Protein AF-A0A1F8PSK8-F1 (afdb_monomer)

Solvent-accessible surface area (backbone atoms only — not comparable to full-atom values): 48547 Å² total; per-residue (Å²): 132,86,89,84,78,88,79,88,79,93,86,86,87,85,88,88,84,89,90,83,85,91,83,87,84,87,80,81,82,81,74,79,75,78,76,75,76,75,81,70,73,77,84,75,81,82,51,70,58,50,46,31,70,36,35,39,18,54,42,9,36,85,89,38,63,72,39,28,37,42,29,35,32,22,82,41,92,57,64,46,73,41,59,57,14,35,42,34,26,76,86,60,42,30,61,46,47,34,57,41,99,82,25,51,35,47,94,50,47,62,32,44,44,69,25,57,43,38,34,23,38,80,38,84,38,46,39,58,76,50,85,46,27,27,45,43,64,60,60,67,60,83,64,31,53,26,40,39,34,24,43,70,84,69,46,72,26,31,52,42,50,83,84,46,48,62,57,66,35,34,39,81,90,62,13,19,13,21,25,38,43,58,102,61,82,78,50,62,85,38,40,38,46,34,72,76,64,53,58,36,49,27,25,65,81,76,74,48,73,33,29,26,32,73,86,51,76,42,63,70,49,76,55,72,50,42,47,28,69,37,35,39,19,58,48,12,36,92,76,36,58,77,45,26,39,41,28,36,31,24,47,37,87,56,67,47,68,29,62,58,57,23,34,41,33,33,81,61,91,32,32,70,41,79,45,62,58,67,30,46,37,70,27,55,43,37,35,21,34,82,44,85,36,48,69,82,53,85,55,74,42,73,43,65,64,52,66,56,86,69,33,54,32,40,37,36,22,44,59,91,64,51,74,29,29,44,41,47,80,84,63,47,56,58,64,33,36,36,84,89,76,15,10,16,19,24,40,27,53,84,53,75,80,58,89,78,64,56,70,52,70,76,47,62,57,30,37,35,49,38,85,57,69,81,82,41,95,63,49,27,34,83,71,71,45,72,45,24,58,41,89,84,51,79,38,60,51,43,78,46,95,65,69,64,54,38,75,67,58,56,74,58,54,44,34,69,36,35,39,23,54,44,10,38,84,76,37,64,70,40,27,37,41,29,34,32,23,80,43,94,56,64,45,74,31,48,64,19,32,42,32,39,79,78,49,82,69,40,61,42,79,40,65,58,69,30,44,45,69,27,57,45,36,36,21,30,43,80,54,46,34,37,76,71,96,52,94,87,58,78,82,73,87,68,68,68,62,64,56,74,37,69,44,75,61,75,62,54,79,71,31,46,24,38,35,37,26,36,53,58,72,40,74,23,31,41,42,44,72,86,52,49,60,58,64,34,38,43,41,91,93,68,21,17,20,19,22,29,46,61,100,63,74,66,49,67,81,30,40,28,51,46,74,78,90,85,80,67,97,60,96,69,83,71,98,64,92,70,78,76,56,36,24,65,69,76,39,75,55,35,61,46,87,87,51,81,40,62,50,69,73,62,74,87,79,86,87,83,91,87,87,88,86,85,90,89,85,88,88,82,88,86,89,77,87,79,71,90,81,82,82,93,73,84,45,49,41,77,46,37,35,31,49,27,52,70,44,42,69,73,69,82,74,57,69,47,72,44,30,14,34,44,27,35,31,25,70,28,95,54,74,43,70,38,53,59,16,30,40,35,40,38,94,96,45,84,38,66,67,26,69,43,63,85,44,74,30,44,55,75,32,69,51,68,44,34,12,71,76,43,56,44,67,53,46,29,67,32,41,32,50,34,35,28,37,64,88,70,47,74,62,32,74,50,77,49,67,59,51,86,50,64,57,36,10,43,29,37,48,66,74,52,95,94,41,80,30,54,82,37,79,68,23,28,72,40,89,87,59,75,74,35,72,68,83,82,79,65,81,80,69,87,82,58,99,62,80,74,70,73,63,86,64,60,80,72,49,60,63,73,57,44,48,34,39,54,69,28,98,53,98,78,63,51,11,59,70,50,44,73,74,69,58,94,66,86,60,73,79,73,80,86,66,97,57,100,63,93,77,83,63,129

Secondary structure (DSSP, 8-state):
--------------S--S---------------------PPPPPPPPTTSSEEEEE-TT--SS-TT--EEEEE--SSS-EE-TT-EEEETTS-SEEETTSSSS-BSS-SEEPTT-EEEEEESSTTSBTTS--SEEE--PPPTT---EEEE-TTS-EEEEESTT-SS-SS-BTTTTBPEEE-SSSSS-GGGEEE--SSS---BBTTSSSBPSS-TTS--TT-PPTTSEEEEEE-TT--SS-TT--EEEEEE-SSS-EEGGGT-EEEESSS--EEE--SEE-TT-EEEEEESS--STTS--SEEE-----TT---EEEE-TTS-EEEEESTT-SS-SS-BTTTTBPEEE-BS-TTSSS--BPPS-GGGEEE---TTTS---B-TTSPBPBS-TTS--HHHHS---PPPPPPPTTSSEEEEEETT--SS-TT--EEEEE--SSS-EE-TT-EEEESS-SS-EEE--SEE-TT-EEEEESSTTSB--S--TTS--S-------SEE------TT---EEEE-TTS-EEEEESTT-SS-SS-B-TTT-B-EEE-SS---SGGGEEE--------S-PPPSS-PPPPBBTTSPBPBS-TTS--GGGS-PPPP-----------------------------EEEEEEESS-SS-SS-SS--SGGG-EEEEEE-SSS-EE-TT-EEESSTTSSSPPEEPPS-EEPTT-EEEEEHHHH-----TT-EEEEEE-TTS-EEEEEEES---STT-EEEEES-BTTB--EEEEEEBP-TTS--BS---PPPPPTT-S-------S-TTS-HHHHHHHHS-SSSSS--HHHHHHH-SSS--------SSS-----

pLDDT: mean 76.09, std 20.98, range [25.62, 98.69]

Nearest PDB structures (foldseek):
  4q1z-assembly1_A  TM=2.954E-01  e=3.735E-03  Bacteroides thetaiotaomicron VPI-5482
  4pyg-assembly3_E  TM=1.800E-01  e=1.018E-02  Homo sapiens
  1evu-assembly1_A  TM=1.815E-01  e=2.059E-01  Homo sapiens
  1qrk-assembly1_A  TM=1.398E-01  e=1.319E-01  Homo sapiens
  6ske-assembly2_C  TM=8.033E-02  e=1.648E-01  Gallus gallus

Structure (mmCIF, N/CA/C/O backbone):
data_AF-A0A1F8PSK8-F1
#
_entry.id   AF-A0A1F8PSK8-F1
#
loop_
_atom_site.group_PDB
_atom_site.id
_atom_site.type_symbol
_atom_site.label_atom_id
_atom_site.label_alt_id
_atom_site.label_comp_id
_atom_site.label_asym_id
_atom_site.label_entity_id
_atom_site.label_seq_id
_atom_site.pdbx_PDB_ins_code
_atom_site.Cartn_x
_atom_site.Cartn_y
_atom_site.Cartn_z
_atom_site.occupancy
_atom_site.B_iso_or_equiv
_atom_site.auth_seq_id
_atom_site.auth_comp_id
_atom_site.auth_asym_id
_atom_site.auth_atom_id
_atom_site.pdbx_PDB_model_num
ATOM 1 N N . MET A 1 1 ? -89.802 -16.773 18.879 1.00 33.41 1 MET A N 1
ATOM 2 C CA . MET A 1 1 ? -89.998 -18.147 18.362 1.00 33.41 1 MET A CA 1
ATOM 3 C C . MET A 1 1 ? -90.081 -18.072 16.840 1.00 33.41 1 MET A C 1
ATOM 5 O O . MET A 1 1 ? -90.849 -17.255 16.369 1.00 33.41 1 MET A O 1
ATOM 9 N N . MET A 1 2 ? -89.276 -18.882 16.134 1.00 33.81 2 MET A N 1
ATOM 10 C CA . MET A 1 2 ? -89.286 -19.180 14.677 1.00 33.81 2 MET A CA 1
ATOM 11 C C . MET A 1 2 ? -89.126 -17.989 13.701 1.00 33.81 2 MET A C 1
ATOM 13 O O . MET A 1 2 ? -90.008 -17.162 13.557 1.00 33.81 2 MET A O 1
ATOM 17 N N . ARG A 1 3 ? -87.930 -17.737 13.145 1.00 35.72 3 ARG A N 1
ATOM 18 C CA . ARG A 1 3 ? -87.272 -18.337 11.951 1.00 35.72 3 ARG A CA 1
ATOM 19 C C . ARG A 1 3 ? -87.993 -18.143 10.596 1.00 35.72 3 ARG A C 1
ATOM 21 O O . ARG A 1 3 ? -88.970 -18.822 10.323 1.00 35.72 3 ARG A O 1
ATOM 28 N N . ARG A 1 4 ? -87.257 -17.426 9.725 1.00 37.47 4 ARG A N 1
ATOM 29 C CA . ARG A 1 4 ? -86.918 -17.678 8.300 1.00 37.47 4 ARG A CA 1
ATOM 30 C C . ARG A 1 4 ? -87.667 -16.948 7.170 1.00 37.47 4 ARG A C 1
ATOM 32 O O . ARG A 1 4 ? -88.879 -17.019 7.065 1.00 37.47 4 ARG A O 1
ATOM 39 N N . SER A 1 5 ? -86.810 -16.477 6.243 1.00 38.12 5 SER A N 1
ATOM 40 C CA . SER A 1 5 ? -86.961 -16.387 4.775 1.00 38.12 5 SER A CA 1
ATOM 41 C C . SER A 1 5 ? -87.825 -15.235 4.251 1.00 38.12 5 SER A C 1
ATOM 43 O O . SER A 1 5 ? -89.044 -15.308 4.293 1.00 38.12 5 SER A O 1
ATOM 45 N N . THR A 1 6 ? -87.219 -14.106 3.844 1.00 37.94 6 THR A N 1
ATOM 46 C CA . THR A 1 6 ? -86.912 -13.736 2.431 1.00 37.94 6 THR A CA 1
ATOM 47 C C . THR A 1 6 ? -88.056 -14.084 1.470 1.00 37.94 6 THR A C 1
ATOM 49 O O . THR A 1 6 ? -88.417 -15.248 1.351 1.00 37.94 6 THR A O 1
ATOM 52 N N . ALA A 1 7 ? -88.635 -13.155 0.716 1.00 36.84 7 ALA A N 1
ATOM 53 C CA . ALA A 1 7 ? -87.967 -12.186 -0.139 1.00 36.84 7 ALA A CA 1
ATOM 54 C C . ALA A 1 7 ? -89.005 -11.225 -0.752 1.00 36.84 7 ALA A C 1
ATOM 56 O O . ALA A 1 7 ? -90.159 -11.617 -0.904 1.00 36.84 7 ALA A O 1
ATOM 57 N N . ASN A 1 8 ? -88.510 -10.090 -1.266 1.00 38.22 8 ASN A N 1
ATOM 58 C CA .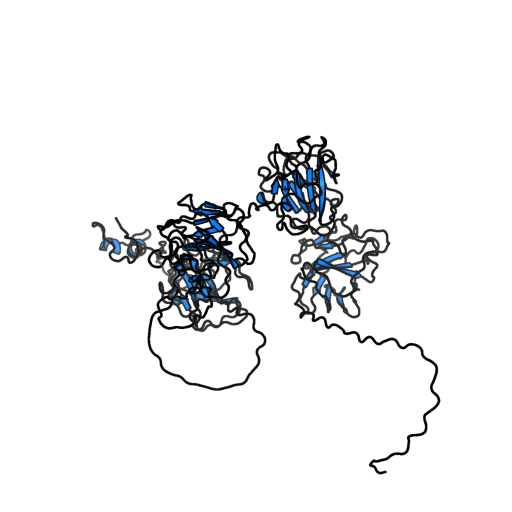 ASN A 1 8 ? -89.034 -9.409 -2.459 1.00 38.22 8 ASN A CA 1
ATOM 59 C C . ASN A 1 8 ? -90.385 -8.677 -2.280 1.00 38.22 8 ASN A C 1
ATOM 61 O O . ASN A 1 8 ? -91.294 -9.138 -1.619 1.00 38.22 8 ASN A O 1
ATOM 65 N N . LEU A 1 9 ? -90.638 -7.516 -2.871 1.00 29.12 9 LEU A N 1
ATOM 66 C CA . LEU A 1 9 ? -89.969 -6.794 -3.941 1.00 29.12 9 LEU A CA 1
ATOM 67 C C . LEU A 1 9 ? -90.618 -5.397 -3.960 1.00 29.12 9 LEU A C 1
ATOM 69 O O . LEU A 1 9 ? -91.837 -5.299 -3.876 1.00 29.12 9 LEU A O 1
ATOM 73 N N . ARG A 1 10 ? -89.816 -4.353 -4.194 1.00 32.28 10 ARG A N 1
ATOM 74 C CA . ARG A 1 10 ? -90.230 -3.110 -4.878 1.00 32.28 10 ARG A CA 1
ATOM 75 C C . ARG A 1 10 ? -91.394 -2.317 -4.262 1.00 32.28 10 ARG A C 1
ATOM 77 O O . ARG A 1 10 ? -92.487 -2.307 -4.811 1.00 32.28 10 ARG A O 1
ATOM 84 N N . ALA A 1 11 ? -91.097 -1.530 -3.228 1.00 31.05 11 ALA A N 1
ATOM 85 C CA . ALA A 1 11 ? -91.768 -0.246 -2.979 1.00 31.05 11 ALA A CA 1
ATOM 86 C C . ALA A 1 11 ? -91.039 0.552 -1.883 1.00 31.05 11 ALA A C 1
ATOM 88 O O . ALA A 1 11 ? -91.518 0.626 -0.761 1.00 31.05 11 ALA A O 1
ATOM 89 N N . LEU A 1 12 ? -89.868 1.126 -2.175 1.00 33.44 12 LEU A N 1
ATOM 90 C CA . LEU A 1 12 ? -89.319 2.238 -1.379 1.00 33.44 12 LEU A CA 1
ATOM 91 C C . LEU A 1 12 ? -88.273 3.002 -2.200 1.00 33.44 12 LEU A C 1
ATOM 93 O O . LEU A 1 12 ? -87.102 3.112 -1.864 1.00 33.44 12 LEU A O 1
ATOM 97 N N . LEU A 1 13 ? -88.736 3.510 -3.338 1.00 33.25 13 LEU A N 1
ATOM 98 C CA . LEU A 1 13 ? -88.098 4.597 -4.063 1.00 33.25 13 LEU A CA 1
ATOM 99 C C . LEU A 1 13 ? -89.127 5.725 -4.034 1.00 33.25 13 LEU A C 1
ATOM 101 O O . LEU A 1 13 ? -90.083 5.622 -4.793 1.00 33.25 13 LEU A O 1
ATOM 105 N N . SER A 1 14 ? -89.018 6.675 -3.092 1.00 33.19 14 SER A N 1
ATOM 106 C CA . SER A 1 14 ? -89.624 8.036 -3.108 1.00 33.19 14 SER A CA 1
ATOM 107 C C . SER A 1 14 ? -89.708 8.679 -1.708 1.00 33.19 14 SER A C 1
ATOM 109 O O . SER A 1 14 ? -90.763 9.172 -1.337 1.00 33.19 14 SER A O 1
ATOM 111 N N . VAL A 1 15 ? -88.631 8.711 -0.913 1.00 34.66 15 VAL A N 1
ATOM 112 C CA . VAL A 1 15 ? -88.474 9.740 0.144 1.00 34.66 15 VAL A CA 1
ATOM 113 C C . VAL A 1 15 ? -86.984 10.032 0.338 1.00 34.66 15 VAL A C 1
ATOM 115 O O . VAL A 1 15 ? -86.399 9.587 1.312 1.00 34.66 15 VAL A O 1
ATOM 118 N N . LEU A 1 16 ? -86.343 10.705 -0.622 1.00 33.16 16 LEU A N 1
ATOM 119 C CA . LEU A 1 16 ? -85.142 11.526 -0.386 1.00 33.16 16 LEU A CA 1
ATOM 120 C C . LEU A 1 16 ? -84.756 12.236 -1.687 1.00 33.16 16 LEU A C 1
ATOM 122 O O . LEU A 1 16 ? -83.937 11.764 -2.470 1.00 33.16 16 LEU A O 1
ATOM 126 N N . LEU A 1 17 ? -85.390 13.374 -1.945 1.00 38.16 17 LEU A N 1
ATOM 127 C CA . LEU A 1 17 ? -84.880 14.354 -2.894 1.00 38.16 17 LEU A CA 1
ATOM 128 C C . LEU A 1 17 ? -85.332 15.733 -2.420 1.00 38.16 17 LEU A C 1
ATOM 130 O O . LEU A 1 17 ? -86.509 15.934 -2.140 1.00 38.16 17 LEU A O 1
ATOM 134 N N . VAL A 1 18 ? -84.361 16.647 -2.358 1.00 36.28 18 VAL A N 1
ATOM 135 C CA . VAL A 1 18 ? -84.417 18.037 -1.868 1.00 36.28 18 VAL A CA 1
ATOM 136 C C . VAL A 1 18 ? -84.127 18.223 -0.371 1.00 36.28 18 VAL A C 1
ATOM 138 O O . VAL A 1 18 ? -85.015 18.511 0.415 1.00 36.28 18 VAL A O 1
ATOM 141 N N . THR A 1 19 ? -82.843 18.128 -0.014 1.00 35.94 19 THR A N 1
ATOM 142 C CA . THR A 1 19 ? -82.083 19.224 0.632 1.00 35.94 19 THR A CA 1
ATOM 143 C C . THR A 1 19 ? -80.595 18.888 0.536 1.00 35.94 19 THR A C 1
ATOM 145 O O . THR A 1 19 ? -80.012 18.287 1.433 1.00 35.94 19 THR A O 1
ATOM 148 N N . GLY A 1 20 ? -79.986 19.238 -0.593 1.00 36.50 20 GLY A N 1
ATOM 149 C CA . GLY A 1 20 ? -78.540 19.305 -0.739 1.00 36.50 20 GLY A CA 1
ATOM 150 C C . GLY A 1 20 ? -78.194 20.693 -1.245 1.00 36.50 20 GLY A C 1
ATOM 151 O O . GLY A 1 20 ? -78.715 21.064 -2.292 1.00 36.50 20 GLY A O 1
ATOM 152 N N . PHE A 1 21 ? -77.401 21.448 -0.480 1.00 34.59 21 PHE A N 1
ATOM 153 C CA . PHE A 1 21 ? -76.263 22.256 -0.939 1.00 34.59 21 PHE A CA 1
ATOM 154 C C . PHE A 1 21 ? -75.702 23.107 0.220 1.00 34.59 21 PHE A C 1
ATOM 156 O O . PHE A 1 21 ? -76.469 23.686 0.980 1.00 34.59 21 PHE A O 1
ATOM 163 N N . ILE A 1 22 ? -74.366 23.244 0.245 1.00 36.47 22 ILE A N 1
ATOM 164 C CA . ILE A 1 22 ? -73.530 24.174 1.042 1.00 36.47 22 ILE A CA 1
ATOM 165 C C . ILE A 1 22 ? -73.074 23.651 2.420 1.00 36.47 22 ILE A C 1
ATOM 167 O O . ILE A 1 22 ? -73.759 23.821 3.416 1.00 36.47 22 ILE A O 1
ATOM 171 N N . THR A 1 23 ? -71.882 23.042 2.464 1.00 35.53 23 THR A N 1
ATOM 172 C CA . THR A 1 23 ? -70.634 23.633 3.010 1.00 35.53 23 THR A CA 1
ATOM 173 C C . THR A 1 23 ? -69.494 22.643 2.763 1.00 35.53 23 THR A C 1
ATOM 175 O O . THR A 1 23 ? -69.469 21.562 3.347 1.00 35.53 23 THR A O 1
ATOM 178 N N . GLY A 1 24 ? -68.569 22.994 1.869 1.00 35.69 24 GLY A N 1
ATOM 179 C CA . GLY A 1 24 ? -67.269 22.335 1.781 1.00 35.69 24 GLY A CA 1
ATOM 180 C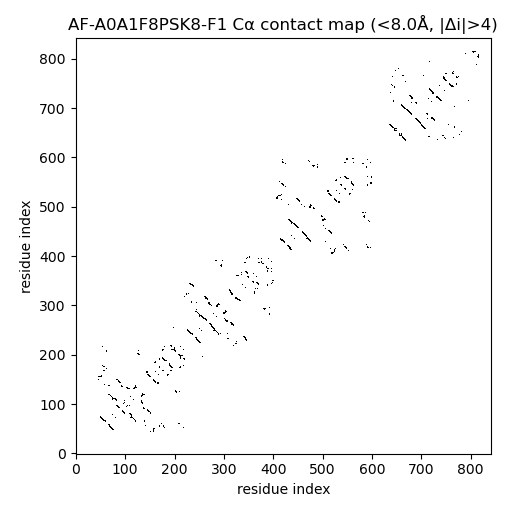 C . GLY A 1 24 ? -66.313 22.887 2.835 1.00 35.69 24 GLY A C 1
ATOM 181 O O . GLY A 1 24 ? -66.507 24.012 3.283 1.00 35.69 24 GLY A O 1
ATOM 182 N N . LEU A 1 25 ? -65.303 22.092 3.195 1.00 33.94 25 LEU A N 1
ATOM 183 C CA . LEU A 1 25 ? -63.917 22.506 3.455 1.00 33.94 25 LEU A CA 1
ATOM 184 C C . LEU A 1 25 ? -63.077 21.263 3.822 1.00 33.94 25 LEU A C 1
ATOM 186 O O . LEU A 1 25 ? -63.309 20.608 4.831 1.00 33.94 25 LEU A O 1
ATOM 190 N N . THR A 1 26 ? -62.137 20.957 2.921 1.00 36.19 26 THR A N 1
ATOM 191 C CA . THR A 1 26 ? -60.803 20.355 3.132 1.00 36.19 26 THR A CA 1
ATOM 192 C C . THR A 1 26 ? -60.673 19.073 3.968 1.00 36.19 26 THR A C 1
ATOM 194 O O . THR A 1 26 ? -60.478 19.124 5.179 1.00 36.19 26 THR A O 1
ATOM 197 N N . LEU A 1 27 ? -60.598 17.928 3.280 1.00 32.88 27 LEU A N 1
ATOM 198 C CA . LEU A 1 27 ? -59.838 16.760 3.741 1.00 32.88 27 LEU A CA 1
ATOM 199 C C . LEU A 1 27 ? -58.523 16.691 2.940 1.00 32.88 27 LEU A C 1
ATOM 201 O O . LEU A 1 27 ? -58.575 16.849 1.717 1.00 32.88 27 LEU A O 1
ATOM 205 N N . PRO A 1 28 ? -57.360 16.488 3.587 1.00 33.03 28 PRO A N 1
ATOM 206 C CA . PRO A 1 28 ? -56.088 16.336 2.896 1.00 33.03 28 PRO A CA 1
ATOM 207 C C . PRO A 1 28 ? -56.059 15.007 2.138 1.00 33.03 28 PRO A C 1
ATOM 209 O O . PRO A 1 28 ? -56.533 13.978 2.622 1.00 33.03 28 PRO A O 1
ATOM 212 N N . SER A 1 29 ? -55.494 15.044 0.934 1.00 32.69 29 SER A N 1
ATOM 213 C CA . SER A 1 29 ? -55.169 13.866 0.140 1.00 32.69 29 SER A CA 1
ATOM 214 C C . SER A 1 29 ? -54.306 12.918 0.972 1.00 32.69 29 SER A C 1
ATOM 216 O O . SER A 1 29 ? -53.172 13.247 1.312 1.00 32.69 29 SER A O 1
ATOM 218 N N . ILE A 1 30 ? -54.830 11.733 1.285 1.00 34.25 30 ILE A N 1
ATOM 219 C CA . ILE A 1 30 ? -54.016 10.616 1.762 1.00 34.25 30 ILE A CA 1
ATOM 220 C C . ILE A 1 30 ? -53.155 10.194 0.570 1.00 34.25 30 ILE A C 1
ATOM 222 O O . ILE A 1 30 ? -53.587 9.424 -0.288 1.00 34.25 30 ILE A O 1
ATOM 226 N N . ALA A 1 31 ? -51.953 10.762 0.478 1.00 34.44 31 ALA A N 1
ATOM 227 C CA . ALA A 1 31 ? -50.897 10.210 -0.345 1.00 34.44 31 ALA A CA 1
ATOM 228 C C . ALA A 1 31 ? -50.521 8.868 0.284 1.00 34.44 31 ALA A C 1
ATOM 230 O O . ALA A 1 31 ? -49.928 8.805 1.361 1.00 34.44 31 ALA A O 1
ATOM 231 N N . LEU A 1 32 ? -50.939 7.788 -0.369 1.00 33.00 32 LEU A N 1
ATOM 232 C CA . LEU A 1 32 ? -50.473 6.448 -0.069 1.00 33.00 32 LEU A CA 1
ATOM 233 C C . LEU A 1 32 ? -48.963 6.445 -0.351 1.00 33.00 32 LEU A C 1
ATOM 235 O O . LEU A 1 32 ? -48.543 6.375 -1.505 1.00 33.00 32 LEU A O 1
ATOM 239 N N . SER A 1 33 ? -48.159 6.623 0.698 1.00 36.22 33 SER A N 1
ATOM 240 C CA . SER A 1 33 ? -46.708 6.479 0.635 1.00 36.22 33 SER A CA 1
ATOM 241 C C . SER A 1 33 ? -46.405 5.082 0.101 1.00 36.22 33 SER A C 1
ATOM 243 O O . SER A 1 33 ? -46.656 4.076 0.770 1.00 36.22 33 SER A O 1
ATOM 245 N N . MET A 1 34 ? -45.904 5.009 -1.133 1.00 38.56 34 MET A N 1
ATOM 246 C CA . MET A 1 34 ? -45.166 3.841 -1.582 1.00 38.56 34 MET A CA 1
ATOM 247 C C . MET A 1 34 ? -43.894 3.797 -0.740 1.00 38.56 34 MET A C 1
ATOM 249 O O . MET A 1 34 ? -42.892 4.418 -1.088 1.00 38.56 34 MET A O 1
ATOM 253 N N . ALA A 1 35 ? -43.937 3.078 0.379 1.00 34.81 35 ALA A N 1
ATOM 254 C CA . ALA A 1 35 ? -42.728 2.652 1.053 1.00 34.81 35 ALA A CA 1
ATOM 255 C C . ALA A 1 35 ? -41.935 1.806 0.047 1.00 34.81 35 ALA A C 1
ATOM 257 O O . ALA A 1 35 ? -42.251 0.637 -0.192 1.00 34.81 35 ALA A O 1
ATOM 258 N N . ARG A 1 36 ? -40.932 2.417 -0.595 1.00 37.81 36 ARG A N 1
ATOM 259 C CA . ARG A 1 36 ? -39.851 1.687 -1.253 1.00 37.81 36 ARG A CA 1
ATOM 260 C C . ARG A 1 36 ? -39.277 0.765 -0.182 1.00 37.81 36 ARG A C 1
ATOM 262 O O . ARG A 1 36 ? -38.598 1.225 0.729 1.00 37.81 36 ARG A O 1
ATOM 269 N N . ARG A 1 37 ? -39.569 -0.534 -0.270 1.00 33.94 37 ARG A N 1
ATOM 270 C CA . ARG A 1 37 ? -38.751 -1.544 0.397 1.00 33.94 37 ARG A CA 1
ATOM 271 C C . ARG A 1 37 ? -37.370 -1.436 -0.231 1.00 33.94 37 ARG A C 1
ATOM 273 O O . ARG A 1 37 ? -37.157 -1.927 -1.335 1.00 33.94 37 ARG A O 1
ATOM 280 N N . VAL A 1 38 ? -36.466 -0.747 0.454 1.00 34.47 38 VAL A N 1
ATOM 281 C CA . VAL A 1 38 ? -35.038 -0.953 0.250 1.00 34.47 38 VAL A CA 1
ATOM 282 C C . VAL A 1 38 ? -34.804 -2.413 0.611 1.00 34.47 38 VAL A C 1
ATOM 284 O O . VAL A 1 38 ? -35.067 -2.835 1.738 1.00 34.47 38 VAL A O 1
ATOM 287 N N . VAL A 1 39 ? -34.425 -3.215 -0.378 1.00 29.31 39 VAL A N 1
ATOM 288 C CA . VAL A 1 39 ? -33.888 -4.547 -0.126 1.00 29.31 39 VAL A CA 1
ATOM 289 C C . VAL A 1 39 ? -32.521 -4.293 0.496 1.00 29.31 39 VAL A C 1
ATOM 291 O O . VAL A 1 39 ? -31.577 -3.977 -0.218 1.00 29.31 39 VAL A O 1
ATOM 294 N N . ARG A 1 40 ? -32.442 -4.315 1.829 1.00 38.94 40 ARG A N 1
ATOM 295 C CA . ARG A 1 40 ? -31.151 -4.392 2.513 1.00 38.94 40 ARG A CA 1
ATOM 296 C C . ARG A 1 40 ? -30.583 -5.784 2.239 1.00 38.94 40 ARG A C 1
ATOM 298 O O . ARG A 1 40 ? -31.338 -6.763 2.255 1.00 38.94 40 ARG A O 1
ATOM 305 N N . ALA A 1 41 ? -29.291 -5.855 1.930 1.00 35.00 41 ALA A N 1
ATOM 306 C CA . ALA A 1 41 ? -28.560 -7.115 1.955 1.00 35.00 41 ALA A CA 1
ATOM 307 C C . ALA A 1 41 ? -28.788 -7.798 3.318 1.00 35.00 41 ALA A C 1
ATOM 309 O O . ALA A 1 41 ? -29.070 -7.120 4.309 1.00 35.00 41 ALA A O 1
ATOM 310 N N . ALA A 1 42 ? -28.729 -9.133 3.365 1.00 36.28 42 ALA A N 1
ATOM 311 C CA . ALA A 1 42 ? -28.680 -9.825 4.653 1.00 36.28 42 ALA A CA 1
ATOM 312 C C . ALA A 1 42 ? -27.508 -9.245 5.475 1.00 36.28 42 ALA A C 1
ATOM 314 O O . ALA A 1 42 ? -26.496 -8.918 4.851 1.00 36.28 42 ALA A O 1
ATOM 315 N N . PRO A 1 43 ? -27.636 -9.075 6.808 1.00 44.28 43 PRO A N 1
ATOM 316 C CA . PRO A 1 43 ? -26.543 -8.553 7.616 1.00 44.28 43 PRO A CA 1
ATOM 317 C C . PRO A 1 43 ? -25.316 -9.432 7.380 1.00 44.28 43 PRO A C 1
ATOM 319 O O . PRO A 1 43 ? -25.367 -10.647 7.581 1.00 44.28 43 PRO A O 1
ATOM 322 N N . GLN A 1 44 ? -24.250 -8.831 6.866 1.00 51.00 44 GLN A N 1
ATOM 323 C CA . GLN A 1 44 ? -22.929 -9.427 6.937 1.00 51.00 44 GLN A CA 1
ATOM 324 C C . GLN A 1 44 ? -22.570 -9.430 8.423 1.00 51.00 44 GLN A C 1
ATOM 326 O O . GLN A 1 44 ? -22.665 -8.384 9.063 1.00 51.00 44 GLN A O 1
ATOM 331 N N . HIS A 1 45 ? -22.260 -10.600 8.988 1.00 63.28 45 HIS A N 1
ATOM 332 C CA . HIS A 1 45 ? -21.741 -10.656 10.353 1.00 63.28 45 HIS A CA 1
ATOM 333 C C . HIS A 1 45 ? -20.469 -9.813 10.406 1.00 63.28 45 HIS A C 1
ATOM 335 O O . HIS A 1 45 ? -19.597 -9.986 9.549 1.00 63.28 45 HIS A O 1
ATOM 341 N N . ALA A 1 46 ? -20.400 -8.899 11.371 1.00 74.88 46 ALA A N 1
ATOM 342 C CA . ALA A 1 46 ? -19.201 -8.114 11.586 1.00 74.88 46 ALA A CA 1
ATOM 343 C C . ALA A 1 46 ? -18.073 -9.029 12.067 1.00 74.88 46 ALA A C 1
ATOM 345 O O . ALA A 1 46 ? -18.275 -9.930 12.883 1.00 74.88 46 ALA A O 1
ATOM 346 N N . SER A 1 47 ? -16.890 -8.820 11.512 1.00 85.94 47 SER A N 1
ATOM 347 C CA . SER A 1 47 ? -15.649 -9.450 11.939 1.00 85.94 47 SER A CA 1
ATOM 348 C C . SER A 1 47 ? -14.994 -8.620 13.040 1.00 85.94 47 SER A C 1
ATOM 350 O O . SER A 1 47 ? -15.323 -7.449 13.240 1.00 85.94 47 SER A O 1
ATOM 352 N N . ALA A 1 48 ? -14.054 -9.224 13.769 1.00 86.56 48 ALA A N 1
ATOM 353 C CA . ALA A 1 48 ? -13.243 -8.480 14.726 1.00 86.56 48 ALA A CA 1
ATOM 354 C C . ALA A 1 48 ? -12.582 -7.268 14.042 1.00 86.56 48 ALA A C 1
ATOM 356 O O . ALA A 1 48 ? -12.074 -7.396 12.928 1.00 86.56 48 ALA A O 1
ATOM 357 N N . LEU A 1 49 ? -12.576 -6.122 14.728 1.00 89.81 49 LEU A N 1
ATOM 358 C CA . LEU A 1 49 ? -12.073 -4.824 14.258 1.00 89.81 49 LEU A CA 1
ATOM 359 C C . LEU A 1 49 ? -12.852 -4.159 13.102 1.00 89.81 49 LEU A C 1
ATOM 361 O O . LEU A 1 49 ? -12.432 -3.097 12.648 1.00 89.81 49 LEU A O 1
ATOM 365 N N . ASP A 1 50 ? -14.003 -4.695 12.671 1.00 91.25 50 ASP A N 1
ATOM 366 C CA . ASP A 1 50 ? -14.885 -3.995 11.712 1.00 91.25 50 ASP A CA 1
ATOM 367 C C . ASP A 1 50 ? -15.420 -2.669 12.287 1.00 91.25 50 ASP A C 1
ATOM 369 O O . ASP A 1 50 ? -15.678 -1.718 11.551 1.00 91.25 50 ASP A O 1
ATOM 373 N N . VAL A 1 51 ? -15.575 -2.601 13.613 1.00 96.12 51 VAL A N 1
ATOM 374 C CA . VAL A 1 51 ? -15.819 -1.372 14.376 1.00 96.12 51 VAL A CA 1
ATOM 375 C C . VAL A 1 51 ? -14.903 -1.401 15.588 1.00 96.12 51 VAL A C 1
ATOM 377 O O . VAL A 1 51 ? -14.901 -2.381 16.329 1.00 96.12 51 VAL A O 1
ATOM 380 N N . ILE A 1 52 ? -14.145 -0.335 15.807 1.00 96.31 52 ILE A N 1
ATOM 381 C CA . ILE A 1 52 ? -13.211 -0.242 16.930 1.00 96.31 52 ILE A CA 1
ATOM 382 C C . ILE A 1 52 ? -13.687 0.780 17.954 1.00 96.31 52 ILE A C 1
ATOM 384 O O . ILE A 1 52 ? -14.293 1.792 17.597 1.00 96.31 52 ILE A O 1
ATOM 388 N N . ILE A 1 53 ? -13.376 0.537 19.223 1.00 98.06 53 ILE A N 1
ATOM 389 C CA . ILE A 1 53 ? -13.395 1.556 20.266 1.00 98.06 53 ILE A CA 1
ATOM 390 C C . ILE A 1 53 ? -12.216 2.485 19.961 1.00 98.06 53 ILE A C 1
ATOM 392 O O . ILE A 1 53 ? -11.051 2.077 20.018 1.00 98.06 53 ILE A O 1
ATOM 396 N N . ASN A 1 54 ? -12.543 3.706 19.547 1.00 96.81 54 ASN A N 1
ATOM 397 C CA . ASN A 1 54 ? -11.607 4.670 18.981 1.00 96.81 54 ASN A CA 1
ATOM 398 C C . ASN A 1 54 ? -11.054 5.626 20.033 1.00 96.81 54 ASN A C 1
ATOM 400 O O . ASN A 1 54 ? -9.863 5.925 20.036 1.00 96.81 54 ASN A O 1
ATOM 404 N N . GLU A 1 55 ? -11.913 6.105 20.925 1.00 97.62 55 GLU A N 1
ATOM 405 C CA . GLU A 1 55 ? -11.539 7.100 21.920 1.00 97.62 55 GLU A CA 1
ATOM 406 C C . GLU A 1 55 ? -12.401 6.939 23.175 1.00 97.62 55 GLU A C 1
ATOM 408 O O . GLU A 1 55 ? -13.591 6.626 23.093 1.00 97.62 55 GLU A O 1
ATOM 413 N N . VAL A 1 56 ? -11.792 7.097 24.350 1.00 98.00 56 VAL A N 1
ATOM 414 C CA . VAL A 1 56 ? -12.453 6.955 25.653 1.00 98.00 56 VAL A CA 1
ATOM 415 C C . VAL A 1 56 ? -12.015 8.099 26.563 1.00 98.00 56 VAL A C 1
ATOM 417 O O . VAL A 1 56 ? -10.869 8.149 27.015 1.00 98.00 56 VAL A O 1
ATOM 420 N N . ALA A 1 57 ? -12.929 9.008 26.886 1.00 97.62 57 ALA A N 1
ATOM 421 C CA . ALA A 1 57 ? -12.699 10.088 27.842 1.00 97.62 57 ALA A CA 1
ATOM 422 C C . ALA A 1 57 ? -13.164 9.692 29.246 1.00 97.62 57 ALA A C 1
ATOM 424 O O . ALA A 1 57 ? -14.065 10.294 29.828 1.00 97.62 57 ALA A O 1
ATOM 425 N N . TRP A 1 58 ? -12.515 8.670 29.803 1.00 97.06 58 TRP A N 1
ATOM 426 C CA . TRP A 1 58 ? -12.810 8.137 31.138 1.00 97.06 58 TRP A CA 1
ATOM 427 C C . TRP A 1 58 ? -12.582 9.151 32.270 1.00 97.06 58 TRP A C 1
ATOM 429 O O . TRP A 1 58 ? -13.108 8.986 33.361 1.00 97.06 58 TRP A O 1
ATOM 439 N N . ALA A 1 59 ? -11.786 10.199 32.032 1.00 96.19 59 ALA A N 1
ATOM 440 C CA . ALA A 1 59 ? -11.510 11.261 33.003 1.00 96.19 59 ALA A CA 1
ATOM 441 C C . ALA A 1 59 ? -12.538 12.413 32.962 1.00 96.19 59 ALA A C 1
ATOM 443 O O . ALA A 1 59 ? -12.411 13.375 33.727 1.00 96.19 59 ALA A O 1
ATOM 444 N N . GLY A 1 60 ? -13.510 12.339 32.052 1.00 94.81 60 GLY A N 1
ATOM 445 C CA . GLY A 1 60 ? -14.487 13.383 31.780 1.00 94.81 60 GLY A CA 1
ATOM 446 C C . GLY A 1 60 ? -13.908 14.585 31.025 1.00 94.81 60 GLY A C 1
ATOM 447 O O . GLY A 1 60 ? -13.039 14.440 30.164 1.00 94.81 60 GLY A O 1
ATOM 448 N N . THR A 1 61 ? -14.355 15.791 31.379 1.00 94.31 61 THR A N 1
ATOM 449 C CA . THR A 1 61 ? -13.827 17.068 30.872 1.00 94.31 61 THR A CA 1
ATOM 450 C C . THR A 1 61 ? -13.238 17.917 31.999 1.00 94.31 61 THR A C 1
ATOM 452 O O . THR A 1 61 ? -13.459 17.672 33.188 1.00 94.31 61 THR A O 1
ATOM 455 N N . ALA A 1 62 ? -12.520 18.987 31.646 1.00 89.88 62 ALA A N 1
ATOM 456 C CA . ALA A 1 62 ? -12.044 19.968 32.624 1.00 89.88 62 ALA A CA 1
ATOM 457 C C . ALA A 1 62 ? -13.176 20.672 33.398 1.00 89.88 62 ALA A C 1
ATOM 459 O O . ALA A 1 62 ? -12.938 21.213 34.482 1.00 89.88 62 ALA A O 1
ATOM 460 N N . THR A 1 63 ? -14.399 20.669 32.860 1.00 91.06 63 THR A N 1
ATOM 461 C CA . THR A 1 63 ? -15.583 21.231 33.514 1.00 91.06 63 THR A CA 1
ATOM 462 C C . THR A 1 63 ? -16.155 20.256 34.546 1.00 91.06 63 THR A C 1
ATOM 464 O O . THR A 1 63 ? -16.523 20.678 35.647 1.00 91.06 63 THR A O 1
ATOM 467 N N . SER A 1 64 ? -16.200 18.958 34.232 1.00 93.12 64 SER A N 1
ATOM 468 C CA . SER A 1 64 ? -16.717 17.928 35.129 1.00 93.12 64 SER A CA 1
ATOM 469 C C . SER A 1 64 ? -16.164 16.539 34.794 1.00 93.12 64 SER A C 1
ATOM 471 O O . SER A 1 64 ? -16.157 16.101 33.650 1.00 93.12 64 SER A O 1
ATOM 473 N N . GLY A 1 65 ? -15.756 15.803 35.833 1.00 92.19 65 GLY A N 1
ATOM 474 C CA . GLY A 1 65 ? -15.322 14.408 35.698 1.00 92.19 65 GLY A CA 1
ATOM 475 C C . GLY A 1 65 ? -16.462 13.418 35.433 1.00 92.19 65 GLY A C 1
ATOM 476 O O . GLY A 1 65 ? -16.192 12.240 35.276 1.00 92.19 65 GLY A O 1
ATOM 477 N N . ALA A 1 66 ? -17.720 13.873 35.431 1.00 93.25 66 ALA A N 1
ATOM 478 C CA . ALA A 1 66 ? -18.864 13.067 35.003 1.00 93.25 66 ALA A CA 1
ATOM 479 C C . ALA A 1 66 ? -19.168 13.229 33.503 1.00 93.25 66 ALA A C 1
ATOM 481 O O . ALA A 1 66 ? -20.000 12.495 32.978 1.00 93.25 66 ALA A O 1
ATOM 482 N N . ASP A 1 67 ? -18.502 14.172 32.830 1.00 95.12 67 ASP A N 1
ATOM 483 C CA . ASP A 1 67 ? -18.683 14.471 31.407 1.00 95.12 67 ASP A CA 1
ATOM 484 C C . ASP A 1 67 ? -17.874 13.455 30.577 1.00 95.12 67 ASP A C 1
ATOM 486 O O . ASP A 1 67 ? -16.913 13.795 29.884 1.00 95.12 67 ASP A O 1
ATOM 490 N N . GLU A 1 68 ? -18.210 12.178 30.731 1.00 96.94 68 GLU A N 1
ATOM 491 C CA . GLU A 1 68 ? -17.537 11.045 30.098 1.00 96.94 68 GLU A CA 1
ATOM 492 C C . GLU A 1 68 ? -18.145 10.737 28.732 1.00 96.94 68 GLU A C 1
ATOM 494 O O . GLU A 1 68 ? -19.362 10.787 28.528 1.00 96.94 68 GLU A O 1
ATOM 499 N N . TRP A 1 69 ? -17.301 10.317 27.798 1.00 97.94 69 TRP A N 1
ATOM 500 C CA . TRP A 1 69 ? -17.743 9.934 26.466 1.00 97.94 69 TRP A CA 1
ATOM 501 C C . TRP A 1 69 ? -16.875 8.826 25.877 1.00 97.94 69 TRP A C 1
ATOM 503 O O . TRP A 1 69 ? -15.732 8.602 26.283 1.00 97.94 69 TRP A O 1
ATOM 513 N N . ILE A 1 70 ? -17.468 8.100 24.935 1.00 98.69 70 ILE A N 1
ATOM 514 C CA . ILE A 1 70 ? -16.855 6.979 24.227 1.00 98.69 70 ILE A CA 1
ATOM 515 C C . ILE A 1 70 ? -17.117 7.186 22.743 1.00 98.69 70 ILE A C 1
ATOM 517 O O . ILE A 1 70 ? -18.224 7.546 22.348 1.00 98.69 70 ILE A O 1
ATOM 521 N N . GLU A 1 71 ? -16.131 6.920 21.905 1.00 98.50 71 GLU A N 1
ATOM 522 C CA . GLU A 1 71 ? -16.285 6.965 20.462 1.00 98.50 71 GLU A CA 1
ATOM 523 C C . GLU A 1 71 ? -15.946 5.626 19.821 1.00 98.50 71 GLU A C 1
ATOM 525 O O . GLU A 1 71 ? -14.967 4.967 20.177 1.00 98.50 71 GLU A O 1
ATOM 530 N N . LEU A 1 72 ? -16.752 5.250 18.831 1.00 98.56 72 LEU A N 1
ATOM 531 C CA . LEU A 1 72 ? -16.477 4.137 17.936 1.00 98.56 72 LEU A CA 1
ATOM 532 C C . LEU A 1 72 ? -16.067 4.648 16.552 1.00 98.56 72 LEU A C 1
ATOM 534 O O . LEU A 1 72 ? -16.563 5.680 16.098 1.00 98.56 72 LEU A O 1
ATOM 538 N N . PHE A 1 73 ? -15.227 3.889 15.855 1.00 96.50 73 PHE A N 1
ATOM 539 C CA . PHE A 1 73 ? -14.791 4.177 14.489 1.00 96.50 73 PHE A CA 1
ATOM 540 C C . PHE A 1 73 ? -14.987 2.966 13.577 1.00 96.50 73 PHE A C 1
ATOM 542 O O . PHE A 1 73 ? -14.761 1.827 13.983 1.00 96.50 73 PHE A O 1
ATOM 549 N N . ASN A 1 74 ? -15.394 3.220 12.333 1.00 95.25 74 ASN A N 1
ATOM 550 C CA . ASN A 1 74 ? -15.496 2.212 11.283 1.00 95.25 74 ASN A CA 1
ATOM 551 C C . ASN A 1 74 ? -14.349 2.387 10.278 1.00 95.25 74 ASN A C 1
ATOM 553 O O . ASN A 1 74 ? -14.462 3.232 9.385 1.00 95.25 74 ASN A O 1
ATOM 557 N N . PRO A 1 75 ? -13.271 1.589 10.383 1.00 87.25 75 PRO A N 1
ATOM 558 C CA . PRO A 1 75 ? -12.149 1.657 9.450 1.00 87.25 75 PRO A CA 1
ATOM 559 C C . PRO A 1 75 ? -12.468 1.097 8.056 1.00 87.25 75 PRO A C 1
ATOM 561 O O . PRO A 1 75 ? -11.665 1.244 7.136 1.00 87.25 75 PRO A O 1
ATOM 564 N N . GLY A 1 76 ? -13.608 0.424 7.885 1.00 84.88 76 GLY A N 1
ATOM 565 C CA . GLY A 1 76 ? -13.995 -0.213 6.635 1.00 84.88 76 GLY A CA 1
ATOM 566 C C . GLY A 1 76 ? -14.476 0.763 5.559 1.00 84.88 76 GLY A C 1
ATOM 567 O O . GLY A 1 76 ? -14.786 1.930 5.799 1.00 84.88 76 GLY A O 1
ATOM 568 N N . SER A 1 77 ? -14.612 0.241 4.340 1.00 83.06 77 SER A N 1
ATOM 569 C CA . SER A 1 77 ? -15.093 0.976 3.160 1.00 83.06 77 SER A CA 1
ATOM 570 C C . SER A 1 77 ? -16.619 0.966 2.994 1.00 83.06 77 SER A C 1
ATOM 572 O O . SER A 1 77 ? -17.156 1.544 2.046 1.00 83.06 77 SER A O 1
ATOM 574 N N . THR A 1 78 ? -17.349 0.338 3.920 1.00 88.75 78 THR A N 1
ATOM 575 C CA . THR A 1 78 ? -18.815 0.245 3.902 1.00 88.75 78 THR A CA 1
ATOM 576 C C . THR A 1 78 ? -19.417 0.679 5.229 1.00 88.75 78 THR A C 1
ATOM 578 O O . THR A 1 78 ? -18.829 0.450 6.278 1.00 88.75 78 THR A O 1
ATOM 581 N N . SER A 1 79 ? -20.614 1.267 5.201 1.00 91.44 79 SER A N 1
ATOM 582 C CA . SER A 1 79 ? -21.345 1.631 6.421 1.00 91.44 79 SER A CA 1
ATOM 583 C C . SER A 1 79 ? -21.785 0.404 7.225 1.00 91.44 79 SER A C 1
ATOM 585 O O . SER A 1 79 ? -22.274 -0.557 6.624 1.00 91.44 79 SER A O 1
ATOM 587 N N . ILE A 1 80 ? -21.732 0.483 8.555 1.00 94.56 80 ILE A N 1
ATOM 588 C CA . ILE A 1 80 ? -22.131 -0.587 9.482 1.00 94.56 80 ILE A CA 1
ATOM 589 C C . ILE A 1 80 ? -23.323 -0.124 10.329 1.00 94.56 80 ILE A C 1
ATOM 591 O O . ILE A 1 80 ? -23.346 1.000 10.820 1.00 94.56 80 ILE A O 1
ATOM 595 N N . ASP A 1 81 ? -24.333 -0.984 10.479 1.00 96.00 81 ASP A N 1
ATOM 596 C CA . ASP A 1 81 ? -25.519 -0.744 11.312 1.00 96.00 81 ASP A CA 1
ATOM 597 C C . ASP A 1 81 ? -25.330 -1.426 12.674 1.00 96.00 81 ASP A C 1
ATOM 599 O O . ASP A 1 81 ? -25.279 -2.652 12.754 1.00 96.00 81 ASP A O 1
ATOM 603 N N . LEU A 1 82 ? -25.229 -0.627 13.737 1.00 96.62 82 LEU A N 1
ATOM 604 C CA . LEU A 1 82 ? -24.987 -1.072 15.110 1.00 96.62 82 LEU A CA 1
ATOM 605 C C . LEU A 1 82 ? -26.272 -1.500 15.834 1.00 96.62 82 LEU A C 1
ATOM 607 O O . LEU A 1 82 ? -26.247 -1.763 17.031 1.00 96.62 82 LEU A O 1
ATOM 611 N N . THR A 1 83 ? -27.433 -1.534 15.173 1.00 95.62 83 THR A N 1
ATOM 612 C CA . THR A 1 83 ? -28.698 -1.870 15.847 1.00 95.62 83 THR A CA 1
ATOM 613 C C . THR A 1 83 ? -28.614 -3.235 16.552 1.00 95.62 83 THR A C 1
ATOM 615 O O . THR A 1 83 ? -28.348 -4.253 15.919 1.00 95.62 83 THR A O 1
ATOM 618 N N . ASN A 1 84 ? -28.923 -3.267 17.854 1.00 95.06 84 ASN A N 1
ATOM 619 C CA . ASN A 1 84 ? -28.802 -4.414 18.774 1.00 95.06 84 ASN A CA 1
ATOM 620 C C . ASN A 1 84 ? -27.379 -4.866 19.132 1.00 95.06 84 ASN A C 1
ATOM 622 O O . ASN A 1 84 ? -27.246 -5.853 19.855 1.00 95.06 84 ASN A O 1
ATOM 626 N N . TRP A 1 85 ? -26.338 -4.161 18.694 1.00 97.75 85 TRP A N 1
ATOM 627 C CA . TRP A 1 85 ? -24.994 -4.365 19.232 1.00 97.75 85 TRP A CA 1
ATOM 628 C C . TRP A 1 85 ? -24.960 -3.983 20.713 1.00 97.75 85 TRP A C 1
ATOM 630 O O . TRP A 1 85 ? -25.878 -3.320 21.220 1.00 97.75 85 TRP A O 1
ATOM 640 N N . GLN A 1 86 ? -23.901 -4.381 21.413 1.00 98.00 86 GLN A N 1
ATOM 641 C CA . GLN A 1 86 ? -23.749 -4.102 22.836 1.00 98.00 86 GLN A CA 1
ATOM 642 C C . GLN A 1 86 ? -22.330 -3.654 23.188 1.00 98.00 86 GLN A C 1
ATOM 644 O O . GLN A 1 86 ? -21.379 -4.359 22.889 1.00 98.00 86 GLN A O 1
ATOM 649 N N . LEU A 1 87 ? -22.183 -2.523 23.877 1.00 98.31 87 LEU A N 1
ATOM 650 C CA . LEU A 1 87 ? -20.940 -2.124 24.543 1.00 98.31 87 LEU A CA 1
ATOM 651 C C . LEU A 1 87 ? -21.117 -2.323 26.048 1.00 98.31 87 LEU A C 1
ATOM 653 O O . LEU A 1 87 ? -22.049 -1.774 26.637 1.00 98.31 87 LEU A O 1
ATOM 657 N N . ILE A 1 88 ? -20.256 -3.121 26.671 1.00 96.88 88 ILE A N 1
ATOM 658 C CA . ILE A 1 88 ? -20.366 -3.450 28.095 1.00 96.88 88 ILE A CA 1
ATOM 659 C C . ILE A 1 88 ? -19.022 -3.302 28.803 1.00 96.88 88 ILE A C 1
ATOM 661 O O . ILE A 1 88 ? -17.995 -3.747 28.287 1.00 96.88 88 ILE A O 1
ATOM 665 N N . SER A 1 89 ? -19.049 -2.703 29.993 1.00 96.81 89 SER A N 1
ATOM 666 C CA . SER A 1 89 ? -17.927 -2.739 30.927 1.00 96.81 89 SER A CA 1
ATOM 667 C C . SER A 1 89 ? -17.878 -4.050 31.719 1.00 96.81 89 SER A C 1
ATOM 669 O O . SER A 1 89 ? -18.907 -4.655 32.034 1.00 96.81 89 SER A O 1
ATOM 671 N N . SER A 1 90 ? -16.673 -4.476 32.100 1.00 93.62 90 SER A N 1
ATOM 672 C CA . SER A 1 90 ? -16.418 -5.603 33.005 1.00 93.62 90 SER A CA 1
ATOM 673 C C . SER A 1 90 ? -17.145 -5.538 34.355 1.00 93.62 90 SER A C 1
ATOM 675 O O . SER A 1 90 ? -17.401 -6.592 34.943 1.00 93.62 90 SER A O 1
ATOM 677 N N . ASP A 1 91 ? -17.512 -4.353 34.845 1.00 91.81 91 ASP A N 1
ATOM 678 C CA . ASP A 1 91 ? -18.287 -4.180 36.083 1.00 91.81 91 ASP A CA 1
ATOM 679 C C . ASP A 1 91 ? -19.813 -4.061 35.840 1.00 91.81 91 ASP A C 1
ATOM 681 O O . ASP A 1 91 ? -20.599 -3.924 36.782 1.00 91.81 91 ASP A O 1
ATOM 685 N N . ALA A 1 92 ? -20.228 -4.195 34.573 1.00 89.56 92 ALA A N 1
ATOM 686 C CA . ALA A 1 92 ? -21.575 -4.024 34.037 1.00 89.56 92 ALA A CA 1
ATOM 687 C C . ALA A 1 92 ? -22.123 -2.579 34.004 1.00 89.56 92 ALA A C 1
ATOM 689 O O . ALA A 1 92 ? -23.324 -2.405 33.764 1.00 89.56 92 ALA A O 1
ATOM 690 N N . SER A 1 93 ? -21.279 -1.560 34.181 1.00 93.56 93 SER A N 1
ATOM 691 C CA . SER A 1 93 ? -21.599 -0.139 34.024 1.00 93.56 93 SER A CA 1
ATOM 692 C C . SER A 1 93 ? -20.460 0.586 33.282 1.00 93.56 93 SER A C 1
ATOM 694 O O . SER A 1 93 ? -19.395 0.726 33.846 1.00 93.56 93 SER A O 1
ATOM 696 N N . PRO A 1 94 ? -20.660 1.096 32.055 1.00 95.75 94 PRO A N 1
ATOM 697 C CA . PRO A 1 94 ? -21.911 1.134 31.311 1.00 95.75 94 PRO A CA 1
ATOM 698 C C . PRO A 1 94 ? -22.280 -0.215 30.666 1.00 95.75 94 PRO A C 1
ATOM 700 O O . PRO A 1 94 ? -21.444 -1.081 30.408 1.00 95.75 94 PRO A O 1
ATOM 703 N N . ASN A 1 95 ? -23.574 -0.387 30.385 1.00 96.31 95 ASN A N 1
ATOM 704 C CA . ASN A 1 95 ? -24.120 -1.501 29.605 1.00 96.31 95 ASN A CA 1
ATOM 705 C C . ASN A 1 95 ? -25.083 -0.948 28.548 1.00 96.31 95 ASN A C 1
ATOM 707 O O . ASN A 1 95 ? -26.258 -0.673 28.812 1.00 96.31 95 ASN A O 1
ATOM 711 N N . ILE A 1 96 ? -24.554 -0.757 27.348 1.00 97.62 96 ILE A N 1
ATOM 712 C CA . ILE A 1 96 ? -25.180 -0.006 26.269 1.00 97.62 96 ILE A CA 1
ATOM 713 C C . ILE A 1 96 ? -25.610 -0.988 25.193 1.00 97.62 96 ILE A C 1
ATOM 715 O O . ILE A 1 96 ? -24.778 -1.575 24.519 1.00 97.62 96 ILE A O 1
ATOM 719 N N . VAL A 1 97 ? -26.917 -1.148 25.003 1.00 97.38 97 VAL A N 1
ATOM 720 C CA . VAL A 1 97 ? -27.470 -1.852 23.836 1.00 97.38 97 VAL A CA 1
ATOM 721 C C . VAL A 1 97 ? -27.953 -0.817 22.830 1.00 97.38 97 VAL A C 1
ATOM 723 O O . VAL A 1 97 ? -28.878 -0.061 23.139 1.00 97.38 97 VAL A O 1
ATOM 726 N N . PHE A 1 98 ? -27.340 -0.782 21.651 1.00 97.56 98 PHE A N 1
ATOM 727 C CA . PHE A 1 98 ? -27.567 0.241 20.630 1.00 97.56 98 PHE A CA 1
ATOM 728 C C . PHE A 1 98 ? -28.957 0.107 19.990 1.00 97.56 98 PHE A C 1
ATOM 730 O O . PHE A 1 98 ? -29.368 -0.975 19.561 1.00 97.56 98 PHE A O 1
ATOM 737 N N . GLY A 1 99 ? -29.696 1.217 19.907 1.00 92.50 99 GLY A N 1
ATOM 738 C CA . GLY A 1 99 ? -30.988 1.281 19.215 1.00 92.50 99 GLY A CA 1
ATOM 739 C C . GLY A 1 99 ? -32.175 0.724 20.003 1.00 92.50 99 GLY A C 1
ATOM 740 O O . GLY A 1 99 ? -33.253 0.530 19.434 1.00 92.50 99 GLY A O 1
ATOM 741 N N . ASN A 1 100 ? -32.011 0.465 21.305 1.00 91.75 100 ASN A N 1
ATOM 742 C CA . ASN A 1 100 ? -33.117 0.064 22.173 1.00 91.75 100 ASN A CA 1
ATOM 743 C C . ASN A 1 100 ? -33.898 1.290 22.709 1.00 91.75 100 ASN A C 1
ATOM 745 O O . ASN A 1 100 ? -33.608 2.437 22.386 1.00 91.75 100 ASN A O 1
ATOM 749 N N . LEU A 1 101 ? -34.923 1.052 23.539 1.00 88.56 101 LEU A N 1
ATOM 750 C CA . LEU A 1 101 ? -35.770 2.126 24.087 1.00 88.56 101 LEU A CA 1
ATOM 751 C C . LEU A 1 101 ? -35.059 3.066 25.078 1.00 88.56 101 LEU A C 1
ATOM 753 O O . LEU A 1 101 ? -35.602 4.131 25.363 1.00 88.56 101 LEU A O 1
ATOM 757 N N . LEU A 1 102 ? -33.921 2.656 25.644 1.00 88.88 102 LEU A N 1
ATOM 758 C CA . LEU A 1 102 ? -33.148 3.438 26.614 1.00 88.88 102 LEU A CA 1
ATOM 759 C C . LEU A 1 102 ? -31.978 4.179 25.951 1.00 88.88 102 LEU A C 1
ATOM 761 O O . LEU A 1 102 ? -31.687 5.297 26.350 1.00 88.88 102 LEU A O 1
ATOM 765 N N . ASN A 1 103 ? -31.377 3.593 24.914 1.00 92.81 103 ASN A N 1
ATOM 766 C CA . ASN A 1 103 ? -30.192 4.092 24.223 1.00 92.81 103 ASN A CA 1
ATOM 767 C C . ASN A 1 103 ? -30.534 4.307 22.738 1.00 92.81 103 ASN A C 1
ATOM 769 O O . ASN A 1 103 ? -30.217 3.496 21.859 1.00 92.81 103 ASN A O 1
ATOM 773 N N . VAL A 1 104 ? -31.278 5.380 22.475 1.00 94.12 104 VAL A N 1
ATOM 774 C CA . VAL A 1 104 ? -31.762 5.722 21.133 1.00 94.12 104 VAL A CA 1
ATOM 775 C C . VAL A 1 104 ? -30.647 6.407 20.346 1.00 94.12 104 VAL A C 1
ATOM 777 O O . VAL A 1 104 ? -30.058 7.369 20.830 1.00 94.12 104 VAL A O 1
ATOM 780 N N . CYS A 1 105 ? -30.391 5.938 19.125 1.00 95.06 105 CYS A N 1
ATOM 781 C CA . CYS A 1 105 ? -29.400 6.540 18.235 1.00 95.06 105 CYS A CA 1
ATOM 782 C C . CYS A 1 105 ? -29.972 7.736 17.452 1.00 95.06 105 CYS A C 1
ATOM 784 O O . CYS A 1 105 ? -31.136 7.718 17.037 1.00 95.06 105 CYS A O 1
ATOM 786 N N . THR A 1 106 ? -29.134 8.732 17.173 1.00 92.94 106 THR A N 1
ATOM 787 C CA . THR A 1 106 ? -29.453 9.948 16.417 1.00 92.94 106 THR A CA 1
ATOM 788 C C . THR A 1 106 ? -28.456 10.168 15.264 1.00 92.94 106 THR A C 1
ATOM 790 O O . THR A 1 106 ? -27.254 10.297 15.506 1.00 92.94 106 THR A O 1
ATOM 793 N N . PRO A 1 107 ? -28.911 10.262 13.993 1.00 92.06 107 PRO A N 1
ATOM 794 C CA . PRO A 1 107 ? -30.280 10.040 13.502 1.00 92.06 107 PRO A CA 1
ATOM 795 C C . PRO A 1 107 ? -30.688 8.556 13.432 1.00 92.06 107 PRO A C 1
ATOM 797 O O . PRO A 1 107 ? -31.881 8.256 13.424 1.00 92.06 107 PRO A O 1
ATOM 800 N N . ASP A 1 108 ? -29.717 7.648 13.363 1.00 94.75 108 ASP A N 1
ATOM 801 C CA . ASP A 1 108 ? -29.877 6.195 13.403 1.00 94.75 108 ASP A CA 1
ATOM 802 C C . ASP A 1 108 ? -28.582 5.547 13.931 1.00 94.75 108 ASP A C 1
ATOM 804 O O . ASP A 1 108 ? -27.624 6.250 14.252 1.00 94.75 108 ASP A O 1
ATOM 808 N N . CYS A 1 109 ? -28.564 4.221 14.087 1.00 95.94 109 CYS A N 1
ATOM 809 C CA . CYS A 1 109 ? -27.409 3.491 14.621 1.00 95.94 109 CYS A CA 1
ATOM 810 C C . CYS A 1 109 ? -26.375 3.129 13.540 1.00 95.94 109 CYS A C 1
ATOM 812 O O . CYS A 1 109 ? -25.663 2.141 13.690 1.00 95.94 109 CYS A O 1
ATOM 814 N N . THR A 1 110 ? -26.309 3.869 12.430 1.00 95.94 110 THR A N 1
ATOM 815 C CA . THR A 1 110 ? -25.377 3.575 11.336 1.00 95.94 110 THR A CA 1
ATOM 816 C C . THR A 1 110 ? -24.110 4.406 11.470 1.00 95.94 110 THR A C 1
ATOM 818 O O . THR A 1 110 ? -24.170 5.632 11.560 1.00 95.94 110 THR A O 1
ATOM 821 N N . ILE A 1 111 ? -22.955 3.754 11.385 1.00 96.06 111 ILE A N 1
ATOM 822 C CA . ILE A 1 111 ? -21.659 4.411 11.236 1.00 96.06 111 ILE A CA 1
ATOM 823 C C . ILE A 1 111 ? -21.239 4.334 9.751 1.00 96.06 111 ILE A C 1
ATOM 825 O O . ILE A 1 111 ? -21.169 3.238 9.182 1.00 96.06 111 ILE A O 1
ATOM 829 N N . PRO A 1 112 ? -21.038 5.462 9.044 1.00 92.62 112 PRO A N 1
ATOM 830 C CA . PRO A 1 112 ? -20.540 5.448 7.666 1.00 92.62 112 PRO A CA 1
ATOM 831 C C . PRO A 1 112 ? -19.155 4.794 7.544 1.00 92.62 112 PRO A C 1
ATOM 833 O O . PRO A 1 112 ? -18.458 4.626 8.540 1.00 92.62 112 PRO A O 1
ATOM 836 N N . ALA A 1 113 ? -18.755 4.442 6.320 1.00 85.38 113 ALA A N 1
ATOM 837 C CA . ALA A 1 113 ? -17.376 4.051 6.016 1.00 85.38 113 ALA A CA 1
ATOM 838 C C . ALA A 1 113 ? -16.408 5.183 6.396 1.00 85.38 113 ALA A C 1
ATOM 840 O O . ALA A 1 113 ? -16.675 6.333 6.036 1.00 85.38 113 ALA A O 1
ATOM 841 N N . GLY A 1 114 ? -15.339 4.882 7.137 1.00 84.69 114 GLY A N 1
ATOM 842 C CA . GLY A 1 114 ? -14.432 5.896 7.692 1.00 84.69 114 GLY A CA 1
ATOM 843 C C . GLY A 1 114 ? -15.107 6.879 8.660 1.00 84.69 114 GLY A C 1
ATOM 844 O O . GLY A 1 114 ? -14.595 7.975 8.875 1.00 84.69 114 GLY A O 1
ATOM 845 N N . GLY A 1 115 ? -16.292 6.543 9.180 1.00 92.31 115 GLY A N 1
ATOM 846 C CA . GLY A 1 115 ? -17.088 7.405 10.050 1.00 92.31 115 GLY A CA 1
ATOM 847 C C . GLY A 1 115 ? -16.884 7.124 11.539 1.00 92.31 115 GLY A C 1
ATOM 848 O O . GLY A 1 115 ? -16.424 6.050 11.923 1.00 92.31 115 GLY A O 1
ATOM 849 N N . TYR A 1 116 ? -17.311 8.084 12.362 1.00 96.56 116 TYR A N 1
ATOM 850 C CA . TYR A 1 116 ? -17.263 8.039 13.827 1.00 96.56 116 TYR A CA 1
ATOM 851 C C . TYR A 1 116 ? -18.672 7.982 14.430 1.00 96.56 116 TYR A C 1
ATOM 853 O O . TYR A 1 116 ? -19.620 8.539 13.863 1.00 96.56 116 TYR A O 1
ATOM 861 N N . PHE A 1 117 ? -18.809 7.338 15.587 1.00 98.25 117 PHE A N 1
ATOM 862 C CA . PHE A 1 117 ? -20.053 7.245 16.347 1.00 98.25 117 PHE A CA 1
ATOM 863 C C . PHE A 1 117 ? -19.790 7.628 17.804 1.00 98.25 117 PHE A C 1
ATOM 865 O O . PHE A 1 117 ? -19.174 6.868 18.547 1.00 98.25 117 PHE A O 1
ATOM 872 N N . LEU A 1 118 ? -20.261 8.814 18.194 1.00 98.50 118 LEU A N 1
ATOM 873 C CA . LEU A 1 118 ? -19.995 9.421 19.500 1.00 98.50 118 LEU A CA 1
ATOM 874 C C . LEU A 1 118 ? -21.090 9.066 20.514 1.00 98.50 118 LEU A C 1
ATOM 876 O O . LEU A 1 118 ? -22.279 9.227 20.225 1.00 98.50 118 LEU A O 1
ATOM 880 N N . LEU A 1 119 ? -20.689 8.621 21.700 1.00 98.44 119 LEU A N 1
ATOM 881 C CA . LEU A 1 119 ? -21.556 8.323 22.832 1.00 98.44 119 LEU A CA 1
ATOM 882 C C . LEU A 1 119 ? -21.237 9.280 23.983 1.00 98.44 119 LEU A C 1
ATOM 884 O O . LEU A 1 119 ? -20.107 9.284 24.463 1.00 98.44 119 LEU A O 1
ATOM 888 N N . GLU A 1 120 ? -22.230 10.018 24.474 1.00 97.94 120 GLU A N 1
ATOM 889 C CA . GLU A 1 120 ? -22.085 10.892 25.648 1.00 97.94 120 GLU A CA 1
ATOM 890 C C . GLU A 1 120 ? -22.886 10.369 26.837 1.00 97.94 120 GLU A C 1
ATOM 892 O O . GLU A 1 120 ? -23.969 9.786 26.683 1.00 97.94 120 GLU A O 1
ATOM 897 N N . ARG A 1 121 ? -22.342 10.554 28.039 1.00 97.00 121 ARG A N 1
ATOM 898 C CA . ARG A 1 121 ? -22.990 10.131 29.273 1.00 97.00 121 ARG A CA 1
ATOM 899 C C . ARG A 1 121 ? -24.048 11.142 29.715 1.00 97.00 121 ARG A C 1
ATOM 901 O O . ARG A 1 121 ? -23.777 12.327 29.841 1.00 97.00 121 ARG A O 1
ATOM 908 N N . ASP A 1 122 ? -25.236 10.639 30.044 1.00 94.44 122 ASP A N 1
ATOM 909 C CA . ASP A 1 122 ? -26.366 11.303 30.711 1.00 94.44 122 ASP A CA 1
ATOM 910 C C . ASP A 1 122 ? -26.976 12.549 30.009 1.00 94.44 122 ASP A C 1
ATOM 912 O O . ASP A 1 122 ? -28.123 12.903 30.309 1.00 94.44 122 ASP A O 1
ATOM 916 N N . GLY A 1 123 ? -26.301 13.160 29.031 1.00 92.69 123 GLY A N 1
ATOM 917 C CA . GLY A 1 123 ? -26.769 14.312 28.257 1.00 92.69 123 GLY A CA 1
ATOM 918 C C . GLY A 1 123 ? -25.967 14.544 26.971 1.00 92.69 123 GLY A C 1
ATOM 919 O O . GLY A 1 123 ? -24.859 14.045 26.838 1.00 92.69 123 GLY A O 1
ATOM 920 N N . ASP A 1 124 ? -26.567 15.278 26.025 1.00 94.06 124 ASP A N 1
ATOM 921 C CA . ASP A 1 124 ? -25.937 15.757 24.772 1.00 94.06 124 ASP A CA 1
ATOM 922 C C . ASP A 1 124 ? -25.342 17.161 24.995 1.00 94.06 124 ASP A C 1
ATOM 924 O O . ASP A 1 124 ? -25.700 18.137 24.328 1.00 94.06 124 ASP A O 1
ATOM 928 N N . ASP A 1 125 ? -24.589 17.301 26.083 1.00 92.62 125 ASP A N 1
ATOM 929 C CA . ASP A 1 125 ? -24.009 18.556 26.562 1.00 92.62 125 ASP A CA 1
ATOM 930 C C . ASP A 1 125 ? -22.574 18.409 27.082 1.00 92.62 125 ASP A C 1
ATOM 932 O O . ASP A 1 125 ? -21.960 19.424 27.419 1.00 92.62 125 ASP A O 1
ATOM 936 N N . THR A 1 126 ? -22.015 17.191 27.076 1.00 93.19 126 THR A N 1
ATOM 937 C CA . THR A 1 126 ? -20.606 16.941 27.415 1.00 93.19 126 THR A CA 1
ATOM 938 C C . THR A 1 126 ? -19.718 17.697 26.430 1.00 93.19 126 THR A C 1
ATOM 940 O O . THR A 1 126 ? -18.839 18.464 26.843 1.00 93.19 126 THR A O 1
ATOM 943 N N . ILE A 1 127 ? -19.985 17.538 25.128 1.00 95.69 127 ILE A N 1
ATOM 944 C CA . ILE A 1 127 ? -19.331 18.278 24.049 1.00 95.69 127 ILE A CA 1
ATOM 945 C C . ILE A 1 127 ? -20.379 19.173 23.379 1.00 95.69 127 ILE A C 1
ATOM 947 O O . ILE A 1 127 ? -21.054 18.821 22.418 1.00 95.69 127 ILE A O 1
ATOM 951 N N . SER A 1 128 ? -20.510 20.387 23.905 1.00 94.19 128 SER A N 1
ATOM 952 C CA . SER A 1 128 ? -21.612 21.316 23.618 1.00 94.19 128 SER A CA 1
ATOM 953 C C . SER A 1 128 ? -21.810 21.717 22.146 1.00 94.19 128 SER A C 1
ATOM 955 O O . SER A 1 128 ? -22.888 22.187 21.773 1.00 94.19 128 SER A O 1
ATOM 957 N N . ASP A 1 129 ? -20.780 21.582 21.314 1.00 94.12 129 ASP A N 1
ATOM 958 C CA . ASP A 1 129 ? -20.755 21.950 19.895 1.00 94.12 129 ASP A CA 1
ATOM 959 C C . ASP A 1 129 ? -20.568 20.749 18.947 1.00 94.12 129 ASP A C 1
ATOM 961 O O . ASP A 1 129 ? -20.505 20.939 17.727 1.00 94.12 129 ASP A O 1
ATOM 965 N N . VAL A 1 130 ? -20.545 19.518 19.473 1.00 95.56 130 VAL A N 1
ATOM 966 C CA . VAL A 1 130 ? -20.465 18.277 18.693 1.00 95.56 130 VAL A CA 1
ATOM 967 C C . VAL A 1 130 ? -21.546 17.312 19.167 1.00 95.56 130 VAL A C 1
ATOM 969 O O . VAL A 1 130 ? -21.360 16.583 20.124 1.00 95.56 130 VAL A O 1
ATOM 972 N N . ASN A 1 131 ? -22.665 17.251 18.445 1.00 95.38 131 ASN A N 1
ATOM 973 C CA . ASN A 1 131 ? -23.780 16.385 18.839 1.00 95.38 131 ASN A CA 1
ATOM 974 C C . ASN A 1 131 ? -23.361 14.909 18.946 1.00 95.38 131 ASN A C 1
ATOM 976 O O . ASN A 1 131 ? -22.790 14.356 17.993 1.00 95.38 131 ASN A O 1
ATOM 980 N N . ALA A 1 132 ? -23.776 14.236 20.010 1.00 97.25 132 ALA A N 1
ATOM 981 C CA . ALA A 1 132 ? -23.664 12.800 20.181 1.00 97.25 132 ALA A CA 1
ATOM 982 C C . ALA A 1 132 ? -24.546 12.025 19.185 1.00 97.25 132 ALA A C 1
ATOM 984 O O . ALA A 1 132 ? -25.585 12.482 18.692 1.00 97.25 132 ALA A O 1
ATOM 985 N N . ASN A 1 133 ? -24.122 10.803 18.873 1.00 98.19 133 ASN A N 1
ATOM 986 C CA . ASN A 1 133 ? -24.938 9.833 18.149 1.00 98.19 133 ASN A CA 1
ATOM 987 C C . ASN A 1 133 ? -25.803 8.985 19.080 1.00 98.19 133 ASN A C 1
ATOM 989 O O . ASN A 1 133 ? -26.776 8.396 18.614 1.00 98.19 133 ASN A O 1
ATOM 993 N N . LEU A 1 134 ? -25.459 8.889 20.362 1.00 97.94 134 LEU A N 1
ATOM 994 C CA . LEU A 1 134 ? -26.228 8.164 21.364 1.00 97.94 134 LEU A CA 1
ATOM 995 C C . LEU A 1 134 ? -25.916 8.720 22.753 1.00 97.94 134 LEU A C 1
ATOM 997 O O . LEU A 1 134 ? -24.760 8.972 23.073 1.00 97.94 134 LEU A O 1
ATOM 1001 N N . ILE A 1 135 ? -26.946 8.848 23.586 1.00 97.50 135 ILE A N 1
ATOM 1002 C CA . ILE A 1 135 ? -26.780 9.156 25.009 1.00 97.50 135 ILE A CA 1
ATOM 1003 C C . ILE A 1 135 ? -26.893 7.861 25.802 1.00 97.50 135 ILE A C 1
ATOM 1005 O O . ILE A 1 135 ? -27.831 7.086 25.583 1.00 97.50 135 ILE A O 1
ATOM 1009 N N . TYR A 1 136 ? -25.940 7.618 26.697 1.00 96.31 136 TYR A N 1
ATOM 1010 C CA . TYR A 1 136 ? -25.909 6.437 27.555 1.00 96.31 136 TYR A CA 1
ATOM 1011 C C . TYR A 1 136 ? -25.902 6.812 29.037 1.00 96.31 136 TYR A C 1
ATOM 1013 O O . TYR A 1 136 ? -25.713 7.966 29.401 1.00 96.31 136 TYR A O 1
ATOM 1021 N N . SER A 1 137 ? -26.106 5.818 29.899 1.00 94.62 137 SER A N 1
ATOM 1022 C CA . SER A 1 137 ? -25.953 5.963 31.348 1.00 94.62 137 SER A CA 1
ATOM 1023 C C . SER A 1 137 ? -25.031 4.880 31.901 1.00 94.62 137 SER A C 1
ATOM 1025 O O . SER A 1 137 ? -24.936 3.782 31.344 1.00 94.62 137 SER A O 1
ATOM 1027 N N . GLY A 1 138 ? -24.412 5.184 33.039 1.00 93.62 138 GLY A N 1
ATOM 1028 C CA . GLY A 1 138 ? -23.344 4.386 33.644 1.00 93.62 138 GLY A CA 1
ATOM 1029 C C . GLY A 1 138 ? -22.042 5.176 33.638 1.00 93.62 138 GLY A C 1
ATOM 1030 O O . GLY A 1 138 ? -21.792 5.921 32.698 1.00 93.62 138 GLY A O 1
ATOM 1031 N N . GLU A 1 139 ? -21.273 5.065 34.716 1.00 93.88 139 GLU A N 1
ATOM 1032 C CA . GLU A 1 139 ? -19.980 5.744 34.860 1.00 93.88 139 GLU A CA 1
ATOM 1033 C C . GLU A 1 139 ? -18.833 4.864 34.380 1.00 93.88 139 GLU A C 1
ATOM 1035 O O . GLU A 1 139 ? -18.962 3.643 34.453 1.00 93.88 139 GLU A O 1
ATOM 1040 N N . LEU A 1 140 ? -17.744 5.488 33.930 1.00 95.75 140 LEU A N 1
ATOM 1041 C CA . LEU A 1 140 ? -16.458 4.823 33.758 1.00 95.75 140 LEU A CA 1
ATOM 1042 C C . LEU A 1 140 ? -15.635 4.971 35.046 1.00 95.75 140 LEU A C 1
ATOM 1044 O O . LEU A 1 140 ? -15.661 5.999 35.729 1.00 95.75 140 LEU A O 1
ATOM 1048 N N . ILE A 1 141 ? -14.882 3.942 35.424 1.00 92.75 141 ILE A N 1
ATOM 1049 C CA . ILE A 1 141 ? -14.038 4.009 36.619 1.00 92.75 141 ILE A CA 1
ATOM 1050 C C . ILE A 1 141 ? -12.646 4.547 36.286 1.00 92.75 141 ILE A C 1
ATOM 1052 O O . ILE A 1 141 ? -11.914 4.029 35.447 1.00 92.75 141 ILE A O 1
ATOM 1056 N N . ASN A 1 142 ? -12.215 5.566 37.033 1.00 93.06 142 ASN A N 1
ATOM 1057 C CA . ASN A 1 142 ? -10.911 6.216 36.840 1.00 93.06 142 ASN A CA 1
ATOM 1058 C C . ASN A 1 142 ? -9.692 5.291 37.038 1.00 93.06 142 ASN A C 1
ATOM 1060 O O . ASN A 1 142 ? -8.587 5.650 36.643 1.00 93.06 142 ASN A O 1
ATOM 1064 N N . THR A 1 143 ? -9.861 4.136 37.689 1.00 92.31 143 THR A N 1
ATOM 1065 C CA . THR A 1 143 ? -8.787 3.150 37.916 1.00 92.31 143 THR A CA 1
ATOM 1066 C C . THR A 1 143 ? -8.668 2.112 36.801 1.00 92.31 143 THR A C 1
ATOM 1068 O O . THR A 1 143 ? -7.900 1.173 36.959 1.00 92.31 143 THR A O 1
ATOM 1071 N N . GLY A 1 144 ? -9.428 2.247 35.712 1.00 93.62 144 GLY A N 1
ATOM 1072 C CA . GLY A 1 144 ? -9.424 1.291 34.610 1.00 93.62 144 GLY A CA 1
ATOM 1073 C C . GLY A 1 144 ? -10.474 0.193 34.743 1.00 93.62 144 GLY A C 1
ATOM 1074 O O . GLY A 1 144 ? -10.768 -0.294 35.834 1.00 93.62 144 GLY A O 1
ATOM 1075 N N . GLU A 1 145 ? -11.036 -0.187 33.601 1.00 95.44 145 GLU A N 1
ATOM 1076 C CA . GLU A 1 145 ? -11.958 -1.310 33.413 1.00 95.44 145 GLU A CA 1
ATOM 1077 C C . GLU A 1 145 ? -11.819 -1.859 31.992 1.00 95.44 145 GLU A C 1
ATOM 1079 O O . GLU A 1 145 ? -11.190 -1.223 31.148 1.00 95.44 145 GLU A O 1
ATOM 1084 N N . ILE A 1 146 ? -12.410 -3.023 31.713 1.00 96.75 146 ILE A N 1
ATOM 1085 C CA . ILE A 1 146 ? -12.443 -3.578 30.356 1.00 96.75 146 ILE A CA 1
ATOM 1086 C C . ILE A 1 146 ? -13.742 -3.147 29.684 1.00 96.75 146 ILE A C 1
ATOM 1088 O O . ILE A 1 146 ? -14.817 -3.501 30.169 1.00 96.75 146 ILE A O 1
ATOM 1092 N N . LEU A 1 147 ? -13.655 -2.483 28.533 1.00 97.94 147 LEU A N 1
ATOM 1093 C CA . LEU A 1 147 ? -14.804 -2.281 27.646 1.00 97.94 147 LEU A CA 1
ATOM 1094 C C . LEU A 1 147 ? -14.778 -3.337 26.547 1.00 97.94 147 LEU A C 1
ATOM 1096 O O . LEU A 1 147 ? -13.742 -3.562 25.928 1.00 97.94 147 LEU A O 1
ATOM 1100 N N . THR A 1 148 ? -15.909 -3.995 26.297 1.00 98.12 148 THR A N 1
ATOM 1101 C CA . THR A 1 148 ? -16.056 -4.959 25.197 1.00 98.12 148 THR A CA 1
ATOM 1102 C C . THR A 1 148 ? -17.237 -4.577 24.319 1.00 98.12 148 THR A C 1
ATOM 1104 O O . THR A 1 148 ? -18.363 -4.444 24.808 1.00 98.12 148 THR A O 1
ATOM 1107 N N . LEU A 1 149 ? -16.980 -4.415 23.022 1.00 98.31 149 LEU A N 1
ATOM 1108 C CA . LEU A 1 149 ? -17.994 -4.216 21.994 1.00 98.31 149 LEU A CA 1
ATOM 1109 C C . LEU A 1 149 ? -18.383 -5.573 21.404 1.00 98.31 149 LEU A C 1
ATOM 1111 O O . LEU A 1 149 ? -17.523 -6.327 20.958 1.00 98.31 149 LEU A O 1
ATOM 1115 N N . PHE A 1 150 ? -19.674 -5.866 21.375 1.00 97.44 150 PHE A N 1
ATOM 1116 C CA . PHE A 1 150 ? -20.264 -7.072 20.814 1.00 97.44 150 PHE A CA 1
ATOM 1117 C C . PHE A 1 150 ? -21.188 -6.733 19.646 1.00 97.44 150 PHE A C 1
ATOM 1119 O O . PHE A 1 150 ? -21.923 -5.743 19.706 1.00 97.44 150 PHE A O 1
ATOM 1126 N N . ASP A 1 151 ? -21.205 -7.591 18.627 1.00 95.25 151 ASP A N 1
ATOM 1127 C CA . ASP A 1 151 ? -22.213 -7.534 17.568 1.00 95.25 151 ASP A CA 1
ATOM 1128 C C . ASP A 1 151 ? -23.602 -7.998 18.053 1.00 95.25 151 ASP A C 1
ATOM 1130 O O . ASP A 1 151 ? -23.798 -8.430 19.194 1.00 95.25 151 ASP A O 1
ATOM 1134 N N . ASP A 1 152 ? -24.589 -7.939 17.157 1.00 93.25 152 ASP A N 1
ATOM 1135 C CA . ASP A 1 152 ? -25.967 -8.389 17.405 1.00 93.25 152 ASP A CA 1
ATOM 1136 C C . ASP A 1 152 ? -26.100 -9.897 17.708 1.00 93.25 152 ASP A C 1
ATOM 1138 O O . ASP A 1 152 ? -27.150 -10.367 18.159 1.00 93.25 152 ASP A O 1
ATOM 1142 N N . SER A 1 153 ? -25.029 -10.653 17.477 1.00 93.00 153 SER A N 1
ATOM 1143 C CA . SER A 1 153 ? -24.914 -12.094 17.658 1.00 93.00 153 SER A CA 1
ATOM 1144 C C . SER A 1 153 ? -24.071 -12.460 18.886 1.00 93.00 153 SER A C 1
ATOM 1146 O O . SER A 1 153 ? -23.851 -13.645 19.143 1.00 93.00 153 SER A O 1
ATOM 1148 N N . SER A 1 154 ? -23.676 -11.461 19.690 1.00 92.56 154 SER A N 1
ATOM 1149 C CA . SER A 1 154 ? -22.831 -11.596 20.886 1.00 92.56 154 SER A CA 1
ATOM 1150 C C . SER A 1 154 ? -21.393 -12.056 20.609 1.00 92.56 154 SER A C 1
ATOM 1152 O O . SER A 1 154 ? -20.737 -12.591 21.505 1.00 92.56 154 SER A O 1
ATOM 1154 N N . ASN A 1 155 ? -20.880 -11.843 19.397 1.00 93.56 155 ASN A N 1
ATOM 1155 C CA . ASN A 1 155 ? -19.460 -12.011 19.099 1.00 93.56 155 ASN A CA 1
ATOM 1156 C C . ASN A 1 155 ? -18.697 -10.746 19.518 1.00 93.56 155 ASN A C 1
ATOM 1158 O O . ASN A 1 155 ? -19.166 -9.649 19.214 1.00 93.56 155 ASN A O 1
ATOM 1162 N N . PRO A 1 156 ? -17.542 -10.861 20.197 1.00 94.88 156 PRO A N 1
ATOM 1163 C CA . PRO A 1 156 ? -16.717 -9.700 20.508 1.00 94.88 156 PRO A CA 1
ATOM 1164 C C . PRO A 1 156 ? -16.099 -9.141 19.222 1.00 94.88 156 PRO A C 1
ATOM 1166 O O . PRO A 1 156 ? -15.463 -9.873 18.463 1.00 94.88 156 PRO A O 1
ATOM 1169 N N . ILE A 1 157 ? -16.287 -7.845 19.000 1.00 96.31 157 ILE A N 1
ATOM 1170 C CA . ILE A 1 157 ? -15.780 -7.109 17.840 1.00 96.31 157 ILE A CA 1
ATOM 1171 C C . ILE A 1 157 ? -14.509 -6.343 18.197 1.00 96.31 157 ILE A C 1
ATOM 1173 O O . ILE A 1 157 ? -13.542 -6.397 17.439 1.00 96.31 157 ILE A O 1
ATOM 1177 N N . ASP A 1 158 ? -14.478 -5.685 19.356 1.00 97.88 158 ASP A N 1
ATOM 1178 C CA . ASP A 1 158 ? -13.291 -4.983 19.848 1.00 97.88 158 ASP A CA 1
ATOM 1179 C C . ASP A 1 158 ? -13.305 -4.851 21.376 1.00 97.88 158 ASP A C 1
ATOM 1181 O O . ASP A 1 158 ? -14.344 -5.015 22.028 1.00 97.88 158 ASP A O 1
ATOM 1185 N N . LEU A 1 159 ? -12.132 -4.576 21.944 1.00 96.94 159 LEU A N 1
ATOM 1186 C CA . LEU A 1 159 ? -11.927 -4.344 23.366 1.00 96.94 159 LEU A CA 1
ATOM 1187 C C . LEU A 1 159 ? -11.137 -3.049 23.584 1.00 96.94 159 LEU A C 1
ATOM 1189 O O . LEU A 1 159 ? -10.369 -2.625 22.724 1.00 96.94 159 LEU A O 1
ATOM 1193 N N . ALA A 1 160 ? -11.275 -2.468 24.772 1.00 96.62 160 ALA A N 1
ATOM 1194 C CA . ALA A 1 160 ? -10.354 -1.465 25.293 1.00 96.62 160 ALA A CA 1
ATOM 1195 C C . ALA A 1 160 ? -9.874 -1.892 26.681 1.00 96.62 160 ALA A C 1
ATOM 1197 O O . ALA A 1 160 ? -10.688 -2.350 27.488 1.00 96.62 160 ALA A O 1
ATOM 1198 N N . ASN A 1 161 ? -8.571 -1.726 26.940 1.00 95.81 161 ASN A N 1
ATOM 1199 C CA . ASN A 1 161 ? -7.929 -2.047 28.216 1.00 95.81 161 ASN A CA 1
ATOM 1200 C C . ASN A 1 161 ? -8.112 -3.527 28.604 1.00 95.81 161 ASN A C 1
ATOM 1202 O O . ASN A 1 161 ? -8.639 -3.856 29.664 1.00 95.81 161 ASN A O 1
ATOM 1206 N N . SER A 1 162 ? -7.732 -4.442 27.704 1.00 92.44 162 SER A N 1
ATOM 1207 C CA . SER A 1 162 ? -8.082 -5.870 27.801 1.00 92.44 162 SER A CA 1
ATOM 1208 C C . SER A 1 162 ? -7.479 -6.612 29.004 1.00 92.44 162 SER A C 1
ATOM 1210 O O . SER A 1 162 ? -7.972 -7.682 29.371 1.00 92.44 162 SER A O 1
ATOM 1212 N N . ASP A 1 163 ? -6.446 -6.058 29.643 1.00 91.69 163 ASP A N 1
ATOM 1213 C CA . ASP A 1 163 ? -5.840 -6.608 30.859 1.00 91.69 163 ASP A CA 1
ATOM 1214 C C . ASP A 1 163 ? -6.611 -6.244 32.145 1.00 91.69 163 ASP A C 1
ATOM 1216 O O . ASP A 1 163 ? -6.382 -6.862 33.190 1.00 91.69 163 ASP A O 1
ATOM 1220 N N . GLY A 1 164 ? -7.545 -5.286 32.063 1.00 90.31 164 GLY A N 1
ATOM 1221 C CA . GLY A 1 164 ? -8.332 -4.772 33.183 1.00 90.31 164 GLY A CA 1
ATOM 1222 C C . GLY A 1 164 ? -7.510 -4.026 34.238 1.00 90.31 164 GLY A C 1
ATOM 1223 O O . GLY A 1 164 ? -7.977 -3.892 35.371 1.00 90.31 164 GLY A O 1
ATOM 1224 N N . GLY A 1 165 ? -6.284 -3.609 33.906 1.00 92.94 165 GLY A N 1
ATOM 1225 C CA . GLY A 1 165 ? -5.436 -2.775 34.754 1.00 92.94 165 GLY A CA 1
ATOM 1226 C C . GLY A 1 165 ? -5.843 -1.300 34.719 1.00 92.94 165 GLY A C 1
ATOM 1227 O O . GLY A 1 165 ? -6.929 -0.956 34.252 1.00 92.94 165 GLY A O 1
ATOM 1228 N N . ASP A 1 166 ? -4.952 -0.428 35.207 1.00 96.06 166 ASP A N 1
ATOM 1229 C CA . ASP A 1 166 ? -5.094 1.024 35.038 1.00 96.06 166 ASP A CA 1
ATOM 1230 C C . ASP A 1 166 ? -5.225 1.367 33.544 1.00 96.06 166 ASP A C 1
ATOM 1232 O O . ASP A 1 166 ? -4.550 0.755 32.714 1.00 96.06 166 ASP A O 1
ATOM 1236 N N . TRP A 1 167 ? -6.038 2.375 33.201 1.00 96.50 167 TRP A N 1
ATOM 1237 C CA . TRP A 1 167 ? -6.173 2.825 31.812 1.00 96.50 167 TRP A CA 1
ATOM 1238 C C . TRP A 1 167 ? -4.792 3.084 31.178 1.00 96.50 167 TRP A C 1
ATOM 1240 O O . TRP A 1 167 ? -3.991 3.835 31.747 1.00 96.50 167 TRP A O 1
ATOM 1250 N N . PRO A 1 168 ? -4.492 2.518 29.992 1.00 95.31 168 PRO A N 1
ATOM 1251 C CA . PRO A 1 168 ? -3.162 2.611 29.388 1.00 95.31 168 PRO A CA 1
ATOM 1252 C C . PRO A 1 168 ? -2.813 4.028 28.912 1.00 95.31 168 PRO A C 1
ATOM 1254 O O . PRO A 1 168 ? -1.643 4.331 28.671 1.00 95.31 168 PRO A O 1
ATOM 1257 N N . ALA A 1 169 ? -3.818 4.895 28.766 1.00 95.75 169 ALA A N 1
ATOM 1258 C CA . ALA A 1 169 ? -3.675 6.283 28.357 1.00 95.75 169 ALA A CA 1
ATOM 1259 C C . ALA A 1 169 ? -4.872 7.134 28.825 1.00 95.75 169 ALA A C 1
ATOM 1261 O O . ALA A 1 169 ? -5.764 6.654 29.521 1.00 95.75 169 ALA A O 1
ATOM 1262 N N . GLY A 1 170 ? -4.876 8.415 28.458 1.00 94.88 170 GLY A N 1
ATOM 1263 C CA . GLY A 1 170 ? -5.728 9.454 29.038 1.00 94.88 170 GLY A CA 1
ATOM 1264 C C . GLY A 1 170 ? -5.098 10.066 30.292 1.00 94.88 170 GLY A C 1
ATOM 1265 O O . GLY A 1 170 ? -3.979 9.712 30.676 1.00 94.88 170 GLY A O 1
ATOM 1266 N N . GLY A 1 171 ? -5.756 11.034 30.932 1.00 93.19 171 GLY A N 1
ATOM 1267 C CA . GLY A 1 171 ? -5.201 11.582 32.171 1.00 93.19 171 GLY A CA 1
ATOM 1268 C C . GLY A 1 171 ? -6.004 12.672 32.865 1.00 93.19 171 GLY A C 1
ATOM 1269 O O . GLY A 1 171 ? -6.665 13.490 32.243 1.00 93.19 171 GLY A O 1
ATOM 1270 N N . LEU A 1 172 ? -5.847 12.744 34.189 1.00 91.19 172 LEU A N 1
ATOM 1271 C CA . LEU A 1 172 ? -6.596 13.645 35.075 1.00 91.19 172 LEU A CA 1
ATOM 1272 C C . LEU A 1 172 ? -6.097 15.102 35.099 1.00 91.19 172 LEU A C 1
ATOM 1274 O O . LEU A 1 172 ? -6.751 15.952 35.696 1.00 91.19 172 LEU A O 1
ATOM 1278 N N . SER A 1 173 ? -4.928 15.414 34.529 1.00 84.38 173 SER A N 1
ATOM 1279 C CA . SER A 1 173 ? -4.348 16.766 34.615 1.00 84.38 173 SER A CA 1
ATOM 1280 C C . SER A 1 173 ? -5.024 17.779 33.691 1.00 84.38 173 SER A C 1
ATOM 1282 O O . SER A 1 173 ? -5.204 18.919 34.104 1.00 84.38 173 SER A O 1
ATOM 1284 N N . ASN A 1 174 ? -5.405 17.357 32.481 1.00 84.88 174 ASN A N 1
ATOM 1285 C CA . ASN A 1 174 ? -6.197 18.152 31.532 1.00 84.88 174 ASN A CA 1
ATOM 1286 C C . ASN A 1 174 ? -7.428 17.388 31.019 1.00 84.88 174 ASN A C 1
ATOM 1288 O O . ASN A 1 174 ? -8.038 17.818 30.045 1.00 84.88 174 ASN A O 1
ATOM 1292 N N . GLN A 1 175 ? -7.753 16.245 31.637 1.00 94.25 175 GLN A N 1
ATOM 1293 C CA . GLN A 1 175 ? -8.816 15.352 31.171 1.00 94.25 175 GLN A CA 1
ATOM 1294 C C . GLN A 1 175 ? -8.585 14.933 29.714 1.00 94.25 175 GLN A C 1
ATOM 1296 O O . GLN A 1 175 ? -9.487 14.966 28.885 1.00 94.25 175 GLN A O 1
ATOM 1301 N N . ASN A 1 176 ? -7.332 14.577 29.406 1.00 94.94 176 ASN A N 1
ATOM 1302 C CA . ASN A 1 176 ? -6.985 14.020 28.108 1.00 94.94 176 ASN A CA 1
ATOM 1303 C C . ASN A 1 176 ? -7.741 12.705 27.933 1.00 94.94 176 ASN A C 1
ATOM 1305 O O . ASN A 1 176 ? -7.674 11.838 28.813 1.00 94.94 176 ASN A O 1
ATOM 1309 N N . SER A 1 177 ? -8.415 12.553 26.804 1.00 97.12 177 SER A N 1
ATOM 1310 C CA . SER A 1 177 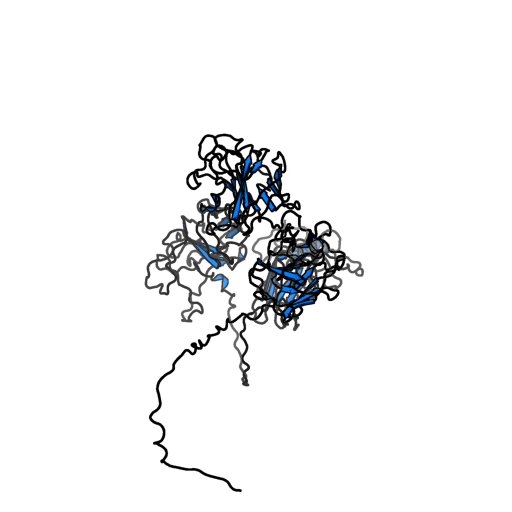? -8.984 11.280 26.393 1.00 97.12 177 SER A CA 1
ATOM 1311 C C . SER A 1 177 ? -7.883 10.259 26.103 1.00 97.12 177 SER A C 1
ATOM 1313 O O . SER A 1 177 ? -6.711 10.587 25.869 1.00 97.12 177 SER A O 1
ATOM 1315 N N . MET A 1 178 ? -8.266 8.991 26.171 1.00 96.94 178 MET A N 1
ATOM 1316 C CA . MET A 1 178 ? -7.477 7.863 25.710 1.00 96.94 178 MET A CA 1
ATOM 1317 C C . MET A 1 178 ? -7.844 7.573 24.252 1.00 96.94 178 MET A C 1
ATOM 1319 O O . MET A 1 178 ? -8.978 7.205 23.971 1.00 96.94 178 MET A O 1
ATOM 1323 N N . GLU A 1 179 ? -6.888 7.699 23.341 1.00 95.56 179 GLU A N 1
ATOM 1324 C CA . GLU A 1 179 ? -7.081 7.611 21.894 1.00 95.56 179 GLU A CA 1
ATOM 1325 C C . GLU A 1 179 ? -6.374 6.381 21.306 1.00 95.56 179 GLU A C 1
ATOM 1327 O O . GLU A 1 179 ? -5.217 6.085 21.629 1.00 95.56 179 GLU A O 1
ATOM 1332 N N . ARG A 1 180 ? -7.068 5.654 20.425 1.00 92.69 180 ARG A N 1
ATOM 1333 C CA . ARG A 1 180 ? -6.532 4.527 19.652 1.00 92.69 180 ARG A CA 1
ATOM 1334 C C . ARG A 1 180 ? -5.587 5.055 18.566 1.00 92.69 180 ARG A C 1
ATOM 1336 O O . ARG A 1 180 ? -5.965 5.942 17.806 1.00 92.69 180 ARG A O 1
ATOM 1343 N N . ILE A 1 181 ? -4.375 4.509 18.458 1.00 85.44 181 ILE A N 1
ATOM 1344 C CA . ILE A 1 181 ? -3.371 4.979 17.474 1.00 85.44 181 ILE A CA 1
ATOM 1345 C C . ILE A 1 181 ? -3.206 4.058 16.258 1.00 85.44 181 ILE A C 1
ATOM 1347 O O . ILE A 1 181 ? -2.573 4.441 15.281 1.00 85.44 181 ILE A O 1
ATOM 1351 N N . ALA A 1 182 ? -3.756 2.840 16.305 1.00 76.69 182 ALA A N 1
ATOM 1352 C CA . ALA A 1 182 ? -3.668 1.875 15.212 1.00 76.69 182 ALA A CA 1
ATOM 1353 C C . ALA A 1 182 ? -4.830 0.867 15.233 1.00 76.69 182 ALA A C 1
ATOM 1355 O O . ALA A 1 182 ? -5.331 0.493 16.298 1.00 76.69 182 ALA A O 1
ATOM 1356 N N . ILE A 1 183 ? -5.207 0.368 14.050 1.00 83.94 183 ILE A N 1
ATOM 1357 C CA . ILE A 1 183 ? -6.201 -0.703 13.872 1.00 83.94 183 ILE A CA 1
ATOM 1358 C C . ILE A 1 183 ? -5.495 -2.051 14.055 1.00 83.94 183 ILE A C 1
ATOM 1360 O O . ILE A 1 183 ? -5.167 -2.760 13.107 1.00 83.94 183 ILE A O 1
ATOM 1364 N N . VAL A 1 184 ? -5.188 -2.370 15.306 1.00 82.50 184 VAL A N 1
ATOM 1365 C CA . VAL A 1 184 ? -4.532 -3.618 15.710 1.00 82.50 184 VAL A CA 1
ATOM 1366 C C . VAL A 1 184 ? -5.323 -4.280 16.828 1.00 82.50 184 VAL A C 1
ATOM 1368 O O . VAL A 1 184 ? -6.117 -3.622 17.508 1.00 82.50 184 VAL A O 1
ATOM 1371 N N . ALA A 1 185 ? -5.091 -5.579 17.033 1.00 83.94 185 ALA A N 1
ATOM 1372 C CA . ALA A 1 185 ? -5.629 -6.291 18.187 1.00 83.94 185 ALA A CA 1
ATOM 1373 C C . ALA A 1 185 ? -5.278 -5.552 19.488 1.00 83.94 185 ALA A C 1
ATOM 1375 O O . ALA A 1 185 ? -4.178 -5.003 19.615 1.00 83.94 185 ALA A O 1
ATOM 1376 N N . GLU A 1 186 ? -6.219 -5.533 20.433 1.00 88.94 186 GLU A N 1
ATOM 1377 C CA . GLU A 1 186 ? -6.090 -4.768 21.672 1.00 88.94 186 GLU A CA 1
ATOM 1378 C C . GLU A 1 186 ? -4.784 -5.109 22.405 1.00 88.94 186 GLU A C 1
ATOM 1380 O O . GLU A 1 186 ? -4.461 -6.278 22.632 1.00 88.94 186 GLU A O 1
ATOM 1385 N N . ASN A 1 187 ? -4.029 -4.061 22.739 1.00 88.81 187 ASN A N 1
ATOM 1386 C CA . ASN A 1 187 ? -2.980 -4.079 23.748 1.00 88.81 187 ASN A CA 1
ATOM 1387 C C . ASN A 1 187 ? -2.726 -2.641 24.238 1.00 88.81 187 ASN A C 1
ATOM 1389 O O . ASN A 1 187 ? -3.027 -1.678 23.529 1.00 88.81 187 ASN A O 1
ATOM 1393 N N . SER A 1 188 ? -2.069 -2.473 25.390 1.00 89.62 188 SER A N 1
ATOM 1394 C CA . SER A 1 188 ? -1.765 -1.148 25.956 1.00 89.62 188 SER A CA 1
ATOM 1395 C C . SER A 1 188 ? -0.950 -0.241 25.020 1.00 89.62 188 SER A C 1
ATOM 1397 O O . SER A 1 188 ? -1.050 0.979 25.111 1.00 89.62 188 SER A O 1
ATOM 1399 N N . ALA A 1 189 ? -0.151 -0.797 24.098 1.00 87.75 189 ALA A N 1
ATOM 1400 C CA . ALA A 1 189 ? 0.628 0.006 23.155 1.00 87.75 189 ALA A CA 1
ATOM 1401 C C . ALA A 1 189 ? -0.230 0.612 22.030 1.00 87.75 189 ALA A C 1
ATOM 1403 O O . ALA A 1 189 ? 0.231 1.567 21.404 1.00 87.75 189 ALA A O 1
ATOM 1404 N N . ALA A 1 190 ? -1.458 0.124 21.821 1.00 88.50 190 ALA A N 1
ATOM 1405 C CA . ALA A 1 190 ? -2.419 0.653 20.853 1.00 88.50 190 ALA A CA 1
ATOM 1406 C C . ALA A 1 190 ? -3.113 1.953 21.308 1.00 88.50 190 ALA A C 1
ATOM 1408 O O . ALA A 1 190 ? -3.886 2.518 20.534 1.00 88.50 190 ALA A O 1
ATOM 1409 N N . TRP A 1 191 ? -2.829 2.438 22.524 1.00 93.19 191 TRP A N 1
ATOM 1410 C CA . TRP A 1 191 ? -3.466 3.615 23.120 1.00 93.19 191 TRP A CA 1
ATOM 1411 C C . TRP A 1 191 ? -2.457 4.706 23.488 1.00 93.19 191 TRP A C 1
ATOM 1413 O O . TRP A 1 191 ? -1.361 4.419 23.979 1.00 93.19 191 TRP A O 1
ATOM 1423 N N . ARG A 1 192 ? -2.823 5.975 23.289 1.00 91.88 192 ARG A N 1
ATOM 1424 C CA . ARG A 1 192 ? -2.078 7.158 23.756 1.00 91.88 192 ARG A CA 1
ATOM 1425 C C . ARG A 1 192 ? -3.040 8.209 24.291 1.00 91.88 192 ARG A C 1
ATOM 1427 O O . ARG A 1 192 ? -4.215 8.209 23.952 1.00 91.88 192 ARG A O 1
ATOM 1434 N N . SER A 1 193 ? -2.562 9.074 25.180 1.00 94.00 193 SER A N 1
ATOM 1435 C CA . SER A 1 193 ? -3.359 10.217 25.630 1.00 94.00 193 SER A CA 1
ATOM 1436 C C . SER A 1 193 ? -3.428 11.253 24.512 1.00 94.00 193 SER A C 1
ATOM 1438 O O . SER A 1 193 ? -2.415 11.450 23.837 1.00 94.00 193 SER A O 1
ATOM 1440 N N . ASN A 1 194 ? -4.562 11.948 24.374 1.00 92.88 194 ASN A N 1
ATOM 1441 C CA . ASN A 1 194 ? -4.670 13.117 23.501 1.00 92.88 194 ASN A CA 1
ATOM 1442 C C . ASN A 1 194 ? -3.466 14.055 23.695 1.00 92.88 194 ASN A C 1
ATOM 1444 O O . ASN A 1 194 ? -3.072 14.348 24.830 1.00 92.88 194 ASN A O 1
ATOM 1448 N N . ASP A 1 195 ? -2.900 14.544 22.597 1.00 86.69 195 ASP A N 1
ATOM 1449 C CA . ASP A 1 195 ? -1.650 15.313 22.573 1.00 86.69 195 ASP A CA 1
ATOM 1450 C C . ASP A 1 195 ? -1.744 16.711 23.220 1.00 86.69 195 ASP A C 1
ATOM 1452 O O . ASP A 1 195 ? -0.733 17.368 23.470 1.00 86.69 195 ASP A O 1
ATOM 1456 N N . GLY A 1 196 ? -2.959 17.177 23.524 1.00 87.62 196 GLY A N 1
ATOM 1457 C CA . GLY A 1 196 ? -3.220 18.490 24.095 1.00 87.62 196 GLY A CA 1
ATOM 1458 C C . GLY A 1 196 ? -3.066 19.656 23.115 1.00 87.62 196 GLY A C 1
ATOM 1459 O O . GLY A 1 196 ? -3.186 20.812 23.543 1.00 87.62 196 GLY A O 1
ATOM 1460 N N . CYS A 1 197 ? -2.885 19.384 21.826 1.00 84.25 197 CYS A N 1
ATOM 1461 C CA . CYS A 1 197 ? -2.774 20.362 20.747 1.00 84.25 197 CYS A CA 1
ATOM 1462 C C . CYS A 1 197 ? -3.866 20.159 19.686 1.00 84.25 197 CYS A C 1
ATOM 1464 O O . CYS A 1 197 ? -4.539 21.121 19.310 1.00 84.25 197 CYS A O 1
ATOM 1466 N N . THR A 1 198 ? -4.076 18.921 19.252 1.00 84.62 198 THR A N 1
ATOM 1467 C CA . THR A 1 198 ? -5.135 18.484 18.347 1.00 84.62 198 THR A CA 1
ATOM 1468 C C . THR A 1 198 ? -6.391 18.217 19.166 1.00 84.62 198 THR A C 1
ATOM 1470 O O . THR A 1 198 ? -6.468 17.261 19.932 1.00 84.62 198 THR A O 1
ATOM 1473 N N . LYS A 1 199 ? -7.364 19.122 19.059 1.00 90.00 199 LYS A N 1
ATOM 1474 C CA . LYS A 1 199 ? -8.578 19.124 19.879 1.00 90.00 199 LYS A CA 1
ATOM 1475 C C . LYS A 1 199 ? -9.785 19.392 19.015 1.00 90.00 199 LYS A C 1
ATOM 1477 O O . LYS A 1 199 ? -9.726 20.276 18.157 1.00 90.00 199 LYS A O 1
ATOM 1482 N N . ASN A 1 200 ? -10.884 18.716 19.314 1.00 92.50 200 ASN A N 1
ATOM 1483 C CA . ASN A 1 200 ? -12.171 19.047 18.739 1.00 92.50 200 ASN A CA 1
ATOM 1484 C C . ASN A 1 200 ? -13.248 19.197 19.809 1.00 92.50 200 ASN A C 1
ATOM 1486 O O . ASN A 1 200 ? -13.419 18.337 20.666 1.00 92.50 200 ASN A O 1
ATOM 1490 N N . GLY A 1 201 ? -14.007 20.280 19.699 1.00 93.12 201 GLY A N 1
ATOM 1491 C CA . GLY A 1 201 ? -15.162 20.546 20.538 1.00 93.12 201 GLY A CA 1
ATOM 1492 C C . GLY A 1 201 ? -14.891 21.392 21.783 1.00 93.12 201 GLY A C 1
ATOM 1493 O O . GLY A 1 201 ? -13.755 21.640 22.207 1.00 93.12 201 GLY A O 1
ATOM 1494 N N . THR A 1 202 ? -15.995 21.843 22.361 1.00 94.88 202 THR A N 1
ATOM 1495 C CA . THR A 1 202 ? -16.089 22.757 23.493 1.00 94.88 202 THR A CA 1
ATOM 1496 C C . THR A 1 202 ? -16.871 22.078 24.611 1.00 94.88 202 THR A C 1
ATOM 1498 O O . THR A 1 202 ? -17.980 21.591 24.392 1.00 94.88 202 THR A O 1
ATOM 1501 N N . ALA A 1 203 ? -16.321 22.076 25.823 1.00 93.38 203 ALA A N 1
ATOM 1502 C CA . ALA A 1 203 ? -16.963 21.500 26.999 1.00 93.38 203 ALA A CA 1
ATOM 1503 C C . ALA A 1 203 ? -18.292 22.194 27.347 1.00 93.38 203 ALA A C 1
ATOM 1505 O O . ALA A 1 203 ? -18.595 23.285 26.857 1.00 93.38 203 ALA A O 1
ATOM 1506 N N . ALA A 1 204 ? -19.057 21.591 28.259 1.00 92.19 204 ALA A N 1
ATOM 1507 C CA . ALA A 1 204 ? -20.370 22.060 28.713 1.00 92.19 204 ALA A CA 1
ATOM 1508 C C . ALA A 1 204 ? -20.417 23.538 29.171 1.00 92.19 204 ALA A C 1
ATOM 1510 O O . ALA A 1 204 ? -21.472 24.175 29.154 1.00 92.19 204 ALA A O 1
ATOM 1511 N N . ASP A 1 205 ? -19.281 24.119 29.578 1.00 91.38 205 ASP A N 1
ATOM 1512 C CA . ASP A 1 205 ? -19.175 25.535 29.965 1.00 91.38 205 ASP A CA 1
ATOM 1513 C C . ASP A 1 205 ? -19.143 26.529 28.783 1.00 91.38 205 ASP A C 1
ATOM 1515 O O . ASP A 1 205 ? -19.099 27.745 29.005 1.00 91.38 205 ASP A O 1
ATOM 1519 N N . LEU A 1 206 ? -19.200 26.029 27.542 1.00 89.62 206 LEU A N 1
ATOM 1520 C CA . LEU A 1 206 ? -19.212 26.789 26.287 1.00 89.62 206 LEU A CA 1
ATOM 1521 C C . LEU A 1 206 ? -17.935 27.603 26.018 1.00 89.62 206 LEU A C 1
ATOM 1523 O O . LEU A 1 206 ? -17.954 28.534 25.206 1.00 89.62 206 LEU A O 1
ATOM 1527 N N . SER A 1 207 ? -16.832 27.305 26.708 1.00 91.00 207 SER A N 1
ATOM 1528 C CA . SER A 1 207 ? -15.583 28.062 26.580 1.00 91.00 207 SER A CA 1
ATOM 1529 C C . SER A 1 207 ? -14.302 27.235 26.671 1.00 91.00 207 SER A C 1
ATOM 1531 O O . SER A 1 207 ? -13.298 27.615 26.064 1.00 91.00 207 SER A O 1
ATOM 1533 N N . SER A 1 208 ? -14.310 26.133 27.418 1.00 91.69 208 SER A N 1
ATOM 1534 C CA . SER A 1 208 ? -13.146 25.281 27.625 1.00 91.69 208 SER A CA 1
ATOM 1535 C C . SER A 1 208 ? -13.018 24.280 26.475 1.00 91.69 208 SER A C 1
ATOM 1537 O O . SER A 1 208 ? -14.009 23.646 26.117 1.00 91.69 208 SER A O 1
ATOM 1539 N N . PRO A 1 209 ? -11.825 24.104 25.883 1.00 93.25 209 PRO A N 1
ATOM 1540 C CA . PRO A 1 209 ? -11.623 23.111 24.834 1.00 93.25 209 PRO A CA 1
ATOM 1541 C C . PRO A 1 209 ? -11.631 21.689 25.409 1.00 93.25 209 PRO A C 1
ATOM 1543 O O . PRO A 1 209 ? -11.126 21.459 26.512 1.00 93.25 209 PRO A O 1
ATOM 1546 N N . ILE A 1 210 ? -12.136 20.734 24.632 1.00 94.94 210 ILE A N 1
ATOM 1547 C CA . ILE A 1 210 ? -12.034 19.302 24.935 1.00 94.94 210 ILE A CA 1
ATOM 1548 C C . ILE A 1 210 ? -10.621 18.813 24.607 1.00 94.94 210 ILE A C 1
ATOM 1550 O O . ILE A 1 210 ? -10.088 19.108 23.541 1.00 94.94 210 ILE A O 1
ATOM 1554 N N . TYR A 1 211 ? -9.991 18.078 25.524 1.00 94.31 211 TYR A N 1
ATOM 1555 C CA . TYR A 1 211 ? -8.687 17.440 25.298 1.00 94.31 211 TYR A CA 1
ATOM 1556 C C . TYR A 1 211 ? -8.884 16.047 24.693 1.00 94.31 211 TYR A C 1
ATOM 1558 O O . TYR A 1 211 ? -8.517 15.039 25.289 1.00 94.31 211 TYR A O 1
ATOM 1566 N N . GLY A 1 212 ? -9.510 16.028 23.522 1.00 94.81 212 GLY A N 1
ATOM 1567 C CA . GLY A 1 212 ? -9.838 14.843 22.740 1.00 94.81 212 GLY A CA 1
ATOM 1568 C C . GLY A 1 212 ? -10.288 15.236 21.336 1.00 94.81 212 GLY A C 1
ATOM 1569 O O . GLY A 1 212 ? -10.373 16.431 21.017 1.00 94.81 212 GLY A O 1
ATOM 1570 N N . THR A 1 213 ? -10.584 14.249 20.500 1.00 94.31 213 THR A N 1
ATOM 1571 C CA . THR A 1 213 ? -10.887 14.428 19.072 1.00 94.31 213 THR A CA 1
ATOM 1572 C C . THR A 1 213 ? -12.239 13.847 18.646 1.00 94.31 213 THR A C 1
ATOM 1574 O O . THR A 1 213 ? -12.325 13.217 17.594 1.00 94.31 213 THR A O 1
ATOM 1577 N N . PRO A 1 214 ? -13.342 14.116 19.372 1.00 95.94 214 PRO A N 1
ATOM 1578 C CA . PRO A 1 214 ? -14.645 13.556 19.032 1.00 95.94 214 PRO A CA 1
ATOM 1579 C C . PRO A 1 214 ? -15.041 13.893 17.589 1.00 95.94 214 PRO A C 1
ATOM 1581 O O . PRO A 1 214 ? -14.977 15.043 17.151 1.00 95.94 214 PRO A O 1
ATOM 1584 N N . LYS A 1 215 ? -15.483 12.885 16.845 1.00 93.69 215 LYS A N 1
ATOM 1585 C CA . LYS A 1 215 ? -15.853 12.888 15.423 1.00 93.69 215 LYS A CA 1
ATOM 1586 C C . LYS A 1 215 ? -14.748 13.336 14.478 1.00 93.69 215 LYS A C 1
ATOM 1588 O O . LYS A 1 215 ? -15.032 13.772 13.357 1.00 93.69 215 LYS A O 1
ATOM 1593 N N . GLN A 1 216 ? -13.506 13.249 14.923 1.00 89.50 216 GLN A N 1
ATOM 1594 C CA . GLN A 1 216 ? -12.324 13.553 14.142 1.00 89.50 216 GLN A CA 1
ATOM 1595 C C . GLN A 1 216 ? -11.291 12.449 14.322 1.00 89.50 216 GLN A C 1
ATOM 1597 O O . GLN A 1 216 ? -11.426 11.537 15.128 1.00 89.50 216 GLN A O 1
ATOM 1602 N N . ARG A 1 217 ? -10.246 12.517 13.505 1.00 86.69 217 ARG A N 1
ATOM 1603 C CA . ARG A 1 217 ? -9.120 11.610 13.642 1.00 86.69 217 ARG A CA 1
ATOM 1604 C C . ARG A 1 217 ? -8.388 11.890 14.957 1.00 86.69 217 ARG A C 1
ATOM 1606 O O . ARG A 1 217 ? -8.101 13.048 15.253 1.00 86.69 217 ARG A O 1
ATOM 1613 N N . ASN A 1 218 ? -8.023 10.813 15.649 1.00 90.25 218 ASN A N 1
ATOM 1614 C CA . ASN A 1 218 ? -7.200 10.843 16.854 1.00 90.25 218 ASN A CA 1
ATOM 1615 C C . ASN A 1 218 ? -5.882 11.595 16.650 1.00 90.25 218 ASN A C 1
ATOM 1617 O O . ASN A 1 218 ? -5.244 11.504 15.597 1.00 90.25 218 ASN A O 1
ATOM 1621 N N . SER A 1 219 ? -5.444 12.295 17.695 1.00 84.81 219 SER A N 1
ATOM 1622 C CA . SER A 1 219 ? -4.313 13.229 17.687 1.00 84.81 219 SER A CA 1
ATOM 1623 C C . SER A 1 219 ? -2.947 12.594 17.408 1.00 84.81 219 SER A C 1
ATOM 1625 O O . SER A 1 219 ? -1.984 13.300 17.117 1.00 84.81 219 SER A O 1
ATOM 1627 N N . GLN A 1 220 ? -2.855 11.265 17.491 1.00 78.19 220 GLN A N 1
ATOM 1628 C CA . GLN A 1 220 ? -1.623 10.487 17.314 1.00 78.19 220 GLN A CA 1
ATOM 1629 C C . GLN A 1 220 ? -1.804 9.298 16.351 1.00 78.19 220 GLN A C 1
ATOM 1631 O O . GLN A 1 220 ? -0.990 8.380 16.339 1.00 78.19 220 GLN A O 1
ATOM 1636 N N . ALA A 1 221 ? -2.877 9.284 15.554 1.00 70.69 221 ALA A N 1
ATOM 1637 C CA . ALA A 1 221 ? -3.148 8.230 14.575 1.00 70.69 221 ALA A CA 1
ATOM 1638 C C . ALA A 1 221 ? -2.710 8.675 13.171 1.00 70.69 221 ALA A C 1
ATOM 1640 O O . ALA A 1 221 ? -3.538 9.001 12.311 1.00 70.69 221 ALA A O 1
ATOM 1641 N N . PHE A 1 222 ? -1.394 8.714 12.952 1.00 77.50 222 PHE A N 1
ATOM 1642 C CA . PHE A 1 222 ? -0.815 8.968 11.635 1.00 77.50 222 PHE A CA 1
ATOM 1643 C C . PHE A 1 222 ? -0.300 7.664 11.026 1.00 77.50 222 PHE A C 1
ATOM 1645 O O . PHE A 1 222 ? 0.412 6.887 11.656 1.00 77.50 222 PHE A O 1
ATOM 1652 N N . SER A 1 223 ? -0.703 7.417 9.790 1.00 79.50 223 SER A N 1
ATOM 1653 C CA . SER A 1 223 ? -0.200 6.372 8.916 1.00 79.50 223 SER A CA 1
ATOM 1654 C C . SER A 1 223 ? 0.873 6.947 8.000 1.00 79.50 223 SER A C 1
ATOM 1656 O O . SER A 1 223 ? 0.909 8.149 7.723 1.00 79.50 223 SER A O 1
ATOM 1658 N N . SER A 1 224 ? 1.739 6.072 7.494 1.00 81.38 224 SER A N 1
ATOM 1659 C CA . SER A 1 224 ? 2.666 6.430 6.422 1.00 81.38 224 SER A CA 1
ATOM 1660 C C . SER A 1 224 ? 1.921 7.115 5.275 1.00 81.38 224 SER A C 1
ATOM 1662 O O . SER A 1 224 ? 0.847 6.649 4.891 1.00 81.38 224 SER A O 1
ATOM 1664 N N . LEU A 1 225 ? 2.519 8.164 4.712 1.00 82.69 225 LEU A N 1
ATOM 1665 C CA . LEU A 1 225 ? 1.988 8.949 3.594 1.00 82.69 225 LEU A CA 1
ATOM 1666 C C . LEU A 1 225 ? 0.742 9.805 3.881 1.00 82.69 225 LEU A C 1
ATOM 1668 O O . LEU A 1 225 ? 0.236 10.417 2.946 1.00 82.69 225 LEU A O 1
ATOM 1672 N N . ASP A 1 226 ? 0.264 9.933 5.128 1.00 86.06 226 ASP A N 1
ATOM 1673 C CA . ASP A 1 226 ? -0.779 10.931 5.456 1.00 86.06 226 ASP A CA 1
ATOM 1674 C C . ASP A 1 226 ? -0.322 12.364 5.123 1.00 86.06 226 ASP A C 1
ATOM 1676 O O . ASP A 1 226 ? -1.101 13.191 4.646 1.00 86.06 226 ASP A O 1
ATOM 1680 N N . ILE A 1 227 ? 0.963 12.645 5.361 1.00 91.88 227 ILE A N 1
ATOM 1681 C CA . ILE A 1 227 ? 1.665 13.805 4.817 1.00 91.88 227 ILE A CA 1
ATOM 1682 C C . ILE A 1 227 ? 2.882 13.296 4.057 1.00 91.88 227 ILE A C 1
ATOM 1684 O O . ILE A 1 227 ? 3.654 12.495 4.582 1.00 91.88 227 ILE A O 1
ATOM 1688 N N . VAL A 1 228 ? 3.060 13.783 2.837 1.00 93.00 228 VAL A N 1
ATOM 1689 C CA . VAL A 1 228 ? 4.143 13.388 1.937 1.00 93.00 228 VAL A CA 1
ATOM 1690 C C . VAL A 1 228 ? 5.055 14.570 1.671 1.00 93.00 228 VAL A C 1
ATOM 1692 O O . VAL A 1 228 ? 4.579 15.689 1.486 1.00 93.00 228 VAL A O 1
ATOM 1695 N N . ILE A 1 229 ? 6.362 14.323 1.632 1.00 96.25 229 ILE A N 1
ATOM 1696 C CA . ILE A 1 229 ? 7.332 15.247 1.051 1.00 96.25 229 ILE A CA 1
ATOM 1697 C C . ILE A 1 229 ? 7.081 15.226 -0.459 1.00 96.25 229 ILE A C 1
ATOM 1699 O O . ILE A 1 229 ? 7.372 14.248 -1.145 1.00 96.25 229 ILE A O 1
ATOM 1703 N N . ASN A 1 230 ? 6.447 16.283 -0.952 1.00 92.56 230 ASN A N 1
ATOM 1704 C CA . ASN A 1 230 ? 5.812 16.327 -2.263 1.00 92.56 230 ASN A CA 1
ATOM 1705 C C . ASN A 1 230 ? 6.736 16.875 -3.353 1.00 92.56 230 ASN A C 1
ATOM 1707 O O . ASN A 1 230 ? 6.764 16.357 -4.467 1.00 92.56 230 ASN A O 1
ATOM 1711 N N . GLU A 1 231 ? 7.502 17.910 -3.021 1.00 93.75 231 GLU A N 1
ATOM 1712 C CA . GLU A 1 231 ? 8.431 18.574 -3.930 1.00 93.75 231 GLU A CA 1
ATOM 1713 C C . GLU A 1 231 ? 9.661 19.046 -3.145 1.00 93.75 231 GLU A C 1
ATOM 1715 O O . GLU A 1 231 ? 9.546 19.530 -2.018 1.00 93.75 231 GLU A O 1
ATOM 1720 N N . VAL A 1 232 ? 10.851 18.895 -3.727 1.00 95.81 232 VAL A N 1
ATOM 1721 C CA . VAL A 1 232 ? 12.128 19.321 -3.145 1.00 95.81 232 VAL A CA 1
ATOM 1722 C C . VAL A 1 232 ? 12.960 20.018 -4.216 1.00 95.81 232 VAL A C 1
ATOM 1724 O O . VAL A 1 232 ? 13.419 19.398 -5.176 1.00 95.81 232 VAL A O 1
ATOM 1727 N N . ALA A 1 233 ? 13.215 21.309 -4.046 1.00 94.50 233 ALA A N 1
ATOM 1728 C CA . ALA A 1 233 ? 14.083 22.083 -4.925 1.00 94.50 233 ALA A CA 1
ATOM 1729 C C . ALA A 1 233 ? 15.465 22.278 -4.311 1.00 94.50 233 ALA A C 1
ATOM 1731 O O . ALA A 1 233 ? 15.875 23.386 -3.973 1.00 94.50 233 ALA A O 1
ATOM 1732 N N . TRP A 1 234 ? 16.187 21.169 -4.180 1.00 94.12 234 TRP A N 1
ATOM 1733 C CA . TRP A 1 234 ? 17.531 21.147 -3.605 1.00 94.12 234 TRP A CA 1
ATOM 1734 C C . TRP A 1 234 ? 18.543 21.980 -4.404 1.00 94.12 234 TRP A C 1
ATOM 1736 O O . TRP A 1 234 ? 19.485 22.496 -3.832 1.00 94.12 234 TRP A O 1
ATOM 1746 N N . ALA A 1 235 ? 18.335 22.157 -5.714 1.00 92.50 235 ALA A N 1
ATOM 1747 C CA . ALA A 1 235 ? 19.228 22.928 -6.586 1.00 92.50 235 ALA A CA 1
ATOM 1748 C C . ALA A 1 235 ? 18.970 24.452 -6.563 1.00 92.50 235 ALA A C 1
ATOM 1750 O O . ALA A 1 235 ? 19.600 25.194 -7.324 1.00 92.50 235 ALA A O 1
ATOM 1751 N N . GLY A 1 236 ? 17.997 24.911 -5.770 1.00 91.62 236 GLY A N 1
ATOM 1752 C CA . GLY A 1 236 ? 17.564 26.302 -5.716 1.00 91.62 236 GLY A CA 1
ATOM 1753 C C . GLY A 1 236 ? 16.880 26.792 -6.997 1.00 91.62 236 GLY A C 1
ATOM 1754 O O . GLY A 1 236 ? 16.134 26.064 -7.654 1.00 91.62 236 GLY A O 1
ATOM 1755 N N . THR A 1 237 ? 17.136 28.048 -7.369 1.00 90.88 237 THR A N 1
ATOM 1756 C CA . THR A 1 237 ? 16.644 28.674 -8.608 1.00 90.88 237 THR A CA 1
ATOM 1757 C C . THR A 1 237 ? 17.796 29.214 -9.455 1.00 90.88 237 THR A C 1
ATOM 1759 O O . THR A 1 237 ? 18.943 29.310 -9.019 1.00 90.88 237 THR A O 1
ATOM 1762 N N . LEU A 1 238 ? 17.499 29.653 -10.680 1.00 88.81 238 LEU A N 1
ATOM 1763 C CA . LEU A 1 238 ? 18.478 30.350 -11.520 1.00 88.81 238 LEU A CA 1
ATOM 1764 C C . LEU A 1 238 ? 18.943 31.695 -10.927 1.00 88.81 238 LEU A C 1
ATOM 1766 O O . LEU A 1 238 ? 19.990 32.208 -11.338 1.00 88.81 238 LEU A O 1
ATOM 1770 N N . ALA A 1 239 ? 18.184 32.286 -9.997 1.00 89.88 239 ALA A N 1
ATOM 1771 C CA . ALA A 1 239 ? 18.603 33.479 -9.269 1.00 89.88 239 ALA A CA 1
ATOM 1772 C C . ALA A 1 239 ? 19.654 33.167 -8.193 1.00 89.88 239 ALA A C 1
ATOM 1774 O O . ALA A 1 239 ? 20.581 33.966 -8.022 1.00 89.88 239 ALA A O 1
ATOM 1775 N N . SER A 1 240 ? 19.515 32.038 -7.491 1.00 91.12 240 SER A N 1
ATOM 1776 C CA . SER A 1 240 ? 20.447 31.583 -6.457 1.00 91.12 240 SER A CA 1
ATOM 1777 C C . SER A 1 240 ? 20.290 30.089 -6.168 1.00 91.12 240 SER A C 1
ATOM 1779 O O . SER A 1 240 ? 19.174 29.603 -6.013 1.00 91.12 240 SER A O 1
ATOM 1781 N N . ASP A 1 241 ? 21.413 29.403 -5.971 1.00 89.94 241 ASP A N 1
ATOM 1782 C CA . ASP A 1 241 ? 21.484 28.063 -5.362 1.00 89.94 241 ASP A CA 1
ATOM 1783 C C . ASP A 1 241 ? 20.888 28.043 -3.944 1.00 89.94 241 ASP A C 1
ATOM 1785 O O . ASP A 1 241 ? 20.184 27.121 -3.567 1.00 89.94 241 ASP A O 1
ATOM 1789 N N . ASP A 1 242 ? 21.059 29.134 -3.198 1.00 90.25 242 ASP A N 1
ATOM 1790 C CA . ASP A 1 242 ? 20.455 29.342 -1.883 1.00 90.25 242 ASP A CA 1
ATOM 1791 C C . ASP A 1 242 ? 18.906 29.384 -1.864 1.00 90.25 242 ASP A C 1
ATOM 1793 O O . ASP A 1 242 ? 18.326 29.399 -0.769 1.00 90.25 242 ASP A O 1
ATOM 1797 N N . ASP A 1 243 ? 18.238 29.463 -3.021 1.00 92.25 243 ASP A N 1
ATOM 1798 C CA . ASP A 1 243 ? 16.781 29.607 -3.153 1.00 92.25 243 ASP A CA 1
ATOM 1799 C C . ASP A 1 243 ? 16.056 28.245 -3.135 1.00 92.25 243 ASP A C 1
ATOM 1801 O O . ASP A 1 243 ? 15.242 27.952 -4.007 1.00 92.25 243 ASP A O 1
ATOM 1805 N N . GLU A 1 244 ? 16.365 27.406 -2.145 1.00 93.88 244 GLU A N 1
ATOM 1806 C CA . GLU A 1 244 ? 15.760 26.080 -1.959 1.00 93.88 244 GLU A CA 1
ATOM 1807 C C . GLU A 1 244 ? 14.354 26.161 -1.337 1.00 93.88 244 GLU A C 1
ATOM 1809 O O . GLU A 1 244 ? 14.063 27.032 -0.500 1.00 93.88 244 GLU A O 1
ATOM 1814 N N . TRP A 1 245 ? 13.499 25.198 -1.686 1.00 95.12 245 TRP A N 1
ATOM 1815 C CA . TRP A 1 245 ? 12.214 24.975 -1.025 1.00 95.12 245 TRP A CA 1
ATOM 1816 C C . TRP A 1 245 ? 11.891 23.489 -0.888 1.00 95.12 245 TRP A C 1
ATOM 1818 O O . TRP A 1 245 ? 12.392 22.642 -1.631 1.00 95.12 245 TRP A O 1
ATOM 1828 N N . ILE A 1 246 ? 11.028 23.195 0.079 1.00 97.25 246 ILE A N 1
ATOM 1829 C CA . ILE A 1 246 ? 10.445 21.877 0.308 1.00 97.25 246 ILE A CA 1
ATOM 1830 C C . ILE A 1 246 ? 8.935 22.061 0.397 1.00 97.25 246 ILE A C 1
ATOM 1832 O O . ILE A 1 246 ? 8.450 22.996 1.031 1.00 97.25 246 ILE A O 1
ATOM 1836 N N . GLU A 1 247 ? 8.175 21.167 -0.206 1.00 96.25 247 GLU A N 1
ATOM 1837 C CA . GLU A 1 247 ? 6.728 21.157 -0.101 1.00 96.25 247 GLU A CA 1
ATOM 1838 C C . GLU A 1 247 ? 6.236 19.875 0.551 1.00 96.25 247 GLU A C 1
ATOM 1840 O O . GLU A 1 247 ? 6.710 18.781 0.246 1.00 96.25 247 GLU A O 1
ATOM 1845 N N . LEU A 1 248 ? 5.245 20.020 1.426 1.00 97.56 248 LEU A N 1
ATOM 1846 C CA . LEU A 1 248 ? 4.494 18.908 1.985 1.00 97.56 248 LEU A CA 1
ATOM 1847 C C . LEU A 1 248 ? 3.089 18.872 1.384 1.00 97.56 248 LEU A C 1
ATOM 1849 O O . LEU A 1 248 ? 2.472 19.916 1.180 1.00 97.56 248 LEU A O 1
ATOM 1853 N N . TYR A 1 249 ? 2.557 17.675 1.174 1.00 93.50 249 TYR A N 1
ATOM 1854 C CA . TYR A 1 249 ? 1.200 17.448 0.689 1.00 93.50 249 TYR A CA 1
ATOM 1855 C C . TYR A 1 249 ? 0.417 16.586 1.680 1.00 93.50 249 TYR A C 1
ATOM 1857 O O . TYR A 1 249 ? 0.912 15.557 2.135 1.00 93.50 249 TYR A O 1
ATOM 1865 N N . ASN A 1 250 ? -0.803 17.000 2.022 1.00 91.94 250 ASN A N 1
ATOM 1866 C CA . ASN A 1 250 ? -1.707 16.232 2.877 1.00 91.94 250 ASN A CA 1
ATOM 1867 C C . ASN A 1 250 ? -2.614 15.349 2.012 1.00 91.94 250 ASN A C 1
ATOM 1869 O O . ASN A 1 250 ? -3.559 15.846 1.400 1.00 91.94 250 ASN A O 1
ATOM 1873 N N . SER A 1 251 ? -2.348 14.042 1.994 1.00 85.31 251 SER A N 1
ATOM 1874 C CA . SER A 1 251 ? -3.100 13.061 1.197 1.00 85.31 251 SER A CA 1
ATOM 1875 C C . SER A 1 251 ? -4.471 12.726 1.785 1.00 85.31 251 SER A C 1
ATOM 1877 O O . SER A 1 251 ? -5.325 12.141 1.119 1.00 85.31 251 SER A O 1
ATOM 1879 N N . THR A 1 252 ? -4.713 13.112 3.036 1.00 82.00 252 THR A N 1
ATOM 1880 C CA . THR A 1 252 ? -5.967 12.828 3.724 1.00 82.00 252 THR A CA 1
ATOM 1881 C C . THR A 1 252 ? -7.055 13.829 3.334 1.00 82.00 252 THR A C 1
ATOM 1883 O O . THR A 1 252 ? -6.795 14.928 2.846 1.00 82.00 252 THR A O 1
ATOM 1886 N N . SER A 1 253 ? -8.315 13.492 3.610 1.00 78.50 253 SER A N 1
ATOM 1887 C CA . SER A 1 253 ? -9.441 14.416 3.425 1.00 78.50 253 SER A CA 1
ATOM 1888 C C . SER A 1 253 ? -9.600 15.438 4.558 1.00 78.50 253 SER A C 1
ATOM 1890 O O . SER A 1 253 ? -10.434 16.339 4.455 1.00 78.50 253 SER A O 1
ATOM 1892 N N . ALA A 1 254 ? -8.864 15.288 5.663 1.00 79.56 254 ALA A N 1
ATOM 1893 C CA . ALA A 1 254 ? -8.984 16.125 6.854 1.00 79.56 254 ALA A CA 1
ATOM 1894 C C . ALA A 1 254 ? -7.806 17.099 6.959 1.00 79.56 254 ALA A C 1
ATOM 1896 O O . ALA A 1 254 ? -6.713 16.825 6.481 1.00 79.56 254 ALA A O 1
ATOM 1897 N N . SER A 1 255 ? -8.014 18.249 7.600 1.00 86.00 255 SER A N 1
ATOM 1898 C CA . SER A 1 255 ? -6.906 19.168 7.876 1.00 86.00 255 SER A CA 1
ATOM 1899 C C . SER A 1 255 ? -5.977 18.578 8.940 1.00 86.00 255 SER A C 1
ATOM 1901 O O . SER A 1 255 ? -6.462 18.120 9.971 1.00 86.00 255 SER A O 1
ATOM 1903 N N . ILE A 1 256 ? -4.660 18.665 8.740 1.00 87.56 256 ILE A N 1
ATOM 1904 C CA . ILE A 1 256 ? -3.653 18.249 9.728 1.00 87.56 256 ILE A CA 1
ATOM 1905 C C . ILE A 1 256 ? -2.982 19.485 10.330 1.00 87.56 256 ILE A C 1
ATOM 1907 O O . ILE A 1 256 ? -2.567 20.390 9.607 1.00 87.56 256 ILE A O 1
ATOM 1911 N N . ASN A 1 257 ? -2.895 19.544 11.660 1.00 87.38 257 ASN A N 1
ATOM 1912 C CA . ASN A 1 257 ? -2.220 20.613 12.396 1.00 87.38 257 ASN A CA 1
ATOM 1913 C C . ASN A 1 257 ? -0.746 20.245 12.624 1.00 87.38 257 ASN A C 1
ATOM 1915 O O . ASN A 1 257 ? -0.437 19.276 13.314 1.00 87.38 257 ASN A O 1
ATOM 1919 N N . LEU A 1 258 ? 0.163 21.039 12.061 1.00 91.06 258 LEU A N 1
ATOM 1920 C CA . LEU A 1 258 ? 1.606 20.831 12.162 1.00 91.06 258 LEU A CA 1
ATOM 1921 C C . LEU A 1 258 ? 2.199 21.387 13.462 1.00 91.06 258 LEU A C 1
ATOM 1923 O O . LEU A 1 258 ? 3.280 20.975 13.868 1.00 91.06 258 LEU A O 1
ATOM 1927 N N . GLY A 1 259 ? 1.492 22.284 14.158 1.00 87.00 259 GLY A N 1
ATOM 1928 C CA . GLY A 1 259 ? 1.965 22.917 15.396 1.00 87.00 259 GLY A CA 1
ATOM 1929 C C . GLY A 1 259 ? 2.089 21.978 16.602 1.00 87.00 259 GLY A C 1
ATOM 1930 O O . GLY A 1 259 ? 2.492 22.422 17.675 1.00 87.00 259 GLY A O 1
ATOM 1931 N N . CYS A 1 260 ? 1.748 20.701 16.437 1.00 82.44 260 CYS A N 1
ATOM 1932 C CA . CYS A 1 260 ? 1.685 19.696 17.495 1.00 82.44 260 CYS A CA 1
ATOM 1933 C C . CYS A 1 260 ? 3.005 18.926 17.695 1.00 82.44 260 CYS A C 1
ATOM 1935 O O . CYS A 1 260 ? 2.989 17.859 18.290 1.00 82.44 260 CYS A O 1
ATOM 1937 N N . GLY A 1 261 ? 4.145 19.440 17.214 1.00 86.81 261 GLY A N 1
ATOM 1938 C CA . GLY A 1 261 ? 5.458 18.790 17.372 1.00 86.81 261 GLY A CA 1
ATOM 1939 C C . GLY A 1 261 ? 5.954 18.022 16.145 1.00 86.81 261 GLY A C 1
ATOM 1940 O O . GLY A 1 261 ? 6.882 17.226 16.264 1.00 86.81 261 GLY A O 1
ATOM 1941 N N . TRP A 1 262 ? 5.368 18.271 14.972 1.00 93.06 262 TRP A N 1
ATOM 1942 C CA . TRP A 1 262 ? 5.869 17.739 13.708 1.00 93.06 262 TRP A CA 1
ATOM 1943 C C . TRP A 1 262 ? 7.261 18.284 13.390 1.00 93.06 262 TRP A C 1
ATOM 1945 O O . TRP A 1 262 ? 7.528 19.479 13.567 1.00 93.06 262 TRP A O 1
ATOM 1955 N N . THR A 1 263 ? 8.137 17.422 12.876 1.00 96.00 263 THR A N 1
ATOM 1956 C CA . THR A 1 263 ? 9.477 17.830 12.441 1.00 96.00 263 THR A CA 1
ATOM 1957 C C . THR A 1 263 ? 9.811 17.310 11.052 1.00 96.00 263 THR A C 1
ATOM 1959 O O . THR A 1 263 ? 9.412 16.212 10.678 1.00 96.00 263 THR A O 1
ATOM 1962 N N . LEU A 1 264 ? 10.552 18.103 10.282 1.00 97.56 264 LEU A N 1
ATOM 1963 C CA . LEU A 1 264 ? 11.198 17.675 9.046 1.00 97.56 264 LEU A CA 1
ATOM 1964 C C . LEU A 1 264 ? 12.705 17.781 9.260 1.00 97.56 264 LEU A C 1
ATOM 1966 O O . LEU A 1 264 ? 13.220 18.880 9.470 1.00 97.56 264 LEU A O 1
ATOM 1970 N N . VAL A 1 265 ? 13.387 16.638 9.260 1.00 95.75 265 VAL A N 1
ATOM 1971 C CA . VAL A 1 265 ? 14.805 16.554 9.622 1.00 95.75 265 VAL A CA 1
ATOM 1972 C C . VAL A 1 265 ? 15.619 15.867 8.538 1.00 95.75 265 VAL A C 1
ATOM 1974 O O . VAL A 1 265 ? 15.224 14.814 8.039 1.00 95.75 265 VAL A O 1
ATOM 1977 N N . ALA A 1 266 ? 16.773 16.436 8.223 1.00 93.56 266 ALA A N 1
ATOM 1978 C CA . ALA A 1 266 ? 17.842 15.756 7.513 1.00 93.56 266 ALA A CA 1
ATOM 1979 C C . ALA A 1 266 ? 18.631 14.842 8.460 1.00 93.56 266 ALA A C 1
ATOM 1981 O O . ALA A 1 266 ? 18.790 15.156 9.643 1.00 93.56 266 ALA A O 1
ATOM 1982 N N . ASP A 1 267 ? 19.149 13.721 7.954 1.00 86.50 267 ASP A N 1
ATOM 1983 C CA . ASP A 1 267 ? 20.038 12.849 8.742 1.00 86.50 267 ASP A CA 1
ATOM 1984 C C . ASP A 1 267 ? 21.383 13.504 9.073 1.00 86.50 267 ASP A C 1
ATOM 1986 O O . ASP A 1 267 ? 21.907 13.333 10.177 1.00 86.50 267 ASP A O 1
ATOM 1990 N N . GLU A 1 268 ? 21.942 14.247 8.121 1.00 80.88 268 GLU A N 1
ATOM 1991 C CA . GLU A 1 268 ? 23.239 14.915 8.213 1.00 80.88 268 GLU A CA 1
ATOM 1992 C C . GLU A 1 268 ? 23.110 16.332 7.627 1.00 80.88 268 GLU A C 1
ATOM 1994 O O . GLU A 1 268 ? 22.203 16.592 6.849 1.00 80.88 268 GLU A O 1
ATOM 1999 N N . GLY A 1 269 ? 23.949 17.283 8.051 1.00 72.75 269 GLY A N 1
ATOM 2000 C CA . GLY A 1 269 ? 23.997 18.634 7.452 1.00 72.75 269 GLY A CA 1
ATOM 2001 C C . GLY A 1 269 ? 22.859 19.611 7.814 1.00 72.75 269 GLY A C 1
ATOM 2002 O O . GLY A 1 269 ? 23.093 20.822 7.840 1.00 72.75 269 GLY A O 1
ATOM 2003 N N . GLY A 1 270 ? 21.682 19.112 8.216 1.00 83.81 270 GLY A N 1
ATOM 2004 C CA . GLY A 1 270 ? 20.440 19.899 8.315 1.00 83.81 270 GLY A CA 1
ATOM 2005 C C . GLY A 1 270 ? 19.729 19.971 6.952 1.00 83.81 270 GLY A C 1
ATOM 2006 O O . GLY A 1 270 ? 20.361 19.644 5.966 1.00 83.81 270 GLY A O 1
ATOM 2007 N N . PRO A 1 271 ? 18.455 20.402 6.873 1.00 90.69 271 PRO A N 1
ATOM 2008 C CA . PRO A 1 271 ? 17.742 21.190 7.875 1.00 90.69 271 PRO A CA 1
ATOM 2009 C C . PRO A 1 271 ? 17.099 20.364 9.003 1.00 90.69 271 PRO A C 1
ATOM 2011 O O . PRO A 1 271 ? 16.748 19.204 8.835 1.00 90.69 271 PRO A O 1
ATOM 2014 N N . ASP A 1 272 ? 16.917 20.994 10.166 1.00 94.75 272 ASP A N 1
ATOM 2015 C CA . ASP A 1 272 ? 16.103 20.491 11.285 1.00 94.75 272 ASP A CA 1
ATOM 2016 C C . ASP A 1 272 ? 14.983 21.510 11.530 1.00 94.75 272 ASP A C 1
ATOM 2018 O O . ASP A 1 272 ? 15.219 22.620 12.022 1.00 94.75 272 ASP A O 1
ATOM 2022 N N . ILE A 1 273 ? 13.777 21.178 11.071 1.00 96.31 273 ILE A N 1
ATOM 2023 C CA . ILE A 1 273 ? 12.645 22.098 10.985 1.00 96.31 273 ILE A CA 1
ATOM 2024 C C . ILE A 1 273 ? 11.547 21.623 11.926 1.00 96.31 273 ILE A C 1
ATOM 2026 O O . ILE A 1 273 ? 10.943 20.577 11.714 1.00 96.31 273 ILE A O 1
ATOM 2030 N N . SER A 1 274 ? 11.215 22.438 12.927 1.00 95.94 274 SER A N 1
ATOM 2031 C CA . SER A 1 274 ? 9.948 22.302 13.654 1.00 95.94 274 SER A CA 1
ATOM 2032 C C . SER A 1 274 ? 8.833 22.963 12.851 1.00 95.94 274 SER A C 1
ATOM 2034 O O . SER A 1 274 ? 8.905 24.163 12.570 1.00 95.94 274 SER A O 1
ATOM 2036 N N . LEU A 1 275 ? 7.818 22.196 12.468 1.00 96.56 275 LEU A N 1
ATOM 2037 C CA . LEU A 1 275 ? 6.714 22.680 11.643 1.00 96.56 275 LEU A CA 1
ATOM 2038 C C . LEU A 1 275 ? 5.634 23.352 12.508 1.00 96.56 275 LEU A C 1
ATOM 2040 O O . LEU A 1 275 ? 5.458 23.024 13.682 1.00 96.56 275 LEU A O 1
ATOM 2044 N N . PHE A 1 276 ? 4.908 24.316 11.942 1.00 93.50 276 PHE A N 1
ATOM 2045 C CA . PHE A 1 276 ? 3.740 24.931 12.578 1.00 93.50 276 PHE A CA 1
ATOM 2046 C C . PHE A 1 276 ? 2.681 25.338 11.551 1.00 93.50 276 PHE A C 1
ATOM 2048 O O . PHE A 1 276 ? 2.951 25.435 10.362 1.00 93.50 276 PHE A O 1
ATOM 2055 N N . GLY A 1 277 ? 1.456 25.602 12.010 1.00 91.88 277 GLY A N 1
ATOM 2056 C CA . GLY A 1 277 ? 0.324 25.895 11.127 1.00 91.88 277 GLY A CA 1
ATOM 2057 C C . GLY A 1 277 ? -0.481 24.639 10.807 1.00 91.88 277 GLY A C 1
ATOM 2058 O O . GLY A 1 277 ? -0.537 23.720 11.619 1.00 91.88 277 GLY A O 1
ATOM 2059 N N . SER A 1 278 ? -1.146 24.603 9.657 1.00 91.31 278 SER A N 1
ATOM 2060 C CA . SER A 1 278 ? -2.017 23.488 9.280 1.00 91.31 278 SER A CA 1
ATOM 2061 C C . SER A 1 278 ? -2.067 23.297 7.773 1.00 91.31 278 SER A C 1
ATOM 2063 O O . SER A 1 278 ? -2.100 24.287 7.043 1.00 91.31 278 SER A O 1
ATOM 2065 N N . ILE A 1 279 ? -2.186 22.049 7.331 1.00 93.75 279 ILE A N 1
ATOM 2066 C CA . ILE A 1 279 ? -2.401 21.688 5.929 1.00 93.75 279 ILE A CA 1
ATOM 2067 C C . ILE A 1 279 ? -3.851 21.208 5.769 1.00 93.75 279 ILE A C 1
ATOM 2069 O O . ILE A 1 279 ? -4.206 20.200 6.385 1.00 93.75 279 ILE A O 1
ATOM 2073 N N . PRO A 1 280 ? -4.713 21.878 4.982 1.00 90.19 280 PRO A N 1
ATOM 2074 C CA . PRO A 1 280 ? -6.035 21.349 4.635 1.00 90.19 280 PRO A CA 1
ATOM 2075 C C . PRO A 1 280 ? -5.939 19.967 3.968 1.00 90.19 280 PRO A C 1
ATOM 2077 O O . PRO A 1 280 ? -4.910 19.647 3.382 1.00 90.19 280 PRO A O 1
ATOM 2080 N N . GLY A 1 281 ? -7.000 19.158 4.037 1.00 85.19 281 GLY A N 1
ATOM 2081 C CA . GLY A 1 281 ? -7.042 17.877 3.322 1.00 85.19 281 GLY A CA 1
ATOM 2082 C C . GLY A 1 281 ? -6.930 18.075 1.808 1.00 85.19 281 GLY A C 1
ATOM 2083 O O . GLY A 1 281 ? -7.612 18.947 1.262 1.00 85.19 281 GLY A O 1
ATOM 2084 N N . GLY A 1 282 ? -6.049 17.323 1.147 1.00 83.50 282 GLY A N 1
ATOM 2085 C CA . GLY A 1 282 ? -5.679 17.531 -0.257 1.00 83.50 282 GLY A CA 1
ATOM 2086 C C . GLY A 1 282 ? -4.929 18.843 -0.528 1.00 83.50 282 GLY A C 1
ATOM 2087 O O . GLY A 1 282 ? -4.892 19.295 -1.669 1.00 83.50 282 GLY A O 1
ATOM 2088 N N . GLY A 1 283 ? -4.409 19.507 0.510 1.00 89.94 283 GLY A N 1
ATOM 2089 C CA . GLY A 1 283 ? -3.692 20.779 0.416 1.00 89.94 283 GLY A CA 1
ATOM 2090 C C . GLY A 1 283 ? -2.168 20.636 0.471 1.00 89.94 283 GLY A C 1
ATOM 2091 O O . GLY A 1 283 ? -1.640 19.586 0.834 1.00 89.94 283 GLY A O 1
ATOM 2092 N N . TYR A 1 284 ? -1.480 21.740 0.168 1.00 93.88 284 TYR A N 1
ATOM 2093 C CA . TYR A 1 284 ? -0.018 21.855 0.148 1.00 93.88 284 TYR A CA 1
ATOM 2094 C C . TYR A 1 284 ? 0.492 22.780 1.258 1.00 93.88 284 TYR A C 1
ATOM 2096 O O . TYR A 1 284 ? -0.218 23.697 1.683 1.00 93.88 284 TYR A O 1
ATOM 2104 N N . PHE A 1 285 ? 1.727 22.556 1.704 1.00 97.38 285 PHE A N 1
ATOM 2105 C CA . PHE A 1 285 ? 2.428 23.376 2.687 1.00 97.38 285 PHE A CA 1
ATOM 2106 C C . PHE A 1 285 ? 3.857 23.661 2.220 1.00 97.38 285 PHE A C 1
ATOM 2108 O O . PHE A 1 285 ? 4.699 22.763 2.187 1.00 97.38 285 PHE A O 1
ATOM 2115 N N . LEU A 1 286 ? 4.123 24.918 1.866 1.00 97.38 286 LEU A N 1
ATOM 2116 C CA . LEU A 1 286 ? 5.374 25.354 1.252 1.00 97.38 286 LEU A CA 1
ATOM 2117 C C . LEU A 1 286 ? 6.355 25.893 2.301 1.00 97.38 286 LEU A C 1
ATOM 2119 O O . LEU A 1 286 ? 6.070 26.876 2.996 1.00 97.38 286 LEU A O 1
ATOM 2123 N N . LEU A 1 287 ? 7.530 25.271 2.370 1.00 97.88 287 LEU A N 1
ATOM 2124 C CA . LEU A 1 287 ? 8.672 25.669 3.186 1.00 97.88 287 LEU A CA 1
ATOM 2125 C C . LEU A 1 287 ? 9.729 26.325 2.299 1.00 97.88 287 LEU A C 1
ATOM 2127 O O . LEU A 1 287 ? 10.279 25.672 1.420 1.00 97.88 287 LEU A O 1
ATOM 2131 N N . GLU A 1 288 ? 10.076 27.582 2.566 1.00 96.75 288 GLU A N 1
ATOM 2132 C CA . GLU A 1 288 ? 11.127 28.284 1.814 1.00 96.75 288 GLU A CA 1
ATOM 2133 C C . GLU A 1 288 ? 12.314 28.654 2.703 1.00 96.75 288 GLU A C 1
ATOM 2135 O O . GLU A 1 288 ? 12.166 29.045 3.870 1.00 96.75 288 GLU A O 1
ATOM 2140 N N . ARG A 1 289 ? 13.522 28.530 2.155 1.00 95.38 289 ARG A N 1
ATOM 2141 C CA . ARG A 1 289 ? 14.755 28.735 2.909 1.00 95.38 289 ARG A CA 1
ATOM 2142 C C . ARG A 1 289 ? 15.093 30.217 3.042 1.00 95.38 289 ARG A C 1
ATOM 2144 O O . ARG A 1 289 ? 15.179 30.944 2.054 1.00 95.38 289 ARG A O 1
ATOM 2151 N N . LEU A 1 290 ? 15.366 30.660 4.272 1.00 94.06 290 LEU A N 1
ATOM 2152 C CA . LEU A 1 290 ? 15.803 32.010 4.685 1.00 94.06 290 LEU A CA 1
ATOM 2153 C C . LEU A 1 290 ? 14.819 33.166 4.424 1.00 94.06 290 LEU A C 1
ATOM 2155 O O . LEU A 1 290 ? 14.783 34.117 5.210 1.00 94.06 290 LEU A O 1
ATOM 2159 N N . ARG A 1 291 ? 14.059 33.135 3.329 1.00 91.94 291 ARG A N 1
ATOM 2160 C CA . ARG A 1 291 ? 13.135 34.181 2.874 1.00 91.94 291 ARG A CA 1
ATOM 2161 C C . ARG A 1 291 ? 12.182 33.613 1.822 1.00 91.94 291 ARG A C 1
ATOM 2163 O O . ARG A 1 291 ? 12.386 32.512 1.343 1.00 91.94 291 ARG A O 1
ATOM 2170 N N . GLN A 1 292 ? 11.184 34.404 1.439 1.00 89.38 292 GLN A N 1
ATOM 2171 C CA . GLN A 1 292 ? 10.369 34.103 0.266 1.00 89.38 292 GLN A CA 1
ATOM 2172 C C . GLN A 1 292 ? 11.199 34.314 -1.015 1.00 89.38 292 GLN A C 1
ATOM 2174 O O . GLN A 1 292 ? 11.705 35.415 -1.268 1.00 89.38 292 GLN A O 1
ATOM 2179 N N . GLN A 1 293 ? 11.335 33.244 -1.782 1.00 86.69 293 GLN A N 1
ATOM 2180 C CA . GLN A 1 293 ? 12.062 33.069 -3.033 1.00 86.69 293 GLN A CA 1
ATOM 2181 C C . GLN A 1 293 ? 11.107 32.951 -4.216 1.00 86.69 293 GLN A C 1
ATOM 2183 O O . GLN A 1 293 ? 11.330 33.604 -5.238 1.00 86.69 293 GLN A O 1
ATOM 2188 N N . VAL A 1 294 ? 10.016 32.196 -4.053 1.00 88.75 294 VAL A N 1
ATOM 2189 C CA . VAL A 1 294 ? 8.921 32.135 -5.023 1.00 88.75 294 VAL A CA 1
ATOM 2190 C C . VAL A 1 294 ? 8.050 33.373 -4.822 1.00 88.75 294 VAL A C 1
ATOM 2192 O O . VAL A 1 294 ? 7.245 33.492 -3.900 1.00 88.75 294 VAL A O 1
ATOM 2195 N N . THR A 1 295 ? 8.272 34.384 -5.652 1.00 86.06 295 THR A N 1
ATOM 2196 C CA . THR A 1 295 ? 7.766 35.743 -5.400 1.00 86.06 295 THR A CA 1
ATOM 2197 C C . THR A 1 295 ? 6.247 35.874 -5.498 1.00 86.06 295 THR A C 1
ATOM 2199 O O . THR A 1 295 ? 5.666 36.769 -4.879 1.00 86.06 295 THR A O 1
ATOM 2202 N N . ASP A 1 296 ? 5.597 34.998 -6.262 1.00 87.88 296 ASP A N 1
ATOM 2203 C CA . ASP A 1 296 ? 4.159 35.003 -6.525 1.00 87.88 296 ASP A CA 1
ATOM 2204 C C . ASP A 1 296 ? 3.371 33.938 -5.745 1.00 87.88 296 ASP A C 1
ATOM 2206 O O . ASP A 1 296 ? 2.140 34.002 -5.723 1.00 87.88 296 ASP A O 1
ATOM 2210 N N . VAL A 1 297 ? 4.057 33.035 -5.036 1.00 90.12 297 VAL A N 1
ATOM 2211 C CA . VAL A 1 297 ? 3.456 32.007 -4.173 1.00 90.12 297 VAL A CA 1
ATOM 2212 C C . VAL A 1 297 ? 3.971 32.198 -2.744 1.00 90.12 297 VAL A C 1
ATOM 2214 O O . VAL A 1 297 ? 5.159 32.040 -2.500 1.00 90.12 297 VAL A O 1
ATOM 2217 N N . PRO A 1 298 ? 3.125 32.579 -1.771 1.00 92.81 298 PRO A N 1
ATOM 2218 C CA . PRO A 1 298 ? 3.585 32.752 -0.396 1.00 92.81 298 PRO A CA 1
ATOM 2219 C C . PRO A 1 298 ? 3.947 31.418 0.271 1.00 92.81 298 PRO A C 1
ATOM 2221 O O . PRO A 1 298 ? 3.086 30.535 0.353 1.00 92.81 298 PRO A O 1
ATOM 2224 N N . ALA A 1 299 ? 5.154 31.323 0.836 1.00 95.25 299 ALA A N 1
ATOM 2225 C CA . ALA A 1 299 ? 5.520 30.283 1.798 1.00 95.25 299 ALA A CA 1
ATOM 2226 C C . ALA A 1 299 ? 4.538 30.225 2.979 1.00 95.25 299 ALA A C 1
ATOM 2228 O O . ALA A 1 299 ? 4.108 31.264 3.495 1.00 95.25 299 ALA A O 1
ATOM 2229 N N . ASP A 1 300 ? 4.240 29.017 3.456 1.00 97.62 300 ASP A N 1
ATOM 2230 C CA . ASP A 1 300 ? 3.534 28.820 4.726 1.00 97.62 300 ASP A CA 1
ATOM 2231 C C . ASP A 1 300 ? 4.487 28.948 5.916 1.00 97.62 300 ASP A C 1
ATOM 2233 O O . ASP A 1 300 ? 4.099 29.433 6.982 1.00 97.62 300 ASP A O 1
ATOM 2237 N N . GLN A 1 301 ? 5.756 28.581 5.723 1.00 97.44 301 GLN A N 1
ATOM 2238 C CA . GLN A 1 301 ? 6.787 28.709 6.742 1.00 97.44 301 GLN A CA 1
ATOM 2239 C C . GLN A 1 301 ? 8.167 28.971 6.123 1.00 97.44 301 GLN A C 1
ATOM 2241 O O . GLN A 1 301 ? 8.545 28.394 5.110 1.00 97.44 301 GLN A O 1
ATOM 2246 N N . ILE A 1 302 ? 8.944 29.847 6.767 1.00 96.38 302 ILE A N 1
ATOM 2247 C CA . ILE A 1 302 ? 10.348 30.094 6.418 1.00 96.38 302 ILE A CA 1
ATOM 2248 C C . ILE A 1 302 ? 11.244 29.278 7.348 1.00 96.38 302 ILE A C 1
ATOM 2250 O O . ILE A 1 302 ? 11.051 29.319 8.567 1.00 96.38 302 ILE A O 1
ATOM 2254 N N . TYR A 1 303 ? 12.232 28.572 6.794 1.00 95.19 303 TYR A N 1
ATOM 2255 C CA . TYR A 1 303 ? 13.168 27.744 7.562 1.00 95.19 303 TYR A CA 1
ATOM 2256 C C . TYR A 1 303 ? 14.638 28.155 7.380 1.00 95.19 303 TYR A C 1
ATOM 2258 O O . TYR A 1 303 ? 14.983 29.026 6.579 1.00 95.19 303 TYR A O 1
ATOM 2266 N N . SER A 1 304 ? 15.516 27.536 8.173 1.00 92.69 304 SER A N 1
ATOM 2267 C CA . SER A 1 304 ? 16.974 27.681 8.109 1.00 92.69 304 SER A CA 1
ATOM 2268 C C . SER A 1 304 ? 17.655 26.314 8.062 1.00 92.69 304 SER A C 1
ATOM 2270 O O . SER A 1 304 ? 17.125 25.354 8.612 1.00 92.69 304 SER A O 1
ATOM 2272 N N . GLY A 1 305 ? 18.847 26.255 7.475 1.00 90.81 305 GLY A N 1
ATOM 2273 C CA . GLY A 1 305 ? 19.504 25.013 7.049 1.00 90.81 305 GLY A CA 1
ATOM 2274 C C . GLY A 1 305 ? 19.751 25.077 5.542 1.00 90.81 305 GLY A C 1
ATOM 2275 O O . GLY A 1 305 ? 19.313 26.039 4.913 1.00 90.81 305 GLY A O 1
ATOM 2276 N N . SER A 1 306 ? 20.488 24.136 4.975 1.00 90.12 306 SER A N 1
ATOM 2277 C CA . SER A 1 306 ? 20.726 24.004 3.528 1.00 90.12 306 SER A CA 1
ATOM 2278 C C . SER A 1 306 ? 20.557 22.551 3.153 1.00 90.12 306 SER A C 1
ATOM 2280 O O . SER A 1 306 ? 20.923 21.712 3.969 1.00 90.12 306 SER A O 1
ATOM 2282 N N . LEU A 1 307 ? 20.073 22.288 1.950 1.00 92.12 307 LEU A N 1
ATOM 2283 C CA . LEU A 1 307 ? 20.109 20.961 1.365 1.00 92.12 307 LEU A CA 1
ATOM 2284 C C . LEU A 1 307 ? 21.495 20.722 0.741 1.00 92.12 307 LEU A C 1
ATOM 2286 O O . LEU A 1 307 ? 22.128 21.630 0.204 1.00 92.12 307 LEU A O 1
ATOM 2290 N N . GLU A 1 308 ? 22.017 19.507 0.845 1.00 88.94 308 GLU A N 1
ATOM 2291 C CA . GLU A 1 308 ? 23.282 19.123 0.234 1.00 88.94 308 GLU A CA 1
ATOM 2292 C C . GLU A 1 308 ? 23.068 18.729 -1.234 1.00 88.94 308 GLU A C 1
ATOM 2294 O O . GLU A 1 308 ? 22.372 17.763 -1.540 1.00 88.94 308 GLU A O 1
ATOM 2299 N N . ASP A 1 309 ? 23.751 19.406 -2.164 1.00 85.31 309 ASP A N 1
ATOM 2300 C CA . ASP A 1 309 ? 23.712 19.091 -3.607 1.00 85.31 309 ASP A CA 1
ATOM 2301 C C . ASP A 1 309 ? 24.066 17.628 -3.933 1.00 85.31 309 ASP A C 1
ATOM 2303 O O . ASP A 1 309 ? 23.686 17.095 -4.978 1.00 85.31 309 ASP A O 1
ATOM 2307 N N . ALA A 1 310 ? 24.848 16.980 -3.064 1.00 85.12 310 ALA A N 1
ATOM 2308 C CA . ALA A 1 310 ? 25.289 15.602 -3.239 1.00 85.12 310 ALA A CA 1
ATOM 2309 C C . ALA A 1 310 ? 24.207 14.563 -2.907 1.00 85.12 310 ALA A C 1
ATOM 2311 O O . ALA A 1 310 ? 24.429 13.394 -3.217 1.00 85.12 310 ALA A O 1
ATOM 2312 N N . GLY A 1 311 ? 23.073 14.976 -2.332 1.00 87.94 311 GLY A N 1
ATOM 2313 C CA . GLY A 1 311 ? 22.039 14.099 -1.789 1.00 87.94 311 GLY A CA 1
ATOM 2314 C C . GLY A 1 311 ? 22.099 14.002 -0.268 1.00 87.94 311 GLY A C 1
ATOM 2315 O O . GLY A 1 311 ? 23.173 13.935 0.322 1.00 87.94 311 GLY A O 1
ATOM 2316 N N . GLU A 1 312 ? 20.929 13.939 0.358 1.00 91.31 312 GLU A N 1
ATOM 2317 C CA . GLU A 1 312 ? 20.752 13.626 1.779 1.00 91.31 312 GLU A CA 1
ATOM 2318 C C . GLU A 1 312 ? 19.406 12.918 1.984 1.00 91.31 312 GLU A C 1
ATOM 2320 O O . GLU A 1 312 ? 18.610 12.834 1.050 1.00 91.31 312 GLU A O 1
ATOM 2325 N N . VAL A 1 313 ? 19.126 12.443 3.200 1.00 94.00 313 VAL A N 1
ATOM 2326 C CA . VAL A 1 313 ? 17.818 11.863 3.535 1.00 94.00 313 VAL A CA 1
ATOM 2327 C C . VAL A 1 313 ? 16.993 12.842 4.357 1.00 94.00 313 VAL A C 1
ATOM 2329 O O . VAL A 1 313 ? 17.379 13.166 5.482 1.00 94.00 313 VAL A O 1
ATOM 2332 N N . LEU A 1 314 ? 15.815 13.220 3.859 1.00 96.62 314 LEU A N 1
ATOM 2333 C CA . LEU A 1 314 ? 14.817 13.959 4.638 1.00 96.62 314 LEU A CA 1
ATOM 2334 C C . LEU A 1 314 ? 13.829 12.988 5.287 1.00 96.62 314 LEU A C 1
ATOM 2336 O O . LEU A 1 314 ? 13.352 12.053 4.645 1.00 96.62 314 LEU A O 1
ATOM 2340 N N . ARG A 1 315 ? 13.489 13.218 6.558 1.00 96.25 315 ARG A N 1
ATOM 2341 C CA . ARG A 1 315 ? 12.461 12.476 7.302 1.00 96.25 315 ARG A CA 1
ATOM 2342 C C . ARG A 1 315 ? 11.430 13.430 7.860 1.00 96.25 315 ARG A C 1
ATOM 2344 O O . ARG A 1 315 ? 11.745 14.243 8.731 1.00 96.25 315 ARG A O 1
ATOM 2351 N N . LEU A 1 316 ? 10.193 13.268 7.414 1.00 97.19 316 LEU A N 1
ATOM 2352 C CA . LEU A 1 316 ? 9.044 13.891 8.044 1.00 97.19 316 LEU A CA 1
ATOM 2353 C C . LEU A 1 316 ? 8.597 13.014 9.214 1.00 97.19 316 LEU A C 1
ATOM 2355 O O . LEU A 1 316 ? 8.272 11.839 9.030 1.00 97.19 316 LEU A O 1
ATOM 2359 N N . ARG A 1 317 ? 8.593 13.574 10.421 1.00 93.44 317 ARG A N 1
ATOM 2360 C CA . ARG A 1 317 ? 8.227 12.870 11.648 1.00 93.44 317 ARG A CA 1
ATOM 2361 C C . ARG A 1 317 ? 6.969 13.453 12.267 1.00 93.44 317 ARG A C 1
ATOM 2363 O O . ARG A 1 317 ? 6.855 14.671 12.428 1.00 93.44 317 ARG A O 1
ATOM 2370 N N . ALA A 1 318 ? 6.066 12.561 12.654 1.00 88.69 318 ALA A N 1
ATOM 2371 C CA . ALA A 1 318 ? 4.906 12.890 13.466 1.00 88.69 318 ALA A CA 1
ATOM 2372 C C . ALA A 1 318 ? 5.325 13.283 14.899 1.00 88.69 318 ALA A C 1
ATOM 2374 O O . ALA A 1 318 ? 6.471 13.045 15.301 1.00 88.69 318 ALA A O 1
ATOM 2375 N N . PRO A 1 319 ? 4.410 13.865 15.697 1.00 84.88 319 PRO A N 1
ATOM 2376 C CA . PRO A 1 319 ? 4.679 14.261 17.081 1.00 84.88 319 PRO A CA 1
ATOM 2377 C C . PRO A 1 319 ? 5.200 13.148 18.000 1.00 84.88 319 PRO A C 1
ATOM 2379 O O . PRO A 1 319 ? 5.968 13.421 18.923 1.00 84.88 319 PRO A O 1
ATOM 2382 N N . ASP A 1 320 ? 4.812 11.894 17.757 1.00 77.69 320 ASP A N 1
ATOM 2383 C CA . ASP A 1 320 ? 5.299 10.724 18.499 1.00 77.69 320 ASP A CA 1
ATOM 2384 C C . ASP A 1 320 ? 6.718 10.278 18.088 1.00 77.69 320 ASP A C 1
ATOM 2386 O O . ASP A 1 320 ? 7.295 9.373 18.698 1.00 77.69 320 ASP A O 1
ATOM 2390 N N . GLY A 1 321 ? 7.299 10.927 17.075 1.00 83.62 321 GLY A N 1
ATOM 2391 C CA . GLY A 1 321 ? 8.617 10.645 16.520 1.00 83.62 321 GLY A CA 1
ATOM 2392 C C . GLY A 1 321 ? 8.634 9.568 15.434 1.00 83.62 321 GLY A C 1
ATOM 2393 O O . GLY A 1 321 ? 9.715 9.291 14.901 1.00 83.62 321 GLY A O 1
ATOM 2394 N N . SER A 1 322 ? 7.487 8.971 15.096 1.00 84.31 322 SER A N 1
ATOM 2395 C CA . SER A 1 322 ? 7.371 8.047 13.967 1.00 84.31 322 SER A CA 1
ATOM 2396 C C . SER A 1 322 ? 7.648 8.771 12.647 1.00 84.31 322 SER A C 1
ATOM 2398 O O . SER A 1 322 ? 7.346 9.953 12.491 1.00 84.31 322 SER A O 1
ATOM 2400 N N . VAL A 1 323 ? 8.281 8.075 11.701 1.00 91.75 323 VAL A N 1
ATOM 2401 C CA . VAL A 1 323 ? 8.557 8.616 10.363 1.00 91.75 323 VAL A CA 1
ATOM 2402 C C . VAL A 1 323 ? 7.333 8.367 9.491 1.00 91.75 323 VAL A C 1
ATOM 2404 O O . VAL A 1 323 ? 6.939 7.217 9.307 1.00 91.75 323 VAL A O 1
ATOM 2407 N N . ILE A 1 324 ? 6.746 9.441 8.969 1.00 90.19 324 ILE A N 1
ATOM 2408 C CA . ILE A 1 324 ? 5.530 9.404 8.146 1.00 90.19 324 ILE A CA 1
ATOM 2409 C C . ILE A 1 324 ? 5.865 9.321 6.661 1.00 90.19 324 ILE A C 1
ATOM 2411 O O . ILE A 1 324 ? 5.195 8.600 5.922 1.00 90.19 324 ILE A O 1
ATOM 2415 N N . ASP A 1 325 ? 6.917 10.018 6.239 1.00 96.06 325 ASP A N 1
ATOM 2416 C CA . ASP A 1 325 ? 7.450 9.935 4.884 1.00 96.06 325 ASP A CA 1
ATOM 2417 C C . ASP A 1 325 ? 8.937 10.305 4.870 1.00 96.06 325 ASP A C 1
ATOM 2419 O O . ASP A 1 325 ? 9.464 10.931 5.803 1.00 96.06 325 ASP A O 1
ATOM 2423 N N . THR A 1 326 ? 9.609 9.901 3.800 1.00 95.50 326 THR A N 1
ATOM 2424 C CA . THR A 1 326 ? 11.004 10.229 3.531 1.00 95.50 326 THR A CA 1
ATOM 2425 C C . THR A 1 326 ? 11.177 10.790 2.128 1.00 95.50 326 THR A C 1
ATOM 2427 O O . THR A 1 326 ? 10.329 10.612 1.255 1.00 95.50 326 THR A O 1
ATOM 2430 N N . ALA A 1 327 ? 12.298 11.468 1.907 1.00 93.62 327 ALA A N 1
ATOM 2431 C CA . ALA A 1 327 ? 12.806 11.726 0.571 1.00 93.62 327 ALA A CA 1
ATOM 2432 C C . ALA A 1 327 ? 14.249 11.240 0.494 1.00 93.62 327 ALA A C 1
ATOM 2434 O O . ALA A 1 327 ? 15.046 11.562 1.380 1.00 93.62 327 ALA A O 1
ATOM 2435 N N . ASN A 1 328 ? 14.557 10.483 -0.565 1.00 90.44 328 ASN A N 1
ATOM 2436 C CA . ASN A 1 328 ? 15.884 9.929 -0.834 1.00 90.44 328 ASN A CA 1
ATOM 2437 C C . ASN A 1 328 ? 16.376 8.959 0.265 1.00 90.44 328 ASN A C 1
ATOM 2439 O O . ASN A 1 328 ? 17.526 8.997 0.694 1.00 90.44 328 ASN A O 1
ATOM 2443 N N . SER A 1 329 ? 15.501 8.070 0.748 1.00 87.50 329 SER A N 1
ATOM 2444 C CA . SER A 1 329 ? 15.802 7.111 1.830 1.00 87.50 329 SER A CA 1
ATOM 2445 C C . SER A 1 329 ? 16.951 6.132 1.570 1.00 87.50 329 SER A C 1
ATOM 2447 O O . SER A 1 329 ? 17.461 5.543 2.526 1.00 87.50 329 SER A O 1
ATOM 2449 N N . ASP A 1 330 ? 17.391 5.960 0.322 1.00 80.94 330 ASP A N 1
ATOM 2450 C CA . ASP A 1 330 ? 18.530 5.105 -0.023 1.00 80.94 330 ASP A CA 1
ATOM 2451 C C . ASP A 1 330 ? 19.895 5.754 0.272 1.00 80.94 330 ASP A C 1
ATOM 2453 O O . ASP A 1 330 ? 20.927 5.090 0.135 1.00 80.94 330 ASP A O 1
ATOM 2457 N N . SER A 1 331 ? 19.911 7.012 0.740 1.00 79.88 331 SER A N 1
ATOM 2458 C CA . SER A 1 331 ? 21.107 7.807 1.063 1.00 79.88 331 SER A CA 1
ATOM 2459 C C . SER A 1 331 ? 22.072 8.011 -0.115 1.00 79.88 331 SER A C 1
ATOM 2461 O O . SER A 1 331 ? 23.251 8.313 0.084 1.00 79.88 331 SER A O 1
ATOM 2463 N N . GLY A 1 332 ? 21.588 7.820 -1.346 1.00 81.44 332 GLY A N 1
ATOM 2464 C CA . GLY A 1 332 ? 22.318 8.118 -2.570 1.00 81.44 332 GLY A CA 1
ATOM 2465 C C . GLY A 1 332 ? 22.298 9.607 -2.919 1.00 81.44 332 GLY A C 1
ATOM 2466 O O . GLY A 1 332 ? 21.874 10.458 -2.136 1.00 81.44 332 GLY A O 1
ATOM 2467 N N . GLY A 1 333 ? 22.757 9.923 -4.132 1.00 87.31 333 GLY A N 1
ATOM 2468 C CA . GLY A 1 333 ? 22.509 11.248 -4.699 1.00 87.31 333 GLY A CA 1
ATOM 2469 C C . GLY A 1 333 ? 21.027 11.453 -4.985 1.00 87.31 333 GLY A C 1
ATOM 2470 O O . GLY A 1 333 ? 20.329 10.475 -5.242 1.00 87.31 333 GLY A O 1
ATOM 2471 N N . TRP A 1 334 ? 20.567 12.709 -4.979 1.00 90.88 334 TRP A N 1
ATOM 2472 C CA . TRP A 1 334 ? 19.162 13.031 -5.237 1.00 90.88 334 TRP A CA 1
ATOM 2473 C C . TRP A 1 334 ? 18.641 12.298 -6.489 1.00 90.88 334 TRP A C 1
ATOM 2475 O O . TRP A 1 334 ? 19.239 12.433 -7.564 1.00 90.88 334 TRP A O 1
ATOM 2485 N N . PRO A 1 335 ? 17.546 11.521 -6.382 1.00 84.94 335 PRO A N 1
ATOM 2486 C CA . PRO A 1 335 ? 17.084 10.657 -7.470 1.00 84.94 335 PRO A CA 1
ATOM 2487 C C . PRO A 1 335 ? 16.502 11.451 -8.646 1.00 84.94 335 PRO A C 1
ATOM 2489 O O . PRO A 1 335 ? 16.430 10.950 -9.768 1.00 84.94 335 PRO A O 1
ATOM 2492 N N . ALA A 1 336 ? 16.117 12.700 -8.394 1.00 89.50 336 ALA A N 1
ATOM 2493 C CA . ALA A 1 336 ? 15.635 13.653 -9.376 1.00 89.50 336 ALA A CA 1
ATOM 2494 C C . ALA A 1 336 ? 15.958 15.090 -8.928 1.00 89.50 336 ALA A C 1
ATOM 2496 O O . ALA A 1 336 ? 16.648 15.321 -7.937 1.00 89.50 336 ALA A O 1
ATOM 2497 N N . GLY A 1 337 ? 15.492 16.068 -9.697 1.00 89.38 337 GLY A N 1
ATOM 2498 C CA . GLY A 1 337 ? 15.979 17.443 -9.673 1.00 89.38 337 GLY A CA 1
ATOM 2499 C C . GLY A 1 337 ? 17.169 17.629 -10.619 1.00 89.38 337 GLY A C 1
ATOM 2500 O O . GLY A 1 337 ? 17.679 16.668 -11.201 1.00 89.38 337 GLY A O 1
ATOM 2501 N N . SER A 1 338 ? 17.573 18.869 -10.891 1.00 85.75 338 SER A N 1
ATOM 2502 C CA . SER A 1 338 ? 18.678 19.104 -11.828 1.00 85.75 338 SER A CA 1
ATOM 2503 C C . SER A 1 338 ? 19.441 20.399 -11.614 1.00 85.75 338 SER A C 1
ATOM 2505 O O . SER A 1 338 ? 18.868 21.467 -11.438 1.00 85.75 338 SER A O 1
ATOM 2507 N N . VAL A 1 339 ? 20.750 20.310 -11.829 1.00 80.62 339 VAL A N 1
ATOM 2508 C CA . VAL A 1 339 ? 21.621 21.437 -12.174 1.00 80.62 339 VAL A CA 1
ATOM 2509 C C . VAL A 1 339 ? 22.075 21.279 -13.637 1.00 80.62 339 VAL A C 1
ATOM 2511 O O . VAL A 1 339 ? 22.328 20.155 -14.075 1.00 80.62 339 VAL A O 1
ATOM 2514 N N . PRO A 1 340 ? 22.179 22.351 -14.447 1.00 75.31 340 PRO A N 1
ATOM 2515 C CA . PRO A 1 340 ? 22.010 23.764 -14.103 1.00 75.31 340 PRO A CA 1
ATOM 2516 C C . PRO A 1 340 ? 20.589 24.300 -14.342 1.00 75.31 340 PRO A C 1
ATOM 2518 O O . PRO A 1 340 ? 20.375 25.500 -14.232 1.00 75.31 340 PRO A O 1
ATOM 2521 N N . SER A 1 341 ? 19.640 23.458 -14.758 1.00 73.06 341 SER A N 1
ATOM 2522 C CA . SER A 1 341 ? 18.267 23.875 -15.072 1.00 73.06 341 SER A CA 1
ATOM 2523 C C . SER A 1 341 ? 17.430 24.242 -13.846 1.00 73.06 341 SER A C 1
ATOM 2525 O O . SER A 1 341 ? 16.370 24.835 -14.031 1.00 73.06 341 SER A O 1
ATOM 2527 N N . THR A 1 342 ? 17.918 23.911 -12.643 1.00 86.00 342 THR A N 1
ATOM 2528 C CA . THR A 1 342 ? 17.272 24.153 -11.342 1.00 86.00 342 THR A CA 1
ATOM 2529 C C . THR A 1 342 ? 15.840 23.622 -11.316 1.00 86.00 342 THR A C 1
ATOM 2531 O O . THR A 1 342 ? 14.925 24.287 -10.840 1.00 86.00 342 THR A O 1
ATOM 2534 N N . GLY A 1 343 ? 15.651 22.446 -11.922 1.00 89.44 343 GLY A N 1
ATOM 2535 C CA . GLY A 1 343 ? 14.396 21.704 -11.859 1.00 89.44 343 GLY A CA 1
ATOM 2536 C C . GLY A 1 343 ? 14.251 21.079 -10.485 1.00 89.44 343 GLY A C 1
ATOM 2537 O O . GLY A 1 343 ? 15.196 20.425 -10.033 1.00 89.44 343 GLY A O 1
ATOM 2538 N N . SER A 1 344 ? 13.105 21.275 -9.840 1.00 92.25 344 SER A N 1
ATOM 2539 C CA . SER A 1 344 ? 12.777 20.615 -8.585 1.00 92.25 344 SER A CA 1
ATOM 2540 C C . SER A 1 344 ? 12.553 19.118 -8.798 1.00 92.25 344 SER A C 1
ATOM 2542 O O . SER A 1 344 ? 12.315 18.630 -9.910 1.00 92.25 344 SER A O 1
ATOM 2544 N N . MET A 1 345 ? 12.720 18.377 -7.712 1.00 92.25 345 MET A N 1
ATOM 2545 C CA . MET A 1 345 ? 12.391 16.969 -7.601 1.00 92.25 345 MET A CA 1
ATOM 2546 C C . MET A 1 345 ? 10.950 16.845 -7.100 1.00 92.25 345 MET A C 1
ATOM 2548 O O . MET A 1 345 ? 10.657 17.264 -5.987 1.00 92.25 345 MET A O 1
ATOM 2552 N N . GLU A 1 346 ? 10.063 16.254 -7.889 1.00 90.12 346 GLU A N 1
ATOM 2553 C CA . GLU A 1 346 ? 8.628 16.167 -7.598 1.00 90.12 346 GLU A CA 1
ATOM 2554 C C . GLU A 1 346 ? 8.170 14.709 -7.490 1.00 90.12 346 GLU A C 1
ATOM 2556 O O . GLU A 1 346 ? 8.560 13.857 -8.297 1.00 90.12 346 GLU A O 1
ATOM 2561 N N . ARG A 1 347 ? 7.355 14.410 -6.474 1.00 86.44 347 ARG A N 1
ATOM 2562 C CA . ARG A 1 347 ? 6.834 13.067 -6.181 1.00 86.44 347 ARG A CA 1
ATOM 2563 C C . ARG A 1 347 ? 5.749 12.667 -7.188 1.00 86.44 347 ARG A C 1
ATOM 2565 O O . ARG A 1 347 ? 4.945 13.504 -7.595 1.00 86.44 347 ARG A O 1
ATOM 2572 N N . MET A 1 348 ? 5.716 11.394 -7.581 1.00 76.94 348 MET A N 1
ATOM 2573 C CA . MET A 1 348 ? 4.715 10.807 -8.485 1.00 76.94 348 MET A CA 1
ATOM 2574 C C . MET A 1 348 ? 3.529 10.155 -7.756 1.00 76.94 348 MET A C 1
ATOM 2576 O O . MET A 1 348 ? 3.609 9.852 -6.566 1.00 76.94 348 MET A O 1
ATOM 2580 N N . ASP A 1 349 ? 2.440 9.940 -8.502 1.00 68.75 349 ASP A N 1
ATOM 2581 C CA . ASP A 1 349 ? 1.180 9.301 -8.081 1.00 68.75 349 ASP A CA 1
ATOM 2582 C C . ASP A 1 349 ? 0.986 7.990 -8.873 1.00 68.75 349 ASP A C 1
ATOM 2584 O O . ASP A 1 349 ? 1.560 7.821 -9.957 1.00 68.75 349 ASP A O 1
ATOM 2588 N N . ASP A 1 350 ? 0.218 7.050 -8.322 1.00 57.50 350 ASP A N 1
ATOM 2589 C CA . ASP A 1 350 ? -0.122 5.776 -8.956 1.00 57.50 350 ASP A CA 1
ATOM 2590 C C . ASP A 1 350 ? -1.219 5.886 -10.037 1.00 57.50 350 ASP A C 1
ATOM 2592 O O . ASP A 1 350 ? -1.308 5.001 -10.897 1.00 57.50 350 ASP A O 1
ATOM 2596 N N . ASP A 1 351 ? -1.991 6.983 -10.069 1.00 50.41 351 ASP A N 1
ATOM 2597 C CA . ASP A 1 351 ? -3.060 7.220 -11.048 1.00 50.41 351 ASP A CA 1
ATOM 2598 C C . ASP A 1 351 ? -3.005 8.635 -11.678 1.00 50.41 351 ASP A C 1
ATOM 2600 O O . ASP A 1 351 ? -3.489 9.609 -11.098 1.00 50.41 351 ASP A O 1
ATOM 2604 N N . PRO A 1 352 ? -2.533 8.782 -12.936 1.00 45.22 352 PRO A N 1
ATOM 2605 C CA . PRO A 1 352 ? -2.498 10.073 -13.633 1.00 45.22 352 PRO A CA 1
ATOM 2606 C C . PRO A 1 352 ? -3.887 10.589 -14.069 1.00 45.22 352 PRO A C 1
ATOM 2608 O O . PRO A 1 352 ? -3.984 11.611 -14.753 1.00 45.22 352 PRO A O 1
ATOM 2611 N N . THR A 1 353 ? -4.976 9.877 -13.752 1.00 40.53 353 THR A N 1
ATOM 2612 C CA . THR A 1 353 ? -6.359 10.229 -14.119 1.00 40.53 353 THR A CA 1
ATOM 2613 C C . THR A 1 353 ? -7.263 10.543 -12.928 1.00 40.53 353 THR A C 1
ATOM 2615 O O . THR A 1 353 ? -8.348 11.107 -13.128 1.00 40.53 353 THR A O 1
ATOM 2618 N N . ALA A 1 354 ? -6.827 10.243 -11.704 1.00 38.62 354 ALA A N 1
ATOM 2619 C CA . ALA A 1 354 ? -7.532 10.629 -10.494 1.00 38.62 354 ALA A CA 1
ATOM 2620 C C . ALA A 1 354 ? -7.275 12.112 -10.194 1.00 38.62 354 ALA A C 1
ATOM 2622 O O . ALA A 1 354 ? -6.144 12.586 -10.126 1.00 38.62 354 ALA A O 1
ATOM 2623 N N . ALA A 1 355 ? -8.348 12.879 -10.004 1.00 40.03 355 ALA A N 1
ATOM 2624 C CA . ALA A 1 355 ? -8.217 14.182 -9.377 1.00 40.03 355 ALA A CA 1
ATOM 2625 C C . ALA A 1 355 ? -7.860 13.948 -7.901 1.00 40.03 355 ALA A C 1
ATOM 2627 O O . ALA A 1 355 ? -8.759 13.670 -7.111 1.00 40.03 355 ALA A O 1
ATOM 2628 N N . ILE A 1 356 ? -6.571 14.115 -7.578 1.00 47.06 356 ILE A N 1
ATOM 2629 C CA . ILE A 1 356 ? -5.967 14.102 -6.237 1.00 47.06 356 ILE A CA 1
ATOM 2630 C C . ILE A 1 356 ? -5.826 12.687 -5.617 1.00 47.06 356 ILE A C 1
ATOM 2632 O O . ILE A 1 356 ? -6.836 12.067 -5.296 1.00 47.06 356 ILE A O 1
ATOM 2636 N N . GLY A 1 357 ? -4.599 12.255 -5.272 1.00 54.88 357 GLY A N 1
ATOM 2637 C CA . GLY A 1 357 ? -4.349 11.902 -3.866 1.00 54.88 357 GLY A CA 1
ATOM 2638 C C . GLY A 1 357 ? -3.637 10.603 -3.477 1.00 54.88 357 GLY A C 1
ATOM 2639 O O . GLY A 1 357 ? -3.675 10.317 -2.282 1.00 54.88 357 GLY A O 1
ATOM 2640 N N . ASN A 1 358 ? -2.962 9.869 -4.365 1.00 64.12 358 ASN A N 1
ATOM 2641 C CA . ASN A 1 358 ? -2.214 8.658 -3.983 1.00 64.12 358 ASN A CA 1
ATOM 2642 C C . ASN A 1 358 ? -0.711 8.780 -4.299 1.00 64.12 358 ASN A C 1
ATOM 2644 O O . ASN A 1 358 ? -0.179 8.087 -5.170 1.00 64.12 358 ASN A O 1
ATOM 2648 N N . PRO A 1 359 ? 0.022 9.647 -3.579 1.00 70.12 359 PRO A N 1
ATOM 2649 C CA . PRO A 1 359 ? 1.465 9.741 -3.748 1.00 70.12 359 PRO A CA 1
ATOM 2650 C C . PRO A 1 359 ? 2.139 8.383 -3.507 1.00 70.12 359 PRO A C 1
ATOM 2652 O O . PRO A 1 359 ? 1.878 7.706 -2.510 1.00 70.12 359 PRO A O 1
ATOM 2655 N N . LEU A 1 360 ? 3.046 7.999 -4.406 1.00 75.12 360 LEU A N 1
ATOM 2656 C CA . LEU A 1 360 ? 3.821 6.767 -4.274 1.00 75.12 360 LEU A CA 1
ATOM 2657 C C . LEU A 1 360 ? 4.733 6.826 -3.036 1.00 75.12 360 LEU A C 1
ATOM 2659 O O . LEU A 1 360 ? 5.221 7.908 -2.705 1.00 75.12 360 LEU A O 1
ATOM 2663 N N . PRO A 1 361 ? 5.050 5.696 -2.377 1.00 77.94 361 PRO A N 1
ATOM 2664 C CA . PRO A 1 361 ? 6.098 5.629 -1.354 1.00 77.94 361 PRO A CA 1
ATOM 2665 C C . PRO A 1 361 ? 7.474 6.079 -1.870 1.00 77.94 361 PRO A C 1
ATOM 2667 O O . PRO A 1 361 ? 7.725 6.076 -3.079 1.00 77.94 361 PRO A O 1
ATOM 2670 N N . ASP A 1 362 ? 8.373 6.456 -0.957 1.00 82.94 362 ASP A N 1
ATOM 2671 C CA . ASP A 1 362 ? 9.692 6.982 -1.312 1.00 82.94 362 ASP A CA 1
ATOM 2672 C C . ASP A 1 362 ? 10.544 5.878 -1.932 1.00 82.94 362 ASP A C 1
ATOM 2674 O O . ASP A 1 362 ? 10.859 4.869 -1.301 1.00 82.94 362 ASP A O 1
ATOM 2678 N N . ALA A 1 363 ? 10.893 6.075 -3.194 1.00 74.94 363 ALA A N 1
ATOM 2679 C CA . ALA A 1 363 ? 11.813 5.245 -3.945 1.00 74.94 363 ALA A CA 1
ATOM 2680 C C . ALA A 1 363 ? 12.432 6.119 -5.039 1.00 74.94 363 ALA A C 1
ATOM 2682 O O . ALA A 1 363 ? 11.762 7.040 -5.511 1.00 74.94 363 ALA A O 1
ATOM 2683 N N . PRO A 1 364 ? 13.648 5.818 -5.530 1.00 74.56 364 PRO A N 1
ATOM 2684 C CA . PRO A 1 364 ? 14.281 6.612 -6.586 1.00 74.56 364 PRO A CA 1
ATOM 2685 C C . PRO A 1 364 ? 13.393 6.799 -7.817 1.00 74.56 364 PRO A C 1
ATOM 2687 O O . PRO A 1 364 ? 13.422 7.827 -8.482 1.00 74.56 364 PRO A O 1
ATOM 2690 N N . LEU A 1 365 ? 12.566 5.794 -8.093 1.00 70.00 365 LEU A N 1
ATOM 2691 C CA . LEU A 1 365 ? 11.670 5.777 -9.233 1.00 70.00 365 LEU A CA 1
ATOM 2692 C C . LEU A 1 365 ? 10.358 6.514 -9.004 1.00 70.00 365 LEU A C 1
ATOM 2694 O O . LEU A 1 365 ? 9.644 6.679 -9.976 1.00 70.00 365 LEU A O 1
ATOM 2698 N N . SER A 1 366 ? 10.051 6.936 -7.776 1.00 74.25 366 SER A N 1
ATOM 2699 C CA . SER A 1 366 ? 8.859 7.709 -7.403 1.00 74.25 366 SER A CA 1
ATOM 2700 C C . SER A 1 366 ? 9.063 9.220 -7.552 1.00 74.25 366 SER A C 1
ATOM 2702 O O . SER A 1 366 ? 8.140 9.983 -7.276 1.00 74.25 366 SER A O 1
ATOM 2704 N N . TRP A 1 367 ? 10.253 9.661 -7.968 1.00 83.88 367 TRP A N 1
ATOM 2705 C CA . TRP A 1 367 ? 10.625 11.067 -8.099 1.00 83.88 367 TRP A CA 1
ATOM 2706 C C . TRP A 1 367 ? 10.946 11.427 -9.551 1.00 83.88 367 TRP A C 1
ATOM 2708 O O . TRP A 1 367 ? 11.599 10.665 -10.265 1.00 83.88 367 TRP A O 1
ATOM 2718 N N . LEU A 1 368 ? 10.524 12.613 -9.987 1.00 84.31 368 LEU A N 1
ATOM 2719 C CA . LEU A 1 368 ? 10.815 13.149 -11.315 1.00 84.31 368 LEU A CA 1
ATOM 2720 C C . LEU A 1 368 ? 11.400 14.552 -11.237 1.00 84.31 368 LEU A C 1
ATOM 2722 O O . LEU A 1 368 ? 11.032 15.358 -10.390 1.00 84.31 368 LEU A O 1
ATOM 2726 N N . THR A 1 369 ? 12.309 14.855 -12.160 1.00 87.12 369 THR A N 1
ATOM 2727 C CA . THR A 1 369 ? 12.800 16.220 -12.349 1.00 87.12 369 THR A CA 1
ATOM 2728 C C . THR A 1 369 ? 11.772 17.007 -13.147 1.00 87.12 369 THR A C 1
ATOM 2730 O O . THR A 1 369 ? 11.447 16.623 -14.275 1.00 87.12 369 THR A O 1
ATOM 2733 N N . ASN A 1 370 ? 11.325 18.147 -12.627 1.00 84.62 370 ASN A N 1
ATOM 2734 C CA . ASN A 1 370 ? 10.564 19.098 -13.423 1.00 84.62 370 ASN A CA 1
ATOM 2735 C C . ASN A 1 370 ? 11.454 19.655 -14.548 1.00 84.62 370 ASN A C 1
ATOM 2737 O O . ASN A 1 370 ? 12.458 20.319 -14.297 1.00 84.62 370 ASN A O 1
ATOM 2741 N N . VAL A 1 371 ? 11.108 19.351 -15.803 1.00 76.44 371 VAL A N 1
ATOM 2742 C CA . VAL A 1 371 ? 11.886 19.761 -16.991 1.00 76.44 371 VAL A CA 1
ATOM 2743 C C . VAL A 1 371 ? 11.128 20.709 -17.925 1.00 76.44 371 VAL A C 1
ATOM 2745 O O . VAL A 1 371 ? 11.665 21.105 -18.965 1.00 76.44 371 VAL A O 1
ATOM 2748 N N . GLN A 1 372 ? 9.878 21.073 -17.613 1.00 68.75 372 GLN A N 1
ATOM 2749 C CA . GLN A 1 372 ? 9.058 21.920 -18.483 1.00 68.75 372 GLN A CA 1
ATOM 2750 C C . GLN A 1 372 ? 8.514 23.173 -17.781 1.00 68.75 372 GLN A C 1
ATOM 2752 O O . GLN A 1 372 ? 7.565 23.085 -17.010 1.00 68.75 372 GLN A O 1
ATOM 2757 N N . PRO A 1 373 ? 8.922 24.379 -18.214 1.00 52.84 373 PRO A N 1
ATOM 2758 C CA . PRO A 1 373 ? 8.285 25.629 -17.788 1.00 52.84 373 PRO A CA 1
ATOM 2759 C C . PRO A 1 373 ? 6.930 25.914 -18.479 1.00 52.84 373 PRO A C 1
ATOM 2761 O O . PRO A 1 373 ? 6.471 27.054 -18.462 1.00 52.84 373 PRO A O 1
ATOM 2764 N N . ALA A 1 374 ? 6.333 24.946 -19.194 1.00 44.31 374 ALA A N 1
ATOM 2765 C CA . ALA A 1 374 ? 5.196 25.177 -20.101 1.00 44.31 374 ALA A CA 1
ATOM 2766 C C . ALA A 1 374 ? 3.821 24.751 -19.549 1.00 44.31 374 ALA A C 1
ATOM 2768 O O . ALA A 1 374 ? 2.810 25.205 -20.088 1.00 44.31 374 ALA A O 1
ATOM 2769 N N . LEU A 1 375 ? 3.781 23.911 -18.507 1.00 48.56 375 LEU A N 1
ATOM 2770 C CA . LEU A 1 375 ? 2.546 23.489 -17.826 1.00 48.56 375 LEU A CA 1
ATOM 2771 C C . LEU A 1 375 ? 2.473 23.941 -16.358 1.00 48.56 375 LEU A C 1
ATOM 2773 O O . LEU A 1 375 ? 1.367 24.041 -15.837 1.00 48.56 375 LEU A O 1
ATOM 2777 N N . SER A 1 376 ? 3.600 24.289 -15.721 1.00 52.53 376 SER A N 1
ATOM 2778 C CA . SER A 1 376 ? 3.582 25.008 -14.442 1.00 52.53 376 SER A CA 1
ATOM 2779 C C . SER A 1 376 ? 3.031 26.422 -14.652 1.00 52.53 376 SER A C 1
ATOM 2781 O O . SER A 1 376 ? 3.175 27.016 -15.727 1.00 52.53 376 SER A O 1
ATOM 2783 N N . LEU A 1 377 ? 2.390 26.992 -13.633 1.00 57.16 377 LEU A N 1
ATOM 2784 C CA . LEU A 1 377 ? 1.691 28.286 -13.664 1.00 57.16 377 LEU A CA 1
ATOM 2785 C C . LEU A 1 377 ? 2.584 29.519 -13.948 1.00 57.16 377 LEU A C 1
ATOM 2787 O O . LEU A 1 377 ? 2.118 30.654 -13.877 1.00 57.16 377 LEU A O 1
ATOM 2791 N N . ASN A 1 378 ? 3.819 29.320 -14.422 1.00 65.00 378 ASN A N 1
ATOM 2792 C CA . ASN A 1 378 ? 4.846 30.334 -14.651 1.00 65.00 378 ASN A CA 1
ATOM 2793 C C . ASN A 1 378 ? 5.206 31.086 -13.364 1.00 65.00 378 ASN A C 1
ATOM 2795 O O . ASN A 1 378 ? 5.203 32.312 -13.385 1.00 65.00 378 ASN A O 1
ATOM 2799 N N . HIS A 1 379 ? 5.512 30.377 -12.277 1.00 85.50 379 HIS A N 1
ATOM 2800 C CA . HIS A 1 379 ? 5.992 31.007 -11.044 1.00 85.50 379 HIS A CA 1
ATOM 2801 C C . HIS A 1 379 ? 7.375 31.636 -11.223 1.00 85.50 379 HIS A C 1
ATOM 2803 O O . HIS A 1 379 ? 8.141 31.226 -12.106 1.00 85.50 379 HIS A O 1
ATOM 2809 N N . TYR A 1 380 ? 7.685 32.645 -10.408 1.00 88.19 380 TYR A N 1
ATOM 2810 C CA . TYR A 1 380 ? 8.874 33.479 -10.582 1.00 88.19 380 TYR A CA 1
ATOM 2811 C C . TYR A 1 380 ? 9.769 33.522 -9.347 1.00 88.19 380 TYR A C 1
ATOM 2813 O O . TYR A 1 380 ? 9.302 33.750 -8.231 1.00 88.19 380 TYR A O 1
ATOM 2821 N N . ASP A 1 381 ? 11.076 33.424 -9.577 1.00 89.38 381 ASP A N 1
ATOM 2822 C CA . ASP A 1 381 ? 12.092 33.666 -8.556 1.00 89.38 381 ASP A CA 1
ATOM 2823 C C . ASP A 1 381 ? 12.280 35.167 -8.253 1.00 89.38 381 ASP A C 1
ATOM 2825 O O . ASP A 1 381 ? 11.688 36.056 -8.879 1.00 89.38 381 ASP A O 1
ATOM 2829 N N . ALA A 1 382 ? 13.169 35.470 -7.304 1.00 87.44 382 ALA A N 1
ATOM 2830 C CA . ALA A 1 382 ? 13.512 36.836 -6.905 1.00 87.44 382 ALA A CA 1
ATOM 2831 C C . ALA A 1 382 ? 14.137 37.693 -8.030 1.00 87.44 382 ALA A C 1
ATOM 2833 O O . ALA A 1 382 ? 14.148 38.925 -7.935 1.00 87.44 382 ALA A O 1
ATOM 2834 N N . ALA A 1 383 ? 14.651 37.076 -9.099 1.00 89.06 383 ALA A N 1
ATOM 2835 C CA . ALA A 1 383 ? 15.157 37.751 -10.293 1.00 89.06 383 ALA A CA 1
ATOM 2836 C C . ALA A 1 383 ? 14.092 37.887 -11.402 1.00 89.06 383 ALA A C 1
ATOM 2838 O O . ALA A 1 383 ? 14.407 38.379 -12.493 1.00 89.06 383 ALA A O 1
ATOM 2839 N N . HIS A 1 384 ? 12.838 37.510 -11.124 1.00 87.00 384 HIS A N 1
ATOM 2840 C CA . HIS A 1 384 ? 11.730 37.406 -12.074 1.00 87.00 384 HIS A CA 1
ATOM 2841 C C . HIS A 1 384 ? 12.004 36.444 -13.241 1.00 87.00 384 HIS A C 1
ATOM 2843 O O . HIS A 1 384 ? 11.510 36.648 -14.357 1.00 87.00 384 HIS A O 1
ATOM 2849 N N . GLN A 1 385 ? 12.801 35.404 -13.013 1.00 86.31 385 GLN A N 1
ATOM 2850 C CA . GLN A 1 385 ? 12.949 34.289 -13.941 1.00 86.31 385 GLN A CA 1
ATOM 2851 C C . GLN A 1 385 ? 11.950 33.198 -13.575 1.00 86.31 385 GLN A C 1
ATOM 2853 O O . GLN A 1 385 ? 11.525 33.091 -12.429 1.00 86.31 385 GLN A O 1
ATOM 2858 N N . LYS A 1 386 ? 11.532 32.413 -14.568 1.00 86.31 386 LYS A N 1
ATOM 2859 C CA . LYS A 1 386 ? 10.599 31.317 -14.314 1.00 86.31 386 LYS A CA 1
ATOM 2860 C C . LYS A 1 386 ? 11.311 30.200 -13.566 1.00 86.31 386 LYS A C 1
ATOM 2862 O O . LYS A 1 386 ? 12.363 29.760 -14.030 1.00 86.31 386 LYS A O 1
ATOM 2867 N N . ILE A 1 387 ? 10.700 29.716 -12.494 1.00 87.19 387 ILE A N 1
ATOM 2868 C CA . ILE A 1 387 ? 11.174 28.520 -11.798 1.00 87.19 387 ILE A CA 1
ATOM 2869 C C . ILE A 1 387 ? 10.717 27.249 -12.525 1.00 87.19 387 ILE A C 1
ATOM 2871 O O . ILE A 1 387 ? 9.718 27.252 -13.253 1.00 87.19 387 ILE A O 1
ATOM 2875 N N . GLN A 1 388 ? 11.464 26.164 -12.331 1.00 86.81 388 GLN A N 1
ATOM 2876 C CA . GLN A 1 388 ? 11.118 24.821 -12.797 1.00 86.81 388 GLN A CA 1
ATOM 2877 C C . GLN A 1 388 ? 10.636 23.987 -11.606 1.00 86.81 388 GLN A C 1
ATOM 2879 O O . GLN A 1 388 ? 11.364 23.137 -11.114 1.00 86.81 388 GLN A O 1
ATOM 2884 N N . GLY A 1 389 ? 9.425 24.287 -11.140 1.00 88.00 389 GLY A N 1
ATOM 2885 C CA . GLY A 1 389 ? 8.739 23.583 -10.057 1.00 88.00 389 GLY A CA 1
ATOM 2886 C C . GLY A 1 389 ? 7.258 23.956 -9.999 1.00 88.00 389 GLY A C 1
ATOM 2887 O O . GLY A 1 389 ? 6.802 24.807 -10.783 1.00 88.00 389 GLY A O 1
ATOM 2888 N N . THR A 1 390 ? 6.513 23.338 -9.086 1.00 88.38 390 THR A N 1
ATOM 2889 C CA . THR A 1 390 ? 5.051 23.476 -8.939 1.00 88.38 390 THR A CA 1
ATOM 2890 C C . THR A 1 390 ? 4.602 23.789 -7.505 1.00 88.38 390 THR A C 1
ATOM 2892 O O . THR A 1 390 ? 3.643 23.189 -7.024 1.00 88.38 390 THR A O 1
ATOM 2895 N N . PRO A 1 391 ? 5.210 24.775 -6.819 1.00 90.69 391 PRO A N 1
ATOM 2896 C CA . PRO A 1 391 ? 4.828 25.093 -5.450 1.00 90.69 391 PRO A CA 1
ATOM 2897 C C . PRO A 1 391 ? 3.341 25.470 -5.343 1.00 90.69 391 PRO A C 1
ATOM 2899 O O . PRO A 1 391 ? 2.854 26.368 -6.033 1.00 90.69 391 PRO A O 1
ATOM 2902 N N . LYS A 1 392 ? 2.657 24.818 -4.403 1.00 89.88 392 LYS A N 1
ATOM 2903 C CA . LYS A 1 392 ? 1.231 24.869 -4.048 1.00 89.88 392 LYS A CA 1
ATOM 2904 C C . LYS A 1 392 ? 0.273 24.398 -5.128 1.00 89.88 392 LYS A C 1
ATOM 2906 O O . LYS A 1 392 ? -0.914 24.733 -5.087 1.00 89.88 392 LYS A O 1
ATOM 2911 N N . GLU A 1 393 ? 0.771 23.619 -6.069 1.00 85.81 393 GLU A N 1
ATOM 2912 C CA . GLU A 1 393 ? 0.014 23.143 -7.209 1.00 85.81 393 GLU A CA 1
ATOM 2913 C C . GLU A 1 393 ? 0.225 21.640 -7.395 1.00 85.81 393 GLU A C 1
ATOM 2915 O O . GLU A 1 393 ? 1.071 21.001 -6.778 1.00 85.81 393 GLU A O 1
ATOM 2920 N N . VAL A 1 394 ? -0.594 21.054 -8.259 1.00 79.88 394 VAL A N 1
ATOM 2921 C CA . VAL A 1 394 ? -0.444 19.656 -8.668 1.00 79.88 394 VAL A CA 1
ATOM 2922 C C . VAL A 1 394 ? 0.939 19.480 -9.306 1.00 79.88 394 VAL A C 1
ATOM 2924 O O . VAL A 1 394 ? 1.235 20.176 -10.282 1.00 79.88 394 VAL A O 1
ATOM 2927 N N . ASN A 1 395 ? 1.743 18.537 -8.791 1.00 81.94 395 ASN A N 1
ATOM 2928 C CA . ASN A 1 395 ? 3.070 18.240 -9.334 1.00 81.94 395 ASN A CA 1
ATOM 2929 C C . ASN A 1 395 ? 3.020 18.061 -10.845 1.00 81.94 395 ASN A C 1
ATOM 2931 O O . ASN A 1 395 ? 2.110 17.425 -11.396 1.00 81.94 395 ASN A O 1
ATOM 2935 N N . TRP A 1 396 ? 4.056 18.549 -11.521 1.00 75.88 396 TRP A N 1
ATOM 2936 C CA . TRP A 1 396 ? 4.267 18.280 -12.930 1.00 75.88 396 TRP A CA 1
ATOM 2937 C C . TRP A 1 396 ? 4.224 16.777 -13.179 1.00 75.88 396 TRP A C 1
ATOM 2939 O O . TRP A 1 396 ? 3.475 16.366 -14.060 1.00 75.88 396 TRP A O 1
ATOM 2949 N N . GLY A 1 397 ? 4.864 15.966 -12.328 1.00 62.97 397 GLY A N 1
ATOM 2950 C CA . GLY A 1 397 ? 4.820 14.498 -12.389 1.00 62.97 397 GLY A CA 1
ATOM 2951 C C . GLY A 1 397 ? 3.416 13.871 -12.487 1.00 62.97 397 GLY A C 1
ATOM 2952 O O . GLY A 1 397 ? 3.289 12.794 -13.063 1.00 62.97 397 GLY A O 1
ATOM 2953 N N . PHE A 1 398 ? 2.357 14.543 -12.014 1.00 65.06 398 PHE A N 1
ATOM 2954 C CA . PHE A 1 398 ? 0.959 14.088 -12.128 1.00 65.06 398 PHE A CA 1
ATOM 2955 C C . PHE A 1 398 ? 0.287 14.498 -13.453 1.00 65.06 398 PHE A C 1
ATOM 2957 O O . PHE A 1 398 ? -0.667 13.874 -13.911 1.00 65.06 398 PHE A O 1
ATOM 2964 N N . SER A 1 399 ? 0.760 15.582 -14.071 1.00 52.69 399 SER A N 1
ATOM 2965 C CA . SER A 1 399 ? 0.133 16.241 -15.230 1.00 52.69 399 SER A CA 1
ATOM 2966 C C . SER A 1 399 ? 0.651 15.765 -16.591 1.00 52.69 399 SER A C 1
ATOM 2968 O O . SER A 1 399 ? 0.095 16.099 -17.643 1.00 52.69 399 SER A O 1
ATOM 2970 N N . VAL A 1 400 ? 1.723 14.982 -16.585 1.00 47.31 400 VAL A N 1
ATOM 2971 C CA . VAL A 1 400 ? 2.382 14.445 -17.772 1.00 47.31 400 VAL A CA 1
ATOM 2972 C C . VAL A 1 400 ? 2.331 12.929 -17.708 1.00 47.31 400 VAL A C 1
ATOM 2974 O O . VAL A 1 400 ? 2.658 12.314 -16.701 1.00 47.31 400 VAL A O 1
ATOM 2977 N N . THR A 1 401 ? 1.887 12.310 -18.803 1.00 40.75 401 THR A N 1
ATOM 2978 C CA . THR A 1 401 ? 1.887 10.853 -18.939 1.00 40.75 401 THR A CA 1
ATOM 2979 C C . THR A 1 401 ? 3.335 10.393 -19.015 1.00 40.75 401 THR A C 1
ATOM 2981 O O . THR A 1 401 ? 3.949 10.386 -20.084 1.00 40.75 401 THR A O 1
ATOM 2984 N N . HIS A 1 402 ? 3.903 10.072 -17.863 1.00 38.94 402 HIS A N 1
ATOM 2985 C CA . HIS A 1 402 ? 5.232 9.515 -17.779 1.00 38.94 402 HIS A CA 1
ATOM 2986 C C . HIS A 1 402 ? 5.171 8.019 -17.941 1.00 38.94 402 HIS A C 1
ATOM 2988 O O . HIS A 1 402 ? 4.282 7.343 -17.426 1.00 38.94 402 HIS A O 1
ATOM 2994 N N . THR A 1 403 ? 6.163 7.496 -18.647 1.00 38.81 403 THR A N 1
ATOM 2995 C CA . THR A 1 403 ? 6.531 6.120 -18.410 1.00 38.81 403 THR A CA 1
ATOM 2996 C C . THR A 1 403 ? 7.051 6.035 -16.985 1.00 38.81 403 THR A C 1
ATOM 2998 O O . THR A 1 403 ? 8.091 6.647 -16.730 1.00 38.81 403 THR A O 1
ATOM 3001 N N . PRO A 1 404 ? 6.368 5.339 -16.061 1.00 33.19 404 PRO A N 1
ATOM 3002 C CA . PRO A 1 404 ? 6.943 5.096 -14.752 1.00 33.19 404 PRO A CA 1
ATOM 3003 C C . PRO A 1 404 ? 8.311 4.456 -14.965 1.00 33.19 404 PRO A C 1
ATOM 3005 O O . PRO A 1 404 ? 8.449 3.526 -15.767 1.00 33.19 404 PRO A O 1
ATOM 3008 N N . THR A 1 405 ? 9.332 4.953 -14.270 1.00 38.56 405 THR A N 1
ATOM 3009 C CA . THR A 1 405 ? 10.486 4.094 -14.043 1.00 38.56 405 THR A CA 1
ATOM 3010 C C . THR A 1 405 ? 9.947 2.999 -13.128 1.00 38.56 405 THR A C 1
ATOM 3012 O O . THR A 1 405 ? 9.365 3.291 -12.087 1.00 38.56 405 THR A O 1
ATOM 3015 N N . PRO A 1 406 ? 9.952 1.744 -13.553 1.00 34.38 406 PRO A N 1
ATOM 3016 C CA . PRO A 1 406 ? 9.019 0.780 -13.014 1.00 34.38 406 PRO A CA 1
ATOM 3017 C C . PRO A 1 406 ? 9.590 0.142 -11.762 1.00 34.38 406 PRO A C 1
ATOM 3019 O O . PRO A 1 406 ? 10.775 -0.171 -11.635 1.00 34.38 406 PRO A O 1
ATOM 3022 N N . THR A 1 407 ? 8.685 -0.151 -10.857 1.00 41.41 407 THR A N 1
ATOM 3023 C CA . THR A 1 407 ? 8.868 -1.245 -9.923 1.00 41.41 407 THR A CA 1
ATOM 3024 C C . THR A 1 407 ? 9.185 -2.519 -10.719 1.00 41.41 407 THR A C 1
ATOM 3026 O O . THR A 1 407 ? 8.480 -2.776 -11.701 1.00 41.41 407 THR A O 1
ATOM 3029 N N . PRO A 1 408 ? 10.209 -3.310 -10.335 1.00 40.78 408 PRO A N 1
ATOM 3030 C CA . PRO A 1 408 ? 10.452 -4.594 -10.966 1.00 40.78 408 PRO A CA 1
ATOM 3031 C C . PRO A 1 408 ? 9.159 -5.399 -10.951 1.00 40.78 408 PRO A C 1
ATOM 3033 O O . PRO A 1 408 ? 8.580 -5.649 -9.889 1.00 40.78 408 PRO A O 1
ATOM 3036 N N . ALA A 1 409 ? 8.660 -5.742 -12.126 1.00 50.94 409 ALA A N 1
ATOM 3037 C CA . ALA A 1 409 ? 7.475 -6.552 -12.231 1.00 50.94 409 ALA A CA 1
ATOM 3038 C C . ALA A 1 409 ? 7.847 -7.938 -11.690 1.00 50.94 409 ALA A C 1
ATOM 3040 O O . ALA A 1 409 ? 8.883 -8.500 -12.053 1.00 50.94 409 ALA A O 1
ATOM 3041 N N . GLY A 1 410 ? 7.038 -8.484 -10.776 1.00 54.38 410 GLY A N 1
ATOM 3042 C CA . GLY A 1 410 ? 7.285 -9.825 -10.243 1.00 54.38 410 GLY A CA 1
ATOM 3043 C C . GLY A 1 410 ? 7.467 -10.828 -11.387 1.00 54.38 410 GLY A C 1
ATOM 3044 O O . GLY A 1 410 ? 6.844 -10.674 -12.444 1.00 54.38 410 GLY A O 1
ATOM 3045 N N . ALA A 1 411 ? 8.327 -11.833 -11.206 1.00 54.44 411 ALA A N 1
ATOM 3046 C CA . ALA A 1 411 ? 8.510 -12.876 -12.215 1.00 54.44 411 ALA A CA 1
ATOM 3047 C C . ALA A 1 411 ? 7.141 -13.446 -12.636 1.00 54.44 411 ALA A C 1
ATOM 3049 O O . ALA A 1 411 ? 6.286 -13.684 -11.782 1.00 54.44 411 ALA A O 1
ATOM 3050 N N . LEU A 1 412 ? 6.933 -13.638 -13.944 1.00 64.06 412 LEU A N 1
ATOM 3051 C CA . LEU A 1 412 ? 5.665 -14.089 -14.549 1.00 64.06 412 LEU A CA 1
ATOM 3052 C C . LEU A 1 412 ? 4.477 -13.115 -14.441 1.00 64.06 412 LEU A C 1
ATOM 3054 O O . LEU A 1 412 ? 3.342 -13.504 -14.709 1.00 64.06 412 LEU A O 1
ATOM 3058 N N . SER A 1 413 ? 4.707 -11.844 -14.104 1.00 78.19 413 SER A N 1
ATOM 3059 C CA . SER A 1 413 ? 3.672 -10.798 -14.210 1.00 78.19 413 SER A CA 1
ATOM 3060 C C . SER A 1 413 ? 3.196 -10.575 -15.652 1.00 78.19 413 SER A C 1
ATOM 3062 O O . SER A 1 413 ? 2.029 -10.260 -15.866 1.00 78.19 413 SER A O 1
ATOM 3064 N N . ILE A 1 414 ? 4.067 -10.804 -16.639 1.00 88.56 414 ILE A N 1
ATOM 3065 C CA . ILE A 1 414 ? 3.728 -10.989 -18.055 1.00 88.56 414 ILE A CA 1
ATOM 3066 C C . ILE A 1 414 ? 4.517 -12.194 -18.567 1.00 88.56 414 ILE A C 1
ATOM 3068 O O . ILE A 1 414 ? 5.702 -12.320 -18.260 1.00 88.56 414 ILE A O 1
ATOM 3072 N N . LEU A 1 415 ? 3.882 -13.060 -19.356 1.00 91.56 415 LEU A N 1
ATOM 3073 C CA . LEU A 1 415 ? 4.524 -14.225 -19.962 1.00 91.56 415 LEU A CA 1
ATOM 3074 C C . LEU A 1 415 ? 4.724 -14.027 -21.457 1.00 91.56 415 LEU A C 1
ATOM 3076 O O . LEU A 1 415 ? 3.838 -13.508 -22.135 1.00 91.56 415 LEU A O 1
ATOM 3080 N N . ILE A 1 416 ? 5.838 -14.533 -21.978 1.00 94.56 416 ILE A N 1
ATOM 3081 C CA . ILE A 1 416 ? 5.947 -14.891 -23.389 1.00 94.56 416 ILE A CA 1
ATOM 3082 C C . ILE A 1 416 ? 5.077 -16.141 -23.576 1.00 94.56 416 ILE A C 1
ATOM 3084 O O . ILE A 1 416 ? 5.362 -17.207 -23.023 1.00 94.56 416 ILE A O 1
ATOM 3088 N N . ASN A 1 417 ? 3.967 -15.969 -24.292 1.00 93.19 417 ASN A N 1
ATOM 3089 C CA . ASN A 1 417 ? 2.852 -16.909 -24.339 1.00 93.19 417 ASN A CA 1
ATOM 3090 C C . ASN A 1 417 ? 2.857 -17.786 -25.594 1.00 93.19 417 ASN A C 1
ATOM 3092 O O . ASN A 1 417 ? 2.602 -18.983 -25.499 1.00 93.19 417 ASN A O 1
ATOM 3096 N N . GLU A 1 418 ? 3.163 -17.223 -26.758 1.00 93.88 418 GLU A N 1
ATOM 3097 C CA . GLU A 1 418 ? 3.213 -17.960 -28.024 1.00 93.88 418 GLU A CA 1
ATOM 3098 C C . GLU A 1 418 ? 4.298 -17.363 -28.930 1.00 93.88 418 GLU A C 1
ATOM 3100 O O . GLU A 1 418 ? 4.498 -16.149 -28.956 1.00 93.88 418 GLU A O 1
ATOM 3105 N N . VAL A 1 419 ? 5.042 -18.214 -29.638 1.00 94.94 419 VAL A N 1
ATOM 3106 C CA . VAL A 1 419 ? 6.155 -17.822 -30.513 1.00 94.94 419 VAL A CA 1
ATOM 3107 C C . VAL A 1 419 ? 6.048 -18.571 -31.842 1.00 94.94 419 VAL A C 1
ATOM 3109 O O . VAL A 1 419 ? 6.170 -19.797 -31.902 1.00 94.94 419 VAL A O 1
ATOM 3112 N N . ALA A 1 420 ? 5.865 -17.829 -32.930 1.00 94.38 420 ALA A N 1
ATOM 3113 C CA . ALA A 1 420 ? 5.858 -18.331 -34.300 1.00 94.38 420 ALA A CA 1
ATOM 3114 C C . ALA A 1 420 ? 7.217 -18.090 -34.968 1.00 94.38 420 ALA A C 1
ATOM 3116 O O . ALA A 1 420 ? 7.337 -17.333 -35.931 1.00 94.38 420 ALA A O 1
ATOM 3117 N N . TRP A 1 421 ? 8.256 -18.734 -34.436 1.00 92.81 421 TRP A N 1
ATOM 3118 C CA . TRP A 1 421 ? 9.645 -18.553 -34.877 1.00 92.81 421 TRP A CA 1
ATOM 3119 C C . TRP A 1 421 ? 9.913 -18.994 -36.322 1.00 92.81 421 TRP A C 1
ATOM 3121 O O . TRP A 1 421 ? 10.937 -18.642 -36.888 1.00 92.81 421 TRP A O 1
ATOM 3131 N N . MET A 1 422 ? 9.006 -19.770 -36.916 1.00 91.25 422 MET A N 1
ATOM 3132 C CA . MET A 1 422 ? 9.109 -20.301 -38.277 1.00 91.25 422 MET A CA 1
ATOM 3133 C C . MET A 1 422 ? 8.317 -19.508 -39.326 1.00 91.25 422 MET A C 1
ATOM 3135 O O . MET A 1 422 ? 8.334 -19.877 -40.505 1.00 91.25 422 MET A O 1
ATOM 3139 N N . GLY A 1 423 ? 7.559 -18.498 -38.900 1.00 90.44 423 GLY A N 1
ATOM 3140 C CA . GLY A 1 423 ? 6.564 -17.815 -39.720 1.00 90.44 423 GLY A CA 1
ATOM 3141 C C . GLY A 1 423 ? 5.299 -18.642 -39.985 1.00 90.44 423 GLY A C 1
ATOM 3142 O O . GLY A 1 423 ? 4.908 -19.494 -39.186 1.00 90.44 423 GLY A O 1
ATOM 3143 N N . THR A 1 424 ? 4.649 -18.390 -41.119 1.00 90.62 424 THR A N 1
ATOM 3144 C CA . THR A 1 424 ? 3.395 -19.032 -41.546 1.00 90.62 424 THR A CA 1
ATOM 3145 C C . THR A 1 424 ? 3.621 -19.971 -42.735 1.00 90.62 424 THR A C 1
ATOM 3147 O O . THR A 1 424 ? 4.720 -20.060 -43.290 1.00 90.62 424 THR A O 1
ATOM 3150 N N . LEU A 1 425 ? 2.564 -20.680 -43.153 1.00 88.50 425 LEU A N 1
ATOM 3151 C CA . LEU A 1 425 ? 2.584 -21.497 -44.371 1.00 88.50 425 LEU A CA 1
ATOM 3152 C C . LEU A 1 425 ? 2.831 -20.653 -45.623 1.00 88.50 425 LEU A C 1
ATOM 3154 O O . LEU A 1 425 ? 3.547 -21.103 -46.524 1.00 88.50 425 LEU A O 1
ATOM 3158 N N . TYR A 1 426 ? 2.263 -19.447 -45.673 1.00 88.94 426 TYR A N 1
ATOM 3159 C CA . TYR A 1 426 ? 2.452 -18.541 -46.794 1.00 88.94 426 TYR A CA 1
ATOM 3160 C C . TYR A 1 426 ? 3.882 -17.994 -46.866 1.00 88.94 426 TYR A C 1
ATOM 3162 O O . TYR A 1 426 ? 4.474 -17.920 -47.949 1.00 88.94 426 TYR A O 1
ATOM 3170 N N . SER A 1 427 ? 4.465 -17.627 -45.721 1.00 89.44 427 SER A N 1
ATOM 3171 C CA . SER A 1 427 ? 5.781 -16.996 -45.671 1.00 89.44 427 SER A CA 1
ATOM 3172 C C . SER A 1 427 ? 6.518 -17.286 -44.365 1.00 89.44 427 SER A C 1
ATOM 3174 O O . SER A 1 427 ? 6.051 -16.992 -43.269 1.00 89.44 427 SER A O 1
ATOM 3176 N N . SER A 1 428 ? 7.766 -17.747 -44.488 1.00 87.69 428 SER A N 1
ATOM 3177 C CA . SER A 1 428 ? 8.669 -17.907 -43.341 1.00 87.69 428 SER A CA 1
ATOM 3178 C C . SER A 1 428 ? 9.088 -16.582 -42.697 1.00 87.69 428 SER A C 1
ATOM 3180 O O . SER A 1 428 ? 9.721 -16.602 -41.655 1.00 87.69 428 SER A O 1
ATOM 3182 N N . ASN A 1 429 ? 8.779 -15.439 -43.321 1.00 87.00 429 ASN A N 1
ATOM 3183 C CA . ASN A 1 429 ? 9.017 -14.116 -42.735 1.00 87.00 429 ASN A CA 1
ATOM 3184 C C . ASN A 1 429 ? 7.818 -13.620 -41.909 1.00 87.00 429 ASN A C 1
ATOM 3186 O O . ASN A 1 429 ? 7.860 -12.508 -41.387 1.00 87.00 429 ASN A O 1
ATOM 3190 N N . ASP A 1 430 ? 6.732 -14.392 -41.827 1.00 90.69 430 ASP A N 1
ATOM 3191 C CA . ASP A 1 430 ? 5.524 -14.015 -41.087 1.00 90.69 430 ASP A CA 1
ATOM 3192 C C . ASP A 1 430 ? 5.618 -14.419 -39.614 1.00 90.69 430 ASP A C 1
ATOM 3194 O O . ASP A 1 430 ? 4.748 -15.089 -39.058 1.00 90.69 430 ASP A O 1
ATOM 3198 N N . GLU A 1 431 ? 6.726 -14.048 -38.988 1.00 92.56 431 GLU A N 1
ATOM 3199 C CA . GLU A 1 431 ? 7.002 -14.354 -37.591 1.00 92.56 431 GLU A CA 1
ATOM 3200 C C . GLU A 1 431 ? 6.184 -13.458 -36.662 1.00 92.56 431 GLU A C 1
ATOM 3202 O O . GLU A 1 431 ? 5.881 -12.298 -36.973 1.00 92.56 431 GLU A O 1
ATOM 3207 N N . TRP A 1 432 ? 5.853 -13.983 -35.487 1.00 93.31 432 TRP A N 1
ATOM 3208 C CA . TRP A 1 432 ? 5.182 -13.221 -34.443 1.00 93.31 432 TRP A CA 1
ATOM 3209 C C . TRP A 1 432 ? 5.413 -13.818 -33.055 1.00 93.31 432 TRP A C 1
ATOM 3211 O O . TRP A 1 432 ? 5.778 -14.985 -32.901 1.00 93.31 432 TRP A O 1
ATOM 3221 N N . ILE A 1 433 ? 5.220 -12.982 -32.040 1.00 95.19 433 ILE A N 1
ATOM 3222 C CA . ILE A 1 433 ? 5.360 -13.299 -30.620 1.00 95.19 433 ILE A CA 1
ATOM 3223 C C . ILE A 1 433 ? 4.141 -12.738 -29.899 1.00 95.19 433 ILE A C 1
ATOM 3225 O O . ILE A 1 433 ? 3.738 -11.605 -30.154 1.00 95.19 433 ILE A O 1
ATOM 3229 N N . GLU A 1 434 ? 3.573 -13.495 -28.975 1.00 94.88 434 GLU A N 1
ATOM 3230 C CA . GLU A 1 434 ? 2.475 -13.050 -28.129 1.00 94.88 434 GLU A CA 1
ATOM 3231 C C . GLU A 1 434 ? 2.871 -13.022 -26.657 1.00 94.88 434 GLU A C 1
ATOM 3233 O O . GLU A 1 434 ? 3.532 -13.931 -26.151 1.00 94.88 434 GLU A O 1
ATOM 3238 N N . LEU A 1 435 ? 2.422 -11.976 -25.965 1.00 96.00 435 LEU A N 1
ATOM 3239 C CA . LEU A 1 435 ? 2.537 -11.816 -24.523 1.00 96.00 435 LEU A CA 1
ATOM 3240 C C . LEU A 1 435 ? 1.173 -12.004 -23.847 1.00 96.00 435 LEU A C 1
ATOM 3242 O O . LEU A 1 435 ? 0.153 -11.589 -24.398 1.00 96.00 435 LEU A O 1
ATOM 3246 N N . TYR A 1 436 ? 1.159 -12.562 -22.635 1.00 92.00 436 TYR A N 1
ATOM 3247 C CA . TYR A 1 436 ? -0.050 -12.786 -21.833 1.00 92.00 436 TYR A CA 1
ATOM 3248 C C . TYR A 1 436 ? 0.075 -12.177 -20.433 1.00 92.00 436 TYR A C 1
ATOM 3250 O O . TYR A 1 436 ? 1.090 -12.364 -19.760 1.00 92.00 436 TYR A O 1
ATOM 3258 N N . ASN A 1 437 ? -0.971 -11.480 -19.982 1.00 90.56 437 ASN A N 1
ATOM 3259 C CA . ASN A 1 437 ? -1.093 -10.972 -18.614 1.00 90.56 437 ASN A CA 1
ATOM 3260 C C . ASN A 1 437 ? -1.995 -11.908 -17.782 1.00 90.56 437 ASN A C 1
ATOM 3262 O O . ASN A 1 437 ? -3.218 -11.826 -17.913 1.00 90.56 437 ASN A O 1
ATOM 3266 N N . PRO A 1 438 ? -1.443 -12.766 -16.903 1.00 81.62 438 PRO A N 1
ATOM 3267 C CA . PRO A 1 438 ? -2.232 -13.660 -16.052 1.00 81.62 438 PRO A CA 1
ATOM 3268 C C . PRO A 1 438 ? -2.877 -12.963 -14.844 1.00 81.62 438 PRO A C 1
ATOM 3270 O O . PRO A 1 438 ? -3.668 -13.583 -14.132 1.00 81.62 438 PRO A O 1
ATOM 3273 N N . GLY A 1 439 ? -2.504 -11.711 -14.571 1.00 74.12 439 GLY A N 1
ATOM 3274 C CA . GLY A 1 439 ? -2.927 -10.959 -13.399 1.00 74.12 439 GLY A CA 1
ATOM 3275 C C . GLY A 1 439 ? -4.374 -10.470 -13.467 1.00 74.12 439 GLY A C 1
ATOM 3276 O O . GLY A 1 439 ? -5.024 -10.459 -14.513 1.00 74.12 439 GLY A O 1
ATOM 3277 N N . ALA A 1 440 ? -4.876 -10.024 -12.314 1.00 69.25 440 ALA A N 1
ATOM 3278 C CA . ALA A 1 440 ? -6.226 -9.478 -12.165 1.00 69.25 440 ALA A CA 1
ATOM 3279 C C . ALA A 1 440 ? -6.340 -7.988 -12.549 1.00 69.25 440 ALA A C 1
ATOM 3281 O O . ALA A 1 440 ? -7.447 -7.449 -12.585 1.00 69.25 440 ALA A O 1
ATOM 3282 N N . THR A 1 441 ? -5.220 -7.323 -12.845 1.00 63.50 441 THR A N 1
ATOM 3283 C CA . THR A 1 441 ? -5.154 -5.902 -13.213 1.00 63.50 441 THR A CA 1
ATOM 3284 C C . THR A 1 441 ? -4.496 -5.713 -14.588 1.00 63.50 441 THR A C 1
ATOM 3286 O O . THR A 1 441 ? -3.645 -6.516 -14.976 1.00 63.50 441 THR A O 1
ATOM 3289 N N . PRO A 1 442 ? -4.888 -4.688 -15.372 1.00 62.91 442 PRO A N 1
ATOM 3290 C CA . PRO A 1 442 ? -4.194 -4.339 -16.612 1.00 62.91 442 PRO A CA 1
ATOM 3291 C C . PRO A 1 442 ? -2.728 -3.951 -16.364 1.00 62.91 442 PRO A C 1
ATOM 3293 O O . PRO A 1 442 ? -2.438 -3.283 -15.375 1.00 62.91 442 PRO A O 1
ATOM 3296 N N . ILE A 1 443 ? -1.824 -4.305 -17.283 1.00 78.44 443 ILE A N 1
ATOM 3297 C CA . ILE A 1 443 ? -0.398 -3.948 -17.218 1.00 78.44 443 ILE A CA 1
ATOM 3298 C C . ILE A 1 443 ? -0.020 -3.056 -18.402 1.00 78.44 443 ILE A C 1
ATOM 3300 O O . ILE A 1 443 ? -0.300 -3.383 -19.556 1.00 78.44 443 ILE A O 1
ATOM 3304 N N . ASN A 1 444 ? 0.626 -1.926 -18.116 1.00 77.94 444 ASN A N 1
ATOM 3305 C CA . ASN A 1 444 ? 1.156 -1.001 -19.115 1.00 77.94 444 ASN A CA 1
ATOM 3306 C C . ASN A 1 444 ? 2.578 -1.422 -19.532 1.00 77.94 444 ASN A C 1
ATOM 3308 O O . ASN A 1 444 ? 3.450 -1.594 -18.684 1.00 77.94 444 ASN A O 1
ATOM 3312 N N . LEU A 1 445 ? 2.805 -1.572 -20.839 1.00 77.69 445 LEU A N 1
ATOM 3313 C CA . LEU A 1 445 ? 4.063 -2.027 -21.441 1.00 77.69 445 LEU A CA 1
ATOM 3314 C C . LEU A 1 445 ? 5.051 -0.897 -21.745 1.00 77.69 445 LEU A C 1
ATOM 3316 O O . LEU A 1 445 ? 6.092 -1.133 -22.355 1.00 77.69 445 LEU A O 1
ATOM 3320 N N . LEU A 1 446 ? 4.735 0.343 -21.385 1.00 77.06 446 LEU A N 1
ATOM 3321 C CA . LEU A 1 446 ? 5.592 1.479 -21.687 1.00 77.06 446 LEU A CA 1
ATOM 3322 C C . LEU A 1 446 ? 6.987 1.293 -21.050 1.00 77.06 446 LEU A C 1
ATOM 3324 O O . LEU A 1 446 ? 7.101 1.000 -19.865 1.00 77.06 446 LEU A O 1
ATOM 3328 N N . SER A 1 447 ? 8.040 1.431 -21.865 1.00 70.81 447 SER A N 1
ATOM 3329 C CA . SER A 1 447 ? 9.459 1.136 -21.561 1.00 70.81 447 SER A CA 1
ATOM 3330 C C . SER A 1 447 ? 9.819 -0.330 -21.260 1.00 70.81 447 SER A C 1
ATOM 3332 O O . SER A 1 447 ? 10.992 -0.624 -21.024 1.00 70.81 447 SER A O 1
ATOM 3334 N N . TRP A 1 448 ? 8.882 -1.277 -21.341 1.00 85.75 448 TRP A N 1
ATOM 3335 C CA . TRP A 1 448 ? 9.245 -2.695 -21.382 1.00 85.75 448 TRP A CA 1
ATOM 3336 C C . TRP A 1 448 ? 10.005 -2.995 -22.675 1.00 85.75 448 TRP A C 1
ATOM 3338 O O . TRP A 1 448 ? 9.805 -2.342 -23.701 1.00 85.75 448 TRP A O 1
ATOM 3348 N N . THR A 1 449 ? 10.895 -3.983 -22.647 1.00 89.19 449 THR A N 1
ATOM 3349 C CA . THR A 1 449 ? 11.674 -4.375 -23.826 1.00 89.19 449 THR A CA 1
ATOM 3350 C C . THR A 1 449 ? 11.685 -5.888 -23.993 1.00 89.19 449 THR A C 1
ATOM 3352 O O . THR A 1 449 ? 11.982 -6.613 -23.046 1.00 89.19 449 THR A O 1
ATOM 3355 N N . LEU A 1 450 ? 11.433 -6.369 -25.209 1.00 92.12 450 LEU A N 1
ATOM 3356 C CA . LEU A 1 450 ? 11.670 -7.763 -25.585 1.00 92.12 450 LEU A CA 1
ATOM 3357 C C . LEU A 1 450 ? 13.031 -7.871 -26.280 1.00 92.12 450 LEU A C 1
ATOM 3359 O O . LEU A 1 450 ? 13.247 -7.220 -27.303 1.00 92.12 450 LEU A O 1
ATOM 3363 N N . LYS A 1 451 ? 13.954 -8.658 -25.717 1.00 87.38 451 LYS A N 1
ATOM 3364 C CA . LYS A 1 451 ? 15.328 -8.810 -26.224 1.00 87.38 451 LYS A CA 1
ATOM 3365 C C . LYS A 1 451 ? 15.659 -10.249 -26.594 1.00 87.38 451 LYS A C 1
ATOM 3367 O O . LYS A 1 451 ? 15.425 -11.141 -25.786 1.00 87.38 451 LYS A O 1
ATOM 3372 N N . SER A 1 452 ? 16.317 -10.447 -27.729 1.00 83.50 452 SER A N 1
ATOM 3373 C CA . SER A 1 452 ? 17.128 -11.633 -27.987 1.00 83.50 452 SER A CA 1
ATOM 3374 C C . SER A 1 452 ? 18.500 -11.488 -27.333 1.00 83.50 452 SER A C 1
ATOM 3376 O O . SER A 1 452 ? 19.074 -10.398 -27.270 1.00 83.50 452 SER A O 1
ATOM 3378 N N . VAL A 1 453 ? 19.034 -12.589 -26.806 1.00 74.38 453 VAL A N 1
ATOM 3379 C CA . VAL A 1 453 ? 20.411 -12.648 -26.282 1.00 74.38 453 VAL A CA 1
ATOM 3380 C C . VAL A 1 453 ? 21.415 -12.995 -27.388 1.00 74.38 453 VAL A C 1
ATOM 3382 O O . VAL A 1 453 ? 22.612 -12.755 -27.225 1.00 74.38 453 VAL A O 1
ATOM 3385 N N . THR A 1 454 ? 20.953 -13.547 -28.512 1.00 66.88 454 THR A N 1
ATOM 3386 C CA . THR A 1 454 ? 21.807 -14.061 -29.594 1.00 66.88 454 THR A CA 1
ATOM 3387 C C . THR A 1 454 ? 21.879 -13.141 -30.808 1.00 66.88 454 THR A C 1
ATOM 3389 O O . THR A 1 454 ? 22.836 -13.250 -31.575 1.00 66.88 454 THR A O 1
ATOM 3392 N N . ASP A 1 455 ? 20.944 -12.199 -30.966 1.00 67.19 455 ASP A N 1
ATOM 3393 C CA . ASP A 1 455 ? 21.041 -11.140 -31.969 1.00 67.19 455 ASP A CA 1
ATOM 3394 C C . ASP A 1 455 ? 20.560 -9.771 -31.464 1.00 67.19 455 ASP A C 1
ATOM 3396 O O . ASP A 1 455 ? 19.892 -9.636 -30.443 1.00 67.19 455 ASP A O 1
ATOM 3400 N N . THR A 1 456 ? 20.964 -8.717 -32.177 1.00 59.28 456 THR A N 1
ATOM 3401 C CA . THR A 1 456 ? 20.570 -7.332 -31.876 1.00 59.28 456 THR A CA 1
ATOM 3402 C C . THR A 1 456 ? 19.319 -6.882 -32.628 1.00 59.28 456 THR A C 1
ATOM 3404 O O . THR A 1 456 ? 18.895 -5.741 -32.449 1.00 59.28 456 THR A O 1
ATOM 3407 N N . ASN A 1 457 ? 18.776 -7.718 -33.518 1.00 62.78 457 ASN A N 1
ATOM 3408 C CA . ASN A 1 457 ? 17.638 -7.363 -34.368 1.00 62.78 457 ASN A CA 1
ATOM 3409 C C . ASN A 1 457 ? 16.328 -7.454 -33.578 1.00 62.78 457 ASN A C 1
ATOM 3411 O O . ASN A 1 457 ? 15.446 -6.613 -33.750 1.00 62.78 457 ASN A O 1
ATOM 3415 N N . THR A 1 458 ? 16.249 -8.392 -32.637 1.00 65.50 458 THR A N 1
ATOM 3416 C CA . THR A 1 458 ? 15.116 -8.570 -31.728 1.00 65.50 458 THR A CA 1
ATOM 3417 C C . THR A 1 458 ? 15.364 -7.788 -30.435 1.00 65.50 458 THR A C 1
ATOM 3419 O O . THR A 1 458 ? 15.545 -8.361 -29.372 1.00 65.50 458 THR A O 1
ATOM 3422 N N . ASN A 1 459 ? 15.440 -6.457 -30.513 1.00 79.00 459 ASN A N 1
ATOM 3423 C CA . ASN A 1 459 ? 15.462 -5.566 -29.343 1.00 79.00 459 ASN A CA 1
ATOM 3424 C C . ASN A 1 459 ? 14.313 -4.563 -29.472 1.00 79.00 459 ASN A C 1
ATOM 3426 O O . ASN A 1 459 ? 14.471 -3.470 -30.018 1.00 79.00 459 ASN A O 1
ATOM 3430 N N . ILE A 1 460 ? 13.136 -4.992 -29.033 1.00 86.00 460 ILE A N 1
ATOM 3431 C CA . ILE A 1 460 ? 11.858 -4.375 -29.369 1.00 86.00 460 ILE A CA 1
ATOM 3432 C C . ILE A 1 460 ? 11.369 -3.570 -28.167 1.00 86.00 460 ILE A C 1
ATOM 3434 O O . ILE A 1 460 ? 10.990 -4.174 -27.158 1.00 86.00 460 ILE A O 1
ATOM 3438 N N . PRO A 1 461 ? 11.353 -2.228 -28.241 1.00 84.38 461 PRO A N 1
ATOM 3439 C CA . PRO A 1 461 ? 10.671 -1.429 -27.237 1.00 84.38 461 PRO A CA 1
ATOM 3440 C C . PRO A 1 461 ? 9.163 -1.676 -27.346 1.00 84.38 461 PRO A C 1
ATOM 3442 O O . PRO A 1 461 ? 8.583 -1.565 -28.429 1.00 84.38 461 PRO A O 1
ATOM 3445 N N . LEU A 1 462 ? 8.535 -2.017 -26.226 1.00 85.06 462 LEU A N 1
ATOM 3446 C CA . LEU A 1 462 ? 7.104 -2.272 -26.148 1.00 85.06 462 LEU A CA 1
ATOM 3447 C C . LEU A 1 462 ? 6.348 -0.992 -25.765 1.00 85.06 462 LEU A C 1
ATOM 3449 O O . LEU A 1 462 ? 6.892 -0.051 -25.182 1.00 85.06 462 LEU A O 1
ATOM 3453 N N . SER A 1 463 ? 5.073 -0.944 -26.142 1.00 79.50 463 SER A N 1
ATOM 3454 C CA . SER A 1 463 ? 4.149 0.131 -25.778 1.00 79.50 463 SER A CA 1
ATOM 3455 C C . SER A 1 463 ? 2.709 -0.373 -25.867 1.00 79.50 463 SER A C 1
ATOM 3457 O O . SER A 1 463 ? 2.440 -1.325 -26.595 1.00 79.50 463 SER A O 1
ATOM 3459 N N . GLY A 1 464 ? 1.789 0.258 -25.138 1.00 77.19 464 GLY A N 1
ATOM 3460 C CA . GLY A 1 464 ? 0.391 -0.174 -25.036 1.00 77.19 464 GLY A CA 1
ATOM 3461 C C . GLY A 1 464 ? 0.078 -0.823 -23.688 1.00 77.19 464 GLY A C 1
ATOM 3462 O O . GLY A 1 464 ? 0.905 -0.815 -22.782 1.00 77.19 464 GLY A O 1
ATOM 3463 N N . THR A 1 465 ? -1.127 -1.372 -23.550 1.00 79.75 465 THR A N 1
ATOM 3464 C CA . THR A 1 465 ? -1.614 -1.960 -22.294 1.00 79.75 465 THR A CA 1
ATOM 3465 C C . THR A 1 465 ? -2.184 -3.343 -22.565 1.00 79.75 465 THR A C 1
ATOM 3467 O O . THR A 1 465 ? -3.009 -3.495 -23.465 1.00 79.75 465 THR A O 1
ATOM 3470 N N . ILE A 1 466 ? -1.798 -4.330 -21.757 1.00 83.75 466 ILE A N 1
ATOM 3471 C CA . ILE A 1 466 ? -2.411 -5.658 -21.748 1.00 83.75 466 ILE A CA 1
ATOM 3472 C C . ILE A 1 466 ? -3.486 -5.684 -20.650 1.00 83.75 466 ILE A C 1
ATOM 3474 O O . ILE A 1 466 ? -3.138 -5.572 -19.472 1.00 83.75 466 ILE A O 1
ATOM 3478 N N . PRO A 1 467 ? -4.786 -5.823 -20.974 1.00 77.00 467 PRO A N 1
ATOM 3479 C CA . PRO A 1 467 ? -5.829 -6.003 -19.962 1.00 77.00 467 PRO A CA 1
ATOM 3480 C C . PRO A 1 467 ? -5.551 -7.203 -19.044 1.00 77.00 467 PRO A C 1
ATOM 3482 O O . PRO A 1 467 ? -4.806 -8.106 -19.415 1.00 77.00 467 PRO A O 1
ATOM 3485 N N . ALA A 1 468 ? -6.178 -7.236 -17.867 1.00 74.69 468 ALA A N 1
ATOM 3486 C CA . ALA A 1 468 ? -6.176 -8.418 -17.001 1.00 74.69 468 ALA A CA 1
ATOM 3487 C C . ALA A 1 468 ? -6.684 -9.651 -17.773 1.00 74.69 468 ALA A C 1
ATOM 3489 O O . ALA A 1 468 ? -7.766 -9.592 -18.366 1.00 74.69 468 ALA A O 1
ATOM 3490 N N . GLY A 1 469 ? -5.910 -10.739 -17.806 1.00 76.94 469 GLY A N 1
ATOM 3491 C CA . GLY A 1 469 ? -6.211 -11.922 -18.625 1.00 76.94 469 GLY A CA 1
ATOM 3492 C C . GLY A 1 469 ? -6.130 -11.691 -20.143 1.00 76.94 469 GLY A C 1
ATOM 3493 O O . GLY A 1 469 ? -6.684 -12.484 -20.905 1.00 76.94 469 GLY A O 1
ATOM 3494 N N . GLY A 1 470 ? -5.528 -10.586 -20.593 1.00 84.12 470 GLY A N 1
ATOM 3495 C CA . GLY A 1 470 ? -5.431 -10.188 -21.999 1.00 84.12 470 GLY A CA 1
ATOM 3496 C C . GLY A 1 470 ? -4.141 -10.638 -22.693 1.00 84.12 470 GLY A C 1
ATOM 3497 O O . GLY A 1 470 ? -3.187 -11.066 -22.043 1.00 84.12 470 GLY A O 1
ATOM 3498 N N . TYR A 1 471 ? -4.115 -10.479 -24.021 1.00 90.44 471 TYR A N 1
ATOM 3499 C CA . TYR A 1 471 ? -3.005 -10.856 -24.909 1.00 90.44 471 TYR A CA 1
ATOM 3500 C C . TYR A 1 471 ? -2.484 -9.648 -25.696 1.00 90.44 471 TYR A C 1
ATOM 3502 O O . TYR A 1 471 ? -3.259 -8.736 -26.001 1.00 90.44 471 TYR A O 1
ATOM 3510 N N . PHE A 1 472 ? -1.200 -9.667 -26.057 1.00 93.12 472 PHE A N 1
ATOM 3511 C CA . PHE A 1 472 ? -0.539 -8.634 -26.858 1.00 93.12 472 PHE A CA 1
ATOM 3512 C C . PHE A 1 472 ? 0.341 -9.265 -27.945 1.00 93.12 472 PHE A C 1
ATOM 3514 O O . PHE A 1 472 ? 1.313 -9.946 -27.624 1.00 93.12 472 PHE A O 1
ATOM 3521 N N . VAL A 1 473 ? 0.016 -9.034 -29.219 1.00 92.62 473 VAL A N 1
ATOM 3522 C CA . VAL A 1 473 ? 0.663 -9.667 -30.383 1.00 92.62 473 VAL A CA 1
ATOM 3523 C C . VAL A 1 473 ? 1.656 -8.717 -31.054 1.00 92.62 473 VAL A C 1
ATOM 3525 O O . VAL A 1 473 ? 1.296 -7.624 -31.496 1.00 92.62 473 VAL A O 1
ATOM 3528 N N . ILE A 1 474 ? 2.899 -9.172 -31.190 1.00 93.75 474 ILE A N 1
ATOM 3529 C CA . ILE A 1 474 ? 4.002 -8.508 -31.887 1.00 93.75 474 ILE A CA 1
ATOM 3530 C C . ILE A 1 474 ? 4.266 -9.280 -33.183 1.00 93.75 474 ILE A C 1
ATOM 3532 O O . ILE A 1 474 ? 4.607 -10.455 -33.118 1.00 93.75 474 ILE A O 1
ATOM 3536 N N . ALA A 1 475 ? 4.138 -8.653 -34.353 1.00 91.50 475 ALA A N 1
ATOM 3537 C CA . ALA A 1 475 ? 4.298 -9.328 -35.648 1.00 91.50 475 ALA A CA 1
ATOM 3538 C C . ALA A 1 475 ? 5.376 -8.687 -36.534 1.00 91.50 475 ALA A C 1
ATOM 3540 O O . ALA A 1 475 ? 5.606 -7.476 -36.474 1.00 91.50 475 ALA A O 1
ATOM 3541 N N . ALA A 1 476 ? 5.990 -9.495 -37.405 1.00 88.38 476 ALA A N 1
ATOM 3542 C CA . ALA A 1 476 ? 7.040 -9.078 -38.336 1.00 88.38 476 ALA A CA 1
ATOM 3543 C C . ALA A 1 476 ? 6.547 -8.032 -39.350 1.00 88.38 476 ALA A C 1
ATOM 3545 O O . ALA A 1 476 ? 7.294 -7.173 -39.822 1.00 88.38 476 ALA A O 1
ATOM 3546 N N . ASN A 1 477 ? 5.265 -8.112 -39.712 1.00 84.12 477 ASN A N 1
ATOM 3547 C CA . ASN A 1 477 ? 4.613 -7.199 -40.636 1.00 84.12 477 ASN A CA 1
ATOM 3548 C C . ASN A 1 477 ? 3.108 -7.080 -40.327 1.00 84.12 477 ASN A C 1
ATOM 3550 O O . ASN A 1 477 ? 2.505 -7.963 -39.724 1.00 84.12 477 ASN A O 1
ATOM 3554 N N . ALA A 1 478 ? 2.488 -5.971 -40.743 1.00 81.31 478 ALA A N 1
ATOM 3555 C CA . ALA A 1 478 ? 1.066 -5.709 -40.482 1.00 81.31 478 ALA A CA 1
ATOM 3556 C C . ALA A 1 478 ? 0.117 -6.682 -41.204 1.00 81.31 478 ALA A C 1
ATOM 3558 O O . ALA A 1 478 ? -1.061 -6.741 -40.871 1.00 81.31 478 ALA A O 1
ATOM 3559 N N . SER A 1 479 ? 0.630 -7.404 -42.201 1.00 82.06 479 SER A N 1
ATOM 3560 C CA . SER A 1 479 ? -0.107 -8.358 -43.022 1.00 82.06 479 SER A CA 1
ATOM 3561 C C . SER A 1 479 ? 0.077 -9.805 -42.573 1.00 82.06 479 SER A C 1
ATOM 3563 O O . SER A 1 479 ? -0.428 -10.677 -43.251 1.00 82.06 479 SER A O 1
ATOM 3565 N N . VAL A 1 480 ? 0.764 -10.113 -41.464 1.00 83.94 480 VAL A N 1
ATOM 3566 C CA . VAL A 1 480 ? 0.920 -11.517 -41.019 1.00 83.94 480 VAL A CA 1
ATOM 3567 C C . VAL A 1 480 ? -0.436 -12.220 -40.937 1.00 83.94 480 VAL A C 1
ATOM 3569 O O . VAL A 1 480 ? -0.559 -13.360 -41.369 1.00 83.94 480 VAL A O 1
ATOM 3572 N N . PHE A 1 481 ? -1.454 -11.503 -40.467 1.00 84.44 481 PHE A N 1
ATOM 3573 C CA . PHE A 1 481 ? -2.830 -11.968 -40.385 1.00 84.44 481 PHE A CA 1
ATOM 3574 C C . PHE A 1 481 ? -3.665 -11.382 -41.524 1.00 84.44 481 PHE A C 1
ATOM 3576 O O . PHE A 1 481 ? -3.535 -10.199 -41.854 1.00 84.44 481 PHE A O 1
ATOM 3583 N N . ASP A 1 482 ? -4.535 -12.204 -42.106 1.00 73.19 482 ASP A N 1
ATOM 3584 C CA . ASP A 1 482 ? -5.488 -11.742 -43.105 1.00 73.19 482 ASP A CA 1
ATOM 3585 C C . ASP A 1 482 ? -6.505 -10.776 -42.486 1.00 73.19 482 ASP A C 1
ATOM 3587 O O . ASP A 1 482 ? -7.023 -10.988 -41.387 1.00 73.19 482 ASP A O 1
ATOM 3591 N N . THR A 1 483 ? -6.790 -9.709 -43.223 1.00 64.69 483 THR A N 1
ATOM 3592 C CA . THR A 1 483 ? -7.769 -8.673 -42.868 1.00 64.69 483 THR A CA 1
ATOM 3593 C C . THR A 1 483 ? -8.882 -8.558 -43.916 1.00 64.69 483 THR A C 1
ATOM 3595 O O . THR A 1 483 ? -9.777 -7.723 -43.776 1.00 64.69 483 THR A O 1
ATOM 3598 N N . ASP A 1 484 ? -8.844 -9.371 -44.982 1.00 60.84 484 ASP A N 1
ATOM 3599 C CA . ASP A 1 484 ? -9.889 -9.445 -46.000 1.00 60.84 484 ASP A CA 1
ATOM 3600 C C . ASP A 1 484 ? -10.872 -10.584 -45.657 1.00 60.84 484 ASP A C 1
ATOM 3602 O O . ASP A 1 484 ? -10.475 -11.725 -45.427 1.00 60.84 484 ASP A O 1
ATOM 3606 N N . PRO A 1 485 ? -12.189 -10.333 -45.604 1.00 54.78 485 PRO A N 1
ATOM 3607 C CA . PRO A 1 485 ? -13.177 -11.390 -45.414 1.00 54.78 485 PRO A CA 1
ATOM 3608 C C . PRO A 1 485 ? -13.312 -12.288 -46.665 1.00 54.78 485 PRO A C 1
ATOM 3610 O O . PRO A 1 485 ? -14.289 -12.177 -47.417 1.00 54.78 485 PRO A O 1
ATOM 3613 N N . VAL A 1 486 ? -12.379 -13.224 -46.880 1.00 52.47 486 VAL A N 1
ATOM 3614 C CA . VAL A 1 486 ? -12.411 -14.204 -47.986 1.00 52.47 486 VAL A CA 1
ATOM 3615 C C . VAL A 1 486 ? -12.806 -15.627 -47.515 1.00 52.47 486 VAL A C 1
ATOM 3617 O O . VAL A 1 486 ? -12.823 -15.989 -46.341 1.00 52.47 486 VAL A O 1
ATOM 3620 N N . VAL A 1 487 ? -13.268 -16.432 -48.480 1.00 48.47 487 VAL A N 1
ATOM 3621 C CA . VAL A 1 487 ? -14.253 -17.536 -48.415 1.00 48.47 487 VAL A CA 1
ATOM 3622 C C . VAL A 1 487 ? -13.877 -18.769 -47.565 1.00 48.47 487 VAL A C 1
ATOM 3624 O O . VAL A 1 487 ? -14.769 -19.563 -47.261 1.00 48.47 487 VAL A O 1
ATOM 3627 N N . ASN A 1 488 ? -12.624 -18.947 -47.137 1.00 52.34 488 ASN A N 1
ATOM 3628 C CA . ASN A 1 488 ? -12.220 -20.105 -46.317 1.00 52.34 488 ASN A CA 1
ATOM 3629 C C . ASN A 1 488 ? -12.193 -19.828 -44.802 1.00 52.34 488 ASN A C 1
ATOM 3631 O O . ASN A 1 488 ? -12.126 -20.778 -44.020 1.00 52.34 488 ASN A O 1
ATOM 3635 N N . CYS A 1 489 ? -12.335 -18.566 -44.390 1.00 56.03 489 CYS A N 1
ATOM 3636 C CA . CYS A 1 489 ? -12.226 -18.120 -43.000 1.00 56.03 489 CYS A CA 1
ATOM 3637 C C . CYS A 1 489 ? -13.575 -17.504 -42.553 1.00 56.03 489 CYS A C 1
ATOM 3639 O O . CYS A 1 489 ? -13.723 -16.300 -42.376 1.00 56.03 489 CYS A O 1
ATOM 3641 N N . VAL A 1 490 ? -14.637 -18.322 -42.452 1.00 45.94 490 VAL A N 1
ATOM 3642 C CA . VAL A 1 490 ? -16.017 -17.834 -42.218 1.00 45.94 490 VAL A CA 1
ATOM 3643 C C . VAL A 1 490 ? -16.440 -17.907 -40.733 1.00 45.94 490 VAL A C 1
ATOM 3645 O O . VAL A 1 490 ? -16.986 -18.922 -40.314 1.00 45.94 490 VAL A O 1
ATOM 3648 N N . VAL A 1 491 ? -16.284 -16.775 -40.013 1.00 46.62 491 VAL A N 1
ATOM 3649 C CA . VAL A 1 491 ? -17.277 -16.072 -39.132 1.00 46.62 491 VAL A CA 1
ATOM 3650 C C . VAL A 1 491 ? -17.735 -16.742 -37.798 1.00 46.62 491 VAL A C 1
ATOM 3652 O O . VAL A 1 491 ? -17.997 -17.943 -37.789 1.00 46.62 491 VAL A O 1
ATOM 3655 N N . PRO A 1 492 ? -17.979 -15.993 -36.676 1.00 45.06 492 PRO A N 1
ATOM 3656 C CA . PRO A 1 492 ? -18.228 -14.543 -36.565 1.00 45.06 492 PRO A CA 1
ATOM 3657 C C . PRO A 1 492 ? -17.274 -13.788 -35.607 1.00 45.06 492 PRO A C 1
ATOM 3659 O O . PRO A 1 492 ? -16.380 -14.385 -35.020 1.00 45.06 492 PRO A O 1
ATOM 3662 N N . PRO A 1 493 ? -17.474 -12.467 -35.447 1.00 41.81 493 PRO A N 1
ATOM 3663 C CA . PRO A 1 493 ? -16.429 -11.458 -35.584 1.00 41.81 493 PRO A CA 1
ATOM 3664 C C . PRO A 1 493 ? -15.436 -11.502 -34.407 1.00 41.81 493 PRO A C 1
ATOM 3666 O O . PRO A 1 493 ? -15.602 -10.783 -33.422 1.00 41.81 493 PRO A O 1
ATOM 3669 N N . ALA A 1 494 ? -14.389 -12.316 -34.492 1.00 43.56 494 ALA A N 1
ATOM 3670 C CA . ALA A 1 494 ? -13.140 -11.828 -33.939 1.00 43.56 494 ALA A CA 1
ATOM 3671 C C . ALA A 1 494 ? -12.773 -10.658 -34.848 1.00 43.56 494 ALA A C 1
ATOM 3673 O O . ALA A 1 494 ? -12.757 -10.820 -36.066 1.00 43.56 494 ALA A O 1
ATOM 3674 N N . ALA A 1 495 ? -12.651 -9.464 -34.273 1.00 45.22 495 ALA A N 1
ATOM 3675 C CA . ALA A 1 495 ? -12.105 -8.318 -34.978 1.00 45.22 495 ALA A CA 1
ATOM 3676 C C . ALA A 1 495 ? -10.886 -8.773 -35.790 1.00 45.22 495 ALA A C 1
ATOM 3678 O O . ALA A 1 495 ? -10.126 -9.599 -35.277 1.00 45.22 495 ALA A O 1
ATOM 3679 N N . ASP A 1 496 ? -10.742 -8.272 -37.021 1.00 55.41 496 ASP A N 1
ATOM 3680 C CA . ASP A 1 496 ? -9.534 -8.453 -37.830 1.00 55.41 496 ASP A CA 1
ATOM 3681 C C . ASP A 1 496 ? -8.323 -8.438 -36.895 1.00 55.41 496 ASP A C 1
ATOM 3683 O O . ASP A 1 496 ? -8.169 -7.495 -36.105 1.00 55.41 496 ASP A O 1
ATOM 3687 N N . LEU A 1 497 ? -7.549 -9.530 -36.879 1.00 65.31 497 LEU A N 1
ATOM 3688 C CA . LEU A 1 497 ? -6.459 -9.673 -35.924 1.00 65.31 497 LEU A CA 1
ATOM 3689 C C . LEU A 1 497 ? -5.328 -8.758 -36.379 1.00 65.31 497 LEU A C 1
ATOM 3691 O O . LEU A 1 497 ? -4.421 -9.146 -37.100 1.00 65.31 497 LEU A O 1
ATOM 3695 N N . ILE A 1 498 ? -5.425 -7.497 -35.981 1.00 76.94 498 ILE A N 1
ATOM 3696 C CA . ILE A 1 498 ? -4.385 -6.505 -36.192 1.00 76.94 498 ILE A CA 1
ATOM 3697 C C . ILE A 1 498 ? -3.347 -6.738 -35.085 1.00 76.94 498 ILE A C 1
ATOM 3699 O O . ILE A 1 498 ? -3.732 -6.767 -33.905 1.00 76.94 498 ILE A O 1
ATOM 3703 N N . PRO A 1 499 ? -2.057 -6.927 -35.422 1.00 85.06 499 PRO A N 1
ATOM 3704 C CA . PRO A 1 499 ? -0.996 -6.972 -34.421 1.00 85.06 499 PRO A CA 1
ATOM 3705 C C . PRO A 1 499 ? -1.041 -5.723 -33.535 1.00 85.06 499 PRO A C 1
ATOM 3707 O O . PRO A 1 499 ? -1.208 -4.613 -34.045 1.00 85.06 499 PRO A O 1
ATOM 3710 N N . ASP A 1 500 ? -0.878 -5.886 -32.222 1.00 88.12 500 ASP A N 1
ATOM 3711 C CA . ASP A 1 500 ? -0.792 -4.749 -31.296 1.00 88.12 500 ASP A CA 1
ATOM 3712 C C . ASP A 1 500 ? 0.496 -3.942 -31.534 1.00 88.12 500 ASP A C 1
ATOM 3714 O O . ASP A 1 500 ? 0.522 -2.725 -31.340 1.00 88.12 500 ASP A O 1
ATOM 3718 N N . LEU A 1 501 ? 1.550 -4.611 -32.018 1.00 88.44 501 LEU A N 1
ATOM 3719 C CA . LEU A 1 501 ? 2.809 -4.001 -32.429 1.00 88.44 501 LEU A CA 1
ATOM 3720 C C . LEU A 1 501 ? 3.352 -4.665 -33.703 1.00 88.44 501 LEU A C 1
ATOM 3722 O O . LEU A 1 501 ? 3.412 -5.887 -33.806 1.00 88.44 501 LEU A O 1
ATOM 3726 N N . VAL A 1 502 ? 3.799 -3.857 -34.666 1.00 87.44 502 VAL A N 1
ATOM 3727 C CA . VAL A 1 502 ? 4.522 -4.334 -35.856 1.00 87.44 502 VAL A CA 1
ATOM 3728 C C . VAL A 1 502 ? 5.981 -3.920 -35.737 1.00 87.44 502 VAL A C 1
ATOM 3730 O O . VAL A 1 502 ? 6.277 -2.734 -35.579 1.00 87.44 502 VAL A O 1
ATOM 3733 N N . TYR A 1 503 ? 6.894 -4.883 -35.821 1.00 85.69 503 TYR A N 1
ATOM 3734 C CA . TYR A 1 503 ? 8.331 -4.650 -35.700 1.00 85.69 503 TYR A CA 1
ATOM 3735 C C . TYR A 1 503 ? 9.109 -5.563 -36.645 1.00 85.69 503 TYR A C 1
ATOM 3737 O O . TYR A 1 503 ? 8.607 -6.605 -37.040 1.00 85.69 503 TYR A O 1
ATOM 3745 N N . ASN A 1 504 ? 10.338 -5.196 -37.007 1.00 79.44 504 ASN A N 1
ATOM 3746 C CA . ASN A 1 504 ? 11.168 -6.006 -37.902 1.00 79.44 504 ASN A CA 1
ATOM 3747 C C . ASN A 1 504 ? 11.760 -7.222 -37.161 1.00 79.44 504 ASN A C 1
ATOM 3749 O O . ASN A 1 504 ? 12.944 -7.220 -36.820 1.00 79.44 504 ASN A O 1
ATOM 3753 N N . LEU A 1 505 ? 10.907 -8.211 -36.881 1.00 81.31 505 LEU A N 1
ATOM 3754 C CA . LEU A 1 505 ? 11.266 -9.505 -36.302 1.00 81.31 505 LEU A CA 1
ATOM 3755 C C . LEU A 1 505 ? 12.124 -10.320 -37.276 1.00 81.31 505 LEU A C 1
ATOM 3757 O O . LEU A 1 505 ? 11.971 -10.215 -38.494 1.00 81.31 505 LEU A O 1
ATOM 3761 N N . SER A 1 506 ? 13.064 -11.075 -36.717 1.00 82.25 506 SER A N 1
ATOM 3762 C CA . SER A 1 506 ? 13.922 -12.001 -37.451 1.00 82.25 506 SER A CA 1
ATOM 3763 C C . SER A 1 506 ? 14.400 -13.074 -36.481 1.00 82.25 506 SER A C 1
ATOM 3765 O O . SER A 1 506 ? 15.519 -12.982 -35.978 1.00 82.25 506 SER A O 1
ATOM 3767 N N . LEU A 1 507 ? 13.550 -14.055 -36.205 1.00 88.56 507 LEU A N 1
ATOM 3768 C CA . LEU A 1 507 ? 13.827 -15.111 -35.251 1.00 88.56 507 LEU A CA 1
ATOM 3769 C C . LEU A 1 507 ? 14.741 -16.186 -35.856 1.00 88.56 507 LEU A C 1
ATOM 3771 O O . LEU A 1 507 ? 14.635 -16.572 -37.024 1.00 88.56 507 LEU A O 1
ATOM 3775 N N . ASN A 1 508 ? 15.685 -16.694 -35.068 1.00 87.19 508 ASN A N 1
ATOM 3776 C CA . ASN A 1 508 ? 16.577 -17.751 -35.529 1.00 87.19 508 ASN A CA 1
ATOM 3777 C C . ASN A 1 508 ? 15.867 -19.108 -35.476 1.00 87.19 508 ASN A C 1
ATOM 3779 O O . ASN A 1 508 ? 15.598 -19.632 -34.401 1.00 87.19 508 ASN A O 1
ATOM 3783 N N . ASN A 1 509 ? 15.648 -19.735 -36.633 1.00 86.31 509 ASN A N 1
ATOM 3784 C CA . ASN A 1 509 ? 15.058 -21.076 -36.730 1.00 86.31 509 ASN A CA 1
ATOM 3785 C C . ASN A 1 509 ? 15.842 -22.175 -35.980 1.00 86.31 509 ASN A C 1
ATOM 3787 O O . ASN A 1 509 ? 15.269 -23.216 -35.663 1.00 86.31 509 ASN A O 1
ATOM 3791 N N . GLU A 1 510 ? 17.137 -21.977 -35.705 1.00 84.25 510 GLU A N 1
ATOM 3792 C CA . GLU A 1 510 ? 17.951 -22.910 -34.908 1.00 84.25 510 GLU A CA 1
ATOM 3793 C C . GLU A 1 510 ? 17.791 -22.722 -33.391 1.00 84.25 510 GLU A C 1
ATOM 3795 O O . GLU A 1 510 ? 18.313 -23.540 -32.640 1.00 84.25 510 GLU A O 1
ATOM 3800 N N . GLY A 1 511 ? 17.063 -21.693 -32.945 1.00 86.94 511 GLY A N 1
ATOM 3801 C CA . GLY A 1 511 ? 16.881 -21.338 -31.539 1.00 86.94 511 GLY A CA 1
ATOM 3802 C C . GLY A 1 511 ? 17.559 -20.023 -31.151 1.00 86.94 511 GLY A C 1
ATOM 3803 O O . GLY A 1 511 ? 18.602 -19.641 -31.686 1.00 86.94 511 GLY A O 1
ATOM 3804 N N . GLU A 1 512 ? 16.954 -19.329 -30.190 1.00 87.94 512 GLU A N 1
ATOM 3805 C CA . GLU A 1 512 ? 17.515 -18.164 -29.500 1.00 87.94 512 GLU A CA 1
ATOM 3806 C C . GLU A 1 512 ? 16.868 -17.974 -28.130 1.00 87.94 512 GLU A C 1
ATOM 3808 O O . GLU A 1 512 ? 15.808 -18.531 -27.864 1.00 87.94 512 GLU A O 1
ATOM 3813 N N . VAL A 1 513 ? 17.483 -17.160 -27.271 1.00 90.12 513 VAL A N 1
ATOM 3814 C CA . VAL A 1 513 ? 16.910 -16.802 -25.968 1.00 90.12 513 VAL A CA 1
ATOM 3815 C C . VAL A 1 513 ? 16.158 -15.487 -26.088 1.00 90.12 513 VAL A C 1
ATOM 3817 O O . VAL A 1 513 ? 16.786 -14.453 -26.325 1.00 90.12 513 VAL A O 1
ATOM 3820 N N . LEU A 1 514 ? 14.857 -15.498 -25.809 1.00 92.81 514 LEU A N 1
ATOM 3821 C CA . LEU A 1 514 ? 14.070 -14.278 -25.640 1.00 92.81 514 LEU A CA 1
ATOM 3822 C C . LEU A 1 514 ? 13.981 -13.908 -24.159 1.00 92.81 514 LEU A C 1
ATOM 3824 O O . LEU A 1 514 ? 13.779 -14.765 -23.301 1.00 92.81 514 LEU A O 1
ATOM 3828 N N . ARG A 1 515 ? 14.120 -12.619 -23.854 1.00 92.81 515 ARG A N 1
ATOM 3829 C CA . ARG A 1 515 ? 13.977 -12.027 -22.521 1.00 92.81 515 ARG A CA 1
ATOM 3830 C C . ARG A 1 515 ? 12.955 -10.911 -22.578 1.00 92.81 515 ARG A C 1
ATOM 3832 O O . ARG A 1 515 ? 13.170 -9.920 -23.278 1.00 92.81 515 ARG A O 1
ATOM 3839 N N . LEU A 1 516 ? 11.886 -11.051 -21.807 1.00 93.19 516 LEU A N 1
ATOM 3840 C CA . LEU A 1 516 ? 10.987 -9.953 -21.507 1.00 93.19 516 LEU A CA 1
ATOM 3841 C C . LEU A 1 516 ? 11.551 -9.197 -20.308 1.00 93.19 516 LEU A C 1
ATOM 3843 O O . LEU A 1 516 ? 11.703 -9.757 -19.223 1.00 93.19 516 LEU A O 1
ATOM 3847 N N . ILE A 1 517 ? 11.918 -7.944 -20.533 1.00 85.19 517 ILE A N 1
ATOM 3848 C CA . ILE A 1 517 ? 12.604 -7.106 -19.558 1.00 85.19 517 ILE A CA 1
ATOM 3849 C C . ILE A 1 517 ? 11.664 -5.965 -19.191 1.00 85.19 517 ILE A C 1
ATOM 3851 O O . ILE A 1 517 ? 11.209 -5.229 -20.074 1.00 85.19 517 ILE A O 1
ATOM 3855 N N . ASP A 1 518 ? 11.369 -5.824 -17.904 1.00 80.75 518 ASP A N 1
ATOM 3856 C CA . ASP A 1 518 ? 10.631 -4.662 -17.425 1.00 80.75 518 ASP A CA 1
ATOM 3857 C C . ASP A 1 518 ? 11.516 -3.405 -17.484 1.00 80.75 518 ASP A C 1
ATOM 3859 O O . ASP A 1 518 ? 12.743 -3.480 -17.619 1.00 80.75 518 ASP A O 1
ATOM 3863 N N . PRO A 1 519 ? 10.939 -2.209 -17.376 1.00 74.69 519 PRO A N 1
ATOM 3864 C CA . PRO A 1 519 ? 11.762 -1.007 -17.418 1.00 74.69 519 PRO A CA 1
ATOM 3865 C C . PRO A 1 519 ? 12.690 -0.764 -16.193 1.00 74.69 519 PRO A C 1
ATOM 3867 O O . PRO A 1 519 ? 13.420 0.224 -16.195 1.00 74.69 519 PRO A O 1
ATOM 3870 N N . SER A 1 520 ? 12.716 -1.649 -15.177 1.00 67.06 520 SER A N 1
ATOM 3871 C CA . SER A 1 520 ? 13.699 -1.650 -14.072 1.00 67.06 520 SER A CA 1
ATOM 3872 C C . SER A 1 520 ? 14.956 -2.421 -14.481 1.00 67.06 520 SER A C 1
ATOM 3874 O O . SER A 1 520 ? 15.939 -2.483 -13.742 1.00 67.06 520 SER A O 1
ATOM 3876 N N . ASN A 1 521 ? 14.926 -2.987 -15.694 1.00 74.69 521 ASN A N 1
ATOM 3877 C CA . ASN A 1 521 ? 15.909 -3.875 -16.285 1.00 74.69 521 ASN A CA 1
ATOM 3878 C C . ASN A 1 521 ? 15.923 -5.286 -15.660 1.00 74.69 521 ASN A C 1
ATOM 3880 O O . ASN A 1 521 ? 16.887 -6.032 -15.863 1.00 74.69 521 ASN A O 1
ATOM 3884 N N . ALA A 1 522 ? 14.861 -5.677 -14.945 1.00 77.19 522 ALA A N 1
ATOM 3885 C CA . ALA A 1 522 ? 14.686 -7.039 -14.454 1.00 77.19 522 ALA A CA 1
ATOM 3886 C C . ALA A 1 522 ? 14.077 -7.939 -15.539 1.00 77.19 522 ALA A C 1
ATOM 3888 O O . ALA A 1 522 ? 13.263 -7.513 -16.358 1.00 77.19 522 ALA A O 1
ATOM 3889 N N . ILE A 1 523 ? 14.503 -9.204 -15.562 1.00 83.56 523 ILE A N 1
ATOM 3890 C CA . ILE A 1 523 ? 13.938 -10.215 -16.460 1.00 83.56 523 ILE A CA 1
ATOM 3891 C C . ILE A 1 523 ? 12.647 -10.723 -15.821 1.00 83.56 523 ILE A C 1
ATOM 3893 O O . ILE A 1 523 ? 12.688 -11.340 -14.759 1.00 83.56 523 ILE A O 1
ATOM 3897 N N . VAL A 1 524 ? 11.524 -10.472 -16.485 1.00 85.50 524 VAL A N 1
ATOM 3898 C CA . VAL A 1 524 ? 10.189 -10.867 -16.024 1.00 85.50 524 VAL A CA 1
ATOM 3899 C C . VAL A 1 524 ? 9.839 -12.276 -16.480 1.00 85.50 524 VAL A C 1
ATOM 3901 O O . VAL A 1 524 ? 9.267 -13.052 -15.713 1.00 85.50 524 VAL A O 1
ATOM 3904 N N . ASP A 1 525 ? 10.195 -12.606 -17.720 1.00 94.06 525 ASP A N 1
ATOM 3905 C CA . ASP A 1 525 ? 10.021 -13.934 -18.299 1.00 94.06 525 ASP A CA 1
ATOM 3906 C C . ASP A 1 525 ? 11.029 -14.169 -19.431 1.00 94.06 525 ASP A C 1
ATOM 3908 O O . ASP A 1 525 ? 11.629 -13.232 -19.974 1.00 94.06 525 ASP A O 1
ATOM 3912 N N . THR A 1 526 ? 11.214 -15.433 -19.793 1.00 93.31 526 THR A N 1
ATOM 3913 C CA . THR A 1 526 ? 12.045 -15.852 -20.920 1.00 93.31 526 THR A CA 1
ATOM 3914 C C . THR A 1 526 ? 11.303 -16.821 -21.830 1.00 93.31 526 THR A C 1
ATOM 3916 O O . THR A 1 526 ? 10.295 -17.409 -21.452 1.00 93.31 526 THR A O 1
ATOM 3919 N N . ALA A 1 527 ? 11.812 -16.992 -23.045 1.00 91.94 527 ALA A N 1
ATOM 3920 C CA . ALA A 1 527 ? 11.500 -18.149 -23.868 1.00 91.94 527 ALA A CA 1
ATOM 3921 C C . ALA A 1 527 ? 12.808 -18.770 -24.337 1.00 91.94 527 ALA A C 1
ATOM 3923 O O . ALA A 1 527 ? 13.697 -18.044 -24.797 1.00 91.94 527 ALA A O 1
ATOM 3924 N N . ASN A 1 528 ? 12.902 -20.096 -24.218 1.00 90.50 528 ASN A N 1
ATOM 3925 C CA . ASN A 1 528 ? 14.084 -20.865 -24.601 1.00 90.50 528 ASN A CA 1
ATOM 3926 C C . ASN A 1 528 ? 15.354 -20.401 -23.853 1.00 90.50 528 ASN A C 1
ATOM 3928 O O . ASN A 1 528 ? 16.405 -20.168 -24.443 1.00 90.50 528 ASN A O 1
ATOM 3932 N N . SER A 1 529 ? 15.246 -20.209 -22.533 1.00 85.50 529 SER A N 1
ATOM 3933 C CA . SER A 1 529 ? 16.319 -19.696 -21.658 1.00 85.50 529 SER A CA 1
ATOM 3934 C C . SER A 1 529 ? 17.611 -20.507 -21.632 1.00 85.50 529 SER A C 1
ATOM 3936 O O . SER A 1 529 ? 18.649 -19.954 -21.260 1.00 85.50 529 SER A O 1
ATOM 3938 N N . ASP A 1 530 ? 17.579 -21.778 -22.027 1.00 80.62 530 ASP A N 1
ATOM 3939 C CA . ASP A 1 530 ? 18.775 -22.615 -22.159 1.00 80.62 530 ASP A CA 1
ATOM 3940 C C . ASP A 1 530 ? 19.632 -22.249 -23.389 1.00 80.62 530 ASP A C 1
ATOM 3942 O O . ASP A 1 530 ? 20.800 -22.635 -23.461 1.00 80.62 530 ASP A O 1
ATOM 3946 N N . GLY A 1 531 ? 19.082 -21.461 -24.323 1.00 81.94 531 GLY A N 1
ATOM 3947 C CA . GLY A 1 531 ? 19.736 -21.037 -25.558 1.00 81.94 531 GLY A CA 1
ATOM 3948 C C . GLY A 1 531 ? 19.965 -22.163 -26.562 1.00 81.94 531 GLY A C 1
ATOM 3949 O O . GLY A 1 531 ? 20.771 -21.991 -27.478 1.00 81.94 531 GLY A O 1
ATOM 3950 N N . GLY A 1 532 ? 19.301 -23.307 -26.376 1.00 82.44 532 GLY A N 1
ATOM 3951 C CA . GLY A 1 532 ? 19.326 -24.438 -27.294 1.00 82.44 532 GLY A CA 1
ATOM 3952 C C . GLY A 1 532 ? 18.384 -24.249 -28.484 1.00 82.44 532 GLY A C 1
ATOM 3953 O O . GLY A 1 532 ? 17.932 -23.143 -28.783 1.00 82.44 532 GLY A O 1
ATOM 3954 N N . ALA A 1 533 ? 18.085 -25.354 -29.171 1.00 86.50 533 ALA A N 1
ATOM 3955 C CA . ALA A 1 533 ? 17.042 -25.367 -30.193 1.00 86.50 533 ALA A CA 1
ATOM 3956 C C . ALA A 1 533 ? 15.672 -25.086 -29.572 1.00 86.50 533 ALA A C 1
ATOM 3958 O O . ALA A 1 533 ? 15.416 -25.521 -28.451 1.00 86.50 533 ALA A O 1
ATOM 3959 N N . TRP A 1 534 ? 14.786 -24.418 -30.320 1.00 90.50 534 TRP A N 1
ATOM 3960 C CA . TRP A 1 534 ? 13.436 -24.119 -29.843 1.00 90.50 534 TRP A CA 1
ATOM 3961 C C . TRP A 1 534 ? 12.758 -25.376 -29.266 1.00 90.50 534 TRP A C 1
ATOM 3963 O O . TRP A 1 534 ? 12.672 -26.395 -29.962 1.00 90.50 534 TRP A O 1
ATOM 3973 N N . PRO A 1 535 ? 12.260 -25.329 -28.016 1.00 85.88 535 PRO A N 1
ATOM 3974 C CA . PRO A 1 535 ? 11.757 -26.509 -27.315 1.00 85.88 535 PRO A CA 1
ATOM 3975 C C . PRO A 1 535 ? 10.447 -27.033 -27.911 1.00 85.88 535 PRO A C 1
ATOM 3977 O O . PRO A 1 535 ? 10.088 -28.193 -27.710 1.00 85.88 535 PRO A O 1
ATOM 3980 N N . ALA A 1 536 ? 9.725 -26.193 -28.657 1.00 88.38 536 ALA A N 1
ATOM 3981 C CA . ALA A 1 536 ? 8.566 -26.602 -29.430 1.00 88.38 536 ALA A CA 1
ATOM 3982 C C . ALA A 1 536 ? 8.359 -25.702 -30.657 1.00 88.38 536 ALA A C 1
ATOM 3984 O O . ALA A 1 536 ? 9.154 -24.810 -30.952 1.00 88.38 536 ALA A O 1
ATOM 3985 N N . GLY A 1 537 ? 7.275 -25.953 -31.383 1.00 88.12 537 GLY A N 1
ATOM 3986 C CA . GLY A 1 537 ? 7.043 -25.407 -32.711 1.00 88.12 537 GLY A CA 1
ATOM 3987 C C . GLY A 1 537 ? 7.631 -26.312 -33.795 1.00 88.12 537 GLY A C 1
ATOM 3988 O O . GLY A 1 537 ? 8.560 -27.084 -33.563 1.00 88.12 537 GLY A O 1
ATOM 3989 N N . VAL A 1 538 ? 7.056 -26.274 -34.993 1.00 87.81 538 VAL A N 1
ATOM 3990 C CA . VAL A 1 538 ? 7.555 -27.018 -36.157 1.00 87.81 538 VAL A CA 1
ATOM 3991 C C . VAL A 1 538 ? 7.506 -26.112 -37.374 1.00 87.81 538 VAL A C 1
ATOM 3993 O O . VAL A 1 538 ? 6.433 -25.634 -37.729 1.00 87.81 538 VAL A O 1
ATOM 3996 N N . ALA A 1 539 ? 8.648 -25.933 -38.038 1.00 84.62 539 ALA A N 1
ATOM 3997 C CA . ALA A 1 539 ? 8.741 -25.280 -39.340 1.00 84.62 539 ALA A CA 1
ATOM 3998 C C . ALA A 1 539 ? 8.082 -26.136 -40.445 1.00 84.62 539 ALA A C 1
ATOM 4000 O O . ALA A 1 539 ? 7.021 -26.739 -40.257 1.00 84.62 539 ALA A O 1
ATOM 4001 N N . ALA A 1 540 ? 8.678 -26.220 -41.633 1.00 81.88 540 ALA A N 1
ATOM 4002 C CA . ALA A 1 540 ? 8.125 -27.053 -42.693 1.00 81.88 540 ALA A CA 1
ATOM 4003 C C . ALA A 1 540 ? 7.936 -28.525 -42.233 1.00 81.88 540 ALA A C 1
ATOM 4005 O O . ALA A 1 540 ? 8.829 -29.088 -41.596 1.00 81.88 540 ALA A O 1
ATOM 4006 N N . PRO A 1 541 ? 6.811 -29.184 -42.585 1.00 80.19 541 PRO A N 1
ATOM 4007 C CA . PRO A 1 541 ? 5.766 -28.711 -43.496 1.00 80.19 541 PRO A CA 1
ATOM 4008 C C . PRO A 1 541 ? 4.553 -28.052 -42.813 1.00 80.19 541 PRO A C 1
ATOM 4010 O O . PRO A 1 541 ? 3.619 -27.689 -43.519 1.00 80.19 541 PRO A O 1
ATOM 4013 N N . THR A 1 542 ? 4.500 -27.962 -41.480 1.00 79.62 542 THR A N 1
ATOM 4014 C CA . THR A 1 542 ? 3.265 -27.587 -40.763 1.00 79.62 542 THR A CA 1
ATOM 4015 C C . THR A 1 542 ? 3.216 -26.144 -40.284 1.00 79.62 542 THR A C 1
ATOM 4017 O O . THR A 1 542 ? 2.107 -25.649 -40.121 1.00 79.62 542 THR A O 1
ATOM 4020 N N . TYR A 1 543 ? 4.366 -25.497 -40.065 1.00 88.00 543 TYR A N 1
ATOM 4021 C CA . TYR A 1 543 ? 4.466 -24.115 -39.570 1.00 88.00 543 TYR A CA 1
ATOM 4022 C C . TYR A 1 543 ? 3.623 -23.878 -38.304 1.00 88.00 543 TYR A C 1
ATOM 4024 O O . TYR A 1 543 ? 2.831 -22.945 -38.220 1.00 88.00 543 TYR A O 1
ATOM 4032 N N . ALA A 1 544 ? 3.732 -24.809 -37.354 1.00 87.06 544 ALA A N 1
ATOM 4033 C CA . ALA A 1 544 ? 2.949 -24.833 -36.123 1.00 87.06 544 ALA A CA 1
ATOM 4034 C C . ALA A 1 544 ? 3.694 -24.122 -34.998 1.00 87.06 544 ALA A C 1
ATOM 4036 O O . ALA A 1 544 ? 4.847 -24.463 -34.746 1.00 87.06 544 ALA A O 1
ATOM 4037 N N . THR A 1 545 ? 3.040 -23.189 -34.317 1.00 92.62 545 THR A N 1
ATOM 4038 C CA . THR A 1 545 ? 3.656 -22.306 -33.321 1.00 92.62 545 THR A CA 1
ATOM 4039 C C . THR A 1 545 ? 4.094 -23.038 -32.051 1.00 92.62 545 THR A C 1
ATOM 4041 O O . THR A 1 545 ? 3.679 -24.167 -31.759 1.00 92.62 545 THR A O 1
ATOM 4044 N N . MET A 1 546 ? 4.990 -22.389 -31.307 1.00 92.31 546 MET A N 1
ATOM 4045 C CA . MET A 1 546 ? 5.430 -22.783 -29.974 1.00 92.31 546 MET A CA 1
ATOM 4046 C C . MET A 1 546 ? 4.569 -22.070 -28.919 1.00 92.31 546 MET A C 1
ATOM 4048 O O . MET A 1 546 ? 4.647 -20.856 -28.789 1.00 92.31 546 MET A O 1
ATOM 4052 N N . GLU A 1 547 ? 3.780 -22.807 -28.139 1.00 90.00 547 GLU A N 1
ATOM 4053 C CA . GLU A 1 547 ? 2.805 -22.270 -27.176 1.00 90.00 547 GLU A CA 1
ATOM 4054 C C . GLU A 1 547 ? 3.145 -22.629 -25.722 1.00 90.00 547 GLU A C 1
ATOM 4056 O O . GLU A 1 547 ? 3.449 -23.785 -25.407 1.00 90.00 547 GLU A O 1
ATOM 4061 N N . ARG A 1 548 ? 3.047 -21.655 -24.810 1.00 87.06 548 ARG A N 1
ATOM 4062 C CA . ARG A 1 548 ? 3.276 -21.812 -23.367 1.00 87.06 548 ARG A CA 1
ATOM 4063 C C . ARG A 1 548 ? 2.163 -22.646 -22.720 1.00 87.06 548 ARG A C 1
ATOM 4065 O O . ARG A 1 548 ? 0.972 -22.423 -22.946 1.00 87.06 548 ARG A O 1
ATOM 4072 N N . ARG A 1 549 ? 2.531 -23.604 -21.871 1.00 75.12 549 ARG A N 1
ATOM 4073 C CA . ARG A 1 549 ? 1.615 -24.437 -21.078 1.00 75.12 549 ARG A CA 1
ATOM 4074 C C . ARG A 1 549 ? 1.269 -23.731 -19.763 1.00 75.12 549 ARG A C 1
ATOM 4076 O O . ARG A 1 549 ? 1.815 -24.068 -18.721 1.00 75.12 549 ARG A O 1
ATOM 4083 N N . GLY A 1 550 ? 0.364 -22.761 -19.806 1.00 73.56 550 GLY A N 1
ATOM 4084 C CA . GLY A 1 550 ? -0.105 -22.059 -18.605 1.00 73.56 550 GLY A CA 1
ATOM 4085 C C . GLY A 1 550 ? 0.895 -21.091 -17.980 1.00 73.56 550 GLY A C 1
ATOM 4086 O O . GLY A 1 550 ? 1.893 -20.718 -18.589 1.00 73.56 550 GLY A O 1
ATOM 4087 N N . VAL A 1 551 ? 0.567 -20.637 -16.768 1.00 75.69 551 VAL A N 1
ATOM 4088 C CA . VAL A 1 551 ? 1.308 -19.600 -16.035 1.00 75.69 551 VAL A CA 1
ATOM 4089 C C . VAL A 1 551 ? 2.419 -20.259 -15.224 1.00 75.69 551 VAL A C 1
ATOM 4091 O O . VAL A 1 551 ? 2.281 -20.492 -14.028 1.00 75.69 551 VAL A O 1
ATOM 4094 N N . GLN A 1 552 ? 3.501 -20.624 -15.900 1.00 73.06 552 GLN A N 1
ATOM 4095 C CA . GLN A 1 552 ? 4.670 -21.258 -15.287 1.00 73.06 552 GLN A CA 1
ATOM 4096 C C . GLN A 1 552 ? 5.954 -20.674 -15.858 1.00 73.06 552 GLN A C 1
ATOM 4098 O O . GLN A 1 552 ? 5.925 -20.091 -16.939 1.00 73.06 552 GLN A O 1
ATOM 4103 N N . SER A 1 553 ? 7.074 -20.833 -15.154 1.00 76.75 553 SER A N 1
ATOM 4104 C CA . SER A 1 553 ? 8.384 -20.358 -15.605 1.00 76.75 553 SER A CA 1
ATOM 4105 C C . SER A 1 553 ? 8.872 -21.082 -16.859 1.00 76.75 553 SER A C 1
ATOM 4107 O O . SER A 1 553 ? 8.380 -22.149 -17.223 1.00 76.75 553 SER A O 1
ATOM 4109 N N . ASP A 1 554 ? 9.789 -20.438 -17.573 1.00 82.19 554 ASP A N 1
ATOM 4110 C CA . ASP A 1 554 ? 10.339 -20.961 -18.815 1.00 82.19 554 ASP A CA 1
ATOM 4111 C C . ASP A 1 554 ? 11.191 -22.207 -18.557 1.00 82.19 554 ASP A C 1
ATOM 4113 O O . ASP A 1 554 ? 11.863 -22.343 -17.532 1.00 82.19 554 ASP A O 1
ATOM 4117 N N . GLY A 1 555 ? 11.161 -23.116 -19.519 1.00 73.56 555 GLY A N 1
ATOM 4118 C CA . GLY A 1 555 ? 11.859 -24.388 -19.489 1.00 73.56 555 GLY A CA 1
ATOM 4119 C C . GLY A 1 555 ? 11.379 -25.274 -20.630 1.00 73.56 555 GLY A C 1
ATOM 4120 O O . GLY A 1 555 ? 10.322 -25.037 -21.211 1.00 73.56 555 GLY A O 1
ATOM 4121 N N . PHE A 1 556 ? 12.132 -26.327 -20.942 1.00 66.62 556 PHE A N 1
ATOM 4122 C CA . PHE A 1 556 ? 11.832 -27.220 -22.066 1.00 66.62 556 PHE A CA 1
ATOM 4123 C C . PHE A 1 556 ? 10.383 -27.756 -22.054 1.00 66.62 556 PHE A C 1
ATOM 4125 O O . PHE A 1 556 ? 9.720 -27.801 -23.087 1.00 66.62 556 PHE A O 1
ATOM 4132 N N . PHE A 1 557 ? 9.848 -28.086 -20.872 1.00 68.44 557 PHE A N 1
ATOM 4133 C CA . PHE A 1 557 ? 8.477 -28.591 -20.708 1.00 68.44 557 PHE A CA 1
ATOM 4134 C C . PHE A 1 557 ? 7.403 -27.504 -20.631 1.00 68.44 557 PHE A C 1
ATOM 4136 O O . PHE A 1 557 ? 6.212 -27.815 -20.698 1.00 68.44 557 PHE A O 1
ATOM 4143 N N . ALA A 1 558 ? 7.802 -26.236 -20.528 1.00 75.44 558 ALA A N 1
ATOM 4144 C CA . ALA A 1 558 ? 6.871 -25.120 -20.503 1.00 75.44 558 ALA A CA 1
ATOM 4145 C C . ALA A 1 558 ? 6.218 -24.877 -21.871 1.00 75.44 558 ALA A C 1
ATOM 4147 O O . ALA A 1 558 ? 5.222 -24.163 -21.938 1.00 75.44 558 ALA A O 1
ATOM 4148 N N . TRP A 1 559 ? 6.721 -25.495 -22.945 1.00 83.88 559 TRP A N 1
ATOM 4149 C CA . TRP A 1 559 ? 6.289 -25.248 -24.319 1.00 83.88 559 TRP A CA 1
ATOM 4150 C C . TRP A 1 559 ? 5.618 -26.471 -24.967 1.00 83.88 559 TRP A C 1
ATOM 4152 O O . TRP A 1 559 ? 5.848 -27.631 -24.612 1.00 83.88 559 TRP A O 1
ATOM 4162 N N . SER A 1 560 ? 4.722 -26.215 -25.918 1.00 83.19 560 SER A N 1
ATOM 4163 C CA . SER A 1 560 ? 4.062 -27.213 -26.767 1.00 83.19 560 SER A CA 1
ATOM 4164 C C . SER A 1 560 ? 4.061 -26.756 -28.210 1.00 83.19 560 SER A C 1
ATOM 4166 O O . SER A 1 560 ? 3.868 -25.579 -28.481 1.00 83.19 560 SER A O 1
ATOM 4168 N N . THR A 1 561 ? 4.193 -27.690 -29.146 1.00 83.56 561 THR A N 1
ATOM 4169 C CA . THR A 1 561 ? 3.866 -27.402 -30.542 1.00 83.56 561 THR A CA 1
ATOM 4170 C C . THR A 1 561 ? 2.353 -27.422 -30.690 1.00 83.56 561 THR A C 1
ATOM 4172 O O . THR A 1 561 ? 1.718 -28.411 -30.306 1.00 83.56 561 THR A O 1
ATOM 4175 N N . TYR A 1 562 ? 1.777 -26.377 -31.280 1.00 81.25 562 TYR A N 1
ATOM 4176 C CA . TYR A 1 562 ? 0.368 -26.381 -31.652 1.00 81.25 562 TYR A CA 1
ATOM 4177 C C . TYR A 1 562 ? 0.040 -27.617 -32.499 1.00 81.25 562 TYR A C 1
ATOM 4179 O O . TYR A 1 562 ? 0.670 -27.889 -33.525 1.00 81.25 562 TYR A O 1
ATOM 4187 N N . SER A 1 563 ? -0.980 -28.378 -32.104 1.00 69.25 563 SER A N 1
ATOM 4188 C CA . SER A 1 563 ? -1.465 -29.481 -32.931 1.00 69.25 563 SER A CA 1
ATOM 4189 C C . SER A 1 563 ? -2.984 -29.576 -32.912 1.00 69.25 563 SER A C 1
ATOM 4191 O O . SER A 1 563 ? -3.606 -30.319 -32.160 1.00 69.25 563 SER A O 1
ATOM 4193 N N . HIS A 1 564 ? -3.628 -28.833 -33.808 1.00 57.75 564 HIS A N 1
ATOM 4194 C CA . HIS A 1 564 ? -5.041 -29.071 -34.077 1.00 57.75 564 HIS A CA 1
ATOM 4195 C C . HIS A 1 564 ? -5.214 -30.444 -34.750 1.00 57.75 564 HIS A C 1
ATOM 4197 O O . HIS A 1 564 ? -4.467 -30.747 -35.687 1.00 57.75 564 HIS A O 1
ATOM 4203 N N . PRO A 1 565 ? -6.200 -31.282 -34.366 1.00 46.78 565 PRO A N 1
ATOM 4204 C CA . PRO A 1 565 ? -6.461 -32.549 -35.043 1.00 46.78 565 PRO A CA 1
ATOM 4205 C C . PRO A 1 565 ? -6.930 -32.300 -36.481 1.00 46.78 565 PRO A C 1
ATOM 4207 O O . PRO A 1 565 ? -8.117 -32.163 -36.766 1.00 46.78 565 PRO A O 1
ATOM 4210 N N . ALA A 1 566 ? -5.983 -32.243 -37.409 1.00 37.88 566 ALA A N 1
ATOM 4211 C CA . ALA A 1 566 ? -6.215 -32.097 -38.835 1.00 37.88 566 ALA A CA 1
ATOM 4212 C C . ALA A 1 566 ? -5.936 -33.428 -39.547 1.00 37.88 566 ALA A C 1
ATOM 4214 O O . ALA A 1 566 ? -5.047 -33.505 -40.385 1.00 37.88 566 ALA A O 1
ATOM 4215 N N . ASN A 1 567 ? -6.672 -34.497 -39.201 1.00 33.94 567 ASN A N 1
ATOM 4216 C CA . ASN A 1 567 ? -6.830 -35.644 -40.116 1.00 33.94 567 ASN A CA 1
ATOM 4217 C C . ASN A 1 567 ? -8.029 -36.583 -39.844 1.00 33.94 567 ASN A C 1
ATOM 4219 O O . ASN A 1 567 ? -7.996 -37.762 -40.195 1.00 33.94 567 ASN A O 1
ATOM 4223 N N . SER A 1 568 ? -9.110 -36.102 -39.226 1.00 32.28 568 SER A N 1
ATOM 4224 C CA . SER A 1 568 ? -10.357 -36.874 -39.137 1.00 32.28 568 SER A CA 1
ATOM 4225 C C . SER A 1 568 ? -11.296 -36.426 -40.256 1.00 32.28 568 SER A C 1
ATOM 4227 O O . SER A 1 568 ? -11.914 -35.368 -40.183 1.00 32.28 568 SER A O 1
ATOM 4229 N N . SER A 1 569 ? -11.449 -37.259 -41.281 1.00 29.50 569 SER A N 1
ATOM 4230 C CA . SER A 1 569 ? -12.448 -37.126 -42.352 1.00 29.50 569 SER A CA 1
ATOM 4231 C C . SER A 1 569 ? -13.896 -37.368 -41.883 1.00 29.50 569 SER A C 1
ATOM 4233 O O . SER A 1 569 ? -14.779 -37.661 -42.689 1.00 29.50 569 SER A O 1
ATOM 4235 N N . THR A 1 570 ? -14.172 -37.223 -40.585 1.00 28.86 570 THR A N 1
ATOM 4236 C CA . THR A 1 570 ? -15.522 -37.262 -40.019 1.00 28.86 570 THR A CA 1
ATOM 4237 C C . THR A 1 570 ? -15.872 -35.921 -39.372 1.00 28.86 570 THR A C 1
ATOM 4239 O O . THR A 1 570 ? -15.096 -35.439 -38.546 1.00 28.86 570 THR A O 1
ATOM 4242 N N . PRO A 1 571 ? -17.031 -35.319 -39.704 1.00 31.67 571 PRO A N 1
ATOM 4243 C CA . PRO A 1 571 ? -17.469 -34.070 -39.104 1.00 31.67 571 PRO A CA 1
ATOM 4244 C C . PRO A 1 571 ? -18.017 -34.363 -37.705 1.00 31.67 571 PRO A C 1
ATOM 4246 O O . PRO A 1 571 ? -19.201 -34.652 -37.534 1.00 31.67 571 PRO A O 1
ATOM 4249 N N . ALA A 1 572 ? -17.150 -34.321 -36.698 1.00 28.83 572 ALA A N 1
ATOM 4250 C CA . ALA A 1 572 ? -17.579 -34.076 -35.330 1.00 28.83 572 ALA A CA 1
ATOM 4251 C C . ALA A 1 572 ? -17.485 -32.558 -35.089 1.00 28.83 572 ALA A C 1
ATOM 4253 O O . ALA A 1 572 ? -16.428 -31.983 -35.352 1.00 28.83 572 ALA A O 1
ATOM 4254 N N . PRO A 1 573 ? -18.562 -31.884 -34.652 1.00 30.64 573 PRO A N 1
ATOM 4255 C CA . PRO A 1 573 ? -18.489 -30.467 -34.320 1.00 30.64 573 PRO A CA 1
ATOM 4256 C C . PRO A 1 573 ? -17.588 -30.296 -33.081 1.00 30.64 573 PRO A C 1
ATOM 4258 O O . PRO A 1 573 ? -17.716 -31.093 -32.145 1.00 30.64 573 PRO A O 1
ATOM 4261 N N . PRO A 1 574 ? -16.674 -29.311 -33.051 1.00 35.59 574 PRO A N 1
ATOM 4262 C CA . PRO A 1 574 ? -15.780 -29.114 -31.914 1.00 35.59 574 PRO A CA 1
ATOM 4263 C C . PRO A 1 574 ? -16.568 -28.624 -30.686 1.00 35.59 574 PRO A C 1
ATOM 4265 O O . PRO A 1 574 ? -17.574 -27.927 -30.847 1.00 35.59 574 PRO A O 1
ATOM 4268 N N . PRO A 1 575 ? -16.131 -28.939 -29.451 1.00 38.31 575 PRO A N 1
ATOM 4269 C CA . PRO A 1 575 ? -16.734 -28.379 -28.246 1.00 38.31 575 PRO A CA 1
ATOM 4270 C C . PRO A 1 575 ? -16.344 -26.913 -27.978 1.00 38.31 575 PRO A C 1
ATOM 4272 O O . PRO A 1 575 ? -16.843 -26.347 -27.011 1.00 38.31 575 PRO A O 1
ATOM 4275 N N . PHE A 1 576 ? -15.531 -26.269 -28.826 1.00 37.28 576 PHE A N 1
ATOM 4276 C CA . PHE A 1 576 ? -15.174 -24.854 -28.681 1.00 37.28 576 PHE A CA 1
ATOM 4277 C C . PHE A 1 576 ? -15.314 -24.104 -30.015 1.00 37.28 576 PHE A C 1
ATOM 4279 O O . PHE A 1 576 ? -14.780 -24.563 -31.027 1.00 37.28 576 PHE A O 1
ATOM 4286 N N . PRO A 1 577 ? -16.042 -22.973 -30.057 1.00 42.59 577 PRO A N 1
ATOM 4287 C CA . PRO A 1 577 ? -16.099 -22.098 -31.216 1.00 42.59 577 PRO A CA 1
ATOM 4288 C C . PRO A 1 577 ? -14.887 -21.155 -31.178 1.00 42.59 577 PRO A C 1
ATOM 4290 O O . PRO A 1 577 ? -15.035 -19.985 -30.838 1.00 42.59 577 PRO A O 1
ATOM 4293 N N . ASN A 1 578 ? -13.686 -21.657 -31.467 1.00 48.94 578 ASN A N 1
ATOM 4294 C CA . ASN A 1 578 ? -12.523 -20.777 -31.595 1.00 48.94 578 ASN A CA 1
ATOM 4295 C C . ASN A 1 578 ? -12.558 -20.077 -32.967 1.00 48.94 578 ASN A C 1
ATOM 4297 O O . ASN A 1 578 ? -12.776 -20.753 -33.979 1.00 48.94 578 ASN A O 1
ATOM 4301 N N . PRO A 1 579 ? -12.372 -18.745 -33.031 1.00 54.06 579 PRO A N 1
ATOM 4302 C CA . PRO A 1 579 ? -12.164 -18.036 -34.286 1.00 54.06 579 PRO A CA 1
ATOM 4303 C C . PRO A 1 579 ? -10.974 -18.630 -35.040 1.00 54.06 579 PRO A C 1
ATOM 4305 O O . PRO A 1 579 ? -9.891 -18.787 -34.481 1.00 54.06 579 PRO A O 1
ATOM 4308 N N . VAL A 1 580 ? -11.193 -18.961 -36.308 1.00 64.44 580 VAL A N 1
ATOM 4309 C CA . VAL A 1 580 ? -10.161 -19.452 -37.218 1.00 64.44 580 VAL A CA 1
ATOM 4310 C C . VAL A 1 580 ? -9.410 -18.244 -37.777 1.00 64.44 580 VAL A C 1
ATOM 4312 O O . VAL A 1 580 ? -10.031 -17.416 -38.442 1.00 64.44 580 VAL A O 1
ATOM 4315 N N . VAL A 1 581 ? -8.109 -18.135 -37.492 1.00 75.56 581 VAL A N 1
ATOM 4316 C CA . VAL A 1 581 ? -7.244 -17.049 -37.985 1.00 75.56 581 VAL A CA 1
ATOM 4317 C C . VAL A 1 581 ? -6.440 -17.544 -39.187 1.00 75.56 581 VAL A C 1
ATOM 4319 O O . VAL A 1 581 ? -5.923 -18.665 -39.179 1.00 75.56 581 VAL A O 1
ATOM 4322 N N . CYS A 1 582 ? -6.364 -16.716 -40.224 1.00 78.94 582 CYS A N 1
ATOM 4323 C CA . CYS A 1 582 ? -5.675 -17.005 -41.476 1.00 78.94 582 CYS A CA 1
ATOM 4324 C C . CYS A 1 582 ? -4.511 -16.025 -41.668 1.00 78.94 582 CYS A C 1
ATOM 4326 O O . CYS A 1 582 ? -4.550 -14.911 -41.138 1.00 78.94 582 CYS A O 1
ATOM 4328 N N . ASP A 1 583 ? -3.470 -16.450 -42.376 1.00 84.00 583 ASP A N 1
ATOM 4329 C CA . ASP A 1 583 ? -2.421 -15.557 -42.857 1.00 84.00 583 ASP A CA 1
ATOM 4330 C C . ASP A 1 583 ? -2.875 -14.835 -44.135 1.00 84.00 583 ASP A C 1
ATOM 4332 O O . ASP A 1 583 ? -3.861 -15.223 -44.761 1.00 84.00 583 ASP A O 1
ATOM 4336 N N . HIS A 1 584 ? -2.162 -13.788 -44.554 1.00 82.88 584 HIS A N 1
ATOM 4337 C CA . HIS A 1 584 ? -2.497 -13.033 -45.775 1.00 82.88 584 HIS A CA 1
ATOM 4338 C C . HIS A 1 584 ? -2.356 -13.811 -47.097 1.00 82.88 584 HIS A C 1
ATOM 4340 O O . HIS A 1 584 ? -2.528 -13.236 -48.177 1.00 82.88 584 HIS A O 1
ATOM 4346 N N . GLY A 1 585 ? -2.007 -15.093 -47.031 1.00 81.69 585 GLY A N 1
ATOM 4347 C CA . GLY A 1 585 ? -2.079 -16.048 -48.124 1.00 81.69 585 GLY A CA 1
ATOM 4348 C C . GLY A 1 585 ? -3.390 -16.824 -48.197 1.00 81.69 585 GLY A C 1
ATOM 4349 O O . GLY A 1 585 ? -3.498 -17.701 -49.054 1.00 81.69 585 GLY A O 1
ATOM 4350 N N . ASP A 1 586 ? -4.355 -16.527 -47.319 1.00 76.94 586 ASP A N 1
ATOM 4351 C CA . ASP A 1 586 ? -5.562 -17.319 -47.053 1.00 76.94 586 ASP A CA 1
ATOM 4352 C C . ASP A 1 586 ? -5.274 -18.707 -46.425 1.00 76.94 586 ASP A C 1
ATOM 4354 O O . ASP A 1 586 ? -6.159 -19.576 -46.401 1.00 76.94 586 ASP A O 1
ATOM 4358 N N . ASP A 1 587 ? -4.059 -18.955 -45.914 1.00 80.44 587 ASP A N 1
ATOM 4359 C CA . ASP A 1 587 ? -3.699 -20.213 -45.255 1.00 80.44 587 ASP A CA 1
ATOM 4360 C C . ASP A 1 587 ? -4.011 -20.165 -43.750 1.00 80.44 587 ASP A C 1
ATOM 4362 O O . ASP A 1 587 ? -3.926 -19.138 -43.080 1.00 80.44 587 ASP A O 1
ATOM 4366 N N . LEU A 1 588 ? -4.399 -21.309 -43.179 1.00 80.38 588 LEU A N 1
ATOM 4367 C CA . LEU A 1 588 ? -4.735 -21.401 -41.755 1.00 80.38 588 LEU A CA 1
ATOM 4368 C C . LEU A 1 588 ? -3.492 -21.256 -40.878 1.00 80.38 588 LEU A C 1
ATOM 4370 O O . LEU A 1 588 ? -2.609 -22.119 -40.937 1.00 80.38 588 LEU A O 1
ATOM 4374 N N . ILE A 1 589 ? -3.507 -20.290 -39.958 1.00 84.44 589 ILE A N 1
ATOM 4375 C CA . ILE A 1 589 ? -2.476 -20.192 -38.925 1.00 84.44 589 ILE A CA 1
ATOM 4376 C C . ILE A 1 589 ? -2.600 -21.383 -37.979 1.00 84.44 589 ILE A C 1
ATOM 4378 O O . ILE A 1 589 ? -3.675 -21.720 -37.476 1.00 84.44 589 ILE A O 1
ATOM 4382 N N . LYS A 1 590 ? -1.472 -22.060 -37.766 1.00 84.69 590 LYS A N 1
ATOM 4383 C CA . LYS A 1 590 ? -1.351 -23.212 -36.873 1.00 84.69 590 LYS A CA 1
ATOM 4384 C C . LYS A 1 590 ? -0.871 -22.755 -35.496 1.00 84.69 590 LYS A C 1
ATOM 4386 O O . LYS A 1 590 ? 0.225 -23.119 -35.087 1.00 84.69 590 LYS A O 1
ATOM 4391 N N . GLY A 1 591 ? -1.714 -21.967 -34.835 1.00 84.06 591 GLY A N 1
ATOM 4392 C CA . GLY A 1 591 ? -1.491 -21.375 -33.516 1.00 84.06 591 GLY A CA 1
ATOM 4393 C C . GLY A 1 591 ? -2.785 -20.813 -32.920 1.00 84.06 591 GLY A C 1
ATOM 4394 O O . GLY A 1 591 ? -3.868 -21.014 -33.492 1.00 84.06 591 GLY A O 1
ATOM 4395 N N . THR A 1 592 ? -2.688 -20.096 -31.802 1.00 83.44 592 THR A N 1
ATOM 4396 C CA . THR A 1 592 ? -3.834 -19.549 -31.048 1.00 83.44 592 THR A CA 1
ATOM 4397 C C . THR A 1 592 ? -3.737 -18.049 -30.734 1.00 83.44 592 THR A C 1
ATOM 4399 O O . THR A 1 592 ? -4.043 -17.640 -29.614 1.00 83.44 592 THR A O 1
ATOM 4402 N N . PRO A 1 593 ? -3.427 -17.179 -31.712 1.00 85.88 593 PRO A N 1
ATOM 4403 C CA . PRO A 1 593 ? -3.267 -15.755 -31.439 1.00 85.88 593 PRO A CA 1
ATOM 4404 C C . PRO A 1 593 ? -4.539 -15.132 -30.828 1.00 85.88 593 PRO A C 1
ATOM 4406 O O . PRO A 1 593 ? -5.664 -15.334 -31.307 1.00 85.88 593 PRO A O 1
ATOM 4409 N N . ARG A 1 594 ? -4.336 -14.344 -29.769 1.00 82.56 594 ARG A N 1
ATOM 4410 C CA . ARG A 1 594 ? -5.309 -13.693 -28.875 1.00 82.56 594 ARG A CA 1
ATOM 4411 C C . ARG A 1 594 ? -6.290 -14.647 -28.192 1.00 82.56 594 ARG A C 1
ATOM 4413 O O . ARG A 1 594 ? -7.394 -14.237 -27.815 1.00 82.56 594 ARG A O 1
ATOM 4420 N N . GLN A 1 595 ? -5.930 -15.917 -28.055 1.00 79.56 595 GLN A N 1
ATOM 4421 C CA . GLN A 1 595 ? -6.770 -16.948 -27.457 1.00 79.56 595 GLN A CA 1
ATOM 4422 C C . GLN A 1 595 ? -5.977 -17.754 -26.434 1.00 79.56 595 GLN A C 1
ATOM 4424 O O . GLN A 1 595 ? -4.756 -17.719 -26.382 1.00 79.56 595 GLN A O 1
ATOM 4429 N N . ALA A 1 596 ? -6.697 -18.500 -25.597 1.00 76.19 596 ALA A N 1
ATOM 4430 C CA . ALA A 1 596 ? -6.047 -19.439 -24.699 1.00 76.19 596 ALA A CA 1
ATOM 4431 C C . ALA A 1 596 ? -5.296 -20.498 -25.522 1.00 76.19 596 ALA A C 1
ATOM 4433 O O . ALA A 1 596 ? -5.916 -21.165 -26.358 1.00 76.19 596 ALA A O 1
ATOM 4434 N N . ASN A 1 597 ? -4.003 -20.665 -25.232 1.00 77.44 597 ASN A N 1
ATOM 4435 C CA . ASN A 1 597 ? -3.134 -21.637 -25.889 1.00 77.44 597 ASN A CA 1
ATOM 4436 C C . ASN A 1 597 ? -3.772 -23.019 -25.979 1.00 77.44 597 ASN A C 1
ATOM 4438 O O . ASN A 1 597 ? -4.337 -23.525 -25.002 1.00 77.44 597 ASN A O 1
ATOM 4442 N N . TRP A 1 598 ? -3.613 -23.691 -27.119 1.00 67.31 598 TRP A N 1
ATOM 4443 C CA . TRP A 1 598 ? -4.028 -25.081 -27.279 1.00 67.31 598 TRP A CA 1
ATOM 4444 C C . TRP A 1 598 ? -3.372 -25.955 -26.207 1.00 67.31 598 TRP A C 1
ATOM 4446 O O . TRP A 1 598 ? -4.056 -26.779 -25.599 1.00 67.31 598 TRP A O 1
ATOM 4456 N N . GLY A 1 599 ? -2.105 -25.688 -25.871 1.00 54.75 599 GLY A N 1
ATOM 4457 C CA . GLY A 1 599 ? -1.371 -26.347 -24.783 1.00 54.75 599 GLY A CA 1
ATOM 4458 C C . GLY A 1 599 ? -2.055 -26.339 -23.401 1.00 54.75 599 GLY A C 1
ATOM 4459 O O . GLY A 1 599 ? -1.753 -27.212 -22.590 1.00 54.75 599 GLY A O 1
ATOM 4460 N N . LEU A 1 600 ? -3.011 -25.432 -23.136 1.00 53.50 600 LEU A N 1
ATOM 4461 C CA . LEU A 1 600 ? -3.836 -25.406 -21.911 1.00 53.50 600 LEU A CA 1
ATOM 4462 C C . LEU A 1 600 ? -4.956 -26.461 -21.899 1.00 53.50 600 LEU A C 1
ATOM 4464 O O . LEU A 1 600 ? -5.479 -26.805 -20.841 1.00 53.50 600 LEU A O 1
ATOM 4468 N N . SER A 1 601 ? -5.356 -26.954 -23.073 1.00 41.78 601 SER A N 1
ATOM 4469 C CA . SER A 1 601 ? -6.546 -27.795 -23.277 1.00 41.78 601 SER A CA 1
ATOM 4470 C C . SER A 1 601 ? -6.237 -29.268 -23.572 1.00 41.78 601 SER A C 1
ATOM 4472 O O . SER A 1 601 ? -7.149 -30.082 -23.735 1.00 41.78 601 SER A O 1
ATOM 4474 N N . VAL A 1 602 ? -4.957 -29.641 -23.620 1.00 34.81 602 VAL A N 1
ATOM 4475 C CA . VAL A 1 602 ? -4.514 -30.961 -24.086 1.00 34.81 602 VAL A CA 1
ATOM 4476 C C . VAL A 1 602 ? -4.116 -31.814 -22.905 1.00 34.81 602 VAL A C 1
ATOM 4478 O O . VAL A 1 602 ? -2.964 -31.857 -22.479 1.00 34.81 602 VAL A O 1
ATOM 4481 N N . THR A 1 603 ? -5.089 -32.565 -22.409 1.00 37.34 603 THR A N 1
ATOM 4482 C CA . THR A 1 603 ? -4.804 -33.794 -21.675 1.00 37.34 603 THR A CA 1
ATOM 4483 C C . THR A 1 603 ? -4.284 -34.821 -22.685 1.00 37.34 603 THR A C 1
ATOM 4485 O O . THR A 1 603 ? -4.942 -35.083 -23.696 1.00 37.34 603 THR A O 1
ATOM 4488 N N . GLN A 1 604 ? -3.093 -35.387 -22.461 1.00 28.36 604 GLN A N 1
ATOM 4489 C CA . GLN A 1 604 ? -2.542 -36.422 -23.344 1.00 28.36 604 GLN A CA 1
ATOM 4490 C C . GLN A 1 604 ? -3.557 -37.569 -23.509 1.00 28.36 604 GLN A C 1
ATOM 4492 O O . GLN A 1 604 ? -4.047 -38.126 -22.529 1.00 28.36 604 GLN A O 1
ATOM 4497 N N . THR A 1 605 ? -3.911 -37.904 -24.753 1.00 27.86 605 THR A N 1
ATOM 4498 C CA . THR A 1 605 ? -4.858 -38.987 -25.063 1.00 27.86 605 THR A CA 1
ATOM 4499 C C . THR A 1 605 ? -4.119 -40.330 -25.157 1.00 27.86 605 THR A C 1
ATOM 4501 O O . THR A 1 605 ? -3.282 -40.479 -26.050 1.00 27.86 605 THR A O 1
ATOM 4504 N N . PRO A 1 606 ? -4.442 -41.347 -24.335 1.00 32.59 606 PRO A N 1
ATOM 4505 C CA . PRO A 1 606 ? -3.944 -42.705 -24.539 1.00 32.59 606 PRO A CA 1
ATOM 4506 C C . PRO A 1 606 ? -4.675 -43.401 -25.706 1.00 32.59 606 PRO A C 1
ATOM 4508 O O . PRO A 1 606 ? -5.90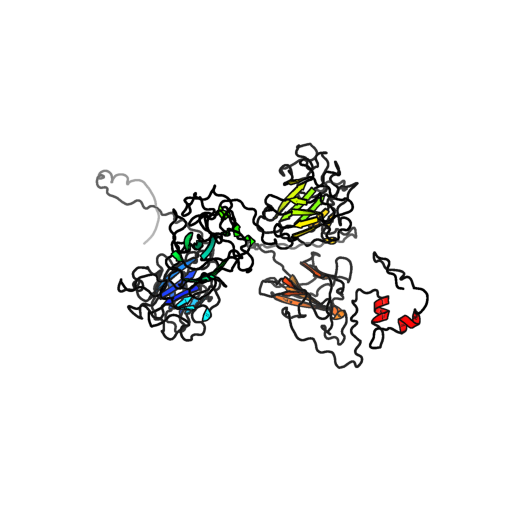1 -43.365 -25.832 1.00 32.59 606 PRO A O 1
ATOM 4511 N N . THR A 1 607 ? -3.905 -44.059 -26.575 1.00 25.62 607 THR A N 1
ATOM 4512 C CA . THR A 1 607 ? -4.346 -44.759 -27.794 1.00 25.62 607 THR A CA 1
ATOM 4513 C C . THR A 1 607 ? -4.662 -46.243 -27.506 1.00 25.62 607 THR A C 1
ATOM 4515 O O . THR A 1 607 ? -3.767 -47.043 -27.275 1.00 25.62 607 THR A O 1
ATOM 4518 N N . PHE A 1 608 ? -5.962 -46.568 -27.609 1.00 28.59 608 PHE A N 1
ATOM 4519 C CA . PHE A 1 608 ? -6.654 -47.815 -28.024 1.00 28.59 608 PHE A CA 1
ATOM 4520 C C . PHE A 1 608 ? -6.719 -49.115 -27.161 1.00 28.59 608 PHE A C 1
ATOM 4522 O O . PHE A 1 608 ? -5.823 -49.946 -27.143 1.00 28.59 608 PHE A O 1
ATOM 4529 N N . THR A 1 609 ? -7.977 -49.385 -26.753 1.00 27.41 609 THR A N 1
ATOM 4530 C CA . THR A 1 609 ? -8.820 -50.604 -26.949 1.00 27.41 609 THR A CA 1
ATOM 4531 C C . THR A 1 609 ? -8.718 -51.827 -26.022 1.00 27.41 609 THR A C 1
ATOM 4533 O O . THR A 1 609 ? -7.915 -52.725 -26.248 1.00 27.41 609 THR A O 1
ATOM 4536 N N . ALA A 1 610 ? -9.761 -52.001 -25.188 1.00 26.64 610 ALA A N 1
ATOM 4537 C CA . ALA A 1 610 ? -10.538 -53.249 -25.101 1.00 26.64 610 ALA A CA 1
ATOM 4538 C C . ALA A 1 610 ? -12.015 -53.019 -24.669 1.00 26.64 610 ALA A C 1
ATOM 4540 O O . ALA A 1 610 ? -12.336 -52.163 -23.853 1.00 26.64 610 ALA A O 1
ATOM 4541 N N . THR A 1 611 ? -12.891 -53.814 -25.287 1.00 25.94 611 THR A N 1
ATOM 4542 C CA . THR A 1 611 ? -14.374 -53.863 -25.386 1.00 25.94 611 THR A CA 1
ATOM 4543 C C . THR A 1 611 ? -15.124 -54.284 -24.082 1.00 25.94 611 THR A C 1
ATOM 4545 O O . THR A 1 611 ? -14.507 -54.905 -23.221 1.00 25.94 611 THR A O 1
ATOM 4548 N N . PRO A 1 612 ? -16.451 -54.013 -23.907 1.00 44.38 612 PRO A N 1
ATOM 4549 C CA . PRO A 1 612 ? -17.151 -53.988 -22.604 1.00 44.38 612 PRO A CA 1
ATOM 4550 C C . PRO A 1 612 ? -17.935 -55.276 -22.251 1.00 44.38 612 PRO A C 1
ATOM 4552 O O . PRO A 1 612 ? -18.123 -56.141 -23.111 1.00 44.38 612 PRO A O 1
ATOM 4555 N N . PRO A 1 613 ? -18.545 -55.356 -21.040 1.00 31.17 613 PRO A N 1
ATOM 4556 C CA . PRO A 1 613 ? -19.974 -55.710 -20.987 1.00 31.17 613 PRO A CA 1
ATOM 4557 C C . PRO A 1 613 ? -20.843 -55.013 -19.901 1.00 31.17 613 PRO A C 1
ATOM 4559 O O . PRO A 1 613 ? -20.558 -55.041 -18.712 1.00 31.17 613 PRO A O 1
ATOM 4562 N N . ARG A 1 614 ? -21.982 -54.481 -20.379 1.00 30.28 614 ARG A N 1
ATOM 4563 C CA . ARG A 1 614 ? -23.383 -54.455 -19.866 1.00 30.28 614 ARG A CA 1
ATOM 4564 C C . ARG A 1 614 ? -23.745 -54.271 -18.367 1.00 30.28 614 ARG A C 1
ATOM 4566 O O . ARG A 1 614 ? -23.709 -55.203 -17.579 1.00 30.28 614 ARG A O 1
ATOM 4573 N N . THR A 1 615 ? -24.368 -53.111 -18.113 1.00 34.59 615 THR A N 1
ATOM 4574 C CA . THR A 1 615 ? -25.772 -52.838 -17.676 1.00 34.59 615 THR A CA 1
ATOM 4575 C C . THR A 1 615 ? -26.453 -53.623 -16.533 1.00 34.59 615 THR A C 1
ATOM 4577 O O . THR A 1 615 ? -26.804 -54.789 -16.697 1.00 34.59 615 THR A O 1
ATOM 4580 N N . ALA A 1 616 ? -26.936 -52.869 -15.527 1.00 28.36 616 ALA A N 1
ATOM 4581 C CA . ALA A 1 616 ? -28.308 -52.960 -14.995 1.00 28.36 616 ALA A CA 1
ATOM 4582 C C . ALA A 1 616 ? -28.822 -51.579 -14.505 1.00 28.36 616 ALA A C 1
ATOM 4584 O O . ALA A 1 616 ? -28.074 -50.765 -13.974 1.00 28.36 616 ALA A O 1
ATOM 4585 N N . THR A 1 617 ? -30.115 -51.332 -14.714 1.00 27.89 617 THR A N 1
ATOM 4586 C CA . THR A 1 617 ? -30.938 -50.122 -14.453 1.00 27.89 617 THR A CA 1
ATOM 4587 C C . THR A 1 617 ? -32.108 -50.553 -13.528 1.00 27.89 617 THR A C 1
ATOM 4589 O O . THR A 1 617 ? -32.284 -51.764 -13.380 1.00 27.89 617 THR A O 1
ATOM 4592 N N . PRO A 1 618 ? -33.090 -49.721 -13.103 1.00 52.44 618 PRO A N 1
ATOM 4593 C CA . PRO A 1 618 ? -33.152 -48.407 -12.422 1.00 52.44 618 PRO A CA 1
ATOM 4594 C C . PRO A 1 618 ? -33.826 -48.496 -11.020 1.00 52.44 618 PRO A C 1
ATOM 4596 O O . PRO A 1 618 ? -34.436 -49.506 -10.693 1.00 52.44 618 PRO A O 1
ATOM 4599 N N . THR A 1 619 ? -33.903 -47.396 -10.250 1.00 31.22 619 THR A N 1
ATOM 4600 C CA . THR A 1 619 ? -35.116 -47.028 -9.466 1.00 31.22 619 THR A CA 1
ATOM 4601 C C . THR A 1 619 ? -35.184 -45.502 -9.263 1.00 31.22 619 THR A C 1
ATOM 4603 O O . THR A 1 619 ? -34.165 -44.839 -9.105 1.00 31.22 619 THR A O 1
ATOM 4606 N N . ARG A 1 620 ? -36.399 -44.941 -9.343 1.00 30.86 620 ARG A N 1
ATOM 4607 C CA . ARG A 1 620 ? -36.752 -43.513 -9.469 1.00 30.86 620 ARG A CA 1
ATOM 4608 C C . ARG A 1 620 ? -37.270 -42.886 -8.152 1.00 30.86 620 ARG A C 1
ATOM 4610 O O . ARG A 1 620 ? -38.172 -43.467 -7.566 1.00 30.86 620 ARG A O 1
ATOM 4617 N N . THR A 1 621 ? -36.816 -41.645 -7.867 1.00 32.31 621 THR A N 1
ATOM 4618 C CA . THR A 1 621 ? -37.570 -40.428 -7.398 1.00 32.31 621 THR A CA 1
ATOM 4619 C C . THR A 1 621 ? -38.106 -40.429 -5.930 1.00 32.31 621 THR A C 1
ATOM 4621 O O . THR A 1 621 ? -38.730 -41.415 -5.556 1.00 32.31 621 THR A O 1
ATOM 4624 N N . PRO A 1 622 ? -37.950 -39.358 -5.088 1.00 32.03 622 PRO A N 1
ATOM 4625 C CA . PRO A 1 622 ? -38.333 -37.974 -5.409 1.00 32.03 622 PRO A CA 1
ATOM 4626 C C . PRO A 1 622 ? -37.443 -36.800 -4.944 1.00 32.03 622 PRO A C 1
ATOM 4628 O O . PRO A 1 622 ? -36.592 -36.881 -4.070 1.00 32.03 622 PRO A O 1
ATOM 4631 N N . THR A 1 623 ? -37.727 -35.680 -5.605 1.00 35.94 623 THR A N 1
ATOM 4632 C CA . THR A 1 623 ? -37.119 -34.349 -5.624 1.00 35.94 623 THR A CA 1
ATOM 4633 C C . THR A 1 623 ? -37.100 -33.624 -4.270 1.00 35.94 623 THR A C 1
ATOM 4635 O O . THR A 1 623 ? -38.155 -33.351 -3.697 1.00 35.94 623 THR A O 1
ATOM 4638 N N . LYS A 1 624 ? -35.920 -33.155 -3.844 1.00 31.02 624 LYS A N 1
ATOM 4639 C CA . LYS A 1 624 ? -35.771 -31.881 -3.122 1.00 31.02 624 LYS A CA 1
ATOM 4640 C C . LYS A 1 624 ? -34.940 -30.939 -3.987 1.00 31.02 624 LYS A C 1
ATOM 4642 O O . LYS A 1 624 ? -33.899 -31.321 -4.505 1.00 31.02 624 LYS A O 1
ATOM 4647 N N . ARG A 1 625 ? -35.457 -29.726 -4.160 1.00 37.03 625 ARG A N 1
ATOM 4648 C CA . ARG A 1 625 ? -34.809 -28.592 -4.821 1.00 37.03 625 ARG A CA 1
ATOM 4649 C C . ARG A 1 625 ? -33.544 -28.212 -4.038 1.00 37.03 625 ARG A C 1
ATOM 4651 O O . ARG A 1 625 ? -33.707 -27.848 -2.874 1.00 37.03 625 ARG A O 1
ATOM 4658 N N . PRO A 1 626 ? -32.334 -28.260 -4.620 1.00 33.31 626 PRO A N 1
ATOM 4659 C CA . PRO A 1 626 ? -31.181 -27.625 -4.015 1.00 33.31 626 PRO A CA 1
ATOM 4660 C C . PRO A 1 626 ? -31.191 -26.136 -4.350 1.00 33.31 626 PRO A C 1
ATOM 4662 O O . PRO A 1 626 ? -31.370 -25.716 -5.495 1.00 33.31 626 PRO A O 1
ATOM 4665 N N . THR A 1 627 ? -31.070 -25.375 -3.277 1.00 32.88 627 THR A N 1
ATOM 4666 C CA . THR A 1 627 ? -30.459 -24.059 -3.133 1.00 32.88 627 THR A CA 1
ATOM 4667 C C . THR A 1 627 ? -29.314 -23.818 -4.119 1.00 32.88 627 THR A C 1
ATOM 4669 O O . THR A 1 627 ? -28.588 -24.747 -4.466 1.00 32.88 627 THR A O 1
ATOM 4672 N N . ALA A 1 628 ? -29.169 -22.563 -4.551 1.00 32.50 628 ALA A N 1
ATOM 4673 C CA . ALA A 1 628 ? -28.055 -22.084 -5.360 1.00 32.50 628 ALA A CA 1
ATOM 4674 C C . ALA A 1 628 ? -26.715 -22.660 -4.869 1.00 32.50 628 ALA A C 1
ATOM 4676 O O . ALA A 1 628 ? -26.406 -22.584 -3.683 1.00 32.50 628 ALA A O 1
ATOM 4677 N N . THR A 1 629 ? -25.951 -23.257 -5.781 1.00 29.19 629 THR A N 1
ATOM 4678 C CA . THR A 1 629 ? -24.589 -23.734 -5.531 1.00 29.19 629 THR A CA 1
ATOM 4679 C C . THR A 1 629 ? -23.650 -22.861 -6.350 1.00 29.19 629 THR A C 1
ATOM 4681 O O . THR A 1 629 ? -23.588 -22.994 -7.569 1.00 29.19 629 THR A O 1
ATOM 4684 N N . ALA A 1 630 ? -22.964 -21.947 -5.674 1.00 31.36 630 ALA A N 1
ATOM 4685 C CA . ALA A 1 630 ? -21.617 -21.542 -6.046 1.00 31.36 630 ALA A CA 1
ATOM 4686 C C . ALA A 1 630 ? -20.659 -22.183 -5.028 1.00 31.36 630 ALA A C 1
ATOM 4688 O O . ALA A 1 630 ? -21.094 -22.537 -3.932 1.00 31.36 630 ALA A O 1
ATOM 4689 N N . TYR A 1 631 ? -19.398 -22.319 -5.434 1.00 27.14 631 TYR A N 1
ATOM 4690 C CA . TYR A 1 631 ? -18.277 -23.033 -4.807 1.00 27.14 631 TYR A CA 1
ATOM 4691 C C . TYR A 1 631 ? -18.211 -24.538 -5.114 1.00 27.14 631 TYR A C 1
ATOM 4693 O O . TYR A 1 631 ? -18.697 -25.394 -4.380 1.00 27.14 631 TYR A O 1
ATOM 4701 N N . LEU A 1 632 ? -17.542 -24.861 -6.226 1.00 29.52 632 LEU A N 1
ATOM 4702 C CA . LEU A 1 632 ? -16.678 -26.038 -6.265 1.00 29.52 632 LEU A CA 1
ATOM 4703 C C . LEU A 1 632 ? -15.288 -25.593 -5.792 1.00 29.52 632 LEU A C 1
ATOM 4705 O O . LEU A 1 632 ? -14.444 -25.249 -6.609 1.00 29.52 632 LEU A O 1
ATOM 4709 N N . SER A 1 633 ? -15.044 -25.600 -4.487 1.00 38.28 633 SER A N 1
ATOM 4710 C CA . SER A 1 633 ? -13.706 -25.880 -3.962 1.00 38.28 633 SER A CA 1
ATOM 4711 C C . SER A 1 633 ? -13.794 -27.278 -3.367 1.00 38.28 633 SER A C 1
ATOM 4713 O O . SER A 1 633 ? -14.664 -27.522 -2.546 1.00 38.28 633 SER A O 1
ATOM 4715 N N . ARG A 1 634 ? -12.990 -28.214 -3.872 1.00 52.94 634 ARG A N 1
ATOM 4716 C CA . ARG A 1 634 ? -12.741 -29.539 -3.281 1.00 52.94 634 ARG A CA 1
ATOM 4717 C C . ARG A 1 634 ? -11.231 -29.701 -3.227 1.00 52.94 634 ARG A C 1
ATOM 4719 O O . ARG A 1 634 ? -10.655 -30.402 -4.059 1.00 52.94 634 ARG A O 1
ATOM 4726 N N . LEU A 1 635 ? -10.600 -28.911 -2.366 1.00 70.00 635 LEU A N 1
ATOM 4727 C CA . LEU A 1 635 ? -9.150 -28.771 -2.318 1.00 70.00 635 LEU A CA 1
ATOM 4728 C C . LEU A 1 635 ? -8.594 -29.826 -1.353 1.00 70.00 635 LEU A C 1
ATOM 4730 O O . LEU A 1 635 ? -8.722 -29.707 -0.140 1.00 70.00 635 LEU A O 1
ATOM 4734 N N . VAL A 1 636 ? -8.022 -30.891 -1.908 1.00 84.25 636 VAL A N 1
ATOM 4735 C CA . VAL A 1 636 ? -7.008 -31.693 -1.212 1.00 84.25 636 VAL A CA 1
ATOM 4736 C C . VAL A 1 636 ? -5.707 -31.385 -1.925 1.00 84.25 636 VAL A C 1
ATOM 4738 O O . VAL A 1 636 ? -5.682 -31.459 -3.155 1.00 84.25 636 VAL A O 1
ATOM 4741 N N . LEU A 1 637 ? -4.687 -31.019 -1.160 1.00 88.75 637 LEU A N 1
ATOM 4742 C CA . LEU A 1 637 ? -3.410 -30.515 -1.660 1.00 88.75 637 LEU A CA 1
ATOM 4743 C C . LEU A 1 637 ? -2.256 -31.360 -1.113 1.00 88.75 637 LEU A C 1
ATOM 4745 O O . LEU A 1 637 ? -2.413 -32.021 -0.080 1.00 88.75 637 LEU A O 1
ATOM 4749 N N . ILE A 1 638 ? -1.114 -31.321 -1.790 1.00 90.44 638 ILE A N 1
ATOM 4750 C CA . ILE A 1 638 ? 0.173 -31.810 -1.285 1.00 90.44 638 ILE A CA 1
ATOM 4751 C C . ILE A 1 638 ? 0.695 -30.747 -0.312 1.00 90.44 638 ILE A C 1
ATOM 4753 O O . ILE A 1 638 ? 0.807 -29.586 -0.682 1.00 90.44 638 ILE A O 1
ATOM 4757 N N . ASN A 1 639 ? 0.973 -31.112 0.939 1.00 91.50 639 ASN A N 1
ATOM 4758 C CA . ASN A 1 639 ? 1.344 -30.156 1.991 1.00 91.50 639 ASN A CA 1
ATOM 4759 C C . ASN A 1 639 ? 2.857 -30.076 2.228 1.00 91.50 639 ASN A C 1
ATOM 4761 O O . ASN A 1 639 ? 3.407 -28.990 2.419 1.00 91.50 639 ASN A O 1
ATOM 4765 N N . GLU A 1 640 ? 3.504 -31.239 2.247 1.00 95.19 640 GLU A N 1
ATOM 4766 C CA . GLU A 1 640 ? 4.918 -31.404 2.570 1.00 95.19 640 GLU A CA 1
ATOM 4767 C C . GLU A 1 640 ? 5.424 -32.713 1.955 1.00 95.19 640 GLU A C 1
ATOM 4769 O O . GLU A 1 640 ? 4.695 -33.706 1.941 1.00 95.19 640 GLU A O 1
ATOM 4774 N N . PHE A 1 641 ? 6.662 -32.754 1.470 1.00 96.06 641 PHE A N 1
ATOM 4775 C CA . PHE A 1 641 ? 7.331 -34.010 1.140 1.00 96.06 641 PHE A CA 1
ATOM 4776 C C . PHE A 1 641 ? 8.840 -33.929 1.377 1.00 96.06 641 PHE A C 1
ATOM 4778 O O . PHE A 1 641 ? 9.449 -32.864 1.272 1.00 96.06 641 PHE A O 1
ATOM 4785 N N . LEU A 1 642 ? 9.442 -35.070 1.711 1.00 94.50 642 LEU A N 1
ATOM 4786 C CA . LEU A 1 642 ? 10.878 -35.208 1.934 1.00 94.50 642 LEU A CA 1
ATOM 4787 C C . LEU A 1 642 ? 11.462 -36.140 0.870 1.00 94.50 642 LEU A C 1
ATOM 4789 O O . LEU A 1 642 ? 11.241 -37.346 0.970 1.00 94.50 642 LEU A O 1
ATOM 4793 N N . PRO A 1 643 ? 12.203 -35.600 -0.114 1.00 85.44 643 PRO A N 1
ATOM 4794 C CA . PRO A 1 643 ? 12.842 -36.412 -1.144 1.00 85.44 643 PRO A CA 1
ATOM 4795 C C . PRO A 1 643 ? 14.160 -37.038 -0.679 1.00 85.44 643 PRO A C 1
ATOM 4797 O O . PRO A 1 643 ? 14.562 -38.056 -1.211 1.00 85.44 643 PRO A O 1
ATOM 4800 N N . ARG A 1 644 ? 14.829 -36.458 0.331 1.00 84.06 644 ARG A N 1
ATOM 4801 C CA . ARG A 1 644 ? 16.151 -36.920 0.778 1.00 84.06 644 ARG A CA 1
ATOM 4802 C C . ARG A 1 644 ? 16.233 -37.147 2.287 1.00 84.06 644 ARG A C 1
ATOM 4804 O O . ARG A 1 644 ? 16.612 -36.228 3.023 1.00 84.06 644 ARG A O 1
ATOM 4811 N N . PRO A 1 645 ? 15.904 -38.348 2.780 1.00 82.19 645 PRO A N 1
ATOM 4812 C CA . PRO A 1 645 ? 15.998 -38.659 4.199 1.00 82.19 645 PRO A CA 1
ATOM 4813 C C . PRO A 1 645 ? 17.456 -38.841 4.649 1.00 82.19 645 PRO A C 1
ATOM 4815 O O . PRO A 1 645 ? 18.243 -39.565 4.041 1.00 82.19 645 PRO A O 1
ATOM 4818 N N . GLY A 1 646 ? 17.826 -38.170 5.739 1.00 79.06 646 GLY A N 1
ATOM 4819 C CA . GLY A 1 646 ? 19.058 -38.409 6.504 1.00 79.06 646 GLY A CA 1
ATOM 4820 C C . GLY A 1 646 ? 18.820 -39.106 7.841 1.00 79.06 646 GLY A C 1
ATOM 4821 O O . GLY A 1 646 ? 19.782 -39.481 8.514 1.00 79.06 646 GLY A O 1
ATOM 4822 N N . SER A 1 647 ? 17.552 -39.283 8.207 1.00 82.44 647 SER A N 1
ATOM 4823 C CA . SER A 1 647 ? 17.082 -39.856 9.462 1.00 82.44 647 SER A CA 1
ATOM 4824 C C . SER A 1 647 ? 15.995 -40.907 9.206 1.00 82.44 647 SER A C 1
ATOM 4826 O O . SER A 1 647 ? 15.343 -40.883 8.166 1.00 82.44 647 SER A O 1
ATOM 4828 N N . ASP A 1 648 ? 15.799 -41.808 10.171 1.00 82.56 648 ASP A N 1
ATOM 4829 C CA . ASP A 1 648 ? 14.748 -42.839 10.161 1.00 82.56 648 ASP A CA 1
ATOM 4830 C C . ASP A 1 648 ? 13.395 -42.170 10.464 1.00 82.56 648 ASP A C 1
ATOM 4832 O O . ASP A 1 648 ? 13.004 -42.008 11.624 1.00 82.56 648 ASP A O 1
ATOM 4836 N N . TRP A 1 649 ? 12.727 -41.664 9.427 1.00 87.25 649 TRP A N 1
ATOM 4837 C CA . TRP A 1 649 ? 11.467 -40.921 9.539 1.00 87.25 649 TRP A CA 1
ATOM 4838 C C . TRP A 1 649 ? 10.253 -41.843 9.632 1.00 87.25 649 TRP A C 1
ATOM 4840 O O . TRP A 1 649 ? 9.197 -41.407 10.112 1.00 87.25 649 TRP A O 1
ATOM 4850 N N . ASN A 1 650 ? 10.378 -43.095 9.182 1.00 86.44 650 ASN A N 1
ATOM 4851 C CA . ASN A 1 650 ? 9.308 -44.088 9.240 1.00 86.44 650 ASN A CA 1
ATOM 4852 C C . ASN A 1 650 ? 9.369 -44.975 10.514 1.00 86.44 650 ASN A C 1
ATOM 4854 O O . ASN A 1 650 ? 8.399 -45.681 10.819 1.00 86.44 650 ASN A O 1
ATOM 4858 N N . HIS A 1 651 ? 10.447 -44.864 11.298 1.00 86.38 651 HIS A N 1
ATOM 4859 C CA . HIS A 1 651 ? 10.754 -45.601 12.527 1.00 86.38 651 HIS A CA 1
ATOM 4860 C C . HIS A 1 651 ? 10.866 -47.126 12.343 1.00 86.38 651 HIS A C 1
ATOM 4862 O O . HIS A 1 651 ? 10.459 -47.892 13.231 1.00 86.38 651 HIS A O 1
ATOM 4868 N N . ASP A 1 652 ? 11.384 -47.588 11.205 1.00 78.12 652 ASP A N 1
ATOM 4869 C CA . ASP A 1 652 ? 11.605 -49.010 10.918 1.00 78.12 652 ASP A CA 1
ATOM 4870 C C . ASP A 1 652 ? 12.979 -49.530 11.383 1.00 78.12 652 ASP A C 1
ATOM 4872 O O . ASP A 1 652 ? 13.211 -50.747 11.404 1.00 78.12 652 ASP A O 1
ATOM 4876 N N . GLY A 1 653 ? 13.843 -48.632 11.862 1.00 73.94 653 GLY A N 1
ATOM 4877 C CA . GLY A 1 653 ? 15.175 -48.930 12.371 1.00 73.94 653 GLY A CA 1
ATOM 4878 C C . GLY A 1 653 ? 16.287 -48.818 11.327 1.00 73.94 653 GLY A C 1
ATOM 4879 O O . GLY A 1 653 ? 17.436 -49.137 11.652 1.00 73.94 653 GLY A O 1
ATOM 4880 N N . LEU A 1 654 ? 15.975 -48.406 10.099 1.00 69.12 654 LEU A N 1
ATOM 4881 C CA . LEU A 1 654 ? 16.911 -48.202 8.998 1.00 69.12 654 LEU A CA 1
ATOM 4882 C C . LEU A 1 654 ? 16.824 -46.747 8.510 1.00 69.12 654 LEU A C 1
ATOM 4884 O O . LEU A 1 654 ? 15.824 -46.083 8.711 1.00 69.12 654 LEU A O 1
ATOM 4888 N N . ILE A 1 655 ? 17.896 -46.249 7.887 1.00 71.50 655 ILE A N 1
ATOM 4889 C CA . ILE A 1 655 ? 17.901 -44.944 7.204 1.00 71.50 655 ILE A CA 1
ATOM 4890 C C . ILE A 1 655 ? 18.098 -45.233 5.719 1.00 71.50 655 ILE A C 1
ATOM 4892 O O . ILE A 1 655 ? 19.188 -45.656 5.317 1.00 71.50 655 ILE A O 1
ATOM 4896 N N . ASN A 1 656 ? 17.052 -45.094 4.910 1.00 70.19 656 ASN A N 1
ATOM 4897 C CA . ASN A 1 656 ? 17.074 -45.424 3.484 1.00 70.19 656 ASN A CA 1
ATOM 4898 C C . ASN A 1 656 ? 16.000 -44.646 2.688 1.00 70.19 656 ASN A C 1
ATOM 4900 O O . ASN A 1 656 ? 15.247 -43.859 3.241 1.00 70.19 656 ASN A O 1
ATOM 4904 N N . VAL A 1 657 ? 15.912 -44.872 1.373 1.00 70.81 657 VAL A N 1
ATOM 4905 C CA . VAL A 1 657 ? 14.923 -44.209 0.486 1.00 70.81 657 VAL A CA 1
ATOM 4906 C C . VAL A 1 657 ? 13.461 -44.455 0.894 1.00 70.81 657 VAL A C 1
ATOM 4908 O O . VAL A 1 657 ? 12.567 -43.688 0.568 1.00 70.81 657 VAL A O 1
ATOM 4911 N N . TYR A 1 658 ? 13.175 -45.500 1.671 1.00 81.62 658 TYR A N 1
ATOM 4912 C CA . TYR A 1 658 ? 11.828 -45.768 2.170 1.00 81.62 658 TYR A CA 1
ATOM 4913 C C . TYR A 1 658 ? 11.419 -44.868 3.356 1.00 81.62 658 TYR A C 1
ATOM 4915 O O . TYR A 1 658 ? 10.267 -44.956 3.802 1.00 81.62 658 TYR A O 1
ATOM 4923 N N . ASP A 1 659 ? 12.323 -44.009 3.843 1.00 81.12 659 ASP A N 1
ATOM 4924 C CA . ASP A 1 659 ? 12.058 -42.914 4.790 1.00 81.12 659 ASP A CA 1
ATOM 4925 C C . ASP A 1 659 ? 11.539 -41.633 4.123 1.00 81.12 659 ASP A C 1
ATOM 4927 O O . ASP A 1 659 ? 11.069 -40.725 4.814 1.00 81.12 659 ASP A O 1
ATOM 4931 N N . GLU A 1 660 ? 11.579 -41.554 2.791 1.00 90.62 660 GLU A N 1
ATOM 4932 C CA . GLU A 1 660 ? 10.912 -40.493 2.037 1.00 90.62 660 GLU A CA 1
ATOM 4933 C C . GLU A 1 660 ? 9.425 -40.460 2.381 1.00 90.62 660 GLU A C 1
ATOM 4935 O O . GLU A 1 660 ? 8.814 -41.490 2.682 1.00 90.62 660 GLU A O 1
ATOM 4940 N N . PHE A 1 661 ? 8.806 -39.283 2.335 1.00 95.06 661 PHE A N 1
ATOM 4941 C CA . PHE A 1 661 ? 7.372 -39.180 2.580 1.00 95.06 661 PHE A CA 1
ATOM 4942 C C . PHE A 1 661 ? 6.709 -38.106 1.741 1.00 95.06 661 PHE A C 1
ATOM 4944 O O . PHE A 1 661 ? 7.318 -37.097 1.402 1.00 95.06 661 PHE A O 1
ATOM 4951 N N . ILE A 1 662 ? 5.417 -38.312 1.487 1.00 96.94 662 ILE A N 1
ATOM 4952 C CA . ILE A 1 662 ? 4.506 -37.325 0.913 1.00 96.94 662 ILE A CA 1
ATOM 4953 C C . ILE A 1 662 ? 3.332 -37.133 1.873 1.00 96.94 662 ILE A C 1
ATOM 4955 O O . ILE A 1 662 ? 2.668 -38.093 2.280 1.00 96.94 662 ILE A O 1
ATOM 4959 N N . GLU A 1 663 ? 3.046 -35.884 2.215 1.00 96.12 663 GLU A N 1
ATOM 4960 C CA . GLU A 1 663 ? 1.913 -35.473 3.030 1.00 96.12 663 GLU A CA 1
ATOM 4961 C C . GLU A 1 663 ? 0.850 -34.765 2.185 1.00 96.12 663 GLU A C 1
ATOM 4963 O O . GLU A 1 663 ? 1.144 -33.881 1.384 1.00 96.12 663 GLU A O 1
ATOM 4968 N N . VAL A 1 664 ? -0.417 -35.117 2.411 1.00 93.50 664 VAL A N 1
ATOM 4969 C CA . VAL A 1 664 ? -1.576 -34.432 1.821 1.00 93.50 664 VAL A CA 1
ATOM 4970 C C . VAL A 1 664 ? -2.493 -33.874 2.901 1.00 93.50 664 VAL A C 1
ATOM 4972 O O . VAL A 1 664 ? -2.698 -34.519 3.933 1.00 93.50 664 VAL A O 1
ATOM 4975 N N . ILE A 1 665 ? -3.112 -32.720 2.644 1.00 89.38 665 ILE A N 1
ATOM 4976 C CA . ILE A 1 665 ? -4.031 -32.038 3.565 1.00 89.38 665 ILE A CA 1
ATOM 4977 C C . ILE A 1 665 ? -5.405 -31.812 2.931 1.00 89.38 665 ILE A C 1
ATOM 4979 O O . ILE A 1 665 ? -5.523 -31.465 1.755 1.00 89.38 665 ILE A O 1
ATOM 4983 N N . ASN A 1 666 ? -6.473 -31.998 3.714 1.00 90.06 666 ASN A N 1
ATOM 4984 C CA . ASN A 1 666 ? -7.803 -31.530 3.331 1.00 90.06 666 ASN A CA 1
ATOM 4985 C C . ASN A 1 666 ? -7.933 -30.033 3.643 1.00 90.06 666 ASN A C 1
ATOM 4987 O O . ASN A 1 666 ? -8.114 -29.645 4.797 1.00 90.06 666 ASN A O 1
ATOM 4991 N N . ALA A 1 667 ? -7.869 -29.219 2.597 1.00 79.00 667 ALA A N 1
ATOM 4992 C CA . ALA A 1 667 ? -7.984 -27.768 2.644 1.00 79.00 667 ALA A CA 1
ATOM 4993 C C . ALA A 1 667 ? -9.435 -27.261 2.610 1.00 79.00 667 ALA A C 1
ATOM 4995 O O . ALA A 1 667 ? -9.682 -26.058 2.680 1.00 79.00 667 ALA A O 1
ATOM 4996 N N . ASP A 1 668 ? -10.405 -28.159 2.463 1.00 76.88 668 ASP A N 1
ATOM 4997 C CA . ASP A 1 668 ? -11.814 -27.818 2.352 1.00 76.88 668 ASP A CA 1
ATOM 4998 C C . ASP A 1 668 ? -12.499 -27.743 3.727 1.00 76.88 668 ASP A C 1
ATOM 5000 O O . ASP A 1 668 ? -12.025 -28.260 4.736 1.00 76.88 668 ASP A O 1
ATOM 5004 N N . SER A 1 669 ? -13.674 -27.120 3.752 1.00 77.44 669 SER A N 1
ATOM 5005 C CA . SER A 1 669 ? -14.577 -27.011 4.903 1.00 77.44 669 SER A CA 1
ATOM 5006 C C . SER A 1 669 ? -15.462 -28.248 5.115 1.00 77.44 669 SER A C 1
ATOM 5008 O O . SER A 1 669 ? -16.246 -28.302 6.066 1.00 77.44 669 SER A O 1
ATOM 5010 N N . VAL A 1 670 ? -15.336 -29.258 4.248 1.00 80.38 670 VAL A N 1
ATOM 5011 C CA . VAL A 1 670 ? -16.090 -30.516 4.306 1.00 80.38 670 VAL A CA 1
ATOM 5012 C C . VAL A 1 670 ? -15.171 -31.733 4.384 1.00 80.38 670 VAL A C 1
ATOM 5014 O O . VAL A 1 670 ? -14.030 -31.706 3.935 1.00 80.38 670 VAL A O 1
ATOM 5017 N N . ASP A 1 671 ? -15.690 -32.830 4.932 1.00 85.00 671 ASP A N 1
ATOM 5018 C CA . ASP A 1 671 ? -14.993 -34.115 4.968 1.00 85.00 671 ASP A CA 1
ATOM 5019 C C . ASP A 1 671 ? -14.767 -34.660 3.541 1.00 85.00 671 ASP A C 1
ATOM 5021 O O . ASP A 1 671 ? -15.717 -34.789 2.759 1.00 85.00 671 ASP A O 1
ATOM 5025 N N . ILE A 1 672 ? -13.530 -35.047 3.210 1.00 86.75 672 ILE A N 1
ATOM 5026 C CA . ILE A 1 672 ? -13.164 -35.614 1.903 1.00 86.75 672 ILE A CA 1
ATOM 5027 C C . ILE A 1 672 ? -12.714 -37.066 2.059 1.00 86.75 672 ILE A C 1
ATOM 5029 O O . ILE A 1 672 ? -11.850 -37.380 2.871 1.00 86.75 672 ILE A O 1
ATOM 5033 N N . ASN A 1 673 ? -13.288 -37.963 1.252 1.00 88.31 673 ASN A N 1
ATOM 5034 C CA . ASN A 1 673 ? -12.841 -39.352 1.161 1.00 88.31 673 ASN A CA 1
ATOM 5035 C C . ASN A 1 673 ? -11.801 -39.514 0.037 1.00 88.31 673 ASN A C 1
ATOM 5037 O O . ASN A 1 673 ? -12.099 -39.228 -1.125 1.00 88.31 673 ASN A O 1
ATOM 5041 N N . LEU A 1 674 ? -10.619 -40.025 0.388 1.00 88.94 674 LEU A N 1
ATOM 5042 C CA . LEU A 1 674 ? -9.497 -40.283 -0.519 1.00 88.94 674 LEU A CA 1
ATOM 5043 C C . LEU A 1 674 ? -9.609 -41.599 -1.304 1.00 88.94 674 LEU A C 1
ATOM 5045 O O . LEU A 1 674 ? -8.712 -41.949 -2.064 1.00 88.94 674 LEU A O 1
ATOM 5049 N N . LYS A 1 675 ? -10.709 -42.344 -1.169 1.00 87.38 675 LYS A N 1
ATOM 5050 C CA . LYS A 1 675 ? -10.919 -43.609 -1.877 1.00 87.38 675 LYS A CA 1
ATOM 5051 C C . LYS A 1 675 ? -10.720 -43.458 -3.388 1.00 87.38 675 LYS A C 1
ATOM 5053 O O . LYS A 1 675 ? -11.500 -42.786 -4.068 1.00 87.38 675 LYS A O 1
ATOM 5058 N N . GLY A 1 676 ? -9.720 -44.166 -3.908 1.00 82.00 676 GLY A N 1
ATOM 5059 C CA . GLY A 1 676 ? -9.382 -44.203 -5.331 1.00 82.00 676 GLY A CA 1
ATOM 5060 C C . GLY A 1 676 ? -8.517 -43.037 -5.812 1.00 82.00 676 GLY A C 1
ATOM 5061 O O . GLY A 1 676 ? -8.213 -42.994 -6.999 1.00 82.00 676 GLY A O 1
ATOM 5062 N N . TRP A 1 677 ? -8.134 -42.109 -4.930 1.00 93.44 677 TRP A N 1
ATOM 5063 C CA . TRP A 1 677 ? -7.091 -41.127 -5.224 1.00 93.44 677 TRP A CA 1
ATOM 5064 C C . TRP A 1 677 ? -5.731 -41.821 -5.299 1.00 93.44 677 TRP A C 1
ATOM 5066 O O . TRP A 1 677 ? -5.578 -42.918 -4.765 1.00 93.44 677 TRP A O 1
ATOM 5076 N N . GLN A 1 678 ? -4.764 -41.203 -5.966 1.00 94.50 678 GLN A N 1
ATOM 5077 C CA . GLN A 1 678 ? -3.427 -41.751 -6.170 1.00 94.50 678 GLN A CA 1
ATOM 5078 C C . GLN A 1 678 ? -2.345 -40.704 -5.892 1.00 94.50 678 GLN A C 1
ATOM 5080 O O . GLN A 1 678 ? -2.583 -39.515 -6.096 1.00 94.50 678 GLN A O 1
ATOM 5085 N N . LEU A 1 679 ? -1.181 -41.162 -5.436 1.00 93.31 679 LEU A N 1
ATOM 5086 C CA . LEU A 1 679 ? 0.079 -40.419 -5.453 1.00 93.31 679 LEU A CA 1
ATOM 5087 C C . LEU A 1 679 ? 0.979 -40.976 -6.552 1.00 93.31 679 LEU A C 1
ATOM 5089 O O . LEU A 1 679 ? 0.920 -42.171 -6.827 1.00 93.31 679 LEU A O 1
ATOM 5093 N N . ASP A 1 680 ? 1.776 -40.122 -7.174 1.00 88.75 680 ASP A N 1
ATOM 5094 C CA . ASP A 1 680 ? 2.645 -40.467 -8.301 1.00 88.75 680 ASP A CA 1
ATOM 5095 C C . ASP A 1 680 ? 3.867 -39.531 -8.299 1.00 88.75 680 ASP A C 1
ATOM 5097 O O . ASP A 1 680 ? 3.711 -38.373 -7.905 1.00 88.75 680 ASP A O 1
ATOM 5101 N N . ASP A 1 681 ? 5.047 -40.019 -8.687 1.00 69.88 681 ASP A N 1
ATOM 5102 C CA . ASP A 1 681 ? 6.314 -39.259 -8.703 1.00 69.88 681 ASP A CA 1
ATOM 5103 C C . ASP A 1 681 ? 6.698 -38.734 -10.093 1.00 69.88 681 ASP A C 1
ATOM 5105 O O . ASP A 1 681 ? 7.522 -37.840 -10.200 1.00 69.88 681 ASP A O 1
ATOM 5109 N N . VAL A 1 682 ? 6.046 -39.182 -11.170 1.00 72.31 682 VAL A N 1
ATOM 5110 C CA . VAL A 1 682 ? 6.104 -38.523 -12.484 1.00 72.31 682 VAL A CA 1
ATOM 5111 C C . VAL A 1 682 ? 5.089 -39.163 -13.432 1.00 72.31 682 VAL A C 1
ATOM 5113 O O . VAL A 1 682 ? 4.846 -40.364 -13.440 1.00 72.31 682 VAL A O 1
ATOM 5116 N N . ALA A 1 683 ? 4.482 -38.367 -14.313 1.00 69.44 683 ALA A N 1
ATOM 5117 C CA . ALA A 1 683 ? 3.456 -38.884 -15.211 1.00 69.44 683 ALA A CA 1
ATOM 5118 C C . ALA A 1 683 ? 3.976 -39.961 -16.184 1.00 69.44 683 ALA A C 1
ATOM 5120 O O . ALA A 1 683 ? 4.652 -39.648 -17.164 1.00 69.44 683 ALA A O 1
ATOM 5121 N N . ASN A 1 684 ? 3.509 -41.202 -16.010 1.00 64.44 684 ASN A N 1
ATOM 5122 C CA . ASN A 1 684 ? 3.786 -42.350 -16.891 1.00 64.44 684 ASN A CA 1
ATOM 5123 C C . ASN A 1 684 ? 5.271 -42.771 -16.942 1.00 64.44 684 ASN A C 1
ATOM 5125 O O . ASN A 1 684 ? 5.713 -43.348 -17.938 1.00 64.44 684 ASN A O 1
ATOM 5129 N N . SER A 1 685 ? 6.031 -42.460 -15.897 1.00 63.00 685 SER A N 1
ATOM 5130 C CA . SER A 1 685 ? 7.435 -42.835 -15.699 1.00 63.00 685 SER A CA 1
ATOM 5131 C C . SER A 1 685 ? 7.657 -43.030 -14.190 1.00 63.00 685 SER A C 1
ATOM 5133 O O . SER A 1 685 ? 6.703 -42.887 -13.438 1.00 63.00 685 SER A O 1
ATOM 5135 N N . GLY A 1 686 ? 8.875 -43.329 -13.736 1.00 74.31 686 GLY A N 1
ATOM 5136 C CA . GLY A 1 686 ? 9.164 -43.398 -12.297 1.00 74.31 686 GLY A CA 1
ATOM 5137 C C . GLY A 1 686 ? 8.531 -44.610 -11.612 1.00 74.31 686 GLY A C 1
ATOM 5138 O O . GLY A 1 686 ? 8.528 -45.714 -12.177 1.00 74.31 686 GLY A O 1
ATOM 5139 N N . SER A 1 687 ? 8.049 -44.417 -10.386 1.00 76.88 687 SER A N 1
ATOM 5140 C CA . SER A 1 687 ? 7.383 -45.453 -9.599 1.00 76.88 687 SER A CA 1
ATOM 5141 C C . SER A 1 687 ? 5.953 -45.698 -10.090 1.00 76.88 687 SER A C 1
ATOM 5143 O O . SER A 1 687 ? 5.344 -44.894 -10.786 1.00 76.88 687 SER A O 1
ATOM 5145 N N . GLU A 1 688 ? 5.377 -46.848 -9.735 1.00 81.38 688 GLU A N 1
ATOM 5146 C CA . GLU A 1 688 ? 3.962 -47.098 -10.034 1.00 81.38 688 GLU A CA 1
ATOM 5147 C C . GLU A 1 688 ? 3.062 -46.240 -9.122 1.00 81.38 688 GLU A C 1
ATOM 5149 O O . GLU A 1 688 ? 3.281 -46.239 -7.906 1.00 81.38 688 GLU A O 1
ATOM 5154 N N . PRO A 1 689 ? 1.999 -45.592 -9.648 1.00 88.75 689 PRO A N 1
ATOM 5155 C CA . PRO A 1 689 ? 1.110 -44.764 -8.843 1.00 88.75 689 PRO A CA 1
ATOM 5156 C C . PRO A 1 689 ? 0.517 -45.507 -7.640 1.00 88.75 689 PRO A C 1
ATOM 5158 O O . PRO A 1 689 ? -0.102 -46.573 -7.753 1.00 88.75 689 PRO A O 1
ATOM 5161 N N . PHE A 1 690 ? 0.630 -44.900 -6.465 1.00 92.56 690 PHE A N 1
ATOM 5162 C CA . PHE A 1 690 ? 0.140 -45.453 -5.216 1.00 92.56 690 PHE A CA 1
ATOM 5163 C C . PHE A 1 690 ? -1.319 -45.067 -4.966 1.00 92.56 690 PHE A C 1
ATOM 5165 O O . PHE A 1 690 ? -1.635 -43.904 -4.719 1.00 92.56 690 PHE A O 1
ATOM 5172 N N . VAL A 1 691 ? -2.229 -46.046 -4.961 1.00 94.56 691 VAL A N 1
ATOM 5173 C CA . VAL A 1 691 ? -3.649 -45.817 -4.639 1.00 94.56 691 VAL A CA 1
ATOM 5174 C C . VAL A 1 691 ? -3.832 -45.583 -3.137 1.00 94.56 691 VAL A C 1
ATOM 5176 O O . VAL A 1 691 ? -3.611 -46.479 -2.320 1.00 94.56 691 VAL A O 1
ATOM 5179 N N . LEU A 1 692 ? -4.336 -44.402 -2.779 1.00 92.25 692 LEU A N 1
ATOM 5180 C CA . LEU A 1 692 ? -4.595 -44.014 -1.399 1.00 92.25 692 LEU A CA 1
ATOM 5181 C C . LEU A 1 692 ? -5.674 -44.903 -0.747 1.00 92.25 692 LEU A C 1
ATOM 5183 O O . LEU A 1 692 ? -6.683 -45.249 -1.381 1.00 92.25 692 LEU A O 1
ATOM 5187 N N . PRO A 1 693 ? -5.509 -45.260 0.543 1.00 89.19 693 PRO A N 1
ATOM 5188 C CA . PRO A 1 693 ? -6.488 -46.054 1.277 1.00 89.19 693 PRO A CA 1
ATOM 5189 C C . PRO A 1 693 ? -7.824 -45.309 1.440 1.00 89.19 693 PRO A C 1
ATOM 5191 O O . PRO A 1 693 ? -7.891 -44.082 1.388 1.00 89.19 693 PRO A O 1
ATOM 5194 N N . ASP A 1 694 ? -8.905 -46.058 1.691 1.00 89.88 694 ASP A N 1
ATOM 5195 C CA . ASP A 1 694 ? -10.244 -45.513 1.982 1.00 89.88 694 ASP A CA 1
ATOM 5196 C C . ASP A 1 694 ? -10.232 -44.790 3.346 1.00 89.88 694 ASP A C 1
ATOM 5198 O O . ASP A 1 694 ? -10.549 -45.367 4.389 1.00 89.88 694 ASP A O 1
ATOM 5202 N N . LYS A 1 695 ? -9.774 -43.532 3.335 1.00 89.06 695 LYS A N 1
ATOM 5203 C CA . LYS A 1 695 ? -9.618 -42.649 4.494 1.00 89.06 695 LYS A CA 1
ATOM 5204 C C . LYS A 1 695 ? -10.403 -41.361 4.259 1.00 89.06 695 LYS A C 1
ATOM 5206 O O . LYS A 1 695 ? -10.276 -40.722 3.217 1.00 89.06 695 LYS A O 1
ATOM 5211 N N . VAL A 1 696 ? -11.198 -40.974 5.254 1.00 92.19 696 VAL A N 1
ATOM 5212 C CA . VAL A 1 696 ? -11.904 -39.687 5.277 1.00 92.19 696 VAL A CA 1
ATOM 5213 C C . VAL A 1 696 ? -11.061 -38.680 6.053 1.00 92.19 696 VAL A C 1
ATOM 5215 O O . VAL A 1 696 ? -10.788 -38.899 7.234 1.00 92.19 696 VAL A O 1
ATOM 5218 N N . LEU A 1 697 ? -10.652 -37.597 5.397 1.00 89.62 697 LEU A N 1
ATOM 5219 C CA . LEU A 1 697 ? -9.992 -36.452 6.016 1.00 89.62 697 LEU A CA 1
ATOM 5220 C C . LEU A 1 697 ? -11.032 -35.391 6.364 1.00 89.62 697 LEU A C 1
ATOM 5222 O O . LEU A 1 697 ? -11.764 -34.935 5.488 1.00 89.62 697 LEU A O 1
ATOM 5226 N N . LYS A 1 698 ? -11.086 -34.973 7.629 1.00 91.00 698 LYS A N 1
ATOM 5227 C CA . LYS A 1 698 ? -11.852 -33.786 8.043 1.00 91.00 698 LYS A CA 1
ATOM 5228 C C . LYS A 1 698 ? -11.135 -32.497 7.614 1.00 91.00 698 LYS A C 1
ATOM 5230 O O . LYS A 1 698 ? -9.939 -32.572 7.329 1.00 91.00 698 LYS A O 1
ATOM 5235 N N . PRO A 1 699 ? -11.810 -31.336 7.615 1.00 86.88 699 PRO A N 1
ATOM 5236 C CA . PRO A 1 699 ? -11.167 -30.042 7.379 1.00 86.88 699 PRO A CA 1
ATOM 5237 C C . PRO A 1 699 ? -9.884 -29.864 8.198 1.00 86.88 699 PRO A C 1
ATOM 5239 O O . PRO A 1 699 ? -9.889 -30.082 9.413 1.00 86.88 699 PRO A O 1
ATOM 5242 N N . GLY A 1 700 ? -8.783 -29.528 7.525 1.00 82.62 700 GLY A N 1
ATOM 5243 C CA . GLY A 1 700 ? -7.453 -29.340 8.111 1.00 82.62 700 GLY A CA 1
ATOM 5244 C C . GLY A 1 700 ? -6.729 -30.622 8.544 1.00 82.62 700 GLY A C 1
ATOM 5245 O O . GLY A 1 700 ? -5.641 -30.541 9.108 1.00 82.62 700 GLY A O 1
ATOM 5246 N N . GLN A 1 701 ? -7.299 -31.815 8.329 1.00 91.75 701 GLN A N 1
ATOM 5247 C CA . GLN A 1 701 ? -6.598 -33.070 8.616 1.00 91.75 701 GLN A CA 1
ATOM 5248 C C . GLN A 1 701 ? -5.650 -33.463 7.487 1.00 91.75 701 GLN A C 1
ATOM 5250 O O . GLN A 1 701 ? -5.977 -33.308 6.311 1.00 91.75 701 GLN A O 1
ATOM 5255 N N . ARG A 1 702 ? -4.525 -34.073 7.874 1.00 90.81 702 ARG A N 1
ATOM 5256 C CA . ARG A 1 702 ? -3.480 -34.558 6.969 1.00 90.81 702 ARG A CA 1
ATOM 5257 C C . ARG A 1 702 ? -3.298 -36.075 6.986 1.00 90.81 702 ARG A C 1
ATOM 5259 O O . ARG A 1 702 ? -3.725 -36.781 7.912 1.00 90.81 702 ARG A O 1
ATOM 5266 N N . ALA A 1 703 ? -2.682 -36.590 5.932 1.00 93.69 703 ALA A N 1
ATOM 5267 C CA . ALA A 1 703 ? -2.242 -37.972 5.817 1.00 93.69 703 ALA A CA 1
ATOM 5268 C C . ALA A 1 703 ? -0.833 -38.022 5.228 1.00 93.69 703 ALA A C 1
ATOM 5270 O O . ALA A 1 703 ? -0.599 -37.430 4.183 1.00 93.69 703 ALA A O 1
ATOM 5271 N N . VAL A 1 704 ? 0.046 -38.769 5.892 1.00 95.94 704 VAL A N 1
ATOM 5272 C CA . VAL A 1 704 ? 1.427 -39.011 5.470 1.00 95.94 704 VAL A CA 1
ATOM 5273 C C . VAL A 1 704 ? 1.517 -40.401 4.857 1.00 95.94 704 VAL A C 1
ATOM 5275 O O . VAL A 1 704 ? 0.917 -41.344 5.387 1.00 95.94 704 VAL A O 1
ATOM 5278 N N . TYR A 1 705 ? 2.264 -40.517 3.765 1.00 95.44 705 TYR A N 1
ATOM 5279 C CA . TYR A 1 705 ? 2.570 -41.771 3.091 1.00 95.44 705 TYR A CA 1
ATOM 5280 C C . TYR A 1 705 ? 4.078 -41.860 2.875 1.00 95.44 705 TYR A C 1
ATOM 5282 O O . TYR A 1 705 ? 4.632 -41.094 2.093 1.00 95.44 705 TYR A O 1
ATOM 5290 N N . TYR A 1 706 ? 4.719 -42.782 3.590 1.00 92.00 706 TYR A N 1
ATOM 5291 C CA . TYR A 1 706 ? 6.155 -43.038 3.474 1.00 92.00 706 TYR A CA 1
ATOM 5292 C C . TYR A 1 706 ? 6.470 -43.913 2.263 1.00 92.00 706 TYR A C 1
ATOM 5294 O O . TYR A 1 706 ? 5.635 -44.751 1.907 1.00 92.00 706 TYR A O 1
ATOM 5302 N N . GLY A 1 707 ? 7.678 -43.804 1.708 1.00 79.81 707 GLY A N 1
ATOM 5303 C CA . GLY A 1 707 ? 8.189 -44.630 0.613 1.00 79.81 707 GLY A CA 1
ATOM 5304 C C . GLY A 1 707 ? 8.041 -46.126 0.898 1.00 79.81 707 GLY A C 1
ATOM 5305 O O . GLY A 1 707 ? 7.649 -46.887 0.018 1.00 79.81 707 GLY A O 1
ATOM 5306 N N . LEU A 1 708 ? 8.201 -46.556 2.157 1.00 83.19 708 LEU A N 1
ATOM 5307 C CA . LEU A 1 708 ? 7.970 -47.952 2.568 1.00 83.19 708 LEU A CA 1
ATOM 5308 C C . LEU A 1 708 ? 6.533 -48.436 2.302 1.00 83.19 708 LEU A C 1
ATOM 5310 O O . LEU A 1 708 ? 6.298 -49.611 2.014 1.00 83.19 708 LEU A O 1
ATOM 5314 N N . GLN A 1 709 ? 5.556 -47.540 2.453 1.00 87.62 709 GLN A N 1
ATOM 5315 C CA . GLN A 1 709 ? 4.137 -47.834 2.270 1.00 87.62 709 GLN A CA 1
ATOM 5316 C C . GLN A 1 709 ? 3.686 -47.589 0.831 1.00 87.62 709 GLN A C 1
ATOM 5318 O O . GLN A 1 709 ? 2.903 -48.377 0.295 1.00 87.62 709 GLN A O 1
ATOM 5323 N N . SER A 1 710 ? 4.094 -46.458 0.261 1.00 86.50 710 SER A N 1
ATOM 5324 C CA . SER A 1 710 ? 3.646 -45.993 -1.046 1.00 86.50 710 SER A CA 1
ATOM 5325 C C . SER A 1 710 ? 4.390 -46.689 -2.179 1.00 86.50 710 SER A C 1
ATOM 5327 O O . SER A 1 710 ? 3.808 -46.914 -3.236 1.00 86.50 710 SER A O 1
ATOM 5329 N N . ASN A 1 711 ? 5.650 -47.059 -1.940 1.00 79.31 711 ASN A N 1
ATOM 5330 C CA . ASN A 1 711 ? 6.618 -47.456 -2.956 1.00 79.31 711 ASN A CA 1
ATOM 5331 C C . ASN A 1 711 ? 6.786 -46.394 -4.062 1.00 79.31 711 ASN A C 1
ATOM 5333 O O . ASN A 1 711 ? 7.130 -46.740 -5.189 1.00 79.31 711 ASN A O 1
ATOM 5337 N N . ILE A 1 712 ? 6.506 -45.133 -3.716 1.00 83.19 712 ILE A N 1
ATOM 5338 C CA . ILE A 1 712 ? 6.859 -43.935 -4.478 1.00 83.19 712 ILE A CA 1
ATOM 5339 C C . ILE A 1 712 ? 8.233 -43.503 -3.975 1.00 83.19 712 ILE A C 1
ATOM 5341 O O . ILE A 1 712 ? 8.376 -43.325 -2.764 1.00 83.19 712 ILE A O 1
ATOM 5345 N N . LEU A 1 713 ? 9.203 -43.398 -4.882 1.00 80.12 713 LEU A N 1
ATOM 5346 C CA . LEU A 1 713 ? 10.597 -43.082 -4.579 1.00 80.12 713 LEU A CA 1
ATOM 5347 C C . LEU A 1 713 ? 10.987 -41.791 -5.303 1.00 80.12 713 LEU A C 1
ATOM 5349 O O . LEU A 1 713 ? 11.017 -41.752 -6.529 1.00 80.12 713 LEU A O 1
ATOM 5353 N N . LEU A 1 714 ? 11.256 -40.749 -4.529 1.00 81.19 714 LEU A N 1
ATOM 5354 C CA . LEU A 1 714 ? 11.482 -39.379 -4.963 1.00 81.19 714 LEU A CA 1
ATOM 5355 C C . LEU A 1 714 ? 12.962 -39.149 -5.297 1.00 81.19 714 LEU A C 1
ATOM 5357 O O . LEU A 1 714 ? 13.819 -39.197 -4.425 1.00 81.19 714 LEU A O 1
ATOM 5361 N N . SER A 1 715 ? 13.268 -38.822 -6.552 1.00 76.75 715 SER A N 1
ATOM 5362 C CA . SER A 1 715 ? 14.655 -38.652 -7.020 1.00 76.75 715 SER A CA 1
ATOM 5363 C C . SER A 1 715 ? 15.403 -37.465 -6.378 1.00 76.75 715 SER A C 1
ATOM 5365 O O . SER A 1 715 ? 14.934 -36.321 -6.412 1.00 76.75 715 SER A O 1
ATOM 5367 N N . ASP A 1 716 ? 16.642 -37.663 -5.902 1.00 68.06 716 ASP A N 1
ATOM 5368 C CA . ASP A 1 716 ? 17.478 -36.580 -5.346 1.00 68.06 716 ASP A CA 1
ATOM 5369 C C . ASP A 1 716 ? 17.866 -35.516 -6.394 1.00 68.06 716 ASP A C 1
ATOM 5371 O O . ASP A 1 716 ? 18.175 -34.363 -6.065 1.00 68.06 716 ASP A O 1
ATOM 5375 N N . GLY A 1 717 ? 17.877 -35.890 -7.674 1.00 55.56 717 GLY A N 1
ATOM 5376 C CA . GLY A 1 717 ? 18.220 -35.026 -8.808 1.00 55.56 717 GLY A CA 1
ATOM 5377 C C . GLY A 1 717 ? 17.048 -34.204 -9.338 1.00 55.56 717 GLY A C 1
ATOM 5378 O O . GLY A 1 717 ? 17.182 -33.609 -10.407 1.00 55.56 717 GLY A O 1
ATOM 5379 N N . GLY A 1 718 ? 15.937 -34.193 -8.595 1.00 66.88 718 GLY A N 1
ATOM 5380 C CA . GLY A 1 718 ? 14.683 -33.541 -8.944 1.00 66.88 718 GLY A CA 1
ATOM 5381 C C . GLY A 1 718 ? 13.634 -34.539 -9.413 1.00 66.88 718 GLY A C 1
ATOM 5382 O O . GLY A 1 718 ? 13.971 -35.537 -10.056 1.00 66.88 718 GLY A O 1
ATOM 5383 N N . ASP A 1 719 ? 12.379 -34.258 -9.070 1.00 73.81 719 ASP A N 1
ATOM 5384 C CA . ASP A 1 719 ? 11.219 -35.092 -9.390 1.00 73.81 719 ASP A CA 1
ATOM 5385 C C . ASP A 1 719 ? 9.897 -34.310 -9.258 1.00 73.81 719 ASP A C 1
ATOM 5387 O O . ASP A 1 719 ? 9.906 -33.116 -8.918 1.00 73.81 719 ASP A O 1
ATOM 5391 N N . THR A 1 720 ? 8.757 -34.970 -9.503 1.00 81.50 720 THR A N 1
ATOM 5392 C CA . THR A 1 720 ? 7.421 -34.352 -9.426 1.00 81.50 720 THR A CA 1
ATOM 5393 C C . THR A 1 720 ? 6.462 -35.117 -8.512 1.00 81.50 720 THR A C 1
ATOM 5395 O O . THR A 1 720 ? 5.909 -36.143 -8.882 1.00 81.50 720 THR A O 1
ATOM 5398 N N . VAL A 1 721 ? 6.054 -34.547 -7.380 1.00 84.19 721 VAL A N 1
ATOM 5399 C CA . VAL A 1 721 ? 4.969 -35.143 -6.581 1.00 84.19 721 VAL A CA 1
ATOM 5400 C C . VAL A 1 721 ? 3.612 -34.786 -7.183 1.00 84.19 721 VAL A C 1
ATOM 5402 O O . VAL A 1 721 ? 3.286 -33.613 -7.349 1.00 84.19 721 VAL A O 1
ATOM 5405 N N . ARG A 1 722 ? 2.772 -35.781 -7.483 1.00 89.06 722 ARG A N 1
ATOM 5406 C CA . ARG A 1 722 ? 1.425 -35.590 -8.046 1.00 89.06 722 ARG A CA 1
ATOM 5407 C C . ARG A 1 722 ? 0.371 -36.229 -7.160 1.00 89.06 722 ARG A C 1
ATOM 5409 O O . ARG A 1 722 ? 0.449 -37.407 -6.824 1.00 89.06 722 ARG A O 1
ATOM 5416 N N . LEU A 1 723 ? -0.687 -35.480 -6.873 1.00 89.75 723 LEU A N 1
ATOM 5417 C CA . LEU A 1 723 ? -1.906 -35.983 -6.256 1.00 89.75 723 LEU A CA 1
ATOM 5418 C C . LEU A 1 723 ? -2.990 -36.106 -7.323 1.00 89.75 723 LEU A C 1
ATOM 5420 O O . LEU A 1 723 ? -3.347 -35.132 -7.977 1.00 89.75 723 LEU A O 1
ATOM 5424 N N . ILE A 1 724 ? -3.550 -37.298 -7.497 1.00 84.38 724 ILE A N 1
ATOM 5425 C CA . ILE A 1 724 ? 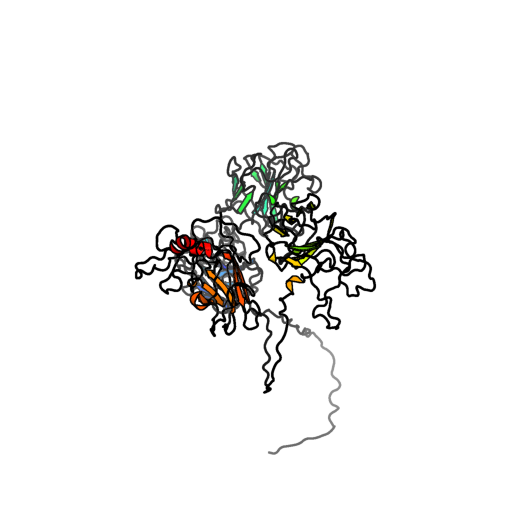-4.499 -37.624 -8.565 1.00 84.38 724 ILE A CA 1
ATOM 5426 C C . ILE A 1 724 ? -5.829 -38.060 -7.944 1.00 84.38 724 ILE A C 1
ATOM 5428 O O . ILE A 1 724 ? -5.885 -38.877 -7.028 1.00 84.38 724 ILE A O 1
ATOM 5432 N N . ARG A 1 725 ? -6.936 -37.517 -8.444 1.00 83.81 725 ARG A N 1
ATOM 5433 C CA . ARG A 1 725 ? -8.302 -37.829 -8.011 1.00 83.81 725 ARG A CA 1
ATOM 5434 C C . ARG A 1 725 ? -8.750 -39.195 -8.521 1.00 83.81 725 ARG A C 1
ATOM 5436 O O . ARG A 1 725 ? -8.243 -39.726 -9.503 1.00 83.81 725 ARG A O 1
ATOM 5443 N N . SER A 1 726 ? -9.822 -39.721 -7.933 1.00 80.56 726 SER A N 1
ATOM 5444 C CA . SER A 1 726 ? -10.420 -40.998 -8.356 1.00 80.56 726 SER A CA 1
ATOM 5445 C C . SER A 1 726 ? -11.004 -41.023 -9.774 1.00 80.56 726 SER A C 1
ATOM 5447 O O . SER A 1 726 ? -11.267 -42.102 -10.302 1.00 80.56 726 SER A O 1
ATOM 5449 N N . ASN A 1 727 ? -11.203 -39.863 -10.409 1.00 77.56 727 ASN A N 1
ATOM 5450 C CA . ASN A 1 727 ? -11.576 -39.744 -11.822 1.00 77.56 727 ASN A CA 1
ATOM 5451 C C . ASN A 1 727 ? -10.361 -39.650 -12.771 1.00 77.56 727 ASN A C 1
ATOM 5453 O O . ASN A 1 727 ? -10.568 -39.540 -13.976 1.00 77.56 727 ASN A O 1
ATOM 5457 N N . GLY A 1 728 ? -9.130 -39.704 -12.248 1.00 69.38 728 GLY A N 1
ATOM 5458 C CA . GLY A 1 728 ? -7.883 -39.607 -13.013 1.00 69.38 728 GLY A CA 1
ATOM 5459 C C . GLY A 1 728 ? -7.386 -38.179 -13.264 1.00 69.38 728 GLY A C 1
ATOM 5460 O O . GLY A 1 728 ? -6.345 -38.011 -13.890 1.00 69.38 728 GLY A O 1
ATOM 5461 N N . GLU A 1 729 ? -8.095 -37.149 -12.790 1.00 78.50 729 GLU A N 1
ATOM 5462 C CA . GLU A 1 729 ? -7.627 -35.758 -12.866 1.00 78.50 729 GLU A CA 1
ATOM 5463 C C . GLU A 1 729 ? -6.542 -35.491 -11.818 1.00 78.50 729 GLU A C 1
ATOM 5465 O O . GLU A 1 729 ? -6.668 -35.932 -10.678 1.00 78.50 729 GLU A O 1
ATOM 5470 N N . VAL A 1 730 ? -5.514 -34.716 -12.164 1.00 76.75 730 VAL A N 1
ATOM 5471 C CA . VAL A 1 730 ? -4.541 -34.218 -11.179 1.00 76.75 730 VAL A CA 1
ATOM 5472 C C . VAL A 1 730 ? -5.246 -33.209 -10.269 1.00 76.75 730 VAL A C 1
ATOM 5474 O O . VAL A 1 730 ? -5.824 -32.234 -10.743 1.00 76.75 730 VAL A O 1
ATOM 5477 N N . ALA A 1 731 ? -5.262 -33.489 -8.969 1.00 75.00 731 ALA A N 1
ATOM 5478 C CA . ALA A 1 731 ? -5.775 -32.600 -7.936 1.00 75.00 731 ALA A CA 1
ATOM 5479 C C . ALA A 1 731 ? -4.773 -31.501 -7.584 1.00 75.00 731 ALA A C 1
ATOM 5481 O O . ALA A 1 731 ? -5.198 -30.370 -7.366 1.00 75.00 731 ALA A O 1
ATOM 5482 N N . ASP A 1 732 ? -3.495 -31.868 -7.504 1.00 83.50 732 ASP A N 1
ATOM 5483 C CA . ASP A 1 732 ? -2.387 -30.994 -7.133 1.00 83.50 732 ASP A CA 1
ATOM 5484 C C . ASP A 1 732 ? -1.062 -31.601 -7.623 1.00 83.50 732 ASP A C 1
ATOM 5486 O O . ASP A 1 732 ? -0.979 -32.824 -7.796 1.00 83.50 732 ASP A O 1
ATOM 5490 N N . LEU A 1 733 ? -0.048 -30.775 -7.869 1.00 86.88 733 LEU A N 1
ATOM 5491 C CA . LEU A 1 733 ? 1.304 -31.240 -8.182 1.00 86.88 733 LEU A CA 1
ATOM 5492 C C . LEU A 1 733 ? 2.367 -30.275 -7.653 1.00 86.88 733 LEU A C 1
ATOM 5494 O O . LEU A 1 733 ? 2.121 -29.074 -7.577 1.00 86.88 733 LEU A O 1
ATOM 5498 N N . GLN A 1 734 ? 3.556 -30.796 -7.365 1.00 84.69 734 GLN A N 1
ATOM 5499 C CA . GLN A 1 734 ? 4.713 -29.994 -6.998 1.00 84.69 734 GLN A CA 1
ATOM 5500 C C . GLN A 1 734 ? 6.001 -30.586 -7.574 1.00 84.69 734 GLN A C 1
ATOM 5502 O O . GLN A 1 734 ? 6.335 -31.738 -7.309 1.00 84.69 734 GLN A O 1
ATOM 5507 N N . ASP A 1 735 ? 6.738 -29.763 -8.320 1.00 77.12 735 ASP A N 1
ATOM 5508 C CA . ASP A 1 735 ? 8.068 -30.091 -8.836 1.00 77.12 735 ASP A CA 1
ATOM 5509 C C . ASP A 1 735 ? 9.159 -29.627 -7.867 1.00 77.12 735 ASP A C 1
ATOM 5511 O O . ASP A 1 735 ? 9.054 -28.557 -7.258 1.00 77.12 735 ASP A O 1
ATOM 5515 N N . TYR A 1 736 ? 10.262 -30.365 -7.790 1.00 77.06 736 TYR A N 1
ATOM 5516 C CA . TYR A 1 736 ? 11.486 -29.894 -7.144 1.00 77.06 736 TYR A CA 1
ATOM 5517 C C . TYR A 1 736 ? 12.707 -30.246 -7.991 1.00 77.06 736 TYR A C 1
ATOM 5519 O O . TYR A 1 736 ? 12.722 -31.224 -8.731 1.00 77.06 736 TYR A O 1
ATOM 5527 N N . LYS A 1 737 ? 13.735 -29.392 -7.932 1.00 65.62 737 LYS A N 1
ATOM 5528 C CA . LYS A 1 737 ? 14.877 -29.472 -8.858 1.00 65.62 737 LYS A CA 1
ATOM 5529 C C . LYS A 1 737 ? 16.035 -30.316 -8.340 1.00 65.62 737 LYS A C 1
ATOM 5531 O O . LYS A 1 737 ? 16.600 -31.055 -9.122 1.00 65.62 737 LYS A O 1
ATOM 5536 N N . PHE A 1 738 ? 16.432 -30.166 -7.076 1.00 69.88 738 PHE A N 1
ATOM 5537 C CA . PHE A 1 738 ? 17.534 -30.934 -6.483 1.00 69.88 738 PHE A CA 1
ATOM 5538 C C . PHE A 1 738 ? 17.360 -31.017 -4.966 1.00 69.88 738 PHE A C 1
ATOM 5540 O O . PHE A 1 738 ? 17.296 -29.980 -4.300 1.00 69.88 738 PHE A O 1
ATOM 5547 N N . ALA A 1 739 ? 17.394 -32.220 -4.403 1.00 71.25 739 ALA A N 1
ATOM 5548 C CA . ALA A 1 739 ? 17.411 -32.436 -2.963 1.00 71.25 739 ALA A CA 1
ATOM 5549 C C . ALA A 1 739 ? 18.848 -32.305 -2.424 1.00 71.25 739 ALA A C 1
ATOM 5551 O O . ALA A 1 739 ? 19.608 -33.263 -2.245 1.00 71.25 739 ALA A O 1
ATOM 5552 N N . ARG A 1 740 ? 19.288 -31.057 -2.224 1.00 66.00 740 ARG A N 1
ATOM 5553 C CA . ARG A 1 740 ? 20.704 -30.762 -1.942 1.00 66.00 740 ARG A CA 1
ATOM 5554 C C . ARG A 1 740 ? 21.183 -31.264 -0.580 1.00 66.00 740 ARG A C 1
ATOM 5556 O O . ARG A 1 740 ? 22.348 -31.650 -0.464 1.00 66.00 740 ARG A O 1
ATOM 5563 N N . PHE A 1 741 ? 20.325 -31.220 0.431 1.00 71.38 741 PHE A N 1
ATOM 5564 C CA . PHE A 1 741 ? 20.667 -31.549 1.811 1.00 71.38 741 PHE A CA 1
ATOM 5565 C C . PHE A 1 741 ? 19.724 -32.633 2.339 1.00 71.38 741 PHE A C 1
ATOM 5567 O O . PHE A 1 741 ? 18.540 -32.586 2.012 1.00 71.38 741 PHE A O 1
ATOM 5574 N N . PRO A 1 742 ? 20.230 -33.599 3.127 1.00 76.06 742 PRO A N 1
ATOM 5575 C CA . PRO A 1 742 ? 19.367 -34.553 3.805 1.00 76.06 742 PRO A CA 1
ATOM 5576 C C . PRO A 1 742 ? 18.529 -33.857 4.883 1.00 76.06 742 PRO A C 1
ATOM 5578 O O . PRO A 1 742 ? 18.968 -32.856 5.453 1.00 76.06 742 PRO A O 1
ATOM 5581 N N . ASP A 1 743 ? 17.358 -34.420 5.178 1.00 82.38 743 ASP A N 1
ATOM 5582 C CA . ASP A 1 743 ? 16.416 -33.927 6.194 1.00 82.38 743 ASP A CA 1
ATOM 5583 C C . ASP A 1 743 ? 15.976 -32.471 5.962 1.00 82.38 743 ASP A C 1
ATOM 5585 O O . ASP A 1 743 ? 15.816 -31.692 6.902 1.00 82.38 743 ASP A O 1
ATOM 5589 N N . VAL A 1 744 ? 15.771 -32.113 4.692 1.00 85.00 744 VAL A N 1
ATOM 5590 C CA . VAL A 1 744 ? 15.160 -30.849 4.270 1.00 85.00 744 VAL A CA 1
ATOM 5591 C C . VAL A 1 744 ? 13.954 -31.164 3.393 1.00 85.00 744 VAL A C 1
ATOM 5593 O O . VAL A 1 744 ? 14.103 -31.771 2.332 1.00 85.00 744 VAL A O 1
ATOM 5596 N N . SER A 1 745 ? 12.764 -30.780 3.855 1.00 93.06 745 SER A N 1
ATOM 5597 C CA . SER A 1 745 ? 11.511 -31.001 3.133 1.00 93.06 745 SER A CA 1
ATOM 5598 C C . SER A 1 745 ? 11.152 -29.816 2.238 1.00 93.06 745 SER A C 1
ATOM 5600 O O . SER A 1 745 ? 11.534 -28.666 2.478 1.00 93.06 745 SER A O 1
ATOM 5602 N N . GLU A 1 746 ? 10.377 -30.121 1.205 1.00 92.62 746 GLU A N 1
ATOM 5603 C CA . GLU A 1 746 ? 9.624 -29.151 0.421 1.00 92.62 746 GLU A CA 1
ATOM 5604 C C . GLU A 1 746 ? 8.258 -28.981 1.093 1.00 92.62 746 GLU A C 1
ATOM 5606 O O . GLU A 1 746 ? 7.529 -29.963 1.259 1.00 92.62 746 GLU A O 1
ATOM 5611 N N . CYS A 1 747 ? 7.907 -27.767 1.522 1.00 90.88 747 CYS A N 1
ATOM 5612 C CA . CYS A 1 747 ? 6.691 -27.539 2.307 1.00 90.88 747 CYS A CA 1
ATOM 5613 C C . CYS A 1 747 ? 6.011 -26.196 2.018 1.00 90.88 747 CYS A C 1
ATOM 5615 O O . CYS A 1 747 ? 6.655 -25.228 1.609 1.00 90.88 747 CYS A O 1
ATOM 5617 N N . GLN A 1 748 ? 4.705 -26.102 2.276 1.00 84.06 748 GLN A N 1
ATOM 5618 C CA . GLN A 1 748 ? 3.964 -24.836 2.217 1.00 84.06 748 GLN A CA 1
ATOM 5619 C C . GLN A 1 748 ? 4.056 -24.083 3.562 1.00 84.06 748 GLN A C 1
ATOM 5621 O O . GLN A 1 748 ? 3.571 -24.575 4.581 1.00 84.06 748 GLN A O 1
ATOM 5626 N N . TYR A 1 749 ? 4.659 -22.882 3.595 1.00 81.88 749 TYR A N 1
ATOM 5627 C CA . TYR A 1 749 ? 4.862 -22.101 4.835 1.00 81.88 749 TYR A CA 1
ATOM 5628 C C . TYR A 1 749 ? 4.741 -20.572 4.616 1.00 81.88 749 TYR A C 1
ATOM 5630 O O . TYR A 1 749 ? 5.238 -20.065 3.607 1.00 81.88 749 TYR A O 1
ATOM 5638 N N . PRO A 1 750 ? 4.142 -19.790 5.546 1.00 67.69 750 PRO A N 1
ATOM 5639 C CA . PRO A 1 750 ? 3.532 -20.202 6.817 1.00 67.69 750 PRO A CA 1
ATOM 5640 C C . PRO A 1 750 ? 2.149 -20.849 6.639 1.00 67.69 750 PRO A C 1
ATOM 5642 O O . PRO A 1 750 ? 1.408 -20.499 5.724 1.00 67.69 750 PRO A O 1
ATOM 5645 N N . GLU A 1 751 ? 1.785 -21.767 7.537 1.00 64.69 751 GLU A N 1
ATOM 5646 C CA . GLU A 1 751 ? 0.446 -22.375 7.568 1.00 64.69 751 GLU A CA 1
ATOM 5647 C C . GLU A 1 751 ? -0.557 -21.518 8.367 1.00 64.69 751 GLU A C 1
ATOM 5649 O O . GLU A 1 751 ? -0.248 -21.052 9.467 1.00 64.69 751 GLU A O 1
ATOM 5654 N N . GLY A 1 752 ? -1.788 -21.358 7.856 1.00 51.19 752 GLY A N 1
ATOM 5655 C CA . GLY A 1 752 ? -2.901 -20.715 8.567 1.00 51.19 752 GLY A CA 1
ATOM 5656 C C . GLY A 1 752 ? -4.284 -21.266 8.170 1.00 51.19 752 GLY A C 1
ATOM 5657 O O . GLY A 1 752 ? -4.429 -21.902 7.127 1.00 51.19 752 GLY A O 1
A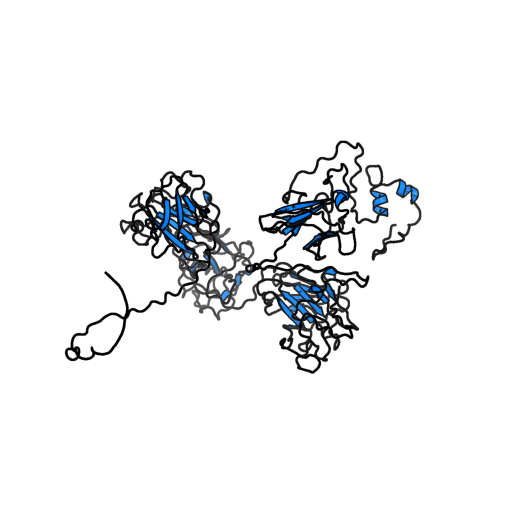TOM 5658 N N . PRO A 1 753 ? -5.346 -21.055 8.973 1.00 43.88 753 PRO A N 1
ATOM 5659 C CA . PRO A 1 753 ? -6.689 -21.529 8.631 1.00 43.88 753 PRO A CA 1
ATOM 5660 C C . PRO A 1 753 ? -7.193 -20.865 7.340 1.00 43.88 753 PRO A C 1
ATOM 5662 O O . PRO A 1 753 ? -7.467 -19.669 7.324 1.00 43.88 753 PRO A O 1
ATOM 5665 N N . GLY A 1 754 ? -7.311 -21.638 6.256 1.00 47.66 754 GLY A N 1
ATOM 5666 C CA . GLY A 1 754 ? -7.711 -21.124 4.938 1.00 47.66 754 GLY A CA 1
ATOM 5667 C C . GLY A 1 754 ? -6.607 -20.381 4.173 1.00 47.66 754 GLY A C 1
ATOM 5668 O O . GLY A 1 754 ? -6.900 -19.777 3.144 1.00 47.66 754 GLY A O 1
ATOM 5669 N N . TYR A 1 755 ? -5.361 -20.436 4.655 1.00 45.78 755 TYR A N 1
ATOM 5670 C CA . TYR A 1 755 ? -4.182 -19.841 4.031 1.00 45.78 755 TYR A CA 1
ATOM 5671 C C . TYR A 1 755 ? -3.083 -20.899 3.908 1.00 45.78 755 TYR A C 1
ATOM 5673 O O . TYR A 1 755 ? -2.570 -21.391 4.915 1.00 45.78 755 TYR A O 1
ATOM 5681 N N . PHE A 1 756 ? -2.730 -21.243 2.672 1.00 56.84 756 PHE A N 1
ATOM 5682 C CA . PHE A 1 756 ? -1.577 -22.086 2.383 1.00 56.84 756 PHE A CA 1
ATOM 5683 C C . PHE A 1 756 ? -0.419 -21.182 1.976 1.00 56.84 756 PHE A C 1
ATOM 5685 O O . PHE A 1 756 ? -0.591 -20.291 1.141 1.00 56.84 756 PHE A O 1
ATOM 5692 N N . GLY A 1 757 ? 0.716 -21.349 2.652 1.00 57.62 757 GLY A N 1
ATOM 5693 C CA . GLY A 1 757 ? 1.901 -20.528 2.446 1.00 57.62 757 GLY A CA 1
ATOM 5694 C C . GLY A 1 757 ? 2.563 -20.759 1.089 1.00 57.62 757 GLY A C 1
ATOM 5695 O O . GLY A 1 757 ? 2.106 -21.545 0.265 1.00 57.62 757 GLY A O 1
ATOM 5696 N N . VAL A 1 758 ? 3.675 -20.072 0.855 1.00 71.38 758 VAL A N 1
ATOM 5697 C CA . VAL A 1 758 ? 4.476 -20.277 -0.359 1.00 71.38 758 VAL A CA 1
ATOM 5698 C C . VAL A 1 758 ? 5.262 -21.584 -0.210 1.00 71.38 758 VAL A C 1
ATOM 5700 O O . VAL A 1 758 ? 5.704 -21.907 0.895 1.00 71.38 758 VAL A O 1
ATOM 5703 N N . TRP A 1 759 ? 5.445 -22.328 -1.305 1.00 81.50 759 TRP A N 1
ATOM 5704 C CA . TRP A 1 759 ? 6.359 -23.472 -1.330 1.00 81.50 759 TRP A CA 1
ATOM 5705 C C . TRP A 1 759 ? 7.781 -23.035 -0.972 1.00 81.50 759 TRP A C 1
ATOM 5707 O O . TRP A 1 759 ? 8.319 -22.079 -1.538 1.00 81.50 759 TRP A O 1
ATOM 5717 N N . ARG A 1 760 ? 8.384 -23.737 -0.019 1.00 83.69 760 ARG A N 1
ATOM 5718 C CA . ARG A 1 760 ? 9.742 -23.521 0.470 1.00 83.69 760 ARG A CA 1
ATOM 5719 C C . ARG A 1 760 ? 10.534 -24.814 0.409 1.00 83.69 760 ARG A C 1
ATOM 5721 O O . ARG A 1 760 ? 10.014 -25.861 0.768 1.00 83.69 760 ARG A O 1
ATOM 5728 N N . GLN A 1 761 ? 11.810 -24.673 0.058 1.00 84.75 761 GLN A N 1
ATOM 5729 C CA . GLN A 1 761 ? 12.758 -25.778 -0.139 1.00 84.75 761 GLN A CA 1
ATOM 5730 C C . GLN A 1 761 ? 13.738 -25.942 1.031 1.00 84.75 761 GLN A C 1
ATOM 5732 O O . GLN A 1 761 ? 14.802 -26.543 0.896 1.00 84.75 761 GLN A O 1
ATOM 5737 N N . ASP A 1 762 ? 13.452 -25.284 2.150 1.00 83.50 762 ASP A N 1
ATOM 5738 C CA . ASP A 1 762 ? 14.310 -25.213 3.330 1.00 83.50 762 ASP A CA 1
ATOM 5739 C C . ASP A 1 762 ? 13.511 -25.432 4.622 1.00 83.50 762 ASP A C 1
ATOM 5741 O O . ASP A 1 762 ? 13.819 -24.859 5.671 1.00 83.50 762 ASP A O 1
ATOM 5745 N N . CYS A 1 763 ? 12.463 -26.255 4.536 1.00 87.31 763 CYS A N 1
ATOM 5746 C CA . CYS A 1 763 ? 11.653 -26.639 5.681 1.00 87.31 763 CYS A CA 1
ATOM 5747 C C . CYS A 1 763 ? 12.317 -27.756 6.492 1.00 87.31 763 CYS A C 1
ATOM 5749 O O . CYS A 1 763 ? 13.035 -28.609 5.964 1.00 87.31 763 CYS A O 1
ATOM 5751 N N . PHE A 1 764 ? 12.056 -27.746 7.800 1.00 92.12 764 PHE A N 1
ATOM 5752 C CA . PHE A 1 764 ? 12.368 -28.880 8.658 1.00 92.12 764 PHE A CA 1
ATOM 5753 C C . PHE A 1 764 ? 11.261 -29.932 8.481 1.00 92.12 764 PHE A C 1
ATOM 5755 O O . PHE A 1 764 ? 10.099 -29.545 8.620 1.00 92.12 764 PHE A O 1
ATOM 5762 N N . PRO A 1 765 ? 11.571 -31.222 8.241 1.00 94.19 765 PRO A N 1
ATOM 5763 C CA . PRO A 1 765 ? 10.539 -32.216 7.979 1.00 94.19 765 PRO A CA 1
ATOM 5764 C C . PRO A 1 765 ? 9.599 -32.413 9.175 1.00 94.19 765 PRO A C 1
ATOM 5766 O O . PRO A 1 765 ? 10.033 -32.649 10.307 1.00 94.19 765 PRO A O 1
ATOM 5769 N N . THR A 1 766 ? 8.292 -32.320 8.938 1.00 93.50 766 THR A N 1
ATOM 5770 C CA . THR A 1 766 ? 7.259 -32.334 9.987 1.00 93.50 766 THR A CA 1
ATOM 5771 C C . THR A 1 766 ? 6.126 -33.340 9.751 1.00 93.50 766 THR A C 1
ATOM 5773 O O . THR A 1 766 ? 4.965 -33.008 10.024 1.00 93.50 766 THR A O 1
ATOM 5776 N N . PRO A 1 767 ? 6.410 -34.606 9.378 1.00 93.62 767 PRO A N 1
ATOM 5777 C CA . PRO A 1 767 ? 5.380 -35.557 8.970 1.00 93.62 767 PRO A CA 1
ATOM 5778 C C . PRO A 1 767 ? 4.272 -35.693 10.024 1.00 93.62 767 PRO A C 1
ATOM 5780 O O . PRO A 1 767 ? 4.492 -36.063 11.181 1.00 93.62 767 PRO A O 1
ATOM 5783 N N . GLY A 1 768 ? 3.038 -35.380 9.630 1.00 88.88 768 GLY A N 1
ATOM 5784 C CA . GLY A 1 768 ? 1.853 -35.501 10.468 1.00 88.88 768 GLY A CA 1
ATOM 5785 C C . GLY A 1 768 ? 1.650 -34.343 11.446 1.00 88.88 768 GLY A C 1
ATOM 5786 O O . GLY A 1 768 ? 0.681 -34.367 12.222 1.00 88.88 768 GLY A O 1
ATOM 5787 N N . THR A 1 769 ? 2.474 -33.295 11.395 1.00 90.56 769 THR A N 1
ATOM 5788 C CA . THR A 1 769 ? 2.334 -32.060 12.184 1.00 90.56 769 THR A CA 1
ATOM 5789 C C . THR A 1 769 ? 2.226 -30.819 11.285 1.00 90.56 769 THR A C 1
ATOM 5791 O O . THR A 1 769 ? 1.978 -30.958 10.101 1.00 90.56 769 THR A O 1
ATOM 5794 N N . ALA A 1 770 ? 2.198 -29.616 11.861 1.00 89.31 770 ALA A N 1
ATOM 5795 C CA . ALA A 1 770 ? 2.170 -28.381 11.070 1.00 89.31 770 ALA A CA 1
ATOM 5796 C C . ALA A 1 770 ? 3.592 -28.036 10.611 1.00 89.31 770 ALA A C 1
ATOM 5798 O O . ALA A 1 770 ? 4.508 -28.185 11.431 1.00 89.31 770 ALA A O 1
ATOM 5799 N N . ASN A 1 771 ? 3.742 -27.533 9.383 1.00 90.69 771 ASN A N 1
ATOM 5800 C CA . ASN A 1 771 ? 5.030 -27.189 8.779 1.00 90.69 771 ASN A CA 1
ATOM 5801 C C . ASN A 1 771 ? 5.850 -26.214 9.638 1.00 90.69 771 ASN A C 1
ATOM 5803 O O . ASN A 1 771 ? 5.334 -25.221 10.168 1.00 90.69 771 ASN A O 1
ATOM 5807 N N . LYS A 1 772 ? 7.155 -26.479 9.768 1.00 89.31 772 LYS A N 1
ATOM 5808 C CA . LYS A 1 772 ? 8.105 -25.651 10.533 1.00 89.31 772 LYS A CA 1
ATOM 5809 C C . LYS A 1 772 ? 9.419 -25.482 9.783 1.00 89.31 772 LYS A C 1
ATOM 5811 O O . LYS A 1 772 ? 9.814 -26.312 8.980 1.00 89.31 772 LYS A O 1
ATOM 5816 N N . LEU A 1 773 ? 10.145 -24.416 10.115 1.00 87.25 773 LEU A N 1
ATOM 5817 C CA . LEU A 1 773 ? 11.505 -24.189 9.609 1.00 87.25 773 LEU A CA 1
ATOM 5818 C C . LEU A 1 773 ? 12.589 -24.812 10.505 1.00 87.25 773 LEU A C 1
ATOM 5820 O O . LEU A 1 773 ? 13.754 -24.845 10.127 1.00 87.25 773 LEU A O 1
ATOM 5824 N N . THR A 1 774 ? 12.234 -25.260 11.714 1.00 85.38 774 THR A N 1
ATOM 5825 C CA . THR A 1 774 ? 13.166 -25.844 12.690 1.00 85.38 774 THR A CA 1
ATOM 5826 C C . THR A 1 774 ? 12.498 -26.942 13.524 1.00 85.38 774 THR A C 1
ATOM 5828 O O . THR A 1 774 ? 11.290 -26.898 13.780 1.00 85.38 774 THR A O 1
ATOM 5831 N N . GLY A 1 775 ? 13.293 -27.907 13.992 1.00 83.94 775 GLY A N 1
ATOM 5832 C CA . GLY A 1 775 ? 12.847 -29.006 14.848 1.00 83.94 775 GLY A CA 1
ATOM 5833 C C . GLY A 1 775 ? 13.995 -29.913 15.301 1.00 83.94 775 GLY A C 1
ATOM 5834 O O . GLY A 1 775 ? 15.164 -29.598 15.077 1.00 83.94 775 GLY A O 1
ATOM 5835 N N . ASP A 1 776 ? 13.640 -31.018 15.959 1.00 80.56 776 ASP A N 1
ATOM 5836 C CA . ASP A 1 776 ? 14.574 -32.025 16.474 1.00 80.56 776 ASP A CA 1
ATOM 5837 C C . ASP A 1 776 ? 14.509 -33.292 15.608 1.00 80.56 776 ASP A C 1
ATOM 5839 O O . ASP A 1 776 ? 13.414 -33.781 15.322 1.00 80.56 776 ASP A O 1
ATOM 5843 N N . LEU A 1 777 ? 15.666 -33.828 15.203 1.00 77.19 777 LEU A N 1
ATOM 5844 C CA . LEU A 1 777 ? 15.744 -35.051 14.391 1.00 77.19 777 LEU A CA 1
ATOM 5845 C C . LEU A 1 777 ? 15.267 -36.295 15.170 1.00 77.19 777 LEU A C 1
ATOM 5847 O O . LEU A 1 777 ? 15.452 -36.355 16.395 1.00 77.19 777 LEU A O 1
ATOM 5851 N N . PRO A 1 778 ? 14.712 -37.313 14.482 1.00 76.81 778 PRO A N 1
ATOM 5852 C CA . PRO A 1 778 ? 14.413 -38.608 15.084 1.00 76.81 778 PRO A CA 1
ATOM 5853 C C . PRO A 1 778 ? 15.651 -39.232 15.761 1.00 76.81 778 PRO A C 1
ATOM 5855 O O . PRO A 1 778 ? 16.775 -39.093 15.269 1.00 76.81 778 PRO A O 1
ATOM 5858 N N . PRO A 1 779 ? 15.489 -39.920 16.906 1.00 64.12 779 PRO A N 1
ATOM 5859 C CA . PRO A 1 779 ? 16.600 -40.581 17.579 1.00 64.12 779 PRO A CA 1
ATOM 5860 C C . PRO A 1 779 ? 17.158 -41.731 16.729 1.00 64.12 779 PRO A C 1
ATOM 5862 O O . PRO A 1 779 ? 16.416 -42.610 16.302 1.00 64.12 779 PRO A O 1
ATOM 5865 N N . ILE A 1 780 ? 18.480 -41.755 16.546 1.00 59.00 780 ILE A N 1
ATOM 5866 C CA . ILE A 1 780 ? 19.183 -42.817 15.811 1.00 59.00 780 ILE A CA 1
ATOM 5867 C C . ILE A 1 780 ? 19.006 -44.160 16.558 1.00 59.00 780 ILE A C 1
ATOM 5869 O O . ILE A 1 780 ? 19.302 -44.210 17.758 1.00 59.00 780 ILE A O 1
ATOM 5873 N N . PRO A 1 781 ? 18.571 -45.254 15.899 1.00 54.38 781 PRO A N 1
ATOM 5874 C CA . PRO A 1 781 ? 18.399 -46.556 16.546 1.00 54.38 781 PRO A CA 1
ATOM 5875 C C . PRO A 1 781 ? 19.717 -47.095 17.132 1.00 54.38 781 PRO A C 1
ATOM 5877 O O . PRO A 1 781 ? 20.667 -47.399 16.416 1.00 54.38 781 PRO A O 1
ATOM 5880 N N . GLU A 1 782 ? 19.776 -47.255 18.457 1.00 53.44 782 GLU A N 1
ATOM 5881 C CA . GLU A 1 782 ? 20.984 -47.673 19.197 1.00 53.44 782 GLU A CA 1
ATOM 5882 C C . GLU A 1 782 ? 21.301 -49.190 19.089 1.00 53.44 782 GLU A C 1
ATOM 5884 O O . GLU A 1 782 ? 22.309 -49.648 19.628 1.00 53.44 782 GLU A O 1
ATOM 5889 N N . GLU A 1 783 ? 20.463 -49.999 18.416 1.00 49.62 783 GLU A N 1
ATOM 5890 C CA . GLU A 1 783 ? 20.464 -51.472 18.559 1.00 49.62 783 GLU A CA 1
ATOM 5891 C C . GLU A 1 783 ? 21.093 -52.307 17.425 1.00 49.62 783 GLU A C 1
ATOM 5893 O O . GLU A 1 783 ? 21.253 -53.520 17.588 1.00 49.62 783 GLU A O 1
ATOM 5898 N N . LEU A 1 784 ? 21.554 -51.713 16.323 1.00 45.59 784 LEU A N 1
ATOM 5899 C CA . LEU A 1 784 ? 22.346 -52.433 15.319 1.00 45.59 784 LEU A CA 1
ATOM 5900 C C . LEU A 1 784 ? 23.765 -51.869 15.304 1.00 45.59 784 LEU A C 1
ATOM 5902 O O . LEU A 1 784 ? 24.042 -50.833 14.716 1.00 45.59 784 LEU A O 1
ATOM 5906 N N . GLY A 1 785 ? 24.686 -52.574 15.969 1.00 45.34 785 GLY A N 1
ATOM 5907 C CA . GLY A 1 785 ? 26.122 -52.262 16.054 1.00 45.34 785 GLY A CA 1
ATOM 5908 C C . GLY A 1 785 ? 26.896 -52.331 14.727 1.00 45.34 785 GLY A C 1
ATOM 5909 O O . GLY A 1 785 ? 28.078 -52.671 14.723 1.00 45.34 785 GLY A O 1
ATOM 5910 N N . LEU A 1 786 ? 26.236 -52.030 13.616 1.00 42.00 786 LEU A N 1
ATOM 5911 C CA . LEU A 1 786 ? 26.787 -51.733 12.309 1.00 42.00 786 LEU A CA 1
ATOM 5912 C C . LEU A 1 786 ? 26.029 -50.495 11.827 1.00 42.00 786 LEU A C 1
ATOM 5914 O O . LEU A 1 786 ? 24.919 -50.609 11.323 1.00 42.00 786 LEU A O 1
ATOM 5918 N N . VAL A 1 787 ? 26.619 -49.317 12.031 1.00 43.62 787 VAL A N 1
ATOM 5919 C CA . VAL A 1 787 ? 26.191 -48.109 11.323 1.00 43.62 787 VAL A CA 1
ATOM 5920 C C . VAL A 1 787 ? 26.476 -48.404 9.855 1.00 43.62 787 VAL A C 1
ATOM 5922 O O . VAL A 1 787 ? 27.637 -48.346 9.443 1.00 43.62 787 VAL A O 1
ATOM 5925 N N . GLU A 1 788 ? 25.472 -48.826 9.084 1.00 46.94 788 GLU A N 1
ATOM 5926 C CA . GLU A 1 788 ? 25.588 -48.705 7.636 1.00 46.94 788 GLU A CA 1
ATOM 5927 C C . GLU A 1 788 ? 25.802 -47.210 7.373 1.00 46.94 788 GLU A C 1
ATOM 5929 O O . GLU A 1 788 ? 25.003 -46.391 7.836 1.00 46.94 788 GLU A O 1
ATOM 5934 N N . PRO A 1 789 ? 26.940 -46.807 6.782 1.00 48.97 789 PRO A N 1
ATOM 5935 C CA . PRO A 1 789 ? 27.157 -45.404 6.500 1.00 48.97 789 PRO A CA 1
ATOM 5936 C C . PRO A 1 789 ? 26.071 -44.969 5.520 1.00 48.97 789 PRO A C 1
ATOM 5938 O O . PRO A 1 789 ? 25.945 -45.558 4.449 1.00 48.97 789 PRO A O 1
ATOM 5941 N N . VAL A 1 790 ? 25.299 -43.948 5.904 1.00 52.91 790 VAL A N 1
ATOM 5942 C CA . VAL A 1 790 ? 24.355 -43.264 5.015 1.00 52.91 790 VAL A CA 1
ATOM 5943 C C . VAL A 1 790 ? 25.083 -43.009 3.697 1.00 52.91 790 VAL A C 1
ATOM 5945 O O . VAL A 1 790 ? 26.141 -42.370 3.687 1.00 52.91 790 VAL A O 1
ATOM 5948 N N . CYS A 1 791 ? 24.570 -43.559 2.596 1.00 53.25 791 CYS A N 1
ATOM 5949 C CA . CYS A 1 791 ? 25.107 -43.279 1.273 1.00 53.25 791 CYS A CA 1
ATOM 5950 C C . CYS A 1 791 ? 24.862 -41.790 1.004 1.00 53.25 791 CYS A C 1
ATOM 5952 O O . CYS A 1 791 ? 23.765 -41.376 0.661 1.00 53.25 791 CYS A O 1
ATOM 5954 N N . LEU A 1 792 ? 25.886 -40.959 1.224 1.00 53.53 792 LEU A N 1
ATOM 5955 C CA . LEU A 1 792 ? 25.816 -39.510 0.993 1.00 53.53 792 LEU A CA 1
ATOM 5956 C C . LEU A 1 792 ? 25.770 -39.158 -0.501 1.00 53.53 792 LEU A C 1
ATOM 5958 O O . LEU A 1 792 ? 25.663 -37.982 -0.861 1.00 53.53 792 LEU A O 1
ATOM 5962 N N . LEU A 1 793 ? 25.906 -40.167 -1.360 1.00 56.47 793 LEU A N 1
ATOM 5963 C CA . LEU A 1 793 ? 25.831 -40.030 -2.797 1.00 56.47 793 LEU A CA 1
ATOM 5964 C C . LEU A 1 793 ? 24.360 -39.990 -3.235 1.00 56.47 793 LEU A C 1
ATOM 5966 O O . LEU A 1 793 ? 23.593 -40.831 -2.774 1.00 56.47 793 LEU A O 1
ATOM 5970 N N . PRO A 1 794 ? 23.984 -39.042 -4.114 1.00 58.62 794 PRO A N 1
ATOM 5971 C CA . PRO A 1 794 ? 22.639 -38.972 -4.669 1.00 58.62 794 PRO A CA 1
ATOM 5972 C C . PRO A 1 794 ? 22.229 -40.297 -5.306 1.00 58.62 794 PRO A C 1
ATOM 5974 O O . PRO A 1 794 ? 23.028 -40.925 -6.013 1.00 58.62 794 PRO A O 1
ATOM 5977 N N . ASP A 1 795 ? 20.981 -40.692 -5.104 1.00 56.88 795 ASP A N 1
ATOM 5978 C CA . ASP A 1 795 ? 20.406 -41.902 -5.695 1.00 56.88 795 ASP A CA 1
ATOM 5979 C C . ASP A 1 795 ? 20.288 -41.844 -7.235 1.00 56.88 795 ASP A C 1
ATOM 5981 O O . ASP A 1 795 ? 20.174 -42.880 -7.888 1.00 56.88 795 ASP A O 1
ATOM 5985 N N . THR A 1 796 ? 20.447 -40.657 -7.829 1.00 58.44 796 THR A N 1
ATOM 5986 C CA . THR A 1 796 ? 20.496 -40.418 -9.282 1.00 58.44 796 THR A CA 1
ATOM 5987 C C . THR A 1 796 ? 21.819 -40.792 -9.956 1.00 58.44 796 THR A C 1
ATOM 5989 O O . THR A 1 796 ? 21.974 -40.617 -11.168 1.00 58.44 796 THR A O 1
ATOM 5992 N N . LEU A 1 797 ? 22.823 -41.240 -9.199 1.00 59.16 797 LEU A N 1
ATOM 5993 C CA . LEU A 1 797 ? 24.081 -41.713 -9.775 1.00 59.16 797 LEU A CA 1
ATOM 5994 C C . LEU A 1 797 ? 23.905 -43.091 -10.421 1.00 59.16 797 LEU A C 1
ATOM 5996 O O . LEU A 1 797 ? 23.167 -43.938 -9.928 1.00 59.16 797 LEU A O 1
ATOM 6000 N N . ILE A 1 798 ? 24.623 -43.325 -11.528 1.00 59.25 798 ILE A N 1
ATOM 6001 C CA . ILE A 1 798 ? 24.601 -44.607 -12.249 1.00 59.25 798 ILE A CA 1
ATOM 6002 C C . ILE A 1 798 ? 24.863 -45.747 -11.259 1.00 59.25 798 ILE A C 1
ATOM 6004 O O . ILE A 1 798 ? 25.797 -45.668 -10.459 1.00 59.25 798 ILE A O 1
ATOM 6008 N N . GLU A 1 799 ? 24.066 -46.814 -11.345 1.00 55.56 799 GLU A N 1
ATOM 6009 C CA . GLU A 1 799 ? 24.093 -47.923 -10.384 1.00 55.56 799 GLU A CA 1
ATOM 6010 C C . GLU A 1 799 ? 25.499 -48.512 -10.208 1.00 55.56 799 GLU A C 1
ATOM 6012 O O . GLU A 1 799 ? 25.893 -48.815 -9.092 1.00 55.56 799 GLU A O 1
ATOM 6017 N N . ASP A 1 800 ? 26.309 -48.584 -11.266 1.00 59.09 800 ASP A N 1
ATOM 6018 C CA . ASP A 1 800 ? 27.713 -49.016 -11.190 1.00 59.09 800 ASP A CA 1
ATOM 6019 C C . ASP A 1 800 ? 28.583 -48.111 -10.287 1.00 59.09 800 ASP A C 1
ATOM 6021 O O . ASP A 1 800 ? 29.453 -48.609 -9.573 1.00 59.09 800 ASP A O 1
ATOM 6025 N N . PHE A 1 801 ? 28.325 -46.799 -10.258 1.00 59.47 801 PHE A N 1
ATOM 6026 C CA . PHE A 1 801 ? 28.975 -45.833 -9.360 1.00 59.47 801 PHE A CA 1
ATOM 6027 C C . PHE A 1 801 ? 28.459 -45.969 -7.925 1.00 59.47 801 PHE A C 1
ATOM 6029 O O . PHE A 1 801 ? 29.244 -46.017 -6.979 1.00 59.47 801 PHE A O 1
ATOM 6036 N N . ARG A 1 802 ? 27.139 -46.107 -7.756 1.00 58.47 802 ARG A N 1
ATOM 6037 C CA . ARG A 1 802 ? 26.520 -46.332 -6.443 1.00 58.47 802 ARG A CA 1
ATOM 6038 C C . ARG A 1 802 ? 26.998 -47.650 -5.821 1.00 58.47 802 ARG A C 1
ATOM 6040 O O . ARG A 1 802 ? 27.358 -47.694 -4.648 1.00 58.47 802 ARG A O 1
ATOM 6047 N N . LEU A 1 803 ? 27.077 -48.719 -6.616 1.00 58.28 803 LEU A N 1
ATOM 6048 C CA . LEU A 1 803 ? 27.594 -50.024 -6.210 1.00 58.28 803 LEU A CA 1
ATOM 6049 C C . LEU A 1 803 ? 29.080 -49.952 -5.851 1.00 58.28 803 LEU A C 1
ATOM 6051 O O . LEU A 1 803 ? 29.468 -50.577 -4.865 1.00 58.28 803 LEU A O 1
ATOM 6055 N N . ALA A 1 804 ? 29.890 -49.207 -6.610 1.00 59.03 804 ALA A N 1
ATOM 6056 C CA . ALA A 1 804 ? 31.320 -49.029 -6.355 1.00 59.03 804 ALA A CA 1
ATOM 6057 C C . ALA A 1 804 ? 31.617 -48.254 -5.060 1.00 59.03 804 ALA A C 1
ATOM 6059 O O . ALA A 1 804 ? 32.594 -48.579 -4.386 1.00 59.03 804 ALA A O 1
ATOM 6060 N N . GLU A 1 805 ? 30.780 -47.281 -4.697 1.00 56.44 805 GLU A N 1
ATOM 6061 C CA . GLU A 1 805 ? 31.101 -46.298 -3.652 1.00 56.44 805 GLU A CA 1
ATOM 6062 C C . GLU A 1 805 ? 30.262 -46.448 -2.365 1.00 56.44 805 GLU A C 1
ATOM 6064 O O . GLU A 1 805 ? 30.753 -46.121 -1.285 1.00 56.44 805 GLU A O 1
ATOM 6069 N N . CYS A 1 806 ? 29.031 -46.982 -2.436 1.00 55.66 806 CYS A N 1
ATOM 6070 C CA . CYS A 1 806 ? 28.103 -47.032 -1.290 1.00 55.66 806 CYS A CA 1
ATOM 6071 C C . CYS A 1 806 ? 27.853 -48.422 -0.680 1.00 55.66 806 CYS A C 1
ATOM 6073 O O . CYS A 1 806 ? 27.380 -48.498 0.446 1.00 55.66 806 CYS A O 1
ATOM 6075 N N . ASN A 1 807 ? 28.208 -49.524 -1.354 1.00 50.97 807 ASN A N 1
ATOM 6076 C CA . ASN A 1 807 ? 27.929 -50.893 -0.869 1.00 50.97 807 ASN A CA 1
ATOM 6077 C C . ASN A 1 807 ? 29.156 -51.631 -0.283 1.00 50.97 807 ASN A C 1
ATOM 6079 O O . ASN A 1 807 ? 29.208 -52.863 -0.258 1.00 50.97 807 ASN A O 1
ATOM 6083 N N . GLY A 1 808 ? 30.172 -50.893 0.174 1.00 40.81 808 GLY A N 1
ATOM 6084 C CA . GLY A 1 808 ? 31.368 -51.444 0.817 1.00 40.81 808 GLY A CA 1
ATOM 6085 C C . GLY A 1 808 ? 31.310 -51.367 2.345 1.00 40.81 808 GLY A C 1
ATOM 6086 O O . GLY A 1 808 ? 31.132 -50.293 2.910 1.00 40.81 808 GLY A O 1
ATOM 6087 N N . TYR A 1 809 ? 31.537 -52.491 3.036 1.00 34.72 809 TYR A N 1
ATOM 6088 C CA . TYR A 1 809 ? 31.776 -52.497 4.485 1.00 34.72 809 TYR A CA 1
ATOM 6089 C C . TYR A 1 809 ? 33.119 -51.826 4.806 1.00 34.72 809 TYR A C 1
ATOM 6091 O O . TYR A 1 809 ? 34.155 -52.490 4.872 1.00 34.72 809 TYR A O 1
ATOM 6099 N N . GLY A 1 810 ? 33.117 -50.516 5.028 1.00 32.56 810 GLY A N 1
ATOM 6100 C CA . GLY A 1 810 ? 34.283 -49.810 5.545 1.00 32.56 810 GLY A CA 1
ATOM 6101 C C . GLY A 1 810 ? 34.211 -48.314 5.300 1.00 32.56 810 GLY A C 1
ATOM 6102 O O . GLY A 1 810 ? 34.071 -47.875 4.166 1.00 32.56 810 GLY A O 1
ATOM 6103 N N . ALA A 1 811 ? 34.320 -47.544 6.380 1.00 35.28 811 ALA A N 1
ATOM 6104 C CA . ALA A 1 811 ? 34.398 -46.092 6.350 1.00 35.28 811 ALA A CA 1
ATOM 6105 C C . ALA A 1 811 ? 35.496 -45.617 5.378 1.00 35.28 811 ALA A C 1
ATOM 6107 O O . ALA A 1 811 ? 36.675 -45.828 5.655 1.00 35.28 811 ALA A O 1
ATOM 6108 N N . GLU A 1 812 ? 35.052 -44.954 4.300 1.00 39.97 812 GLU A N 1
ATOM 6109 C CA . GLU A 1 812 ? 35.792 -44.404 3.144 1.00 39.97 812 GLU A CA 1
ATOM 6110 C C . GLU A 1 812 ? 35.677 -45.220 1.829 1.00 39.97 812 GLU A C 1
ATOM 6112 O O . GLU A 1 812 ? 36.585 -45.928 1.399 1.00 39.97 812 GLU A O 1
ATOM 6117 N N . MET A 1 813 ? 34.516 -45.026 1.182 1.00 47.22 813 MET A N 1
ATOM 6118 C CA . MET A 1 813 ? 34.236 -44.955 -0.270 1.00 47.22 813 MET A CA 1
ATOM 6119 C C . MET A 1 813 ? 34.563 -46.142 -1.201 1.00 47.22 813 MET A C 1
ATOM 6121 O O . MET A 1 813 ? 34.509 -45.965 -2.408 1.00 47.22 813 MET A O 1
ATOM 6125 N N . TRP A 1 814 ? 34.900 -47.349 -0.732 1.00 48.69 814 TRP A N 1
ATOM 6126 C CA . TRP A 1 814 ? 35.318 -48.431 -1.652 1.00 48.69 814 TRP A CA 1
ATOM 6127 C C . TRP A 1 814 ? 34.587 -49.771 -1.451 1.00 48.69 814 TRP A C 1
ATOM 6129 O O . TRP A 1 814 ? 34.820 -50.496 -0.481 1.00 48.69 814 TRP A O 1
ATOM 6139 N N . ASN A 1 815 ? 33.774 -50.180 -2.435 1.00 56.97 815 ASN A N 1
ATOM 6140 C CA . ASN A 1 815 ? 33.234 -51.537 -2.555 1.00 56.97 815 ASN A CA 1
ATOM 6141 C C . ASN A 1 815 ? 34.269 -52.479 -3.184 1.00 56.97 815 ASN A C 1
ATOM 6143 O O . ASN A 1 815 ? 34.419 -52.594 -4.403 1.00 56.97 815 ASN A O 1
ATOM 6147 N N . THR A 1 816 ? 34.973 -53.200 -2.318 1.00 52.94 816 THR A N 1
ATOM 6148 C CA . THR A 1 816 ? 36.027 -54.145 -2.705 1.00 52.94 816 THR A CA 1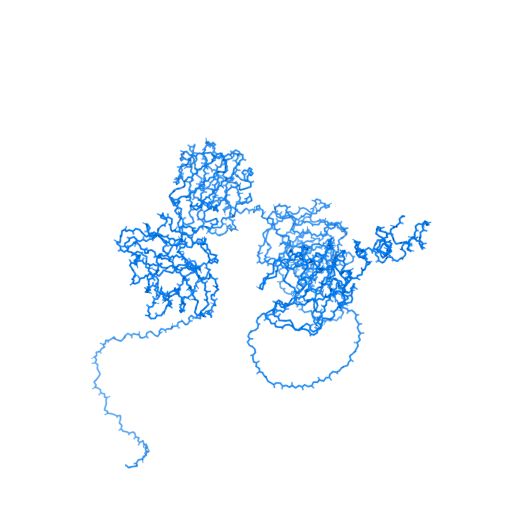
ATOM 6149 C C . THR A 1 816 ? 35.529 -55.293 -3.581 1.00 52.94 816 THR A C 1
ATOM 6151 O O . THR A 1 816 ? 36.241 -55.691 -4.495 1.00 52.94 816 THR A O 1
ATOM 6154 N N . TRP A 1 817 ? 34.297 -55.788 -3.402 1.00 58.34 817 TRP A N 1
ATOM 6155 C CA . TRP A 1 817 ? 33.751 -56.841 -4.269 1.00 58.34 817 TRP A CA 1
ATOM 6156 C C . TRP A 1 817 ? 33.588 -56.368 -5.716 1.00 58.34 817 TRP A C 1
ATOM 6158 O O . TRP A 1 817 ? 33.894 -57.118 -6.646 1.00 58.34 817 TRP A O 1
ATOM 6168 N N . TYR A 1 818 ? 33.118 -55.133 -5.906 1.00 60.69 818 TYR A N 1
ATOM 6169 C CA . TYR A 1 818 ? 32.940 -54.542 -7.230 1.00 60.69 818 TYR A CA 1
ATOM 6170 C C . TYR A 1 818 ? 34.296 -54.386 -7.931 1.00 60.69 818 TYR A C 1
ATOM 6172 O O . TYR A 1 818 ? 34.502 -54.910 -9.028 1.00 60.69 818 TYR A O 1
ATOM 6180 N N . TRP A 1 819 ? 35.266 -53.765 -7.260 1.00 58.34 819 TRP A N 1
ATOM 6181 C CA . TRP A 1 819 ? 36.591 -53.525 -7.833 1.00 58.34 819 TRP A CA 1
ATOM 6182 C C . TRP A 1 819 ? 37.438 -54.794 -7.997 1.00 58.34 819 TRP A C 1
ATOM 6184 O O . TRP A 1 819 ? 38.174 -54.897 -8.972 1.00 58.34 819 TRP A O 1
ATOM 6194 N N . ASP A 1 820 ? 37.298 -55.808 -7.144 1.00 61.38 820 ASP A N 1
ATOM 6195 C CA . ASP A 1 820 ? 37.996 -57.090 -7.325 1.00 61.38 820 ASP A CA 1
ATOM 6196 C C . ASP A 1 820 ? 37.409 -57.917 -8.480 1.00 61.38 820 ASP A C 1
ATOM 6198 O O . ASP A 1 820 ? 38.112 -58.703 -9.120 1.00 61.38 820 ASP A O 1
ATOM 6202 N N . LYS A 1 821 ? 36.114 -57.747 -8.770 1.00 59.16 821 LYS A N 1
ATOM 6203 C CA . LYS A 1 821 ? 35.430 -58.439 -9.869 1.00 59.16 821 LYS A CA 1
ATOM 6204 C C . LYS A 1 821 ? 35.638 -57.754 -11.223 1.00 59.16 821 LYS A C 1
ATOM 6206 O O . LYS A 1 821 ? 35.646 -58.447 -12.242 1.00 59.16 821 LYS A O 1
ATOM 6211 N N . TYR A 1 822 ? 35.797 -56.430 -11.239 1.00 58.31 822 TYR A N 1
ATOM 6212 C CA . TYR A 1 822 ? 35.834 -55.619 -12.464 1.00 58.31 822 TYR A CA 1
ATOM 6213 C C . TYR A 1 822 ? 37.134 -54.804 -12.660 1.00 58.31 822 TYR A C 1
ATOM 6215 O O . TYR A 1 822 ? 37.257 -54.088 -13.650 1.00 58.31 822 TYR A O 1
ATOM 6223 N N . GLY A 1 823 ? 38.118 -54.918 -11.762 1.00 52.91 823 GLY A N 1
ATOM 6224 C CA . GLY A 1 823 ? 39.286 -54.034 -11.694 1.00 52.91 823 GLY A CA 1
ATOM 6225 C C . GLY A 1 823 ? 40.423 -54.252 -12.706 1.00 52.91 823 GLY A C 1
ATOM 6226 O O . GLY A 1 823 ? 40.775 -55.374 -13.072 1.00 52.91 823 GLY A O 1
ATOM 6227 N N . TRP A 1 824 ? 41.056 -53.116 -13.042 1.00 48.75 824 TRP A N 1
ATOM 6228 C CA . TRP A 1 824 ? 42.383 -52.905 -13.656 1.00 48.75 824 TRP A CA 1
ATOM 6229 C C . TRP A 1 824 ? 42.615 -53.520 -15.054 1.00 48.75 824 TRP A C 1
ATOM 6231 O O . TRP A 1 824 ? 43.633 -54.165 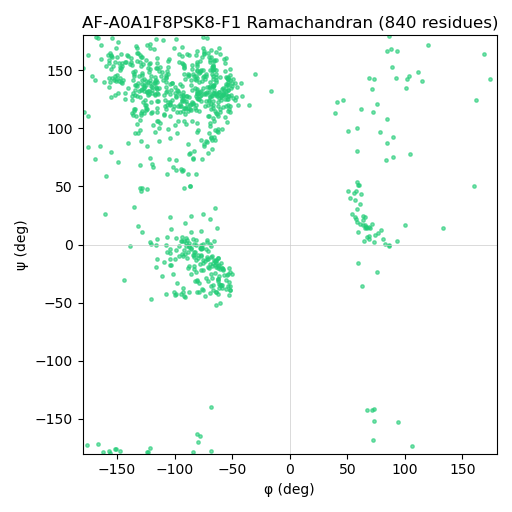-15.314 1.00 48.75 824 TRP A O 1
ATOM 6241 N N . GLY A 1 825 ? 41.699 -53.252 -15.988 1.00 53.88 825 GLY A N 1
ATOM 6242 C CA . GLY A 1 825 ? 41.877 -53.427 -17.440 1.00 53.88 825 GLY A CA 1
ATOM 6243 C C . GLY A 1 825 ? 41.394 -52.183 -18.203 1.00 53.88 825 GLY A C 1
ATOM 6244 O O . GLY A 1 825 ? 40.729 -51.354 -17.588 1.00 53.88 825 GLY A O 1
ATOM 6245 N N . PRO A 1 826 ? 41.737 -52.003 -19.500 1.00 46.25 826 PRO A N 1
ATOM 6246 C CA . PRO A 1 826 ? 41.392 -50.777 -20.217 1.00 46.25 826 PRO A CA 1
ATOM 6247 C C . PRO A 1 826 ? 39.868 -50.641 -20.251 1.00 46.25 826 PRO A C 1
ATOM 6249 O O . PRO A 1 826 ? 39.197 -51.628 -20.549 1.00 46.25 826 PRO A O 1
ATOM 6252 N N . GLY A 1 827 ? 39.389 -49.447 -19.888 1.00 51.41 827 GLY A N 1
ATOM 6253 C CA . GLY A 1 827 ? 38.000 -49.041 -19.648 1.00 51.41 827 GLY A CA 1
ATOM 6254 C C . GLY A 1 827 ? 36.897 -49.957 -20.181 1.00 51.41 827 GLY A C 1
ATOM 6255 O O . GLY A 1 827 ? 36.878 -50.363 -21.345 1.00 51.41 827 GLY A O 1
ATOM 6256 N N . LYS A 1 828 ? 35.927 -50.250 -19.314 1.00 46.28 828 LYS A N 1
ATOM 6257 C CA . LYS A 1 828 ? 34.696 -50.935 -19.697 1.00 46.28 828 LYS A CA 1
ATOM 6258 C C . LYS A 1 828 ? 33.715 -49.882 -20.221 1.00 46.28 828 LYS A C 1
ATOM 6260 O O . LYS A 1 828 ? 33.371 -48.963 -19.487 1.00 46.28 828 LYS A O 1
ATOM 6265 N N . ASN A 1 829 ? 33.243 -50.024 -21.459 1.00 49.66 829 ASN A N 1
ATOM 6266 C CA . ASN A 1 829 ? 32.075 -49.263 -21.901 1.00 49.66 829 ASN A CA 1
ATOM 6267 C C . ASN A 1 829 ? 30.867 -49.702 -21.068 1.00 49.66 829 ASN A C 1
ATOM 6269 O O . ASN A 1 829 ? 30.613 -50.903 -20.926 1.00 49.66 829 ASN A O 1
ATOM 6273 N N . VAL A 1 830 ? 30.144 -48.729 -20.516 1.00 45.31 830 VAL A N 1
ATOM 6274 C CA . VAL A 1 830 ? 28.862 -48.952 -19.848 1.00 45.31 830 VAL A CA 1
ATOM 6275 C C . VAL A 1 830 ? 27.844 -49.239 -20.952 1.00 45.31 830 VAL A C 1
ATOM 6277 O O . VAL A 1 830 ? 27.281 -48.332 -21.558 1.00 45.31 830 VAL A O 1
ATOM 6280 N N . GLU A 1 831 ? 27.707 -50.514 -21.317 1.00 45.88 831 GLU A N 1
ATOM 6281 C CA . GLU A 1 831 ? 26.685 -50.943 -22.267 1.00 45.88 831 GLU A CA 1
ATOM 6282 C C . GLU A 1 831 ? 25.318 -50.879 -21.580 1.00 45.88 831 GLU A C 1
ATOM 6284 O O . GLU A 1 831 ? 25.116 -51.508 -20.545 1.00 45.88 831 GLU A O 1
ATOM 6289 N N . GLU A 1 832 ? 24.414 -50.123 -22.207 1.00 47.62 832 GLU A N 1
ATOM 6290 C CA . GLU A 1 832 ? 23.042 -49.801 -21.788 1.00 47.62 832 GLU A CA 1
ATOM 6291 C C . GLU A 1 832 ? 22.916 -48.638 -20.798 1.00 47.62 832 GLU A C 1
ATOM 6293 O O . GLU A 1 832 ? 22.540 -48.792 -19.641 1.00 47.62 832 GLU A O 1
ATOM 6298 N N . ASN A 1 833 ? 23.125 -47.424 -21.310 1.00 40.25 833 ASN A N 1
ATOM 6299 C CA . ASN A 1 833 ? 22.455 -46.253 -20.766 1.00 40.25 833 ASN A CA 1
ATOM 6300 C C . ASN A 1 833 ? 21.407 -45.790 -21.786 1.00 40.25 833 ASN A C 1
ATOM 6302 O O . ASN A 1 833 ? 21.760 -45.310 -22.858 1.00 40.25 833 ASN A O 1
ATOM 6306 N N . ASN A 1 834 ? 20.119 -45.920 -21.463 1.00 43.72 834 ASN A N 1
ATOM 6307 C CA . ASN A 1 834 ? 19.038 -45.277 -22.224 1.00 43.72 834 ASN A CA 1
ATOM 6308 C C . ASN A 1 834 ? 18.956 -43.763 -21.922 1.00 43.72 834 ASN A C 1
ATOM 6310 O O . ASN A 1 834 ? 17.887 -43.165 -22.032 1.00 43.72 834 ASN A O 1
ATOM 6314 N N . SER A 1 835 ? 20.066 -43.133 -21.526 1.00 39.53 835 SER A N 1
ATOM 6315 C CA . SER A 1 835 ? 20.166 -41.683 -21.396 1.00 39.53 835 SER A CA 1
ATOM 6316 C C . SER A 1 835 ? 20.711 -41.066 -22.684 1.00 39.53 835 SER A C 1
ATOM 6318 O O . SER A 1 835 ? 21.386 -41.713 -23.483 1.00 39.53 835 SER A O 1
ATOM 6320 N N . GLN A 1 836 ? 20.402 -39.790 -22.894 1.00 31.62 836 GLN A N 1
ATOM 6321 C CA . GLN A 1 836 ? 20.756 -39.040 -24.102 1.00 31.62 836 GLN A CA 1
ATOM 6322 C C . GLN A 1 836 ? 22.258 -38.700 -24.209 1.00 31.62 836 GLN A C 1
ATOM 6324 O O . GLN A 1 836 ? 22.654 -38.015 -25.150 1.00 31.62 836 GLN A O 1
ATOM 6329 N N . TRP A 1 837 ? 23.099 -39.170 -23.278 1.00 36.06 837 TRP A N 1
ATOM 6330 C CA . TRP A 1 837 ? 24.520 -38.832 -23.213 1.00 36.06 837 TRP A CA 1
ATOM 6331 C C . TRP A 1 837 ? 25.397 -40.084 -23.075 1.00 36.06 837 TRP A C 1
ATOM 6333 O O . TRP A 1 837 ? 25.220 -40.890 -22.161 1.00 36.06 837 TRP A O 1
ATOM 6343 N N . GLU A 1 838 ? 26.386 -40.227 -23.965 1.00 35.66 838 GLU A N 1
ATOM 6344 C CA . GLU A 1 838 ? 27.454 -41.221 -23.810 1.00 35.66 838 GLU A CA 1
ATOM 6345 C C . GLU A 1 838 ? 28.317 -40.852 -22.592 1.00 35.66 838 GLU A C 1
ATOM 6347 O O . GLU A 1 838 ? 29.071 -39.878 -22.622 1.00 35.66 838 GLU A O 1
ATOM 6352 N N . ALA A 1 839 ? 28.208 -41.625 -21.510 1.00 41.12 839 ALA A N 1
ATOM 6353 C CA . ALA A 1 839 ? 29.069 -41.482 -20.341 1.00 41.12 839 ALA A CA 1
ATOM 6354 C C . ALA A 1 839 ? 30.319 -42.363 -20.488 1.00 41.12 839 ALA A C 1
ATOM 6356 O O . ALA A 1 839 ? 30.224 -43.567 -20.732 1.00 41.12 839 ALA A O 1
ATOM 6357 N N . TRP A 1 840 ? 31.488 -41.747 -20.312 1.00 34.28 840 TRP A N 1
ATOM 6358 C CA . TRP A 1 840 ? 32.801 -42.392 -20.338 1.00 34.28 840 TRP A CA 1
ATOM 6359 C C . TRP A 1 840 ? 33.368 -42.474 -18.915 1.00 34.28 840 TRP A C 1
ATOM 6361 O O . TRP A 1 840 ? 33.253 -41.515 -18.154 1.00 34.28 840 TRP A O 1
ATOM 6371 N N . VAL A 1 841 ? 34.012 -43.591 -18.570 1.00 38.09 841 VAL A N 1
ATOM 6372 C CA . VAL A 1 841 ? 34.823 -43.730 -17.349 1.00 3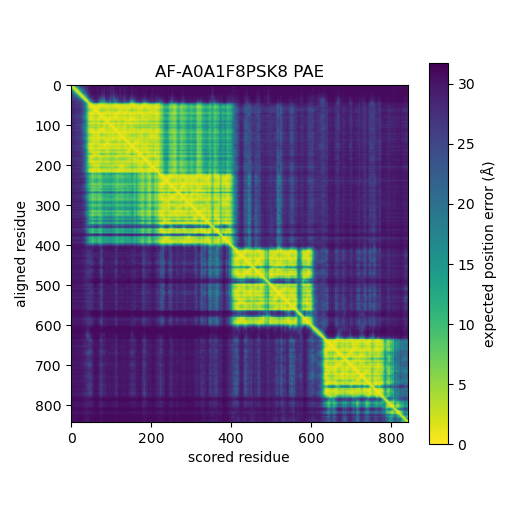8.09 841 VAL A CA 1
ATOM 6373 C C . VAL A 1 841 ? 36.243 -44.092 -17.784 1.00 38.09 841 VAL A C 1
ATOM 6375 O O . VAL A 1 841 ? 36.420 -45.070 -18.514 1.00 38.09 841 VAL A O 1
ATOM 6378 N N . GLU A 1 842 ? 37.227 -43.277 -17.395 1.00 34.19 842 GLU A N 1
ATOM 6379 C CA . GLU A 1 842 ? 38.660 -43.530 -17.641 1.00 34.19 842 GLU A CA 1
ATOM 6380 C C . GLU A 1 842 ? 39.266 -44.496 -16.617 1.00 34.19 842 GLU A C 1
ATOM 6382 O O . GLU A 1 842 ? 38.961 -44.348 -15.410 1.00 34.19 842 GLU A O 1
#

Mean predicted aligned error: 22.06 Å

Radius of gyration: 38.11 Å; Cα contacts (8 Å, |Δi|>4): 1929; chains: 1; bounding box: 134×96×86 Å

Foldseek 3Di:
DDDDDDDDDDDDDDPDDDDDDDDDDDDDDPPPPPPPPPPDDDDDPAAALQKEFFWWLQCQAPVDSQFTKTKIWGQAQAKDAQQQKWKAWPVRFPTDGECDPQKHFVVHRIAGHRWMAMETEPDQQQFPPDGHRIYTYGHRDQQFIKIFIAGNVRDTRAIAPVVRGHHLEADNPRSFMWGAQDSDHDDSVRTYTQLQPDFDGDGNVRPHTGSFAHGHHGNRRAAAPQKEFFWWLQCAFLVDSQWIKTKIFGQAQAKDFQQSFKWKFWPPQDDTDRDGDIAHHRWMAMETEPDDFQPVDDHPYYGYTHRDQQDTKIFTADNVRDTRAMEPVVGGGHLEADPPLSFMKGFAAPDLPDPDHHTDGHDSQRIYTQDDLPPAPQTAGPVRHGHRFHHGHDGPNSNDPDDRLDDFQAALQKEFFWWLLQAFQVDSLWTKTKMFGQDQAKDFQQQKWKDWPVDPQRTDRDGDIAGHRWMAMETLDQQQWDQDPDDPQDDDDPDRPGHNHHGNDNHDQQFIKIFTAGSNRDGRAIEPNVRGGHLEADHPPHSFMWGAQPRDGYDSVRTYTQDDPPDDPDDDPDPDPQRFIAGNVRHTHSFRPGHRGPSPVDDDDDDDDDDDDDDDDDDDDDDDDDDDDDDPDFAKEWFKWFQFAPAQCVPPQDTDQQNTKIKIWGLDQAKDWQQQKWKAFAPPDAFDIFRDDGDIHHHGFMDMDTCVRRVHHHFQQKIKIFIAGNVRHTNYMDIDGHNQDHQFMFGFPDDDNSDTHDTDRQWGDDPRDHTHNDDDGDDNDPPDPQPQDDQPDTPPDDVLLCCQFRVPRDDGGGDPVSCVVPHDDPFDQPPDDPDPDRDGDD

Sequence (842 aa):
MMRRSTANLRALLSVLLVTGFITGLTLPSIALSMARRVVRAAPQHASALDVIINEVAWAGTATSGADEWIELFNPGSTSIDLTNWQLISSDASPNIVFGNLLNVCTPDCTIPAGGYFLLERDGDDTISDVNANLIYSGELINTGEILTLFDDSSNPIDLANSDGGDWPAGGLSNQNSMERIAIVAENSAAWRSNDGCTKNGTAADLSSPIYGTPKQRNSQAFSSLDIVINEVAWAGTLASDDDEWIELYNSTSASINLGCGWTLVADEGGPDISLFGSIPGGGYFLLERLRQQVTDVPADQIYSGSLEDAGEVLRLRAPDGSVIDTANSDSGGWPAGSVPSTGSMERMDDDPTAAIGNPLPDAPLSWLTNVQPALSLNHYDAAHQKIQGTPKEVNWGFSVTHTPTPTPAGALSILINEVAWMGTLYSSNDEWIELYNPGATPINLLSWTLKSVTDTNTNIPLSGTIPAGGYFVIAANASVFDTDPVVNCVVPPAADLIPDLVYNLSLNNEGEVLRLIDPSNAIVDTANSDGGAWPAGVAAPTYATMERRGVQSDGFFAWSTYSHPANSSTPAPPPFPNPVVCDHGDDLIKGTPRQANWGLSVTQTPTFTATPPRTATPTRTPTKRPTATAYLSRLVLINEFLPRPGSDWNHDGLINVYDEFIEVINADSVDINLKGWQLDDVANSGSEPFVLPDKVLKPGQRAVYYGLQSNILLSDGGDTVRLIRSNGEVADLQDYKFARFPDVSECQYPEGPGYFGVWRQDCFPTPGTANKLTGDLPPIPEELGLVEPVCLLPDTLIEDFRLAECNGYGAEMWNTWYWDKYGWGPGKNVEENNSQWEAWVE